Protein AF-A0A3L7Q4C2-F1 (afdb_monomer)

Secondary structure (DSSP, 8-state):
--------------------------PPPP-EEEEEESHHHH--BTTB-GGGSHHHHHHHHHHHTT-TT-EEEE---TT--HHHHHHHHHHHTGGG--SEEEEE--HHHH-B-TT--SBSS-HHHHHHHHHHHHHHHHHTT-EEEEEEPPPPPTTPPB-TTSSBTHHHHHHHHHHHHHHHHHHT--EEEHHHHHHHHHHTT--GGGGBSSSSSB-HHHHHHHHHHHHHHHHHTSPTTSSTTS--EE-HHHHTTSSSS-EEEETTEEEEE-SSTT--EEEEEPBSS-EEEEEEESSSS-B-TTEEEEE-SSEEEEEE-TTS-TTPEEEEEESSS--BTTS--EEPB-TTS-EEEEGGGPEEESSS-EEE-BTTT-EEE----TT-EEEEEEEESS-EEEEEEEEEE-SS----EEEEEETTEEEEEEPPP-SSTT--EEEEEEEEEE---EEEEEEEEEEE--SS---EEEEEEEEEBTB-SS-PBPGGGS--S--PPPEE-SPP-TT-EEEEEETTEEEEEEEE--TT--TTS-EEEEEEE---SSEE-TT--EE---GGG--HHHHHHTTSSSEEEEPPEE-TT--EESSSSSSTTT--SHHHHHHHHHHHHHHHHHH-EEEEEEEEEEETHHHHHHHHTTTSSHHHHTS-SEEEEES--TTSS--SSTT-SHHHHHHHHGGGTT--EEEEEPPPSSS--HHHHHHHHHHHTT----EEEEE-SBS---GGGGGS--HHHHHHHHHHHHHT--

Sequence (754 aa):
MNMRRWFVAWTLWGIFVLSGRHVPAEEFPPLSVMTLGDSITKGARPGVTDDQTFAAELQRQLRVQGHPEAEITNVGIGGETAGQGLRRLERDVVARKPSIVTIMYGHNDSYVDVGKTEVRVPVARFRSDLSQLVQRLREAGITAILMTPPAYAEKSGPNGLGEHCNVKLSQYAEITRQVADTLQTPLIDHYAAWAERSQRGADLNEWTTDGYHPNPLGHVDLATRMLSVVQEQIPPGYFAKVPRENWSELNARLSGGSCWRKPGQLFLDIPGPDARQVKLPRLNNVVRSVSWIMDGPPHFDGVSLSQTPSEWTVQISENVPSEAVIALEVDGMPRLALTPAVSRPGAEGVITLSAHDAVVHGEKLQFEPLTHKNTVGYWVNPKDYAEWSYGIDTPGEFEVLIHQGCGGHAGSEVELGFPEGAVPFVVEETGHFQNFVWRSIGRISLKELGVQQVRLRCTKLAKGAVMDMRQIRLVPVGAATANPRDMRDVAPDLVPPAFSIKTPAPGQHVLRLLPNQPPGHGLYLPTNWNGGRKWPILVEWTGNGPYRNDRGDVSTGEFEQSQLAFGLSGGYDAICLSLPLVDERGASLFQWWGEAPDYDPAATVRYLKAAIADTCEKYGGDPSHVILVGFSRGSIAVNAVGLSSDEAAGLWKAAVCFSHYDGVQEWPFAGSDAPSARTRLQRLGNKPQFIVSESSASGPSQVDQTKNYLDMTELKGDFTFAATGFLNHSDRWALRPSPARQQIREWLKRQMAP

Foldseek 3Di:
DDDDDDDDDDDDDDDDPPPPDPPDPPDDAAQEEEEEEECQLCQDDVQGHPCLFLQNLLQVQCCLVPRVRYDYHGDYYYLDALQRSLVCCVVPPLVVPHQEYEYEHQLNQQFAAAPGDDGPHDLVRSLVSLLSSCVVCVVSNHAYEYEQAADFFPPAAAGNVRHRSNVRSVSNLVSSVVSCVVVVHHYQYNHCVNVVVVVVPDGCVLQAPRRRHGRSQVSNVSNQSVNVVVVVSPDPCPVVPQDKAFDVPFCVFKPAFGWIWDWQKIKTAQRFLPRQKIKTWQWLWAWAAKFKDDDDDTHRPQWDWDDFATMIMIGGHNPDGNNIMIMTGTHTITGHLPDQDAFEQDPQRKTKFFLSSKRKDDGQFHQDRYPLQQWRDSAQDQPIKIKHKYFDPDWAKWFKKWFWADAPFWFFWKWKDWPQGIQIDTGDHQNGLSNTDIDGRGMDTGDDGTMTMIMIGTPGGDDRGGIITGMMMTRGDVQFDPQQALCVVFDFSADQAREECDDADASYWYFDDFVSADDTWIKHHANPADPPAAAAEEEEFFAADQDADPSGAGTHRDLNPFDQSCLLQVRHRHIYIRDAQEEPSNDGDRHQHYDPQASDLVSVLVRLVRVQVCCCVPRRYDQARYEYEYAHSSLQCCQVNCLVDLSSVSRHQAYEHEAAYQQLDDDSHPQSHNVSSLVSCVSCQARAYEYEYADDSDDDGNQRSVVVSVVVSPDDYRYHYDYLSHNHSHSCSSSGDDPSSVVSNVVSVVSRDD

Solvent-accessible surface area (backbone atoms only — not comparable to full-atom values): 39335 Å² total; per-residue (Å²): 137,84,83,89,83,90,88,87,85,89,81,90,84,81,94,75,87,74,77,77,73,79,72,73,80,77,79,77,79,59,54,34,35,33,39,39,29,12,44,70,52,41,31,53,48,93,79,25,50,67,74,43,15,31,54,43,42,32,34,54,53,44,31,64,76,74,35,76,58,47,44,57,47,73,62,27,39,71,77,36,34,47,64,57,53,53,75,41,38,59,76,74,44,60,73,69,65,41,56,31,36,38,39,34,49,35,66,51,24,40,37,29,50,79,91,37,91,56,51,70,39,54,70,72,56,50,45,52,29,52,49,49,46,44,49,55,36,47,75,71,73,22,44,47,31,42,31,30,42,63,52,55,17,89,80,31,69,53,34,30,78,71,42,58,54,51,74,43,34,53,56,44,37,49,44,48,50,50,48,22,59,76,68,72,35,55,74,40,60,38,27,62,54,44,47,53,42,40,75,74,69,47,67,46,47,79,28,23,68,70,18,72,41,57,21,43,42,31,18,49,56,52,15,58,60,43,46,63,59,55,58,73,66,52,65,87,61,73,70,75,74,64,81,76,43,75,39,65,76,59,35,79,54,35,78,49,49,50,41,37,38,39,80,33,34,39,37,34,42,49,63,39,80,84,52,48,58,50,40,35,63,36,54,46,34,42,34,75,46,58,30,36,34,77,76,83,75,77,40,58,76,51,48,49,81,49,72,47,66,63,33,32,34,38,38,37,39,94,86,50,65,46,84,26,32,37,36,36,34,30,56,50,58,81,38,68,60,84,60,77,48,66,28,49,52,45,99,83,54,33,29,58,49,46,20,52,44,45,48,62,41,68,91,56,28,20,56,40,40,44,68,86,61,40,15,34,25,64,32,54,53,56,86,25,35,37,33,40,36,35,41,33,91,68,68,47,46,22,36,34,34,38,29,38,8,12,44,91,20,42,58,11,32,32,34,43,36,43,92,83,46,69,41,60,41,66,38,63,68,46,76,29,51,77,39,62,44,80,39,80,55,47,69,50,66,48,68,75,70,44,81,46,59,39,36,44,39,46,77,40,75,60,54,79,30,49,47,24,39,32,35,38,34,39,36,43,63,87,60,50,72,79,60,34,35,60,53,87,82,46,72,62,81,53,80,79,55,62,74,38,82,55,84,83,44,59,51,34,27,15,60,40,75,50,86,98,40,50,60,39,28,30,38,30,36,12,54,78,57,58,87,89,50,73,28,24,30,35,39,27,30,42,28,45,27,86,38,73,52,98,86,69,30,57,31,63,19,49,28,81,71,58,34,41,50,49,29,50,51,68,45,38,83,33,36,33,35,20,39,54,35,14,24,85,88,34,46,72,30,32,55,70,40,25,52,85,74,60,31,50,42,63,44,32,49,53,50,51,54,51,53,52,49,53,36,30,73,76,66,26,35,29,77,83,31,20,29,42,32,14,28,37,51,14,10,23,35,52,46,59,41,35,22,64,40,73,70,40,36,66,59,46,50,35,37,37,27,28,50,38,55,62,28,66,54,79,52,90,39,73,60,24,42,48,69,51,26,50,62,30,54,60,61,50,51,76,39,40,35,40,38,31,10,40,27,46,58,74,70,85,29,50,40,53,50,44,50,55,46,49,66,72,64,74,63,83,59,46,73,44,80,42,49,50,59,21,52,48,77,35,50,63,55,36,20,23,90,36,72,38,48,52,53,50,38,60,50,46,54,63,66,56,51,132

Structure (mmCIF, N/CA/C/O backbone):
data_AF-A0A3L7Q4C2-F1
#
_entry.id   AF-A0A3L7Q4C2-F1
#
loop_
_atom_site.group_PDB
_atom_site.id
_atom_site.type_symbol
_atom_site.label_atom_id
_atom_site.label_alt_id
_atom_site.label_comp_id
_atom_site.label_asym_id
_atom_site.label_entity_id
_atom_site.label_seq_id
_atom_site.pdbx_PDB_ins_code
_atom_site.Cartn_x
_atom_site.Cartn_y
_atom_site.Cartn_z
_atom_site.occupancy
_atom_site.B_iso_or_equiv
_atom_site.auth_seq_id
_atom_site.auth_comp_id
_atom_site.auth_asym_id
_atom_site.auth_atom_id
_atom_site.pdbx_PDB_model_num
ATOM 1 N N . MET A 1 1 ? -71.084 -14.582 -32.164 1.00 32.91 1 MET A N 1
ATOM 2 C CA . MET A 1 1 ? -70.789 -15.960 -31.719 1.00 32.91 1 MET A CA 1
ATOM 3 C C . MET A 1 1 ? -69.400 -16.329 -32.237 1.00 32.91 1 MET A C 1
ATOM 5 O O . MET A 1 1 ? -69.170 -16.156 -33.421 1.00 32.91 1 MET A O 1
ATOM 9 N N . ASN A 1 2 ? -68.509 -16.770 -31.343 1.00 30.44 2 ASN A N 1
ATOM 10 C CA . ASN A 1 2 ? -67.251 -17.509 -31.575 1.00 30.44 2 ASN A CA 1
ATOM 11 C C . ASN A 1 2 ? -66.002 -16.835 -32.202 1.00 30.44 2 ASN A C 1
ATOM 13 O O . ASN A 1 2 ? -65.804 -16.795 -33.407 1.00 30.44 2 ASN A O 1
ATOM 17 N N . MET A 1 3 ? -65.126 -16.385 -31.292 1.00 29.05 3 MET A N 1
ATOM 18 C CA . MET A 1 3 ? -63.702 -16.746 -31.094 1.00 29.05 3 MET A CA 1
ATOM 19 C C . MET A 1 3 ? -62.798 -17.227 -32.262 1.00 29.05 3 MET A C 1
ATOM 21 O O . MET A 1 3 ? -62.945 -18.335 -32.755 1.00 29.05 3 MET A O 1
ATOM 25 N N . ARG A 1 4 ? -61.718 -16.442 -32.474 1.00 35.22 4 ARG A N 1
ATOM 26 C CA . ARG A 1 4 ? -60.267 -16.797 -32.431 1.00 35.22 4 ARG A CA 1
ATOM 27 C C . ARG A 1 4 ? -59.747 -17.990 -33.273 1.00 35.22 4 ARG A C 1
ATOM 29 O O . ARG A 1 4 ? -59.949 -19.123 -32.864 1.00 35.22 4 ARG A O 1
ATOM 36 N N . ARG A 1 5 ? -58.820 -17.746 -34.225 1.00 33.69 5 ARG A N 1
ATOM 37 C CA . ARG A 1 5 ? -57.328 -17.801 -34.081 1.00 33.69 5 ARG A CA 1
ATOM 38 C C . ARG A 1 5 ? -56.581 -17.885 -35.443 1.00 33.69 5 ARG A C 1
ATOM 40 O O . ARG A 1 5 ? -56.856 -18.770 -36.232 1.00 33.69 5 ARG A O 1
ATOM 47 N N . TRP A 1 6 ? -55.618 -16.968 -35.619 1.00 32.31 6 TRP A N 1
ATOM 48 C CA . TRP A 1 6 ? -54.246 -17.076 -36.172 1.00 32.31 6 TRP A CA 1
ATOM 49 C C . TRP A 1 6 ? -53.910 -17.983 -37.376 1.00 32.31 6 TRP A C 1
ATOM 51 O O . TRP A 1 6 ? -53.972 -19.198 -37.254 1.00 32.31 6 TRP A O 1
ATOM 61 N N . PHE A 1 7 ? -53.313 -17.382 -38.422 1.00 27.55 7 PHE A N 1
ATOM 62 C CA . PHE A 1 7 ? -52.179 -17.957 -39.169 1.00 27.55 7 PHE A CA 1
ATOM 63 C C . PHE A 1 7 ? -51.220 -16.870 -39.698 1.00 27.55 7 PHE A C 1
ATOM 65 O O . PHE A 1 7 ? -51.619 -15.753 -40.016 1.00 27.55 7 PHE A O 1
ATOM 72 N N . VAL A 1 8 ? -49.942 -17.242 -39.712 1.00 29.05 8 VAL A N 1
ATOM 73 C CA . VAL A 1 8 ? -48.707 -16.488 -39.984 1.00 29.05 8 VAL A CA 1
ATOM 74 C C . VAL A 1 8 ? -48.360 -16.543 -41.482 1.00 29.05 8 VAL A C 1
ATOM 76 O O . VAL A 1 8 ? -48.523 -17.613 -42.056 1.00 29.05 8 VAL A O 1
ATOM 79 N N . ALA A 1 9 ? -47.829 -15.458 -42.079 1.00 25.72 9 ALA A N 1
ATOM 80 C CA . ALA A 1 9 ? -46.531 -15.425 -42.797 1.00 25.72 9 ALA A CA 1
ATOM 81 C C . ALA A 1 9 ? -46.402 -14.408 -43.967 1.00 25.72 9 ALA A C 1
ATOM 83 O O . ALA A 1 9 ? -47.035 -14.562 -45.001 1.00 25.72 9 ALA A O 1
ATOM 84 N N . TRP A 1 10 ? -45.451 -13.475 -43.782 1.00 28.27 10 TRP A N 1
ATOM 85 C CA . TRP A 1 10 ? -44.392 -12.982 -44.697 1.00 28.27 10 TRP A CA 1
ATOM 86 C C . TRP A 1 10 ? -44.692 -12.286 -46.043 1.00 28.27 10 TRP A C 1
ATOM 88 O O . TRP A 1 10 ? -45.126 -12.921 -46.990 1.00 28.27 10 TRP A O 1
ATOM 98 N N . THR A 1 11 ? -44.217 -11.029 -46.154 1.00 28.94 11 THR A N 1
ATOM 99 C CA . THR A 1 11 ? -43.082 -10.588 -47.022 1.00 28.94 11 THR A CA 1
ATOM 100 C C . THR A 1 11 ? -42.619 -9.180 -46.577 1.00 28.94 11 THR A C 1
ATOM 102 O O . THR A 1 11 ? -43.465 -8.307 -46.422 1.00 28.94 11 THR A O 1
ATOM 105 N N . LEU A 1 12 ? -41.376 -9.008 -46.081 1.00 28.61 12 LEU A N 1
ATOM 106 C CA . LEU A 1 12 ? -40.164 -8.477 -46.773 1.00 28.61 12 LEU A CA 1
ATOM 107 C C . LEU A 1 12 ? -40.313 -7.001 -47.218 1.00 28.61 12 LEU A C 1
ATOM 109 O O . LEU A 1 12 ? -41.323 -6.656 -47.803 1.00 28.61 12 LEU A O 1
ATOM 113 N N . TRP A 1 13 ? -39.375 -6.059 -47.085 1.00 26.27 13 TRP A N 1
ATOM 114 C CA . TRP A 1 13 ? -38.007 -5.963 -46.562 1.00 26.27 13 TRP A CA 1
ATOM 115 C C . TRP A 1 13 ? -37.682 -4.454 -46.574 1.00 26.27 13 TRP A C 1
ATOM 117 O O . TRP A 1 13 ? -38.100 -3.749 -47.491 1.00 26.27 13 TRP A O 1
ATOM 127 N N . GLY A 1 14 ? -36.933 -3.947 -45.599 1.00 25.38 14 GLY A N 1
ATOM 128 C CA . GLY A 1 14 ? -36.539 -2.538 -45.557 1.00 25.38 14 GLY A CA 1
ATOM 129 C C . GLY A 1 14 ? -35.443 -2.324 -44.527 1.00 25.38 14 GLY A C 1
ATOM 130 O O . GLY A 1 14 ? -35.717 -2.185 -43.340 1.00 25.38 14 GLY A O 1
ATOM 131 N N . ILE A 1 15 ? -34.203 -2.373 -45.004 1.00 33.50 15 ILE A N 1
ATOM 132 C CA . ILE A 1 15 ? -32.959 -2.206 -44.253 1.00 33.50 15 ILE A CA 1
ATOM 133 C C . ILE A 1 15 ? -32.944 -0.815 -43.604 1.00 33.50 15 ILE A C 1
ATOM 135 O O . ILE A 1 15 ? -32.848 0.191 -44.302 1.00 33.50 15 ILE A O 1
ATOM 139 N N . PHE A 1 16 ? -32.998 -0.764 -42.272 1.00 29.28 16 PHE A N 1
ATOM 140 C CA . PHE A 1 16 ? -32.572 0.400 -41.498 1.00 29.28 16 PHE A CA 1
ATOM 141 C C . PHE A 1 16 ? -31.271 0.048 -40.782 1.00 29.28 16 PHE A C 1
ATOM 143 O O . PHE A 1 16 ? -31.238 -0.773 -39.866 1.00 29.28 16 PHE A O 1
ATOM 150 N N . VAL A 1 17 ? -30.192 0.687 -41.229 1.00 30.56 17 VAL A N 1
ATOM 151 C CA . VAL A 1 17 ? -28.940 0.808 -40.485 1.00 30.56 17 VAL A CA 1
ATOM 152 C C . VAL A 1 17 ? -29.261 1.635 -39.241 1.00 30.56 17 VAL A C 1
ATOM 154 O O . VAL A 1 17 ? -29.408 2.853 -39.316 1.00 30.56 17 VAL A O 1
ATOM 157 N N . LEU A 1 18 ? -29.435 0.971 -38.099 1.00 29.44 18 LEU A N 1
ATOM 158 C CA . LEU A 1 18 ? -29.481 1.651 -36.812 1.00 29.44 18 LEU A CA 1
ATOM 159 C C . LEU A 1 18 ? -28.047 2.021 -36.442 1.00 29.44 18 LEU A C 1
ATOM 161 O O . LEU A 1 18 ? -27.258 1.185 -36.007 1.00 29.44 18 LEU A O 1
ATOM 165 N N . SER A 1 19 ? -27.725 3.298 -36.632 1.00 29.88 19 SER A N 1
ATOM 166 C CA . SER A 1 19 ? -26.672 3.969 -35.887 1.00 29.88 19 SER A CA 1
ATOM 167 C C . SER A 1 19 ? -26.883 3.664 -34.405 1.00 29.88 19 SER A C 1
ATOM 169 O O . SER A 1 19 ? -27.889 4.051 -33.806 1.00 29.88 19 SER A O 1
ATOM 171 N N . GLY A 1 20 ? -25.955 2.900 -33.827 1.00 26.09 20 GLY A N 1
ATOM 172 C CA . GLY A 1 20 ? -25.941 2.611 -32.403 1.00 26.09 20 GLY A CA 1
ATOM 173 C C . GLY A 1 20 ? -25.861 3.927 -31.647 1.00 26.09 20 GLY A C 1
ATOM 174 O O . GLY A 1 20 ? -24.797 4.535 -31.560 1.00 26.09 20 GLY A O 1
ATOM 175 N N . ARG A 1 21 ? -26.999 4.387 -31.119 1.00 29.67 21 ARG A N 1
ATOM 176 C CA . ARG A 1 21 ? -27.008 5.381 -30.053 1.00 29.67 21 ARG A CA 1
ATOM 177 C C . ARG A 1 21 ? -26.105 4.818 -28.962 1.00 29.67 21 ARG A C 1
ATOM 179 O O . ARG A 1 21 ? -26.407 3.761 -28.414 1.00 29.67 21 ARG A O 1
ATOM 186 N N . HIS A 1 22 ? -24.997 5.503 -28.690 1.00 27.50 22 HIS A N 1
ATOM 187 C CA . HIS A 1 22 ? -24.302 5.378 -27.418 1.00 27.50 22 HIS A CA 1
ATOM 188 C C . HIS A 1 22 ? -25.359 5.588 -26.335 1.00 27.50 22 HIS A C 1
ATOM 190 O O . HIS A 1 22 ? -25.834 6.703 -26.125 1.00 27.50 22 HIS A O 1
ATOM 196 N N . VAL A 1 23 ? -25.789 4.494 -25.713 1.00 27.69 23 VAL A N 1
ATOM 197 C CA . VAL A 1 23 ? -26.370 4.564 -24.382 1.00 27.69 23 VAL A CA 1
ATOM 198 C C . VAL A 1 23 ? -25.198 5.015 -23.512 1.00 27.69 23 VAL A C 1
ATOM 200 O O . VAL A 1 23 ? -24.172 4.329 -23.527 1.00 27.69 23 VAL A O 1
ATOM 203 N N . PRO A 1 24 ? -25.261 6.185 -22.852 1.00 31.33 24 PRO A N 1
ATOM 204 C CA . PRO A 1 24 ? -24.234 6.553 -21.891 1.00 31.33 24 PRO A CA 1
ATOM 205 C C . PRO A 1 24 ? -24.116 5.402 -20.896 1.00 31.33 24 PRO A C 1
ATOM 207 O O . PRO A 1 24 ? -25.141 4.862 -20.476 1.00 31.33 24 PRO A O 1
ATOM 210 N N . ALA A 1 25 ? -22.895 4.999 -20.551 1.00 32.59 25 ALA A N 1
ATOM 211 C CA . ALA A 1 25 ? -22.706 4.168 -19.375 1.00 32.59 25 ALA A CA 1
ATOM 212 C C . ALA A 1 25 ? -23.351 4.929 -18.208 1.00 32.59 25 ALA A C 1
ATOM 214 O O . ALA A 1 25 ? -22.879 6.008 -17.859 1.00 32.59 25 ALA A O 1
ATOM 215 N N . GLU A 1 26 ? -24.480 4.443 -17.689 1.00 34.06 26 GLU A N 1
ATOM 216 C CA . GLU A 1 26 ? -25.013 4.958 -16.433 1.00 34.06 26 GLU A CA 1
ATOM 217 C C . GLU A 1 26 ? -23.908 4.767 -15.393 1.00 34.06 26 GLU A C 1
ATOM 219 O O . GLU A 1 26 ? -23.515 3.640 -15.092 1.00 34.06 26 GLU A O 1
ATOM 224 N N . GLU A 1 27 ? -23.351 5.879 -14.911 1.00 40.12 27 GLU A N 1
ATOM 225 C CA . GLU A 1 27 ? -22.444 5.889 -13.773 1.00 40.12 27 GLU A CA 1
ATOM 226 C C . GLU A 1 27 ? -23.186 5.279 -12.584 1.00 40.12 27 GLU A C 1
ATOM 228 O O . GLU A 1 27 ? -24.219 5.778 -12.133 1.00 40.12 27 GLU A O 1
ATOM 233 N N . PHE A 1 28 ? -22.683 4.145 -12.112 1.00 47.75 28 PHE A N 1
ATOM 234 C CA . PHE A 1 28 ? -23.269 3.440 -10.985 1.00 47.75 28 PHE A CA 1
ATOM 235 C C . PHE A 1 28 ? -22.963 4.228 -9.700 1.00 47.75 28 PHE A C 1
ATOM 237 O O . PHE A 1 28 ? -21.791 4.518 -9.448 1.00 47.75 28 PHE A O 1
ATOM 244 N N . PRO A 1 29 ? -23.972 4.611 -8.892 1.00 54.22 29 PRO A N 1
ATOM 245 C CA . PRO A 1 29 ? -23.731 5.446 -7.723 1.00 54.22 29 PRO A CA 1
ATOM 246 C C . PRO A 1 29 ? -22.935 4.682 -6.648 1.00 54.22 29 PRO A C 1
ATOM 248 O O . PRO A 1 29 ? -23.190 3.492 -6.444 1.00 54.22 29 PRO A O 1
ATOM 251 N N . PRO A 1 30 ? -22.002 5.355 -5.947 1.00 65.19 30 PRO A N 1
ATOM 252 C CA . PRO A 1 30 ? -21.197 4.755 -4.885 1.00 65.19 30 PRO A CA 1
ATOM 253 C C . PRO A 1 30 ? -22.060 4.261 -3.715 1.00 65.19 30 PRO A C 1
ATOM 255 O O . PRO A 1 30 ? -23.120 4.824 -3.423 1.00 65.19 30 PRO A O 1
ATOM 258 N N . LEU A 1 31 ? -21.586 3.238 -2.995 1.00 81.31 31 LEU A N 1
ATOM 259 C CA . LEU A 1 31 ? -22.186 2.807 -1.731 1.00 81.31 31 LEU A CA 1
ATOM 260 C C . LEU A 1 31 ? -22.113 3.959 -0.711 1.00 81.31 31 LEU A C 1
ATOM 262 O O . LEU A 1 31 ? -21.039 4.257 -0.196 1.00 81.31 31 LEU A O 1
ATOM 266 N N . SER A 1 32 ? -23.253 4.591 -0.409 1.00 91.06 32 SER A N 1
ATOM 267 C CA . SER A 1 32 ? -23.339 5.730 0.516 1.00 91.06 32 SER A CA 1
ATOM 268 C C . SER A 1 32 ? -23.854 5.315 1.897 1.00 91.06 32 SER A C 1
ATOM 270 O O . SER A 1 32 ? -24.974 4.809 2.027 1.00 91.06 32 SER A O 1
ATOM 272 N N . VAL A 1 33 ? -23.052 5.563 2.935 1.00 95.75 33 VAL A N 1
ATOM 273 C CA . VAL A 1 33 ? -23.385 5.320 4.349 1.00 95.75 33 VAL A CA 1
ATOM 274 C C . VAL A 1 33 ? -23.340 6.644 5.120 1.00 95.75 33 VAL A C 1
ATOM 276 O O . VAL A 1 33 ? -22.473 7.480 4.879 1.00 95.75 33 VAL A O 1
ATOM 279 N N . MET A 1 34 ? -24.247 6.869 6.071 1.00 98.00 34 MET A N 1
ATOM 280 C CA . MET A 1 34 ? -24.184 8.037 6.962 1.00 98.00 34 MET A CA 1
ATOM 281 C C . MET A 1 34 ? -24.193 7.639 8.435 1.00 98.00 34 MET A C 1
ATOM 283 O O . MET A 1 34 ? -24.920 6.731 8.826 1.00 98.00 34 MET A O 1
ATOM 287 N N . THR A 1 35 ? -23.427 8.349 9.264 1.00 98.50 35 THR A N 1
ATOM 288 C CA . THR A 1 35 ? -23.383 8.130 10.716 1.00 98.50 35 THR A CA 1
ATOM 289 C C . THR A 1 35 ? -24.075 9.285 11.447 1.00 98.50 35 THR A C 1
ATOM 291 O O . THR A 1 35 ? -23.672 10.444 11.350 1.00 98.50 35 THR A O 1
ATOM 294 N N . LEU A 1 36 ? -25.160 8.980 12.162 1.00 98.62 36 LEU A N 1
ATOM 295 C CA . LEU A 1 36 ? -25.996 9.930 12.898 1.00 98.62 36 LEU A CA 1
ATOM 296 C C . LEU A 1 36 ? -25.818 9.742 14.407 1.00 98.62 36 LEU A C 1
ATOM 298 O O . LEU A 1 36 ? -25.983 8.637 14.920 1.00 98.62 36 LEU A O 1
ATOM 302 N N . GLY A 1 37 ? -25.533 10.821 15.136 1.00 98.12 37 GLY A N 1
ATOM 303 C CA . GLY A 1 37 ? -25.372 10.729 16.583 1.00 98.12 37 GLY A CA 1
ATOM 304 C C . GLY A 1 37 ? -24.876 11.999 17.260 1.00 98.12 37 GLY A C 1
ATOM 305 O O . GLY A 1 37 ? -24.975 13.103 16.721 1.00 98.12 37 GLY A O 1
ATOM 306 N N . ASP A 1 38 ? -24.336 11.818 18.461 1.00 97.69 38 ASP A N 1
ATOM 307 C CA . ASP A 1 38 ? -23.908 12.892 19.355 1.00 97.69 38 ASP A CA 1
ATOM 308 C C . ASP A 1 38 ? -22.407 13.254 19.236 1.00 97.69 38 ASP A C 1
ATOM 310 O O . ASP A 1 38 ? -21.814 13.169 18.156 1.00 97.69 38 ASP A O 1
ATOM 314 N N . SER A 1 39 ? -21.773 13.674 20.341 1.00 96.25 39 SER A N 1
ATOM 315 C CA . SER A 1 39 ? -20.336 13.969 20.405 1.00 96.25 39 SER A CA 1
ATOM 316 C C . SER A 1 39 ? -19.453 12.764 20.092 1.00 96.25 39 SER A C 1
ATOM 318 O O . SER A 1 39 ? -18.375 12.963 19.539 1.00 96.25 39 SER A O 1
ATOM 320 N N . ILE A 1 40 ? -19.891 11.539 20.393 1.00 97.25 40 ILE A N 1
ATOM 321 C CA . ILE A 1 40 ? -19.150 10.318 20.055 1.00 97.25 40 ILE A CA 1
ATOM 322 C C . ILE A 1 40 ? -19.155 10.115 18.540 1.00 97.25 40 ILE A C 1
ATOM 324 O O . ILE A 1 40 ? -18.134 9.757 17.961 1.00 97.25 40 ILE A O 1
ATOM 328 N N . THR A 1 41 ? -20.290 10.397 17.888 1.00 98.06 41 THR A N 1
ATOM 329 C CA . THR A 1 41 ? -20.393 10.332 16.423 1.00 98.06 41 THR A CA 1
ATOM 330 C C . THR A 1 41 ? -19.618 11.448 15.761 1.00 98.06 41 THR A C 1
ATOM 332 O O . THR A 1 41 ? -18.844 11.164 14.856 1.00 98.06 41 THR A O 1
ATOM 335 N N . LYS A 1 42 ? -19.740 12.688 16.253 1.00 97.00 42 LYS A N 1
ATOM 336 C CA . LYS A 1 42 ? -18.914 13.803 15.779 1.00 97.00 42 LYS A CA 1
ATOM 337 C C . LYS A 1 42 ? -17.432 13.427 15.838 1.00 97.00 42 LYS A C 1
ATOM 339 O O . LYS A 1 42 ? -16.722 13.663 14.871 1.00 97.00 42 LYS A O 1
ATOM 344 N N . GLY A 1 43 ? -17.002 12.815 16.943 1.00 90.75 43 GLY A N 1
ATOM 345 C CA . GLY A 1 43 ? -15.699 12.172 17.115 1.00 90.75 43 GLY A CA 1
ATOM 346 C C . GLY A 1 43 ? -14.527 13.146 17.224 1.00 90.75 43 GLY A C 1
ATOM 347 O O . GLY A 1 43 ? -13.744 13.034 18.156 1.00 90.75 43 GLY A O 1
ATOM 348 N N . ALA A 1 44 ? -14.446 14.150 16.350 1.00 83.31 44 ALA A N 1
ATOM 349 C CA . ALA A 1 44 ? -13.373 15.132 16.346 1.00 83.31 44 ALA A CA 1
ATOM 350 C C . ALA A 1 44 ? -13.422 16.060 17.569 1.00 83.31 44 ALA A C 1
ATOM 352 O O . ALA A 1 44 ? -14.403 16.782 17.810 1.00 83.31 44 ALA A O 1
ATOM 353 N N . ARG A 1 45 ? -12.343 16.019 18.354 1.00 85.81 45 ARG A N 1
ATOM 354 C CA . ARG A 1 45 ? -12.172 16.693 19.651 1.00 85.81 45 ARG A CA 1
ATOM 355 C C . ARG A 1 45 ? -10.685 16.705 20.043 1.00 85.81 45 ARG A C 1
ATOM 357 O O . ARG A 1 45 ? -9.887 16.045 19.386 1.00 85.81 45 ARG A O 1
ATOM 364 N N . PRO A 1 46 ? -10.270 17.390 21.125 1.00 81.00 46 PRO A N 1
ATOM 365 C CA . PRO A 1 46 ? -8.898 17.261 21.617 1.00 81.00 46 PRO A CA 1
ATOM 366 C C . PRO A 1 46 ? -8.522 15.784 21.840 1.00 81.00 46 PRO A C 1
ATOM 368 O O . PRO A 1 46 ? -9.176 15.093 22.621 1.00 81.00 46 PRO A O 1
ATOM 371 N N . GLY A 1 47 ? -7.502 15.310 21.117 1.00 70.31 47 GLY A N 1
ATOM 372 C CA . GLY A 1 47 ? -7.042 13.915 21.126 1.00 70.31 47 GLY A CA 1
ATOM 373 C C . GLY A 1 47 ? -7.611 13.002 20.028 1.00 70.31 47 GLY A C 1
ATOM 374 O O . GLY A 1 47 ? -7.216 11.842 19.988 1.00 70.31 47 GLY A O 1
ATOM 375 N N . VAL A 1 48 ? -8.507 13.489 19.156 1.00 76.88 48 VAL A N 1
ATOM 376 C CA . VAL A 1 48 ? -9.060 12.744 18.004 1.00 76.88 48 VAL A CA 1
ATOM 377 C C . VAL A 1 48 ? -9.310 13.694 16.827 1.00 76.88 48 VAL A C 1
ATOM 379 O O . VAL A 1 48 ? -10.090 14.642 16.947 1.00 76.88 48 VAL A O 1
ATOM 382 N N . THR A 1 49 ? -8.687 13.438 15.679 1.00 77.31 49 THR A N 1
ATOM 383 C CA . THR A 1 49 ? -8.900 14.192 14.427 1.00 77.31 49 THR A CA 1
ATOM 384 C C . THR A 1 49 ? -10.075 13.639 13.603 1.00 77.31 49 THR A C 1
ATOM 386 O O . THR A 1 49 ? -10.578 12.550 13.878 1.00 77.31 49 THR A O 1
A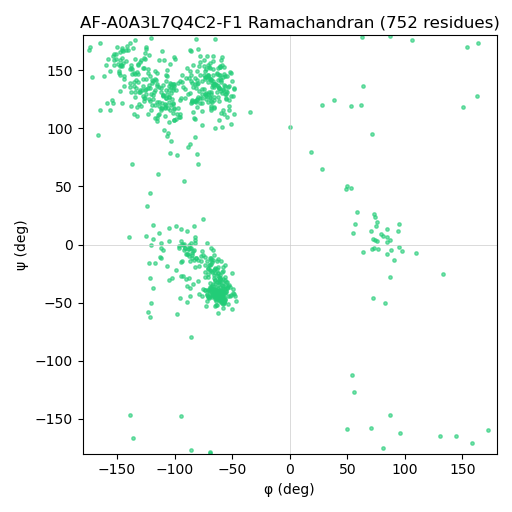TOM 389 N N . ASP A 1 50 ? -10.544 14.378 12.587 1.00 78.94 50 ASP A N 1
ATOM 390 C CA . ASP A 1 50 ? -11.684 13.967 11.739 1.00 78.94 50 ASP A CA 1
ATOM 391 C C . ASP A 1 50 ? -11.459 12.605 11.042 1.00 78.94 50 ASP A C 1
ATOM 393 O O . ASP A 1 50 ? -12.378 11.786 10.946 1.00 78.94 50 ASP A O 1
ATOM 397 N N . ASP A 1 51 ? -10.229 12.334 10.604 1.00 73.19 51 ASP A N 1
ATOM 398 C CA . ASP A 1 51 ? -9.789 11.082 9.971 1.00 73.19 51 ASP A CA 1
ATOM 399 C C . ASP A 1 51 ? -9.574 9.925 10.961 1.00 73.19 51 ASP A C 1
ATOM 401 O O . ASP A 1 51 ? -9.551 8.767 10.556 1.00 73.19 51 ASP A O 1
ATOM 405 N N . GLN A 1 52 ? -9.510 10.213 12.262 1.00 71.38 52 GLN A N 1
ATOM 406 C CA . GLN A 1 52 ? -9.446 9.211 13.333 1.00 71.38 52 GLN A CA 1
ATOM 407 C C . GLN A 1 52 ? -10.826 8.859 13.904 1.00 71.38 52 GLN A C 1
ATOM 409 O O . GLN A 1 52 ? -10.936 8.050 14.827 1.00 71.38 52 GLN A O 1
ATOM 414 N N . THR A 1 53 ? -11.898 9.464 13.387 1.00 90.50 53 THR A N 1
ATOM 415 C CA . THR A 1 53 ? -13.259 9.124 13.809 1.00 90.50 53 THR A CA 1
ATOM 416 C C . THR A 1 53 ? -13.662 7.745 13.297 1.00 90.50 53 THR A C 1
ATOM 418 O O . THR A 1 53 ? -13.215 7.288 12.246 1.00 90.50 53 THR A O 1
ATOM 421 N N . PHE A 1 54 ? -14.596 7.088 13.989 1.00 94.75 54 PHE A N 1
ATOM 422 C CA . PHE A 1 54 ? -15.064 5.763 13.566 1.00 94.75 54 PHE A CA 1
ATOM 423 C C . PHE A 1 54 ? -15.728 5.792 12.177 1.00 94.75 54 PHE A C 1
ATOM 425 O O . PHE A 1 54 ? -15.784 4.775 11.497 1.00 94.75 54 PHE A O 1
ATOM 432 N N . ALA A 1 55 ? -16.254 6.948 11.753 1.00 95.94 55 ALA A N 1
ATOM 433 C CA . ALA A 1 55 ? -16.857 7.116 10.435 1.00 95.94 55 ALA A CA 1
ATOM 434 C C . ALA A 1 55 ? -15.791 7.066 9.328 1.00 95.94 55 ALA A C 1
ATOM 436 O O . ALA A 1 55 ? -15.962 6.347 8.343 1.00 95.94 55 ALA A O 1
ATOM 437 N N . ALA A 1 56 ? -14.682 7.788 9.519 1.00 77.25 56 ALA A N 1
ATOM 438 C CA . ALA A 1 56 ? -13.543 7.764 8.607 1.00 77.25 56 ALA A CA 1
ATOM 439 C C . ALA A 1 56 ? -12.883 6.377 8.576 1.00 77.25 56 ALA A C 1
ATOM 441 O O . ALA A 1 56 ? -12.627 5.823 7.505 1.00 77.25 56 ALA A O 1
ATOM 442 N N . GLU A 1 57 ? -12.714 5.768 9.746 1.00 75.44 57 GLU A N 1
ATOM 443 C CA . GLU A 1 57 ? -12.139 4.435 9.879 1.00 75.44 57 GLU A CA 1
ATOM 444 C C . GLU A 1 57 ? -13.013 3.349 9.226 1.00 75.44 57 GLU A C 1
ATOM 446 O O . GLU A 1 57 ? -12.509 2.493 8.500 1.00 75.44 57 GLU A O 1
ATOM 451 N N . LEU A 1 58 ? -14.339 3.404 9.384 1.00 87.25 58 LEU A N 1
ATOM 452 C CA . LEU A 1 58 ? -15.247 2.466 8.716 1.00 87.25 58 LEU A CA 1
ATOM 453 C C . LEU A 1 58 ? -15.164 2.582 7.186 1.00 87.25 58 LEU A C 1
ATOM 455 O O . LEU A 1 58 ? -15.156 1.565 6.488 1.00 87.25 58 LEU A O 1
ATOM 459 N N . GLN A 1 59 ? -15.069 3.805 6.654 1.00 84.50 59 GLN A N 1
ATOM 460 C CA . GLN A 1 59 ? -14.869 4.022 5.220 1.00 84.50 59 GLN A CA 1
ATOM 461 C C . GLN A 1 59 ? -13.581 3.354 4.732 1.00 84.50 59 GLN A C 1
ATOM 463 O O . GLN A 1 59 ? -13.582 2.672 3.704 1.00 84.50 59 GLN A O 1
ATOM 468 N N . ARG A 1 60 ? -12.486 3.528 5.481 1.00 60.19 60 ARG A N 1
ATOM 469 C CA . ARG A 1 60 ? -11.193 2.909 5.182 1.00 60.19 60 ARG A CA 1
ATOM 470 C C . ARG A 1 60 ? -11.313 1.385 5.140 1.00 60.19 60 ARG A C 1
ATOM 472 O O . ARG A 1 60 ? -10.879 0.764 4.169 1.00 60.19 60 ARG A O 1
ATOM 479 N N . GLN A 1 61 ? -11.962 0.791 6.140 1.00 66.19 61 GLN A N 1
ATOM 480 C CA . GLN A 1 61 ? -12.141 -0.658 6.222 1.00 66.19 61 GLN A CA 1
ATOM 481 C C . GLN A 1 61 ? -12.993 -1.226 5.074 1.00 66.19 61 GLN A C 1
ATOM 483 O O . GLN A 1 61 ? -12.607 -2.230 4.474 1.00 66.19 61 GLN A O 1
ATOM 488 N N . LEU A 1 62 ? -14.102 -0.578 4.698 1.00 67.19 62 LEU A N 1
ATOM 489 C CA . LEU A 1 62 ? -14.944 -1.021 3.574 1.00 67.19 62 LEU A CA 1
ATOM 490 C C . LEU A 1 62 ? -14.186 -1.015 2.240 1.00 67.19 62 LEU A C 1
ATOM 492 O O . LEU A 1 62 ? -14.287 -1.968 1.463 1.00 67.19 62 LEU A O 1
ATOM 496 N N . ARG A 1 63 ? -13.375 0.020 1.994 1.00 69.50 63 ARG A N 1
ATOM 497 C CA . ARG A 1 63 ? -12.561 0.122 0.773 1.00 69.50 63 ARG A CA 1
ATOM 498 C C . ARG A 1 63 ? -11.534 -0.999 0.667 1.00 69.50 63 ARG A C 1
ATOM 500 O O . ARG A 1 63 ? -11.357 -1.561 -0.412 1.00 69.50 63 ARG A O 1
ATOM 507 N N . VAL A 1 64 ? -10.906 -1.366 1.785 1.00 45.12 64 VAL A N 1
ATOM 508 C CA . VAL A 1 64 ? -9.963 -2.496 1.855 1.00 45.12 64 VAL A CA 1
ATOM 509 C C . VAL A 1 64 ? -10.659 -3.836 1.587 1.00 45.12 64 VAL A C 1
ATOM 511 O O . VAL A 1 64 ? -10.068 -4.713 0.964 1.00 45.12 64 VAL A O 1
ATOM 514 N N . GLN A 1 65 ? -11.919 -3.993 1.998 1.00 47.81 65 GLN A N 1
ATOM 515 C CA . GLN A 1 65 ? -12.694 -5.230 1.828 1.00 47.81 65 GLN A CA 1
ATOM 516 C C . GLN A 1 65 ? -13.354 -5.380 0.443 1.00 47.81 65 GLN A C 1
ATOM 518 O O . GLN A 1 65 ? -14.235 -6.218 0.266 1.00 47.81 65 GLN A O 1
ATOM 523 N N . GLY A 1 66 ? -12.923 -4.599 -0.553 1.00 45.97 66 GLY A N 1
ATOM 524 C CA . GLY A 1 66 ? -13.399 -4.732 -1.933 1.00 45.97 66 GLY A CA 1
ATOM 525 C C . GLY A 1 66 ? -14.560 -3.812 -2.310 1.00 45.97 66 GLY A C 1
ATOM 526 O O . GLY A 1 66 ? -15.184 -4.044 -3.342 1.00 45.97 66 GLY A O 1
ATOM 527 N N . HIS A 1 67 ? -14.807 -2.755 -1.528 1.00 57.88 67 HIS A N 1
ATOM 528 C CA . HIS A 1 67 ? -15.752 -1.679 -1.857 1.00 57.88 67 HIS A CA 1
ATOM 529 C C . HIS A 1 67 ? -15.016 -0.342 -2.070 1.00 57.88 67 HIS A C 1
ATOM 531 O O . HIS A 1 67 ? -15.212 0.597 -1.290 1.00 57.88 67 HIS A O 1
ATOM 537 N N . PRO A 1 68 ? -14.098 -0.232 -3.056 1.00 53.25 68 PRO A N 1
ATOM 538 C CA . PRO A 1 68 ? -13.286 0.972 -3.269 1.00 53.25 68 PRO A CA 1
ATOM 539 C C . PRO A 1 68 ? -14.116 2.244 -3.519 1.00 53.25 68 PRO A C 1
ATOM 541 O O . PRO A 1 68 ? -13.603 3.346 -3.341 1.00 53.25 68 PRO A O 1
ATOM 544 N N . GLU A 1 69 ? -15.381 2.095 -3.906 1.00 66.19 69 GLU A N 1
ATOM 545 C CA . GLU A 1 69 ? -16.363 3.151 -4.142 1.00 66.19 69 GLU A CA 1
ATOM 546 C C . GLU A 1 69 ? -17.137 3.601 -2.891 1.00 66.19 69 GLU A C 1
ATOM 548 O O . GLU A 1 69 ? -17.965 4.498 -2.995 1.00 66.19 69 GLU A O 1
ATOM 553 N N . ALA A 1 70 ? -16.932 2.986 -1.722 1.00 76.81 70 ALA A N 1
ATOM 554 C CA . ALA A 1 70 ? -17.694 3.323 -0.520 1.00 76.81 70 ALA A CA 1
ATOM 555 C C . ALA A 1 70 ? -17.417 4.758 -0.028 1.00 76.81 70 ALA A C 1
ATOM 557 O O . ALA A 1 70 ? -16.257 5.170 0.085 1.00 76.81 70 ALA A O 1
ATOM 558 N N . GLU A 1 71 ? -18.480 5.482 0.327 1.00 88.75 71 GLU A N 1
ATOM 559 C CA . GLU A 1 71 ? -18.461 6.853 0.855 1.00 88.75 71 GLU A CA 1
ATOM 560 C C . GLU A 1 71 ? -19.256 6.930 2.166 1.00 88.75 71 GLU A C 1
ATOM 562 O O . GLU A 1 71 ? -20.424 6.530 2.222 1.00 88.75 71 GLU A O 1
ATOM 567 N N . ILE A 1 72 ? -18.640 7.469 3.222 1.00 94.75 72 ILE A N 1
ATOM 568 C CA . ILE A 1 72 ? -19.247 7.627 4.546 1.00 94.75 72 ILE A CA 1
ATOM 569 C C . ILE A 1 72 ? -19.306 9.096 4.942 1.00 94.75 72 ILE A C 1
ATOM 571 O O . ILE A 1 72 ? -18.297 9.790 4.996 1.00 94.75 72 ILE A O 1
ATOM 575 N N . THR A 1 73 ? -20.504 9.569 5.285 1.00 96.50 73 THR A N 1
ATOM 576 C CA . THR A 1 73 ? -20.709 10.935 5.783 1.00 96.50 73 THR A CA 1
ATOM 577 C C . THR A 1 73 ? -21.027 10.944 7.273 1.00 96.50 73 THR A C 1
ATOM 579 O O . THR A 1 73 ? -22.045 10.403 7.706 1.00 96.50 73 THR A O 1
ATOM 582 N N . ASN A 1 74 ? -20.194 11.635 8.048 1.00 97.50 74 ASN A N 1
ATOM 583 C CA . ASN A 1 74 ? -20.434 11.892 9.463 1.00 97.50 74 ASN A CA 1
ATOM 584 C C . ASN A 1 74 ? -21.367 13.095 9.652 1.00 97.50 74 ASN A C 1
ATOM 586 O O . ASN A 1 74 ? -21.081 14.191 9.170 1.00 97.50 74 ASN A O 1
ATOM 590 N N . VAL A 1 75 ? -22.483 12.903 10.357 1.00 97.56 75 VAL A N 1
ATOM 591 C CA . VAL A 1 75 ? -23.426 13.978 10.700 1.00 97.56 75 VAL A CA 1
ATOM 592 C C . VAL A 1 75 ? -23.665 14.084 12.206 1.00 97.56 75 VAL A C 1
ATOM 594 O O . VAL A 1 75 ? -24.769 14.427 12.626 1.00 97.56 75 VAL A O 1
ATOM 597 N N . GLY A 1 76 ? -22.659 13.791 13.033 1.00 97.56 76 GLY A N 1
ATOM 598 C CA . GLY A 1 76 ? -22.744 13.900 14.491 1.00 97.56 76 GLY A CA 1
ATOM 599 C C . GLY A 1 76 ? -22.726 15.340 15.028 1.00 97.56 76 GLY A C 1
ATOM 600 O O . GLY A 1 76 ? -22.012 16.200 14.508 1.00 97.56 76 GLY A O 1
ATOM 601 N N . ILE A 1 77 ? -23.479 15.612 16.102 1.00 97.44 77 ILE A N 1
ATOM 602 C CA . ILE A 1 77 ? -23.510 16.924 16.780 1.00 97.44 77 ILE A CA 1
ATOM 603 C C . ILE A 1 77 ? -23.212 16.768 18.276 1.00 97.44 77 ILE A C 1
ATOM 605 O O . ILE A 1 77 ? -23.869 16.027 18.998 1.00 97.44 77 ILE A O 1
ATOM 609 N N . GLY A 1 78 ? -22.219 17.510 18.773 1.00 96.25 78 GLY A N 1
ATOM 610 C CA . GLY A 1 78 ? -21.808 17.443 20.177 1.00 96.25 78 GLY A CA 1
ATOM 611 C C . GLY A 1 78 ? -22.914 17.851 21.157 1.00 96.25 78 GLY A C 1
ATOM 612 O O . GLY A 1 78 ? -23.570 18.870 20.958 1.00 96.25 78 GLY A O 1
ATOM 613 N N . GLY A 1 79 ? -23.095 17.063 22.222 1.00 94.94 79 GLY A N 1
ATOM 614 C CA . GLY A 1 79 ? -24.116 17.303 23.251 1.00 94.94 79 GLY A CA 1
ATOM 615 C C . GLY A 1 79 ? -25.549 16.953 22.831 1.00 94.94 79 GLY A C 1
ATOM 616 O O . GLY A 1 79 ? -26.480 17.182 23.602 1.00 94.94 79 GLY A O 1
ATOM 617 N N . GLU A 1 80 ? -25.738 16.421 21.621 1.00 97.31 80 GLU A N 1
ATOM 618 C CA . GLU A 1 80 ? -27.056 16.117 21.076 1.00 97.31 80 GLU A CA 1
ATOM 619 C C . GLU A 1 80 ? -27.702 14.895 21.758 1.00 97.31 80 GLU A C 1
ATOM 621 O O . GLU A 1 80 ? -27.032 13.931 22.128 1.00 97.31 80 GLU A O 1
ATOM 626 N N . THR A 1 81 ? -29.022 14.956 21.919 1.00 98.69 81 THR A N 1
ATOM 627 C CA . THR A 1 81 ? -29.916 13.870 22.358 1.00 98.69 81 THR A CA 1
ATOM 628 C C . THR A 1 81 ? -30.631 13.248 21.158 1.00 98.69 81 THR A C 1
ATOM 630 O O . THR A 1 81 ? -30.784 13.900 20.119 1.00 98.69 81 THR A O 1
ATOM 633 N N . ALA A 1 82 ? -31.169 12.034 21.291 1.00 98.31 82 ALA A N 1
ATOM 634 C CA . ALA A 1 82 ? -31.872 11.368 20.185 1.00 98.31 82 ALA A CA 1
ATOM 635 C C . ALA A 1 82 ? -33.019 12.226 19.609 1.00 98.31 82 ALA A C 1
ATOM 637 O O . ALA A 1 82 ? -33.175 12.354 18.392 1.00 98.31 82 ALA A O 1
ATOM 638 N N . GLY A 1 83 ? -33.788 12.891 20.477 1.00 98.19 83 GLY A N 1
ATOM 639 C CA . GLY A 1 83 ? -34.887 13.766 20.065 1.00 98.19 83 GLY A CA 1
ATOM 640 C C . GLY A 1 83 ? -34.445 15.039 19.335 1.00 98.19 83 GLY A C 1
ATOM 641 O O . GLY A 1 83 ? -35.233 15.617 18.584 1.00 98.19 83 GLY A O 1
ATOM 642 N N . GLN A 1 84 ? -33.211 15.510 19.536 1.00 98.50 84 GLN A N 1
ATOM 643 C CA . GLN A 1 84 ? -32.629 16.602 18.746 1.00 98.50 84 GLN A CA 1
ATOM 644 C C . GLN A 1 84 ? -32.205 16.118 17.355 1.00 98.50 84 GLN A C 1
ATOM 646 O O . GLN A 1 84 ? -32.580 16.762 16.373 1.00 98.50 84 GLN A O 1
ATOM 651 N N . GLY A 1 85 ? -31.550 14.954 17.264 1.00 98.06 85 GLY A N 1
ATOM 652 C CA . GLY A 1 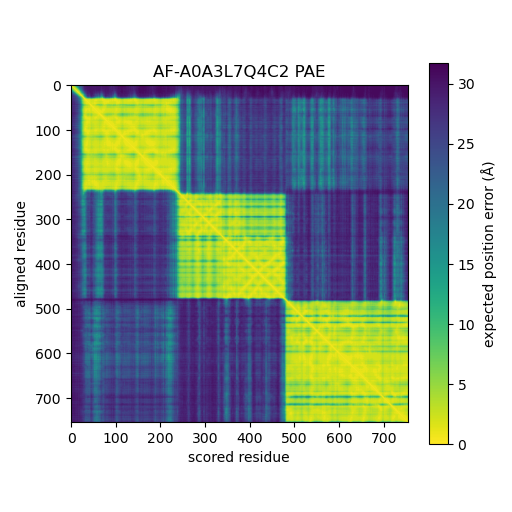85 ? -31.226 14.312 15.985 1.00 98.06 85 GLY A CA 1
ATOM 653 C C . GLY A 1 85 ? -32.469 14.064 15.127 1.00 98.06 85 GLY A C 1
ATOM 654 O O . GLY A 1 85 ? -32.496 14.385 13.939 1.00 98.06 85 GLY A O 1
ATOM 655 N N . LEU A 1 86 ? -33.562 13.615 15.754 1.00 98.50 86 LEU A N 1
ATOM 656 C CA . LEU A 1 86 ? -34.851 13.415 15.088 1.00 98.50 86 LEU A CA 1
ATOM 657 C C . LEU A 1 86 ? -35.400 14.693 14.433 1.00 98.50 86 LEU A C 1
ATOM 659 O O . LEU A 1 86 ? -35.989 14.627 13.358 1.00 98.50 86 LEU A O 1
ATOM 663 N N . ARG A 1 87 ? -35.190 15.875 15.030 1.00 98.31 87 ARG A N 1
ATOM 664 C CA . ARG A 1 87 ? -35.700 17.143 14.472 1.00 98.31 87 ARG A CA 1
ATOM 665 C C . ARG A 1 87 ? -35.003 17.573 13.184 1.00 98.31 87 ARG A C 1
ATOM 667 O O . ARG A 1 87 ? -35.570 18.373 12.444 1.00 98.31 87 ARG A O 1
ATOM 674 N N . ARG A 1 88 ? -33.789 17.082 12.928 1.00 98.06 88 ARG A N 1
ATOM 675 C CA . ARG A 1 88 ? -32.986 17.440 11.746 1.00 98.06 88 ARG A CA 1
ATOM 676 C C . ARG A 1 88 ? -32.811 16.301 10.744 1.00 98.06 88 ARG A C 1
ATOM 678 O O . ARG A 1 88 ? -32.222 16.539 9.692 1.00 98.06 88 ARG A O 1
ATOM 685 N N . LEU A 1 89 ? -33.337 15.112 11.049 1.00 98.19 89 LEU A N 1
ATOM 686 C CA . LEU A 1 89 ? -33.220 13.901 10.232 1.00 98.19 89 LEU A CA 1
ATOM 687 C C . LEU A 1 89 ? -33.532 14.173 8.753 1.00 98.19 89 LEU A C 1
ATOM 689 O O . LEU A 1 89 ? -32.768 13.787 7.869 1.00 98.19 89 LEU A O 1
ATOM 693 N N . GLU A 1 90 ? -34.596 14.929 8.490 1.00 97.12 90 GLU A N 1
ATOM 694 C CA . GLU A 1 90 ? -35.089 15.094 7.123 1.00 97.12 90 GLU A CA 1
ATOM 695 C C . GLU A 1 90 ? -34.160 15.965 6.284 1.00 97.12 90 GLU A C 1
ATOM 697 O O . GLU A 1 90 ? -33.844 15.635 5.142 1.00 97.12 90 GLU A O 1
ATOM 702 N N . ARG A 1 91 ? -33.681 17.059 6.883 1.00 96.25 91 ARG A N 1
ATOM 703 C CA . ARG A 1 91 ? -32.766 18.013 6.251 1.00 96.25 91 ARG A CA 1
ATOM 704 C C . ARG A 1 91 ? -31.373 17.414 6.070 1.00 96.25 91 ARG A C 1
ATOM 706 O O . ARG A 1 91 ? -30.762 17.600 5.021 1.00 96.25 91 ARG A O 1
ATOM 713 N N . ASP A 1 92 ? -30.865 16.740 7.098 1.00 95.62 92 ASP A N 1
ATOM 714 C CA . ASP A 1 92 ? -29.453 16.362 7.158 1.00 95.62 92 ASP A CA 1
ATOM 715 C C . ASP A 1 92 ? -29.178 14.972 6.587 1.00 95.62 92 ASP A C 1
ATOM 717 O O . ASP A 1 92 ? -28.070 14.748 6.105 1.00 95.62 92 ASP A O 1
ATOM 721 N N . VAL A 1 93 ? -30.161 14.064 6.619 1.00 97.44 93 VAL A N 1
ATOM 722 C CA . VAL A 1 93 ? -29.983 12.648 6.266 1.00 97.44 93 VAL A CA 1
ATOM 723 C C . VAL A 1 93 ? -30.901 12.235 5.120 1.00 97.44 93 VAL A C 1
ATOM 725 O O . VAL A 1 93 ? -30.412 11.889 4.047 1.00 97.44 93 VAL A O 1
ATOM 728 N N . VAL A 1 94 ? -32.225 12.310 5.294 1.00 96.50 94 VAL A N 1
ATOM 729 C CA . VAL A 1 94 ? -33.188 11.779 4.304 1.00 96.50 94 VAL A CA 1
ATOM 730 C C . VAL A 1 94 ? -33.045 12.471 2.948 1.00 96.50 94 VAL A C 1
ATOM 732 O O . VAL A 1 94 ? -33.026 11.804 1.914 1.00 96.50 94 VAL A O 1
ATOM 735 N N . ALA A 1 95 ? -32.858 13.795 2.933 1.00 94.12 95 ALA A N 1
ATOM 736 C CA . ALA A 1 95 ? -32.654 14.560 1.703 1.00 94.12 95 ALA A CA 1
ATOM 737 C C . ALA A 1 95 ? -31.435 14.101 0.875 1.00 94.12 95 ALA A C 1
ATOM 739 O O . ALA A 1 95 ? -31.408 14.322 -0.336 1.00 94.12 95 ALA A O 1
ATOM 740 N N . ARG A 1 96 ? -30.446 13.448 1.504 1.00 93.38 96 ARG A N 1
ATOM 741 C CA . ARG A 1 96 ? -29.225 12.954 0.848 1.00 93.38 96 ARG A CA 1
ATOM 742 C C . ARG A 1 96 ? -29.352 11.535 0.292 1.00 93.38 96 ARG A C 1
ATOM 744 O O . ARG A 1 96 ? -28.464 11.111 -0.436 1.00 93.38 96 ARG A O 1
ATOM 751 N N . LYS A 1 97 ? -30.450 10.831 0.596 1.00 91.56 97 LYS A N 1
ATOM 752 C CA . LYS A 1 97 ? -30.764 9.479 0.097 1.00 91.56 97 LYS A CA 1
ATOM 753 C C . LYS A 1 97 ? -29.618 8.453 0.255 1.00 91.56 97 LYS A C 1
ATOM 755 O O . LYS A 1 97 ? -29.274 7.792 -0.726 1.00 91.56 97 LYS A O 1
ATOM 760 N N . PRO A 1 98 ? -29.009 8.307 1.445 1.00 93.69 98 PRO A N 1
ATOM 761 C CA . PRO A 1 98 ? -28.000 7.273 1.657 1.00 93.69 98 PRO A CA 1
ATOM 762 C C . PRO A 1 98 ? -28.602 5.866 1.576 1.00 93.69 98 PRO A C 1
ATOM 764 O O . PRO A 1 98 ? -29.793 5.676 1.817 1.00 93.69 98 PRO A O 1
ATOM 767 N N . SER A 1 99 ? -27.769 4.862 1.308 1.00 90.69 99 SER A N 1
ATOM 768 C CA . SER A 1 99 ? -28.190 3.455 1.335 1.00 90.69 99 SER A CA 1
ATOM 769 C C . SER A 1 99 ? -28.383 2.959 2.771 1.00 90.69 99 SER A C 1
ATOM 771 O O . SER A 1 99 ? -29.315 2.205 3.062 1.00 90.69 99 SER A O 1
ATOM 773 N N . ILE A 1 100 ? -27.490 3.383 3.671 1.00 96.06 100 ILE A N 1
ATOM 774 C CA . ILE A 1 100 ? -27.427 2.934 5.066 1.00 96.06 100 ILE A CA 1
ATOM 775 C C . ILE A 1 100 ? -27.228 4.141 5.989 1.00 96.06 100 ILE A C 1
ATOM 777 O O . ILE A 1 100 ? -26.440 5.039 5.689 1.00 96.06 100 ILE A O 1
ATOM 781 N N . VAL A 1 101 ? -27.904 4.146 7.138 1.00 98.50 101 VAL A N 1
ATOM 782 C CA . VAL A 1 101 ? -27.691 5.105 8.228 1.00 98.50 101 VAL A CA 1
ATOM 783 C C . VAL A 1 101 ? -27.456 4.355 9.531 1.00 98.50 101 VAL A C 1
ATOM 785 O O . VAL A 1 101 ? -28.306 3.575 9.960 1.00 98.50 101 VAL A O 1
ATOM 788 N N . THR A 1 102 ? -26.329 4.619 10.189 1.00 98.69 102 THR A N 1
ATOM 789 C CA . THR A 1 102 ? -26.061 4.135 11.548 1.00 98.69 102 THR A CA 1
ATOM 790 C C . THR A 1 102 ? -26.441 5.206 12.569 1.00 98.69 102 THR A C 1
ATOM 792 O O . THR A 1 102 ? -26.226 6.392 12.326 1.00 98.69 102 THR A O 1
ATOM 795 N N . ILE A 1 103 ? -27.027 4.817 13.704 1.00 98.88 103 ILE A N 1
ATOM 796 C CA . ILE A 1 103 ? -27.616 5.748 14.680 1.00 98.88 103 ILE A CA 1
ATOM 797 C C . ILE A 1 103 ? -27.079 5.444 16.078 1.00 98.88 103 ILE A C 1
ATOM 799 O O . ILE A 1 103 ? -27.335 4.359 16.602 1.00 98.88 103 ILE A O 1
ATOM 803 N N . MET A 1 104 ? -26.402 6.408 16.708 1.00 98.69 104 MET A N 1
ATOM 804 C CA . MET A 1 104 ? -25.845 6.261 18.056 1.00 98.69 104 MET A CA 1
ATOM 805 C C . MET A 1 104 ? -26.168 7.462 18.955 1.00 98.69 104 MET A C 1
ATOM 807 O O . MET A 1 104 ? -25.618 8.550 18.787 1.00 98.69 104 MET A O 1
ATOM 811 N N . TYR A 1 105 ? -27.024 7.232 19.953 1.00 98.69 105 TYR A N 1
ATOM 812 C CA . TYR A 1 105 ? -27.380 8.182 21.015 1.00 98.69 105 TYR A CA 1
ATOM 813 C C . TYR A 1 105 ? -27.513 7.450 22.357 1.00 98.69 105 TYR A C 1
ATOM 815 O O . TYR A 1 105 ? -27.580 6.221 22.395 1.00 98.69 105 TYR A O 1
ATOM 823 N N . GLY A 1 106 ? -27.581 8.197 23.461 1.00 97.38 106 GLY A N 1
ATOM 824 C CA . GLY A 1 106 ? -27.780 7.644 24.804 1.00 97.38 106 GLY A CA 1
ATOM 825 C C . GLY A 1 106 ? -26.832 8.211 25.860 1.00 97.38 106 GLY A C 1
ATOM 826 O O . GLY A 1 106 ? -27.206 8.259 27.031 1.00 97.38 106 GLY A O 1
ATOM 827 N N . HIS A 1 107 ? -25.648 8.705 25.474 1.00 97.00 107 HIS A N 1
ATOM 828 C CA . HIS A 1 107 ? -24.720 9.353 26.412 1.00 97.00 107 HIS A CA 1
ATOM 829 C C . HIS A 1 107 ? -25.354 10.608 27.019 1.00 97.00 107 HIS A C 1
ATOM 831 O O . HIS A 1 107 ? -25.545 10.690 28.229 1.00 97.00 107 HIS A O 1
ATOM 837 N N . ASN A 1 108 ? -25.747 11.568 26.177 1.00 97.88 108 ASN A N 1
ATOM 838 C CA . ASN A 1 108 ? -26.360 12.807 26.658 1.00 97.88 108 ASN A CA 1
ATOM 839 C C . ASN A 1 108 ? -27.752 12.574 27.243 1.00 97.88 108 ASN A C 1
ATOM 841 O O . ASN A 1 108 ? -28.104 13.210 28.229 1.00 97.88 108 ASN A O 1
ATOM 845 N N . ASP A 1 109 ? -28.531 11.665 26.660 1.00 98.50 109 ASP A N 1
ATOM 846 C CA . ASP A 1 109 ? -29.891 11.348 27.097 1.00 98.50 109 ASP A CA 1
ATOM 847 C C . ASP A 1 109 ? -29.928 10.807 28.538 1.00 98.50 109 ASP A C 1
ATOM 849 O O . ASP A 1 109 ? -30.811 11.179 29.314 1.00 98.50 109 ASP A O 1
ATOM 853 N N . SER A 1 110 ? -28.947 9.970 28.901 1.00 97.94 110 SER A N 1
ATOM 854 C CA . SER A 1 110 ? -28.853 9.304 30.208 1.00 97.94 110 SER A CA 1
ATOM 855 C C . SER A 1 110 ? -28.134 10.108 31.293 1.00 97.94 110 SER A C 1
ATOM 857 O O . SER A 1 110 ? -28.165 9.720 32.464 1.00 97.94 110 SER A O 1
ATOM 859 N N . TYR A 1 111 ? -27.485 11.219 30.935 1.00 97.19 111 TYR A N 1
ATOM 860 C CA . TYR A 1 111 ? -26.682 11.996 31.873 1.00 97.19 111 TYR A CA 1
ATOM 861 C C . TYR A 1 111 ? -27.554 12.734 32.900 1.00 97.19 111 TYR A C 1
ATOM 863 O O . TYR A 1 111 ? -28.644 13.209 32.577 1.00 97.19 111 TYR A O 1
ATOM 871 N N . VAL A 1 112 ? -27.048 12.869 34.129 1.00 97.56 112 VAL A N 1
ATOM 872 C CA . VAL A 1 112 ? -27.626 13.736 35.168 1.00 97.56 112 VAL A CA 1
ATOM 873 C C . VAL A 1 112 ? -26.665 14.892 35.400 1.00 97.56 112 VAL A C 1
ATOM 875 O O . VAL A 1 112 ? -25.503 14.669 35.731 1.00 97.56 112 VAL A O 1
ATOM 878 N N . ASP A 1 113 ? -27.132 16.124 35.219 1.00 95.88 113 ASP A N 1
ATOM 879 C CA . ASP A 1 113 ? -26.305 17.319 35.397 1.00 95.88 113 ASP A CA 1
ATOM 880 C C . ASP A 1 113 ? -26.013 17.613 36.876 1.00 95.88 113 ASP A C 1
ATOM 882 O O . ASP A 1 113 ? -26.818 17.317 37.760 1.00 95.88 113 ASP A O 1
ATOM 886 N N . VAL A 1 114 ? -24.864 18.236 37.160 1.00 94.31 114 VAL A N 1
ATOM 887 C CA . VAL A 1 114 ? -24.482 18.629 38.527 1.00 94.31 114 VAL A CA 1
ATOM 888 C C . VAL A 1 114 ? -25.558 19.531 39.140 1.00 94.31 114 VAL A C 1
ATOM 890 O O . VAL A 1 114 ? -25.990 20.512 38.535 1.00 94.31 114 VAL A O 1
ATOM 893 N N . GLY A 1 115 ? -26.000 19.190 40.353 1.00 94.56 115 GLY A N 1
ATOM 894 C CA . GLY A 1 115 ? -27.083 19.897 41.045 1.00 94.56 115 GLY A CA 1
ATOM 895 C C . GLY A 1 115 ? -28.492 19.524 40.566 1.00 94.56 115 GLY A C 1
ATOM 896 O O . GLY A 1 115 ? -29.458 20.178 40.964 1.00 94.56 115 GLY A O 1
ATOM 897 N N . LYS A 1 116 ? -28.632 18.496 39.720 1.00 95.81 116 LYS A N 1
ATOM 898 C CA . LYS A 1 116 ? -29.914 17.911 39.306 1.00 95.81 116 LYS A CA 1
ATOM 899 C C . LYS A 1 116 ? -30.055 16.484 39.827 1.00 95.81 116 LYS A C 1
ATOM 901 O O . LYS A 1 116 ? -29.074 15.820 40.141 1.00 95.81 116 LYS A O 1
ATOM 906 N N . THR A 1 117 ? -31.301 16.020 39.894 1.00 93.69 117 THR A N 1
ATOM 907 C CA . THR A 1 117 ? -31.655 14.654 40.312 1.00 93.69 117 THR A CA 1
ATOM 908 C C . THR A 1 117 ? -32.250 13.807 39.187 1.00 93.69 117 THR A C 1
ATOM 910 O O . THR A 1 117 ? -32.403 12.601 39.342 1.00 93.69 117 THR A O 1
ATOM 913 N N . GLU A 1 118 ? -32.588 14.434 38.062 1.00 95.62 118 GLU A N 1
ATOM 914 C CA . GLU A 1 118 ? -33.267 13.824 36.916 1.00 95.62 118 GLU A CA 1
ATOM 915 C C . GLU A 1 118 ? -32.289 13.651 35.747 1.00 95.62 118 GLU A C 1
ATOM 917 O O . GLU A 1 118 ? -31.416 14.495 35.524 1.00 95.62 118 GLU A O 1
ATOM 922 N N . VAL A 1 119 ? -32.464 12.577 34.974 1.00 97.12 119 VAL A N 1
ATOM 923 C CA . VAL A 1 119 ? -31.781 12.384 33.683 1.00 97.12 119 VAL A CA 1
ATOM 924 C C . VAL A 1 119 ? -32.263 13.416 32.659 1.00 97.12 119 VAL A C 1
ATOM 926 O O . VAL A 1 119 ? -33.417 13.845 32.706 1.00 97.12 119 VAL A O 1
ATOM 929 N N . ARG A 1 120 ? -31.413 13.799 31.697 1.00 97.81 120 ARG A N 1
ATOM 930 C CA . ARG A 1 120 ? -31.776 14.803 30.676 1.00 97.81 120 ARG A CA 1
ATOM 931 C C . ARG A 1 120 ? -32.974 14.389 29.817 1.00 97.81 120 ARG A C 1
ATOM 933 O O . ARG A 1 120 ? -33.779 15.246 29.454 1.00 97.81 120 ARG A O 1
ATOM 940 N N . VAL A 1 121 ? -33.102 13.103 29.480 1.00 98.31 121 VAL A N 1
ATOM 941 C CA . VAL A 1 121 ? -34.212 12.581 28.664 1.00 98.31 121 VAL A CA 1
ATOM 942 C C . VAL A 1 121 ? -34.753 11.294 29.279 1.00 98.31 121 VAL A C 1
ATOM 944 O O . VAL A 1 121 ? -34.064 10.287 29.210 1.00 98.31 121 VAL A O 1
ATOM 947 N N . PRO A 1 122 ? -35.984 11.244 29.815 1.00 98.06 122 PRO A N 1
ATOM 948 C CA . PRO A 1 122 ? -36.544 10.019 30.391 1.00 98.06 122 PRO A CA 1
ATOM 949 C C . PRO A 1 122 ? -36.559 8.835 29.409 1.00 98.06 122 PRO A C 1
ATOM 951 O O . PRO A 1 122 ? -36.842 9.011 28.223 1.00 98.06 122 PRO A O 1
ATOM 954 N N . VAL A 1 123 ? -36.351 7.608 29.903 1.00 97.00 123 VAL A N 1
ATOM 955 C CA . VAL A 1 123 ? -36.248 6.383 29.074 1.00 97.00 123 VAL A CA 1
ATOM 956 C C . VAL A 1 123 ? -37.427 6.170 28.114 1.00 97.00 123 VAL A C 1
ATOM 958 O O . VAL A 1 123 ? -37.237 5.715 26.988 1.00 97.00 123 VAL A O 1
ATOM 961 N N . ALA A 1 124 ? -38.648 6.548 28.514 1.00 97.06 124 ALA A N 1
ATOM 962 C CA . ALA A 1 124 ? -39.832 6.463 27.656 1.00 97.06 124 ALA A CA 1
ATOM 963 C C . ALA A 1 124 ? -39.746 7.414 26.450 1.00 97.06 124 ALA A C 1
ATOM 965 O O . ALA A 1 124 ? -40.134 7.051 25.337 1.00 97.06 124 ALA A O 1
ATOM 966 N N . ARG A 1 125 ? -39.198 8.617 26.657 1.00 98.38 125 ARG A N 1
ATOM 967 C CA . ARG A 1 125 ? -38.980 9.589 25.587 1.00 98.38 125 ARG A CA 1
ATOM 968 C C . ARG A 1 125 ? -37.855 9.134 24.663 1.00 98.38 125 ARG A C 1
ATOM 970 O O . ARG A 1 125 ? -38.057 9.128 23.455 1.00 98.38 125 ARG A O 1
ATOM 977 N N . PHE A 1 126 ? -36.740 8.668 25.223 1.00 98.69 126 PHE A N 1
ATOM 978 C CA . PHE A 1 126 ? -35.619 8.129 24.450 1.00 98.69 126 PHE A CA 1
ATOM 979 C C . PHE A 1 126 ? -36.045 6.964 23.542 1.00 98.69 126 PHE A C 1
ATOM 981 O O . PHE A 1 126 ? -35.751 6.968 22.348 1.00 98.69 126 PHE A O 1
ATOM 988 N N . ARG A 1 127 ? -36.838 6.016 24.070 1.00 98.62 127 ARG A N 1
ATOM 989 C CA . ARG A 1 127 ? -37.431 4.924 23.279 1.00 98.62 127 ARG A CA 1
ATOM 990 C C . ARG A 1 127 ? -38.256 5.453 22.105 1.00 98.62 127 ARG A C 1
ATOM 992 O O . ARG A 1 127 ? -38.126 4.954 20.988 1.00 98.62 127 ARG A O 1
ATOM 999 N N . SER A 1 128 ? -39.118 6.436 22.368 1.00 98.31 128 SER A N 1
ATOM 1000 C CA . SER A 1 128 ? -39.975 7.054 21.351 1.00 98.31 128 SER A CA 1
ATOM 1001 C C . SER A 1 128 ? -39.154 7.757 20.267 1.00 98.31 128 SER A C 1
ATOM 1003 O O . SER A 1 128 ? -39.447 7.592 19.084 1.00 98.31 128 SER A O 1
ATOM 1005 N N . ASP A 1 129 ? -38.106 8.489 20.647 1.00 98.62 129 ASP A N 1
ATOM 1006 C CA . ASP A 1 129 ? -37.244 9.206 19.705 1.00 98.62 129 ASP A CA 1
ATOM 1007 C C . ASP A 1 129 ? -36.438 8.236 18.817 1.00 98.62 129 ASP A C 1
ATOM 1009 O O . ASP A 1 129 ? -36.444 8.390 17.595 1.00 98.62 129 ASP A O 1
ATOM 1013 N N . LEU A 1 130 ? -35.830 7.182 19.387 1.00 98.62 130 LEU A N 1
ATOM 1014 C CA . LEU A 1 130 ? -35.145 6.141 18.602 1.00 98.62 130 LEU A CA 1
ATOM 1015 C C . LEU A 1 130 ? -36.095 5.402 17.654 1.00 98.62 130 LEU A C 1
ATOM 1017 O O . LEU A 1 130 ? -35.748 5.153 16.499 1.00 98.62 130 LEU A O 1
ATOM 1021 N N . SER A 1 131 ? -37.303 5.075 18.122 1.00 98.62 131 SER A N 1
ATOM 1022 C CA . SER A 1 131 ? -38.291 4.376 17.294 1.00 98.62 131 SER A CA 1
ATOM 1023 C C . SER A 1 131 ? -38.692 5.215 16.079 1.00 98.62 131 SER A C 1
ATOM 1025 O O . SER A 1 131 ? -38.767 4.697 14.967 1.00 98.62 131 SER A O 1
ATOM 1027 N N . GLN A 1 132 ? -38.885 6.522 16.273 1.00 98.62 132 GLN A N 1
ATOM 1028 C CA . GLN A 1 132 ? -39.219 7.447 15.190 1.00 98.62 132 GLN A CA 1
ATOM 1029 C C . GLN A 1 132 ? -38.063 7.659 14.207 1.00 98.62 132 GLN A C 1
ATOM 1031 O O . GLN A 1 132 ? -38.315 7.740 13.007 1.00 98.62 132 GLN A O 1
ATOM 1036 N N . LEU A 1 133 ? -36.812 7.721 14.680 1.00 98.75 133 LEU A N 1
ATOM 1037 C CA . LEU A 1 133 ? -35.634 7.796 13.806 1.00 98.75 133 LEU A CA 1
ATOM 1038 C C . LEU A 1 133 ? -35.589 6.603 12.836 1.00 98.75 133 LEU A C 1
ATOM 1040 O O . LEU A 1 133 ? -35.480 6.792 11.626 1.00 98.75 133 LEU A O 1
ATOM 1044 N N . VAL A 1 134 ? -35.734 5.380 13.359 1.00 98.62 134 VAL A N 1
ATOM 1045 C CA . VAL A 1 134 ? -35.730 4.149 12.549 1.00 98.62 134 VAL A CA 1
ATOM 1046 C C . VAL A 1 134 ? -36.911 4.113 11.579 1.00 98.62 134 VAL A C 1
ATOM 1048 O O . VAL A 1 134 ? -36.727 3.796 10.404 1.00 98.62 134 VAL A O 1
ATOM 1051 N N . GLN A 1 135 ? -38.118 4.448 12.046 1.00 98.19 135 GLN A N 1
ATOM 1052 C CA . GLN A 1 135 ? -39.326 4.424 11.217 1.00 98.19 135 GLN A CA 1
ATOM 1053 C C . GLN A 1 135 ? -39.236 5.402 10.041 1.00 98.19 135 GLN A C 1
ATOM 1055 O O . GLN A 1 135 ? -39.469 4.992 8.909 1.00 98.19 135 GLN A O 1
ATOM 1060 N N . ARG A 1 136 ? -38.810 6.650 10.272 1.00 98.19 136 ARG A N 1
ATOM 1061 C CA . ARG A 1 136 ? -38.687 7.663 9.208 1.00 98.19 136 ARG A CA 1
ATOM 1062 C C . ARG A 1 136 ? -37.641 7.303 8.155 1.00 98.19 136 ARG A C 1
ATOM 1064 O O . ARG A 1 136 ? -37.874 7.493 6.965 1.00 98.19 136 ARG A O 1
ATOM 1071 N N . LEU A 1 137 ? -36.502 6.746 8.571 1.00 98.12 137 LEU A N 1
ATOM 1072 C CA . LEU A 1 137 ? -35.486 6.255 7.633 1.00 98.12 137 LEU A CA 1
ATOM 1073 C C . LEU A 1 137 ? -36.028 5.105 6.779 1.00 98.12 137 LEU A C 1
ATOM 1075 O O .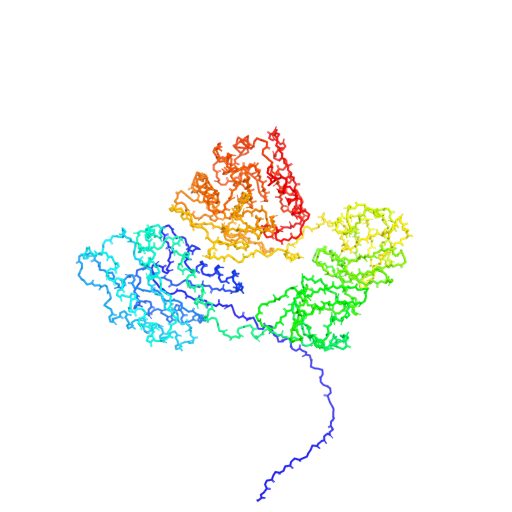 LEU A 1 137 ? -35.864 5.108 5.560 1.00 98.12 137 LEU A O 1
ATOM 1079 N N . ARG A 1 138 ? -36.740 4.164 7.405 1.00 95.62 138 ARG A N 1
ATOM 1080 C CA . ARG A 1 138 ? -37.365 3.036 6.708 1.00 95.62 138 ARG A CA 1
ATOM 1081 C C . ARG A 1 138 ? -38.438 3.494 5.719 1.00 95.62 138 ARG A C 1
ATOM 1083 O O . ARG A 1 138 ? -38.469 2.998 4.598 1.00 95.62 138 ARG A O 1
ATOM 1090 N N . GLU A 1 139 ? -39.279 4.452 6.103 1.00 95.94 139 GLU A N 1
ATOM 1091 C CA . GLU A 1 139 ? -40.280 5.075 5.223 1.00 95.94 139 GLU A CA 1
ATOM 1092 C C . GLU A 1 139 ? -39.638 5.760 4.005 1.00 95.94 139 GLU A C 1
ATOM 1094 O O . GLU A 1 139 ? -40.220 5.763 2.922 1.00 95.94 139 GLU A O 1
ATOM 1099 N N . ALA A 1 140 ? -38.413 6.274 4.151 1.00 94.81 140 ALA A N 1
ATOM 1100 C CA . ALA A 1 140 ? -37.620 6.844 3.063 1.00 94.81 140 ALA A CA 1
ATOM 1101 C C . ALA A 1 140 ? -36.848 5.805 2.219 1.00 94.81 140 ALA A C 1
ATOM 1103 O O . ALA A 1 140 ? -36.130 6.190 1.295 1.00 94.81 140 ALA A O 1
ATOM 1104 N N . GLY A 1 141 ? -36.973 4.505 2.513 1.00 92.44 141 GLY A N 1
ATOM 1105 C CA . GLY A 1 141 ? -36.249 3.434 1.817 1.00 92.44 141 GLY A CA 1
ATOM 1106 C C . GLY A 1 141 ? -34.774 3.305 2.213 1.00 92.44 141 GLY A C 1
ATOM 1107 O O . GLY A 1 141 ? -33.993 2.726 1.462 1.00 92.44 141 GLY A O 1
ATOM 1108 N N . ILE A 1 142 ? -34.390 3.846 3.371 1.00 94.88 142 ILE A N 1
ATOM 1109 C CA . ILE A 1 142 ? -33.018 3.846 3.888 1.00 94.88 142 ILE A CA 1
ATOM 1110 C C . ILE A 1 142 ? -32.876 2.753 4.950 1.00 94.88 142 ILE A C 1
ATOM 1112 O O . ILE A 1 142 ? -33.709 2.634 5.855 1.00 94.88 142 ILE A O 1
ATOM 1116 N N . THR A 1 143 ? -31.794 1.976 4.886 1.00 95.56 143 THR A N 1
ATOM 1117 C CA . THR A 1 143 ? -31.516 0.950 5.898 1.00 95.56 143 THR A CA 1
ATOM 1118 C C . THR A 1 143 ? -30.994 1.598 7.175 1.00 95.56 143 THR A C 1
ATOM 1120 O O . THR A 1 143 ? -29.908 2.173 7.185 1.00 95.56 143 THR A O 1
ATOM 1123 N N . ALA A 1 144 ? -31.753 1.503 8.265 1.00 97.75 144 ALA A N 1
ATOM 1124 C CA . ALA A 1 144 ? -31.333 1.987 9.578 1.00 97.75 144 ALA A CA 1
ATOM 1125 C C . ALA A 1 144 ? -30.632 0.877 10.373 1.00 97.75 144 ALA A C 1
ATOM 1127 O O . ALA A 1 144 ? -31.165 -0.229 10.466 1.00 97.75 144 ALA A O 1
ATOM 1128 N N . ILE A 1 145 ? -29.492 1.198 10.988 1.00 98.62 145 ILE A N 1
ATOM 1129 C CA . ILE A 1 145 ? -28.744 0.344 11.922 1.00 98.62 145 ILE A CA 1
ATOM 1130 C C . ILE A 1 145 ? -28.637 1.082 13.259 1.00 98.62 145 ILE A C 1
ATOM 1132 O O . ILE A 1 145 ? -28.143 2.210 13.312 1.00 98.62 145 ILE A O 1
ATOM 1136 N N . LEU A 1 146 ? -29.094 0.464 14.347 1.00 98.81 146 LEU A N 1
ATOM 1137 C CA . LEU A 1 146 ? -28.971 1.036 15.688 1.00 98.81 146 LEU A CA 1
ATOM 1138 C C . LEU A 1 146 ? -27.632 0.653 16.320 1.00 98.81 146 LEU A C 1
ATOM 1140 O O . LEU A 1 146 ? -27.153 -0.467 16.168 1.00 98.81 146 LEU A O 1
ATOM 1144 N N . MET A 1 147 ? -27.046 1.579 17.072 1.00 98.75 147 MET A N 1
ATOM 1145 C CA . MET A 1 147 ? -25.816 1.370 17.828 1.00 98.75 147 MET A CA 1
ATOM 1146 C C . MET A 1 147 ? -26.072 1.716 19.293 1.00 98.75 147 MET A C 1
ATOM 1148 O O . MET A 1 147 ? -26.569 2.803 19.604 1.00 98.75 147 MET A O 1
ATOM 1152 N N . THR A 1 148 ? -25.718 0.824 20.218 1.00 98.62 148 THR A N 1
ATOM 1153 C CA . THR A 1 148 ? -25.646 1.232 21.627 1.00 98.62 148 THR A CA 1
ATOM 1154 C C . THR A 1 148 ? -24.443 2.163 21.818 1.00 98.62 148 THR A C 1
ATOM 1156 O O . THR A 1 148 ? -23.401 1.904 21.213 1.00 98.62 148 THR A O 1
ATOM 1159 N N . PRO A 1 149 ? -24.515 3.165 22.703 1.00 97.12 149 PRO A N 1
ATOM 1160 C CA . PRO A 1 149 ? -23.330 3.923 23.102 1.00 97.12 149 PRO A CA 1
ATOM 1161 C C . PRO A 1 149 ? -22.268 3.007 23.753 1.00 97.12 149 PRO A C 1
ATOM 1163 O O . PRO A 1 149 ? -22.660 2.105 24.493 1.00 97.12 149 PRO A O 1
ATOM 1166 N N . PRO A 1 150 ? -20.949 3.202 23.531 1.00 97.44 150 PRO A N 1
ATOM 1167 C CA . PRO A 1 150 ? -19.917 2.487 24.294 1.00 97.44 150 PRO A CA 1
ATOM 1168 C C . PRO A 1 150 ? -20.030 2.752 25.804 1.00 97.44 150 PRO A C 1
ATOM 1170 O O . PRO A 1 150 ? -20.559 3.781 26.215 1.00 97.44 150 PRO A O 1
ATOM 1173 N N . ALA A 1 151 ? -19.539 1.827 26.634 1.00 97.00 151 ALA A N 1
ATOM 1174 C CA . ALA A 1 151 ? -19.543 1.998 28.087 1.00 97.00 151 ALA A CA 1
ATOM 1175 C C . ALA A 1 151 ? -18.540 3.079 28.537 1.00 97.00 151 ALA A C 1
ATOM 1177 O O . ALA A 1 151 ? -17.438 3.168 27.999 1.00 97.00 151 ALA A O 1
ATOM 1178 N N . TYR A 1 152 ? -18.897 3.850 29.569 1.00 96.69 152 TYR A N 1
ATOM 1179 C CA . TYR A 1 152 ? -17.970 4.753 30.256 1.00 96.69 152 TYR A CA 1
ATOM 1180 C C . TYR A 1 152 ? -16.820 3.974 30.892 1.00 96.69 152 TYR A C 1
ATOM 1182 O O . TYR A 1 152 ? -17.028 2.867 31.401 1.00 96.69 152 TYR A O 1
ATOM 1190 N N . ALA A 1 153 ? -15.638 4.581 30.921 1.00 93.88 153 ALA A N 1
ATOM 1191 C CA . ALA A 1 153 ? -14.473 3.985 31.550 1.00 93.88 153 ALA A CA 1
ATOM 1192 C C . ALA A 1 153 ? -14.540 4.030 33.082 1.00 93.88 153 ALA A C 1
ATOM 1194 O O . ALA A 1 153 ? -15.215 4.879 33.663 1.00 93.88 153 ALA A O 1
ATOM 1195 N N . GLU A 1 154 ? -13.781 3.156 33.742 1.00 88.12 154 GLU A N 1
ATOM 1196 C CA . GLU A 1 154 ? -13.845 2.907 35.189 1.00 88.12 154 GLU A CA 1
ATOM 1197 C C . GLU A 1 154 ? -13.510 4.139 36.039 1.00 88.12 154 GLU A C 1
ATOM 1199 O O . GLU A 1 154 ? -13.972 4.253 37.172 1.00 88.12 154 GLU A O 1
ATOM 1204 N N . LYS A 1 155 ? -12.692 5.056 35.504 1.00 86.00 155 LYS A N 1
ATOM 1205 C CA . LYS A 1 155 ? -12.247 6.280 36.186 1.00 86.00 155 LYS A CA 1
ATOM 1206 C C . LYS A 1 155 ? -12.978 7.514 35.651 1.00 86.00 155 LYS A C 1
ATOM 1208 O O . LYS A 1 155 ? -12.547 8.637 35.909 1.00 86.00 155 LYS A O 1
ATOM 1213 N N . SER A 1 156 ? -14.071 7.319 34.908 1.00 90.00 156 SER A N 1
ATOM 1214 C CA . SER A 1 156 ? -14.940 8.419 34.502 1.00 90.00 156 SER A CA 1
ATOM 1215 C C . SER A 1 156 ? -15.467 9.160 35.733 1.00 90.00 156 SER A C 1
ATOM 1217 O O . SER A 1 156 ? -15.713 8.576 36.793 1.00 90.00 156 SER A O 1
ATOM 1219 N N . GLY A 1 157 ? -15.608 10.478 35.605 1.00 89.44 157 GLY A N 1
ATOM 1220 C CA . GLY A 1 157 ? -16.215 11.287 36.659 1.00 89.44 157 GLY A CA 1
ATOM 1221 C C . GLY A 1 157 ? -17.664 10.854 36.928 1.00 89.44 157 GLY A C 1
ATOM 1222 O O . GLY A 1 157 ? -18.338 10.322 36.037 1.00 89.44 157 GLY A O 1
ATOM 1223 N N . PRO A 1 158 ? -18.165 11.060 38.156 1.00 94.25 158 PRO A N 1
ATOM 1224 C CA . PRO A 1 158 ? -19.542 10.728 38.465 1.00 94.25 158 PRO A CA 1
ATOM 1225 C C . PRO A 1 158 ? -20.507 11.679 37.750 1.00 94.25 158 PRO A C 1
ATOM 1227 O O . PRO A 1 158 ? -20.178 12.830 37.450 1.00 94.25 158 PRO A O 1
ATOM 1230 N N . ASN A 1 159 ? -21.738 11.218 37.548 1.00 94.25 159 ASN A N 1
ATOM 1231 C CA . ASN A 1 159 ? -22.835 12.094 37.151 1.00 94.25 159 ASN A CA 1
ATOM 1232 C C . ASN A 1 159 ? -23.227 13.044 38.309 1.00 94.25 159 ASN A C 1
ATOM 1234 O O . ASN A 1 159 ? -22.684 12.988 39.414 1.00 94.25 159 ASN A O 1
ATOM 1238 N N . GLY A 1 160 ? -24.230 13.896 38.090 1.00 94.00 160 GLY A N 1
ATOM 1239 C CA . GLY A 1 160 ? -24.727 14.847 39.089 1.00 94.00 160 GLY A CA 1
ATOM 1240 C C . GLY A 1 160 ? -25.269 14.241 40.392 1.00 94.00 160 GLY A C 1
ATOM 1241 O O . GLY A 1 160 ? -25.416 14.979 41.363 1.00 94.00 160 GLY A O 1
ATOM 1242 N N . LEU A 1 161 ? -25.521 12.925 40.438 1.00 95.25 161 LEU A N 1
ATOM 1243 C CA . LEU A 1 161 ? -25.926 12.184 41.640 1.00 95.25 161 LEU A CA 1
ATOM 1244 C C . LEU A 1 161 ? -24.743 11.587 42.418 1.00 95.25 161 LEU A C 1
ATOM 1246 O O . LEU A 1 161 ? -24.953 10.996 43.474 1.00 95.25 161 LEU A O 1
ATOM 1250 N N . GLY A 1 162 ? -23.512 11.698 41.913 1.00 94.75 162 GLY A N 1
ATOM 1251 C CA . GLY A 1 162 ? -22.363 10.997 42.489 1.00 94.75 162 GLY A CA 1
ATOM 1252 C C . GLY A 1 162 ? -22.252 9.528 42.054 1.00 94.75 162 GLY A C 1
ATOM 1253 O O . GLY A 1 162 ? -21.415 8.804 42.585 1.00 94.75 162 GLY A O 1
ATOM 1254 N N . GLU A 1 163 ? -23.075 9.070 41.105 1.00 95.75 163 GLU A N 1
ATOM 1255 C CA . GLU A 1 163 ? -23.048 7.697 40.588 1.00 95.75 163 GLU A CA 1
ATOM 1256 C C . GLU A 1 163 ? -22.087 7.579 39.397 1.00 95.75 163 GLU A C 1
ATOM 1258 O O . GLU A 1 163 ? -21.923 8.519 38.615 1.00 95.75 163 GLU A O 1
ATOM 1263 N N . HIS A 1 164 ? -21.520 6.389 39.186 1.00 95.88 164 HIS A N 1
ATOM 1264 C CA . HIS A 1 164 ? -20.813 6.090 37.941 1.00 95.88 164 HIS A CA 1
ATOM 1265 C C . HIS A 1 164 ? -21.780 6.182 36.747 1.00 95.88 164 HIS A C 1
ATOM 1267 O O . HIS A 1 164 ? -22.876 5.617 36.784 1.00 95.88 164 HIS A O 1
ATOM 1273 N N . CYS A 1 165 ? -21.379 6.835 35.654 1.00 95.25 165 CYS A N 1
ATOM 1274 C CA . CYS A 1 165 ? -22.286 7.154 34.545 1.00 95.25 165 CYS A CA 1
ATOM 1275 C C . CYS A 1 165 ? -22.914 5.909 33.868 1.00 95.25 165 CYS A C 1
ATOM 1277 O O . CYS A 1 165 ? -24.069 5.950 33.434 1.00 95.25 165 CYS A O 1
ATOM 1279 N N . ASN A 1 166 ? -22.220 4.761 33.879 1.00 96.50 166 ASN A N 1
ATOM 1280 C CA . ASN A 1 166 ? -22.765 3.466 33.423 1.00 96.50 166 ASN A CA 1
ATOM 1281 C C . ASN A 1 166 ? -24.040 3.000 34.161 1.00 96.50 166 ASN A C 1
ATOM 1283 O O . ASN A 1 166 ? -24.818 2.228 33.595 1.00 96.50 166 ASN A O 1
ATOM 1287 N N . VAL A 1 167 ? -24.306 3.482 35.384 1.00 96.00 167 VAL A N 1
ATOM 1288 C CA . VAL A 1 167 ? -25.534 3.146 36.135 1.00 96.00 167 VAL A CA 1
ATOM 1289 C C . VAL A 1 167 ? -26.783 3.590 35.372 1.00 96.00 167 VAL A C 1
ATOM 1291 O O . VAL A 1 167 ? -27.762 2.845 35.311 1.00 96.00 167 VAL A O 1
ATOM 1294 N N . LYS A 1 168 ? -26.751 4.778 34.752 1.00 97.25 168 LYS A N 1
ATOM 1295 C CA . LYS A 1 168 ? -27.845 5.246 33.890 1.00 97.25 168 LYS A CA 1
ATOM 1296 C C . LYS A 1 168 ? -27.676 4.742 32.460 1.00 97.25 168 LYS A C 1
ATOM 1298 O O . LYS A 1 168 ? -28.643 4.238 31.899 1.00 97.25 168 LYS A O 1
ATOM 1303 N N . LEU A 1 169 ? -26.466 4.802 31.890 1.00 98.00 169 LEU A N 1
ATOM 1304 C CA . LEU A 1 169 ? -26.229 4.448 30.482 1.00 98.00 169 LEU A CA 1
ATOM 1305 C C . LEU A 1 169 ? -26.653 3.013 30.135 1.00 98.00 169 LEU A C 1
ATOM 1307 O O . LEU A 1 169 ? -27.234 2.796 29.073 1.00 98.00 169 LEU A O 1
ATOM 1311 N N . SER A 1 170 ? -26.433 2.048 31.037 1.00 97.75 170 SER A N 1
ATOM 1312 C CA . SER A 1 170 ? -26.854 0.649 30.848 1.00 97.75 170 SER A CA 1
ATOM 1313 C C . SER A 1 170 ? -28.344 0.506 30.532 1.00 97.75 170 SER A C 1
ATOM 1315 O O . SER A 1 170 ? -28.718 -0.307 29.688 1.00 97.75 170 SER A O 1
ATOM 1317 N N . GLN A 1 171 ? -29.193 1.333 31.151 1.00 98.06 171 GLN A N 1
ATOM 1318 C CA . GLN A 1 171 ? -30.633 1.332 30.903 1.00 98.06 171 GLN A CA 1
ATOM 1319 C C . GLN A 1 171 ? -30.938 1.806 29.480 1.00 98.06 171 GLN A C 1
ATOM 1321 O O . GLN A 1 171 ? -31.797 1.238 28.822 1.00 98.06 171 GLN A O 1
ATOM 1326 N N . TYR A 1 172 ? -30.211 2.801 28.968 1.00 98.62 172 TYR A N 1
ATOM 1327 C CA . TYR A 1 172 ? -30.416 3.346 27.622 1.00 98.62 172 TYR A CA 1
ATOM 1328 C C . TYR A 1 172 ? -29.867 2.407 26.552 1.00 98.62 172 TYR A C 1
ATOM 1330 O O . TYR A 1 172 ? -30.524 2.220 25.533 1.00 98.62 172 TYR A O 1
ATOM 1338 N N . ALA A 1 173 ? -28.728 1.755 26.803 1.00 98.44 173 ALA A N 1
ATOM 1339 C CA . ALA A 1 173 ? -28.243 0.673 25.951 1.00 98.44 173 ALA A CA 1
ATOM 1340 C C . ALA A 1 173 ? -29.292 -0.446 25.838 1.00 98.44 173 ALA A C 1
ATOM 1342 O O . ALA A 1 173 ? -29.571 -0.920 24.739 1.00 98.44 173 ALA A O 1
ATOM 1343 N N . GLU A 1 174 ? -29.943 -0.800 26.949 1.00 98.38 174 GLU A N 1
ATOM 1344 C CA . GLU A 1 174 ? -31.032 -1.776 26.957 1.00 98.38 174 GLU A CA 1
ATOM 1345 C C . GLU A 1 174 ? -32.275 -1.294 26.190 1.00 98.38 174 GLU A C 1
ATOM 1347 O O . GLU A 1 174 ? -32.852 -2.051 25.412 1.00 98.38 174 GLU A O 1
ATOM 1352 N N . ILE A 1 175 ? -32.656 -0.017 26.309 1.00 98.56 175 ILE A N 1
ATOM 1353 C CA . ILE A 1 175 ? -33.712 0.557 25.460 1.00 98.56 175 ILE A CA 1
ATOM 1354 C C . ILE A 1 175 ? -33.342 0.449 23.976 1.00 98.56 175 ILE A C 1
ATOM 1356 O O . ILE A 1 175 ? -34.192 0.057 23.178 1.00 98.56 175 ILE A O 1
ATOM 1360 N N . THR A 1 176 ? -32.100 0.758 23.594 1.00 98.75 176 THR A N 1
ATOM 1361 C CA . THR A 1 176 ? -31.637 0.643 22.204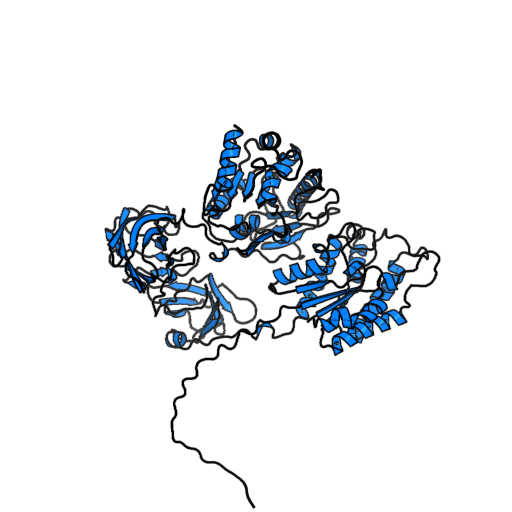 1.00 98.75 176 THR A CA 1
ATOM 1362 C C . THR A 1 176 ? -31.745 -0.794 21.696 1.00 98.75 176 THR A C 1
ATOM 1364 O O . THR A 1 176 ? -32.278 -0.997 20.605 1.00 98.75 176 THR A O 1
ATOM 1367 N N . ARG A 1 177 ? -31.333 -1.793 22.495 1.00 98.62 177 ARG A N 1
ATOM 1368 C CA . ARG A 1 177 ? -31.518 -3.221 22.166 1.00 98.62 177 ARG A CA 1
ATOM 1369 C C . ARG A 1 177 ? -32.982 -3.557 21.933 1.00 98.62 177 ARG A C 1
ATOM 1371 O O . ARG A 1 177 ? -33.326 -4.138 20.912 1.00 98.62 177 ARG A O 1
ATOM 1378 N N . GLN A 1 178 ? -33.849 -3.140 22.851 1.00 97.75 178 GLN A N 1
ATOM 1379 C CA . GLN A 1 178 ? -35.279 -3.415 22.764 1.00 97.75 178 GLN A CA 1
ATOM 1380 C C . GLN A 1 178 ? -35.932 -2.743 21.557 1.00 97.75 178 GLN A C 1
ATOM 1382 O O . GLN A 1 178 ? -36.830 -3.326 20.962 1.00 97.75 178 GLN A O 1
ATOM 1387 N N . VAL A 1 179 ? -35.516 -1.529 21.182 1.00 98.25 179 VAL A N 1
ATOM 1388 C CA . VAL A 1 179 ? -36.017 -0.866 19.966 1.00 98.25 179 VAL A CA 1
ATOM 1389 C C . VAL A 1 179 ? -35.523 -1.594 18.717 1.00 98.25 179 VAL A C 1
ATOM 1391 O O . VAL A 1 179 ? -36.325 -1.819 17.812 1.00 98.25 179 VAL A O 1
ATOM 1394 N N . ALA A 1 180 ? -34.247 -1.988 18.670 1.00 97.94 180 ALA A N 1
ATOM 1395 C CA . ALA A 1 180 ? -33.691 -2.761 17.559 1.00 97.94 180 ALA A CA 1
ATOM 1396 C C . ALA A 1 180 ? -34.438 -4.087 17.370 1.00 97.94 180 ALA A C 1
ATOM 1398 O O . ALA A 1 180 ? -34.876 -4.383 16.261 1.00 97.94 180 ALA A O 1
ATOM 1399 N N . ASP A 1 181 ? -34.679 -4.816 18.460 1.00 96.88 181 ASP A N 1
ATOM 1400 C CA . ASP A 1 181 ? -35.459 -6.053 18.462 1.00 96.88 181 ASP A CA 1
ATOM 1401 C C . ASP A 1 181 ? -36.924 -5.805 18.064 1.00 96.88 181 ASP A C 1
ATOM 1403 O O . ASP A 1 181 ? -37.421 -6.383 17.101 1.00 96.88 181 ASP A O 1
ATOM 1407 N N . THR A 1 182 ? -37.610 -4.854 18.705 1.00 96.44 182 THR A N 1
ATOM 1408 C CA . THR A 1 182 ? -39.028 -4.552 18.417 1.00 96.44 182 THR A CA 1
ATOM 1409 C C . THR A 1 182 ? -39.249 -4.149 16.959 1.00 96.44 182 THR A C 1
ATOM 1411 O O . THR A 1 182 ? -40.244 -4.535 16.346 1.00 96.44 182 THR A O 1
ATOM 1414 N N . LEU A 1 183 ? -38.342 -3.350 16.392 1.00 96.25 183 LEU A N 1
ATOM 1415 C CA . LEU A 1 183 ? -38.453 -2.873 15.016 1.00 96.25 183 LEU A CA 1
ATOM 1416 C C . LEU A 1 183 ? -37.771 -3.796 14.004 1.00 96.25 183 LEU A C 1
ATOM 1418 O O . LEU A 1 183 ? -37.880 -3.516 12.807 1.00 96.25 183 LEU A O 1
ATOM 1422 N N . GLN A 1 184 ? -37.111 -4.870 14.451 1.00 95.19 184 GLN A N 1
ATOM 1423 C CA . GLN A 1 184 ? -36.330 -5.791 13.619 1.00 95.19 184 GLN A CA 1
ATOM 1424 C C . GLN A 1 184 ? -35.296 -5.043 12.761 1.00 95.19 184 GLN A C 1
ATOM 1426 O O . GLN A 1 184 ? -35.226 -5.198 11.543 1.00 95.19 184 GLN A O 1
ATOM 1431 N N . THR A 1 185 ? -34.537 -4.156 13.401 1.00 94.62 185 THR A N 1
ATOM 1432 C CA . THR A 1 185 ? -33.449 -3.389 12.787 1.00 94.62 185 THR A CA 1
ATOM 1433 C C . THR A 1 185 ? -32.106 -3.931 13.289 1.00 94.62 185 THR A C 1
ATOM 1435 O O . THR A 1 185 ? -32.003 -4.238 14.478 1.00 94.62 185 THR A O 1
ATOM 1438 N N . PRO A 1 186 ? -31.068 -4.031 12.433 1.00 95.81 186 PRO A N 1
ATOM 1439 C CA . PRO A 1 186 ? -29.742 -4.469 12.859 1.00 95.81 186 PRO A CA 1
ATOM 1440 C C . PRO A 1 186 ? -29.193 -3.637 14.024 1.00 95.81 186 PRO A C 1
ATOM 1442 O O . PRO A 1 186 ? -29.409 -2.422 14.092 1.00 95.81 186 PRO A O 1
ATOM 1445 N N . LEU A 1 187 ? -28.458 -4.299 14.919 1.00 97.62 187 LEU A N 1
ATOM 1446 C CA . LEU A 1 187 ? -27.871 -3.709 16.118 1.00 97.62 187 LEU A CA 1
ATOM 1447 C C . LEU A 1 187 ? -26.353 -3.902 16.135 1.00 97.62 187 LEU A C 1
ATOM 1449 O O . LEU A 1 187 ? -25.862 -5.006 15.911 1.00 97.62 187 LEU A O 1
ATOM 1453 N N . ILE A 1 188 ? -25.626 -2.852 16.512 1.00 97.31 188 ILE A N 1
ATOM 1454 C CA . ILE A 1 188 ? -24.210 -2.912 16.882 1.00 97.31 188 ILE A CA 1
ATOM 1455 C C . ILE A 1 188 ? -24.084 -2.559 18.373 1.00 97.31 188 ILE A C 1
ATOM 1457 O O . ILE A 1 188 ? -24.338 -1.426 18.787 1.00 97.31 188 ILE A O 1
ATOM 1461 N N . ASP A 1 189 ? -23.711 -3.537 19.201 1.00 96.81 189 ASP A N 1
ATOM 1462 C CA . ASP A 1 189 ? -23.718 -3.401 20.666 1.00 96.81 189 ASP A CA 1
ATOM 1463 C C . ASP A 1 189 ? -22.331 -3.063 21.240 1.00 96.81 189 ASP A C 1
ATOM 1465 O O . ASP A 1 189 ? -21.612 -3.913 21.775 1.00 96.81 189 ASP A O 1
ATOM 1469 N N . HIS A 1 190 ? -21.931 -1.797 21.111 1.00 96.56 190 HIS A N 1
ATOM 1470 C CA . HIS A 1 190 ? -20.697 -1.289 21.717 1.00 96.56 190 HIS A CA 1
ATOM 1471 C C . HIS A 1 190 ? -20.712 -1.307 23.250 1.00 96.56 190 HIS A C 1
ATOM 1473 O O . HIS A 1 190 ? -19.656 -1.483 23.857 1.00 96.56 190 HIS A O 1
ATOM 1479 N N . TYR A 1 191 ? -21.877 -1.151 23.888 1.00 97.75 191 TYR A N 1
ATOM 1480 C CA . TYR A 1 191 ? -21.970 -1.142 25.346 1.00 97.75 191 TYR A CA 1
ATOM 1481 C C . TYR A 1 191 ? -21.575 -2.506 25.907 1.00 97.75 191 TYR A C 1
ATOM 1483 O O . TYR A 1 191 ? -20.699 -2.587 26.766 1.00 97.75 191 TYR A O 1
ATOM 1491 N N . ALA A 1 192 ? -22.202 -3.579 25.408 1.00 90.12 192 ALA A N 1
ATOM 1492 C CA . ALA A 1 192 ? -21.904 -4.940 25.844 1.00 90.12 192 ALA A CA 1
ATOM 1493 C C . ALA A 1 192 ? -20.441 -5.290 25.570 1.00 90.12 192 ALA A C 1
ATOM 1495 O O . ALA A 1 192 ? -19.762 -5.814 26.448 1.00 90.12 192 ALA A O 1
ATOM 1496 N N . ALA A 1 193 ? -19.940 -4.923 24.391 1.00 81.75 193 ALA A N 1
ATOM 1497 C CA . ALA A 1 193 ? -18.557 -5.143 24.008 1.00 81.75 193 ALA A CA 1
ATOM 1498 C C . ALA A 1 193 ? -17.542 -4.505 24.967 1.00 81.75 193 ALA A C 1
ATOM 1500 O O . ALA A 1 193 ? -16.586 -5.156 25.388 1.00 81.75 193 ALA A O 1
ATOM 1501 N N . TRP A 1 194 ? -17.730 -3.228 25.302 1.00 90.69 194 TRP A N 1
ATOM 1502 C CA . TRP A 1 194 ? -16.806 -2.504 26.174 1.00 90.69 194 TRP A CA 1
ATOM 1503 C C . TRP A 1 194 ? -16.961 -2.948 27.630 1.00 90.69 194 TRP A C 1
ATOM 1505 O O . TRP A 1 194 ? -15.960 -3.168 28.311 1.00 90.69 194 TRP A O 1
ATOM 1515 N N . ALA A 1 195 ? -18.194 -3.187 28.088 1.00 88.75 195 ALA A N 1
ATOM 1516 C CA . ALA A 1 195 ? -18.459 -3.713 29.424 1.00 88.75 195 ALA A CA 1
ATOM 1517 C C . ALA A 1 195 ? -17.853 -5.113 29.633 1.00 88.75 195 ALA A C 1
ATOM 1519 O O . ALA A 1 195 ? -17.222 -5.360 30.657 1.00 88.75 195 ALA A O 1
ATOM 1520 N N . GLU A 1 196 ? -17.988 -6.020 28.663 1.00 75.00 196 GLU A N 1
ATOM 1521 C CA . GLU A 1 196 ? -17.369 -7.349 28.715 1.00 75.00 196 GLU A CA 1
ATOM 1522 C C . GLU A 1 196 ? -15.840 -7.249 28.764 1.00 75.00 196 GLU A C 1
ATOM 1524 O O . GLU A 1 196 ? -15.178 -7.978 29.506 1.00 75.00 196 GLU A O 1
ATOM 1529 N N . ARG A 1 197 ? -15.258 -6.324 27.998 1.00 76.38 197 ARG A N 1
ATOM 1530 C CA . ARG A 1 197 ? -13.810 -6.109 27.983 1.00 76.38 197 ARG A CA 1
ATOM 1531 C C . ARG A 1 197 ? -13.292 -5.625 29.340 1.00 76.38 197 ARG A C 1
ATOM 1533 O O . ARG A 1 197 ? -12.300 -6.163 29.829 1.00 76.38 197 ARG A O 1
ATOM 1540 N N . SER A 1 198 ? -13.995 -4.672 29.948 1.00 78.94 198 SER A N 1
ATOM 1541 C CA . SER A 1 198 ? -13.744 -4.196 31.314 1.00 78.94 198 SER A CA 1
ATOM 1542 C C . SER A 1 198 ? -13.815 -5.340 32.331 1.00 78.94 198 SER A C 1
ATOM 1544 O O . SER A 1 198 ? -12.882 -5.560 33.101 1.00 78.94 198 SER A O 1
ATOM 1546 N N . GLN A 1 199 ? -14.861 -6.171 32.261 1.00 76.62 199 GLN A N 1
ATOM 1547 C CA . GLN A 1 199 ? -15.023 -7.345 33.133 1.00 76.62 199 GLN A CA 1
ATOM 1548 C C . GLN A 1 199 ? -13.888 -8.367 32.986 1.00 76.62 199 GLN A C 1
ATOM 1550 O O . GLN A 1 199 ? -13.550 -9.060 33.944 1.00 76.62 199 GLN A O 1
ATOM 1555 N N . ARG A 1 200 ? -13.275 -8.453 31.801 1.00 63.38 200 ARG A N 1
ATOM 1556 C CA . ARG A 1 200 ? -12.096 -9.291 31.527 1.00 63.38 200 ARG A CA 1
ATOM 1557 C C . ARG A 1 200 ? -10.770 -8.641 31.954 1.00 63.38 200 ARG A C 1
ATOM 1559 O O . ARG A 1 200 ? -9.714 -9.209 31.688 1.00 63.38 200 ARG A O 1
ATOM 1566 N N . GLY A 1 201 ? -10.816 -7.489 32.623 1.00 62.88 201 GLY A N 1
ATOM 1567 C CA . GLY A 1 201 ? -9.666 -6.823 33.235 1.00 62.88 201 GLY A CA 1
ATOM 1568 C C . GLY A 1 201 ? -8.986 -5.760 32.371 1.00 62.88 201 GLY A C 1
ATOM 1569 O O . GLY A 1 201 ? -7.888 -5.334 32.721 1.00 62.88 201 GLY A O 1
ATOM 1570 N N . ALA A 1 202 ? -9.584 -5.337 31.253 1.00 63.16 202 ALA A N 1
ATOM 1571 C CA . ALA A 1 202 ? -9.055 -4.214 30.477 1.00 63.16 202 ALA A CA 1
ATOM 1572 C C . ALA A 1 202 ? -9.440 -2.869 31.112 1.00 63.16 202 ALA A C 1
ATOM 1574 O O . ALA A 1 202 ? -10.586 -2.698 31.512 1.00 63.16 202 ALA A O 1
ATOM 1575 N N . ASP A 1 203 ? -8.516 -1.906 31.142 1.00 79.81 203 ASP A N 1
ATOM 1576 C CA . ASP A 1 203 ? -8.805 -0.529 31.562 1.00 79.81 203 ASP A CA 1
ATOM 1577 C C . ASP A 1 203 ? -9.387 0.257 30.370 1.00 79.81 203 ASP A C 1
ATOM 1579 O O . ASP A 1 203 ? -8.679 0.568 29.409 1.00 79.81 203 ASP A O 1
ATOM 1583 N N . LEU A 1 204 ? -10.684 0.584 30.406 1.00 79.50 204 LEU A N 1
ATOM 1584 C CA . LEU A 1 204 ? -11.341 1.341 29.331 1.00 79.50 204 LEU A CA 1
ATOM 1585 C C . LEU A 1 204 ? -10.872 2.803 29.270 1.00 79.50 204 LEU A C 1
ATOM 1587 O O . LEU A 1 204 ? -11.126 3.497 28.280 1.00 79.50 204 LEU A O 1
ATOM 1591 N N . ASN A 1 205 ? -10.154 3.294 30.283 1.00 89.25 205 ASN A N 1
ATOM 1592 C CA . ASN A 1 205 ? -9.551 4.623 30.225 1.00 89.25 205 ASN A CA 1
ATOM 1593 C C . ASN A 1 205 ? -8.455 4.676 29.148 1.00 89.25 205 ASN A C 1
ATOM 1595 O O . ASN A 1 205 ? -8.263 5.725 28.546 1.00 89.25 205 ASN A O 1
ATOM 1599 N N . GLU A 1 206 ? -7.817 3.547 28.806 1.00 75.62 206 GLU A N 1
ATOM 1600 C CA . GLU A 1 206 ? -6.865 3.461 27.683 1.00 75.62 206 GLU A CA 1
ATOM 1601 C C . GLU A 1 206 ? -7.539 3.666 26.310 1.00 75.62 206 GLU A C 1
ATOM 1603 O O . GLU A 1 206 ? -6.862 3.820 25.294 1.00 75.62 206 GLU A O 1
ATOM 1608 N N . TRP A 1 207 ? -8.873 3.622 26.251 1.00 80.69 207 TRP A N 1
ATOM 1609 C CA . TRP A 1 207 ? -9.685 3.668 25.027 1.00 80.69 207 TRP A CA 1
ATOM 1610 C C . TRP A 1 207 ? -10.497 4.957 24.907 1.00 80.69 207 TRP A C 1
ATOM 1612 O O . TRP A 1 207 ? -11.244 5.150 23.946 1.00 80.69 207 TRP A O 1
ATOM 1622 N N . THR A 1 208 ? -10.350 5.856 25.878 1.00 87.69 208 THR A N 1
ATOM 1623 C CA . THR A 1 208 ? -11.069 7.124 25.949 1.00 87.69 208 THR A CA 1
ATOM 1624 C C . THR A 1 208 ? -10.100 8.281 26.176 1.00 87.69 208 THR A C 1
ATOM 1626 O O . THR A 1 208 ? -8.966 8.098 26.605 1.00 87.69 208 THR A O 1
ATOM 1629 N N . THR A 1 209 ? -10.526 9.492 25.831 1.00 86.12 209 THR A N 1
ATOM 1630 C CA . THR A 1 209 ? -9.753 10.724 26.061 1.00 86.12 209 THR A CA 1
ATOM 1631 C C . THR A 1 209 ? -10.006 11.315 27.445 1.00 86.12 209 THR A C 1
ATOM 1633 O O . THR A 1 209 ? -9.139 11.977 28.003 1.00 86.12 209 THR A O 1
ATOM 1636 N N . ASP A 1 210 ? -11.196 11.093 28.001 1.00 89.81 210 ASP A N 1
ATOM 1637 C CA . ASP A 1 210 ? -11.657 11.694 29.257 1.00 89.81 210 ASP A CA 1
ATOM 1638 C C . ASP A 1 210 ? -12.435 10.712 30.155 1.00 89.81 210 ASP A C 1
ATOM 1640 O O . ASP A 1 210 ? -12.999 11.122 31.167 1.00 89.81 210 ASP A O 1
ATOM 1644 N N . GLY A 1 211 ? -12.495 9.427 29.793 1.00 90.75 211 GLY A N 1
ATOM 1645 C CA . GLY A 1 211 ? -13.362 8.425 30.423 1.00 90.75 211 GLY A CA 1
ATOM 1646 C C . GLY A 1 211 ? -14.769 8.330 29.816 1.00 90.75 211 GLY A C 1
ATOM 1647 O O . GLY A 1 211 ? -15.537 7.447 30.198 1.00 90.75 211 GLY A O 1
ATOM 1648 N N . TYR A 1 212 ? -15.107 9.209 28.864 1.00 91.00 212 TYR A N 1
ATOM 1649 C CA . TYR A 1 212 ? -16.423 9.313 28.222 1.00 91.00 212 TYR A CA 1
ATOM 1650 C C . TYR A 1 212 ? -16.309 9.107 26.708 1.00 91.00 212 TYR A C 1
ATOM 1652 O O . TYR A 1 212 ? -17.041 8.319 26.120 1.00 91.00 212 TYR A O 1
AT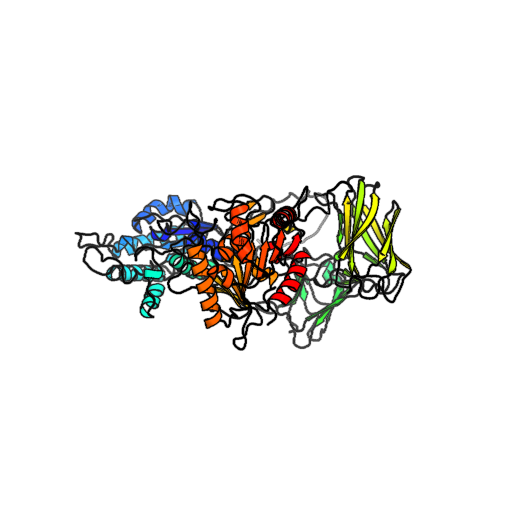OM 1660 N N . HIS A 1 213 ? -15.386 9.818 26.065 1.00 95.00 213 HIS A N 1
ATOM 1661 C CA . HIS A 1 213 ? -15.270 9.885 24.617 1.00 95.00 213 HIS A CA 1
ATOM 1662 C C . HIS A 1 213 ? -14.120 9.013 24.128 1.00 95.00 213 HIS A C 1
ATOM 1664 O O . HIS A 1 213 ? -13.012 9.179 24.646 1.00 95.00 213 HIS A O 1
ATOM 1670 N N . PRO A 1 214 ? -14.341 8.145 23.125 1.00 92.62 214 PRO A N 1
ATOM 1671 C CA . PRO A 1 214 ? -13.295 7.335 22.531 1.00 92.62 214 PRO A CA 1
ATOM 1672 C C . PRO A 1 214 ? -12.080 8.172 22.132 1.00 92.62 214 PRO A C 1
ATOM 1674 O O . PRO A 1 214 ? -12.214 9.295 21.652 1.00 92.62 214 PRO A O 1
ATOM 1677 N N . ASN A 1 215 ? -10.895 7.621 22.354 1.00 81.62 215 ASN A N 1
ATOM 1678 C CA . ASN A 1 215 ? -9.681 8.072 21.683 1.00 81.62 215 ASN A CA 1
ATOM 1679 C C . ASN A 1 215 ? -9.570 7.342 20.321 1.00 81.62 215 ASN A C 1
ATOM 1681 O O . ASN A 1 215 ? -10.481 6.578 19.975 1.00 81.62 215 ASN A O 1
ATOM 1685 N N . PRO A 1 216 ? -8.496 7.526 19.532 1.00 79.62 216 PRO A N 1
ATOM 1686 C CA . PRO A 1 216 ? -8.379 6.860 18.233 1.00 79.62 216 PRO A CA 1
ATOM 1687 C C . PRO A 1 216 ? -8.507 5.331 18.325 1.00 79.62 216 PRO A C 1
ATOM 1689 O O . PRO A 1 216 ? -9.154 4.713 17.484 1.00 79.62 216 PRO A O 1
ATOM 1692 N N . LEU A 1 217 ? -7.992 4.718 19.397 1.00 65.62 217 LEU A N 1
ATOM 1693 C CA . LEU A 1 217 ? -8.120 3.278 19.626 1.00 65.62 217 LEU A CA 1
ATOM 1694 C C . LEU A 1 217 ? -9.577 2.850 19.844 1.00 65.62 217 LEU A C 1
ATOM 1696 O O . LEU A 1 217 ? -10.041 1.878 19.245 1.00 65.62 217 LEU A O 1
ATOM 1700 N N . GLY A 1 218 ? -10.314 3.596 20.667 1.00 73.56 218 GLY A N 1
ATOM 1701 C CA . GLY A 1 218 ? -11.740 3.358 20.854 1.00 73.56 218 GLY A CA 1
ATOM 1702 C C . GLY A 1 218 ? -12.523 3.521 19.546 1.00 73.56 218 GLY A C 1
ATOM 1703 O O . GLY A 1 218 ? -13.372 2.688 19.239 1.00 73.56 218 GLY A O 1
ATOM 1704 N N . HIS A 1 219 ? -12.202 4.532 18.732 1.00 89.50 219 HIS A N 1
ATOM 1705 C CA . HIS A 1 219 ? -12.832 4.737 17.423 1.00 89.50 219 HIS A CA 1
ATOM 1706 C C . HIS A 1 219 ? -12.587 3.582 16.440 1.00 89.50 219 HIS A C 1
ATOM 1708 O O . HIS A 1 219 ? -13.523 3.197 15.734 1.00 89.50 219 HIS A O 1
ATOM 1714 N N . VAL A 1 220 ? -11.393 2.981 16.437 1.00 71.56 220 VAL A N 1
ATOM 1715 C CA . VAL A 1 220 ? -11.095 1.786 15.628 1.00 71.56 220 VAL A CA 1
ATOM 1716 C C . VAL A 1 220 ? -11.937 0.584 16.051 1.00 71.56 220 VAL A C 1
ATOM 1718 O O . VAL A 1 220 ? -12.482 -0.113 15.192 1.00 71.56 220 VAL A O 1
ATOM 1721 N N . ASP A 1 221 ? -12.119 0.343 17.353 1.00 81.56 221 ASP A N 1
ATOM 1722 C CA . ASP A 1 221 ? -13.004 -0.738 17.812 1.00 81.56 221 ASP A CA 1
ATOM 1723 C C . ASP A 1 221 ? -14.462 -0.497 17.403 1.00 81.56 221 ASP A C 1
ATOM 1725 O O . ASP A 1 221 ? -15.113 -1.424 16.911 1.00 81.56 221 ASP A O 1
ATOM 1729 N N . LEU A 1 222 ? -14.959 0.742 17.537 1.00 89.31 222 LEU A N 1
ATOM 1730 C CA . LEU A 1 222 ? -16.309 1.089 17.089 1.00 89.31 222 LEU A CA 1
ATOM 1731 C C . LEU A 1 222 ? -16.477 0.794 15.593 1.00 89.31 222 LEU A C 1
ATOM 1733 O O . LEU A 1 222 ? -17.354 0.018 15.215 1.00 89.31 222 LEU A O 1
ATOM 1737 N N . ALA A 1 223 ? -15.602 1.345 14.751 1.00 79.88 223 ALA A N 1
ATOM 1738 C CA . ALA A 1 223 ? -15.653 1.163 13.303 1.00 79.88 223 ALA A CA 1
ATOM 1739 C C . ALA A 1 223 ? -15.575 -0.311 12.895 1.00 79.88 223 ALA A C 1
ATOM 1741 O O . ALA A 1 223 ? -16.331 -0.767 12.037 1.00 79.88 223 ALA A O 1
ATOM 1742 N N . THR A 1 224 ? -14.719 -1.089 13.556 1.00 67.25 224 THR A N 1
ATOM 1743 C CA . THR A 1 224 ? -14.547 -2.490 13.176 1.00 67.25 224 THR A CA 1
ATOM 1744 C C . THR A 1 224 ? -15.765 -3.348 13.495 1.00 67.25 224 THR A C 1
ATOM 1746 O O . THR A 1 224 ? -16.102 -4.266 12.749 1.00 67.25 224 THR A O 1
ATOM 1749 N N . ARG A 1 225 ? -16.478 -3.031 14.576 1.00 82.00 225 ARG A N 1
ATOM 1750 C CA . ARG A 1 225 ? -17.759 -3.680 14.888 1.00 82.00 225 ARG A CA 1
ATOM 1751 C C . ARG A 1 225 ? -18.866 -3.261 13.931 1.00 82.00 225 ARG A C 1
ATOM 1753 O O . ARG A 1 225 ? -19.790 -4.035 13.703 1.00 82.00 225 ARG A O 1
ATOM 1760 N N . MET A 1 226 ? -18.778 -2.052 13.377 1.00 92.81 226 MET A N 1
ATOM 1761 C CA . MET A 1 226 ? -19.710 -1.602 12.348 1.00 92.81 226 MET A CA 1
ATOM 1762 C C . MET A 1 226 ? -19.502 -2.350 11.030 1.00 92.81 226 MET A C 1
ATOM 1764 O O . MET A 1 226 ? -20.492 -2.669 10.377 1.00 92.81 226 MET A O 1
ATOM 1768 N N . LEU A 1 227 ? -18.253 -2.651 10.651 1.00 76.50 227 LEU A N 1
ATOM 1769 C CA . LEU A 1 227 ? -17.902 -3.212 9.342 1.00 76.50 227 LEU A CA 1
ATOM 1770 C C . LEU A 1 227 ? -18.750 -4.431 8.959 1.00 76.50 227 LEU A C 1
ATOM 1772 O O . LEU A 1 227 ? -19.395 -4.406 7.913 1.00 76.50 227 LEU A O 1
ATOM 1776 N N . SER A 1 228 ? -18.783 -5.471 9.798 1.00 72.62 228 SER A N 1
ATOM 1777 C CA . SER A 1 228 ? -19.489 -6.718 9.468 1.00 72.62 228 SER A CA 1
ATOM 1778 C C . SER A 1 228 ? -20.986 -6.490 9.275 1.00 72.62 228 SER A C 1
ATOM 1780 O O . SER A 1 228 ? -21.560 -6.935 8.286 1.00 72.62 228 SER A O 1
ATOM 1782 N N . VAL A 1 229 ? -21.603 -5.727 10.180 1.00 84.19 229 VAL A N 1
ATOM 1783 C CA . VAL A 1 229 ? -23.042 -5.450 10.134 1.00 84.19 229 VAL A CA 1
ATOM 1784 C C . VAL A 1 229 ? -23.381 -4.603 8.911 1.00 84.19 229 VAL A C 1
ATOM 1786 O O . VAL A 1 229 ? -24.341 -4.898 8.209 1.00 84.19 229 VAL A O 1
ATOM 1789 N N . VAL A 1 230 ? -22.580 -3.579 8.606 1.00 89.38 230 VAL A N 1
ATOM 1790 C CA . VAL A 1 230 ? -22.782 -2.730 7.423 1.00 89.38 230 VAL A CA 1
ATOM 1791 C C . VAL A 1 230 ? -22.638 -3.538 6.133 1.00 89.38 230 VAL A C 1
ATOM 1793 O O . VAL A 1 230 ? -23.466 -3.377 5.240 1.00 89.38 230 VAL A O 1
ATOM 1796 N N . GLN A 1 231 ? -21.649 -4.433 6.041 1.00 81.06 231 GLN A N 1
ATOM 1797 C CA . GLN A 1 231 ? -21.464 -5.302 4.874 1.00 81.06 231 GLN A CA 1
ATOM 1798 C C . GLN A 1 231 ? -22.649 -6.246 4.652 1.00 81.06 231 GLN A C 1
ATOM 1800 O O . GLN A 1 231 ? -23.104 -6.398 3.520 1.00 81.06 231 GLN A O 1
ATOM 1805 N N . GLU A 1 232 ? -23.187 -6.838 5.719 1.00 79.62 232 GLU A N 1
ATOM 1806 C CA . GLU A 1 232 ? -24.378 -7.696 5.650 1.00 79.62 232 GLU A CA 1
ATOM 1807 C C . GLU A 1 232 ? -25.622 -6.950 5.150 1.00 79.62 232 GLU A C 1
ATOM 1809 O O . GLU A 1 232 ? -26.511 -7.559 4.558 1.00 79.62 232 GLU A O 1
ATOM 1814 N N . GLN A 1 233 ? -25.683 -5.632 5.367 1.00 85.38 233 GLN A N 1
ATOM 1815 C CA . GLN A 1 233 ? -26.785 -4.790 4.901 1.00 85.38 233 GLN A CA 1
ATOM 1816 C C . GLN A 1 233 ? -26.596 -4.260 3.469 1.00 85.38 233 GLN A C 1
ATOM 1818 O O . GLN A 1 233 ? -27.475 -3.558 2.962 1.00 85.38 233 GLN A O 1
ATOM 1823 N N . ILE A 1 234 ? -25.488 -4.579 2.787 1.00 79.44 234 ILE A N 1
ATOM 1824 C CA . ILE A 1 234 ? -25.316 -4.222 1.373 1.00 79.44 234 ILE A CA 1
ATOM 1825 C C . ILE A 1 234 ? -26.319 -5.046 0.540 1.00 79.44 234 ILE A C 1
ATOM 1827 O O . ILE A 1 234 ? -26.297 -6.277 0.605 1.00 79.44 234 ILE A O 1
ATOM 1831 N N . PRO A 1 235 ? -27.197 -4.417 -0.269 1.00 59.38 235 PRO A N 1
ATOM 1832 C CA . PRO A 1 235 ? -28.265 -5.128 -0.968 1.00 59.38 235 PRO A CA 1
ATOM 1833 C C . PRO A 1 235 ? -27.766 -6.294 -1.853 1.00 59.38 235 PRO A C 1
ATOM 1835 O O . PRO A 1 235 ? -26.904 -6.087 -2.718 1.00 59.38 235 PRO A O 1
ATOM 1838 N N . PRO A 1 236 ? -28.336 -7.511 -1.723 1.00 45.78 236 PRO A N 1
ATOM 1839 C CA . PRO A 1 236 ? -28.039 -8.632 -2.613 1.00 45.78 236 PRO A CA 1
ATOM 1840 C C . PRO A 1 236 ? -28.292 -8.277 -4.085 1.00 45.78 236 PRO A C 1
ATOM 1842 O O . PRO A 1 236 ? -29.304 -7.670 -4.430 1.00 45.78 236 PRO A O 1
ATOM 1845 N N . GLY A 1 237 ? -27.378 -8.667 -4.979 1.00 42.53 237 GLY A N 1
ATOM 1846 C CA . GLY A 1 237 ? -27.487 -8.372 -6.414 1.00 42.53 237 GLY A CA 1
ATOM 1847 C C . GLY A 1 237 ? -26.896 -7.027 -6.848 1.00 42.53 237 GLY A C 1
ATOM 1848 O O . GLY A 1 237 ? -26.929 -6.722 -8.040 1.00 42.53 237 GLY A O 1
ATOM 1849 N N . TYR A 1 238 ? -26.273 -6.276 -5.934 1.00 51.12 238 TYR A N 1
ATOM 1850 C CA . TYR A 1 238 ? -25.424 -5.130 -6.281 1.00 51.12 238 TYR A CA 1
ATOM 1851 C C . TYR A 1 238 ? -24.396 -5.493 -7.384 1.00 51.12 238 TYR A C 1
ATOM 1853 O O . TYR A 1 238 ? -24.245 -4.749 -8.349 1.00 51.12 238 TYR A O 1
ATOM 1861 N N . PHE A 1 239 ? -23.819 -6.709 -7.343 1.00 47.59 239 PHE A N 1
ATOM 1862 C CA . PHE A 1 239 ? -22.863 -7.233 -8.344 1.00 47.59 239 PHE A CA 1
ATOM 1863 C C . PHE A 1 239 ? -23.468 -8.066 -9.491 1.00 47.59 239 PHE A C 1
ATOM 1865 O O . PHE A 1 239 ? -22.805 -8.292 -10.503 1.00 47.59 239 PHE A O 1
ATOM 1872 N N . ALA A 1 240 ? -24.725 -8.517 -9.386 1.00 40.53 240 ALA A N 1
ATOM 1873 C CA . ALA A 1 240 ? -25.400 -9.285 -10.447 1.00 40.53 240 ALA A CA 1
ATOM 1874 C C . ALA A 1 240 ? -25.698 -8.440 -11.704 1.00 40.53 240 ALA A C 1
ATOM 1876 O O . ALA A 1 240 ? -26.195 -8.949 -12.705 1.00 40.53 240 ALA A O 1
ATOM 1877 N N . LYS A 1 241 ? -25.374 -7.147 -11.650 1.00 38.81 241 LYS A N 1
ATOM 1878 C CA . LYS A 1 241 ? -25.518 -6.182 -12.737 1.00 38.81 241 LYS A CA 1
ATOM 1879 C C . LYS A 1 241 ? -24.260 -6.059 -13.615 1.00 38.81 241 LYS A C 1
ATOM 1881 O O . LYS A 1 241 ? -24.292 -5.299 -14.576 1.00 38.81 241 LYS A O 1
ATOM 1886 N N . VAL A 1 242 ? -23.179 -6.809 -13.334 1.00 45.56 242 VAL A N 1
ATOM 1887 C CA . VAL A 1 242 ? -21.984 -6.879 -14.203 1.00 45.56 242 VAL A CA 1
ATOM 1888 C C . VAL A 1 242 ? -22.240 -7.857 -15.367 1.00 45.56 242 VAL A C 1
ATOM 1890 O O . VAL A 1 242 ? -22.457 -9.045 -15.111 1.00 45.56 242 VAL A O 1
ATOM 1893 N N . PRO A 1 243 ? -22.213 -7.418 -16.641 1.00 45.94 243 PRO A N 1
ATOM 1894 C CA . PRO A 1 243 ? -22.542 -8.284 -17.777 1.00 45.94 243 PRO A CA 1
ATOM 1895 C C . PRO A 1 243 ? -21.569 -9.468 -17.949 1.00 45.94 243 PRO A C 1
ATOM 1897 O O . PRO A 1 243 ? -20.353 -9.294 -17.876 1.00 45.94 243 PRO A O 1
ATOM 1900 N N . ARG A 1 244 ? -22.101 -10.670 -18.226 1.00 66.19 244 ARG A N 1
ATOM 1901 C CA . ARG A 1 244 ? -21.347 -11.878 -18.631 1.00 66.19 244 ARG A CA 1
ATOM 1902 C C . ARG A 1 244 ? -21.528 -12.116 -20.133 1.00 66.19 244 ARG A C 1
ATOM 1904 O O . ARG A 1 244 ? -22.657 -12.041 -20.613 1.00 66.19 244 ARG A O 1
ATOM 1911 N N . GLU A 1 245 ? -20.460 -12.445 -20.859 1.00 75.00 245 GLU A N 1
ATOM 1912 C CA . GLU A 1 245 ? -20.513 -12.700 -22.308 1.00 75.00 245 GLU A CA 1
ATOM 1913 C C . GLU A 1 245 ? -20.237 -14.182 -22.617 1.00 75.00 245 GLU A C 1
ATOM 1915 O O . GLU A 1 245 ? -19.145 -14.683 -22.349 1.00 75.00 245 GLU A O 1
ATOM 1920 N N . ASN A 1 246 ? -21.212 -14.889 -23.203 1.00 83.81 246 ASN A N 1
ATOM 1921 C CA . ASN A 1 246 ? -20.982 -16.208 -23.805 1.00 83.81 246 ASN A CA 1
ATOM 1922 C C . ASN A 1 246 ? -20.124 -16.037 -25.066 1.00 83.81 246 ASN A C 1
ATOM 1924 O O . ASN A 1 246 ? -20.486 -15.260 -25.952 1.00 83.81 246 ASN A O 1
ATOM 1928 N N . TRP A 1 247 ? -19.011 -16.766 -25.164 1.00 88.50 247 TRP A N 1
ATOM 1929 C CA . TRP A 1 247 ? -18.066 -16.601 -26.265 1.00 88.50 247 TRP A CA 1
ATOM 1930 C C . TRP A 1 247 ? -18.182 -17.729 -27.296 1.00 88.50 247 TRP A C 1
ATOM 1932 O O . TRP A 1 247 ? -17.371 -18.653 -27.361 1.00 88.50 247 TRP A O 1
ATOM 1942 N N . SER A 1 248 ? -19.203 -17.623 -28.148 1.00 87.38 248 SER A N 1
ATOM 1943 C CA . SER A 1 248 ? -19.528 -18.609 -29.191 1.00 87.38 248 SER A CA 1
ATOM 1944 C C . SER A 1 248 ? -18.360 -18.937 -30.129 1.00 87.38 248 SER A C 1
ATOM 1946 O O . SER A 1 248 ? -18.196 -20.084 -30.543 1.00 87.38 248 SER A O 1
ATOM 1948 N N . GLU A 1 249 ? -17.525 -17.948 -30.445 1.00 89.00 249 GLU A N 1
ATOM 1949 C CA . GLU A 1 249 ? -16.357 -18.133 -31.301 1.00 89.00 249 GLU A CA 1
ATOM 1950 C C . GLU A 1 249 ? -15.307 -19.058 -30.667 1.00 89.00 249 GLU A C 1
ATOM 1952 O O . GLU A 1 249 ? -14.791 -19.949 -31.348 1.00 89.00 249 GLU A O 1
ATOM 1957 N N . LEU A 1 250 ? -15.007 -18.887 -29.375 1.00 89.31 250 LEU A N 1
ATOM 1958 C CA . LEU A 1 250 ? -14.079 -19.772 -28.673 1.00 89.31 250 LEU A CA 1
ATOM 1959 C C . LEU A 1 250 ? -14.701 -21.161 -28.469 1.00 89.31 250 LEU A C 1
ATOM 1961 O O . LEU A 1 250 ? -14.024 -22.152 -28.726 1.00 89.31 250 LEU A O 1
ATOM 1965 N N . ASN A 1 251 ? -15.995 -21.240 -28.131 1.00 90.12 251 ASN A N 1
ATOM 1966 C CA . ASN A 1 251 ? -16.729 -22.506 -27.973 1.00 90.12 251 ASN A CA 1
ATOM 1967 C C . ASN A 1 251 ? -16.576 -23.445 -29.175 1.00 90.12 251 ASN A C 1
ATOM 1969 O O . ASN A 1 251 ? -16.321 -24.632 -29.004 1.00 90.12 251 ASN A O 1
ATOM 1973 N N . ALA A 1 252 ? -16.665 -22.916 -30.398 1.00 88.81 252 ALA A N 1
ATOM 1974 C CA . ALA A 1 252 ? -16.528 -23.705 -31.626 1.00 88.81 252 ALA A CA 1
ATOM 1975 C C . ALA A 1 252 ? -15.125 -24.314 -31.840 1.00 88.81 252 ALA A C 1
ATOM 1977 O O . ALA A 1 252 ? -14.930 -25.086 -32.777 1.00 88.81 252 ALA A O 1
ATOM 1978 N N . ARG A 1 253 ? -14.139 -23.929 -31.022 1.00 89.31 253 ARG A N 1
ATOM 1979 C CA . ARG A 1 253 ? -12.721 -24.301 -31.146 1.00 89.31 253 ARG A CA 1
ATOM 1980 C C . ARG A 1 253 ? -12.188 -25.045 -29.922 1.00 89.31 253 ARG A C 1
ATOM 1982 O O . ARG A 1 253 ? -11.008 -25.387 -29.902 1.00 89.31 253 ARG A O 1
ATOM 1989 N N . LEU A 1 254 ? -13.019 -25.273 -28.906 1.00 88.75 254 LEU A N 1
ATOM 1990 C CA . LEU A 1 254 ? -12.646 -26.088 -27.753 1.00 88.75 254 LEU A CA 1
ATOM 1991 C C . LEU A 1 254 ? -12.639 -27.572 -28.129 1.00 88.75 254 LEU A C 1
ATOM 1993 O O . LEU A 1 254 ? -13.403 -28.014 -28.987 1.00 88.75 254 LEU A O 1
ATOM 1997 N N . SER A 1 255 ? -11.841 -28.372 -27.420 1.00 81.75 255 SER A N 1
ATOM 1998 C CA . SER A 1 255 ? -11.928 -29.840 -27.497 1.00 81.75 255 SER A CA 1
ATOM 1999 C C . SER A 1 255 ? -13.236 -30.417 -26.923 1.00 81.75 255 SER A C 1
ATOM 2001 O O . SER A 1 255 ? -13.442 -31.626 -26.988 1.00 81.75 255 SER A O 1
ATOM 2003 N N . GLY A 1 256 ? -14.090 -29.569 -26.339 1.00 82.31 256 GLY A N 1
ATOM 2004 C CA . GLY A 1 256 ? -15.399 -29.865 -25.751 1.00 82.31 256 GLY A CA 1
ATOM 2005 C C . GLY A 1 256 ? -15.757 -28.845 -24.656 1.00 82.31 256 GLY A C 1
ATOM 2006 O O . GLY A 1 256 ? -14.900 -28.057 -24.263 1.00 82.31 256 GLY A O 1
ATOM 2007 N N . GLY A 1 257 ? -17.000 -28.860 -24.162 1.00 83.75 257 GLY A N 1
ATOM 2008 C CA . GLY A 1 257 ? -17.488 -27.908 -23.147 1.00 83.75 257 GLY A CA 1
ATOM 2009 C C . GLY A 1 257 ? -17.913 -26.543 -23.713 1.00 83.75 257 GLY A C 1
ATOM 2010 O O . GLY A 1 257 ? -17.950 -26.344 -24.929 1.00 83.75 257 GLY A O 1
ATOM 2011 N N . SER A 1 258 ? -18.270 -25.607 -22.828 1.00 89.19 258 SER A N 1
ATOM 2012 C CA . SER A 1 258 ? -18.587 -24.217 -23.173 1.00 89.19 258 SER A CA 1
ATOM 2013 C C . SER A 1 258 ? -17.736 -23.222 -22.377 1.00 89.19 258 SER A C 1
ATOM 2015 O O . SER A 1 258 ? -17.000 -23.597 -21.469 1.00 89.19 258 SER A O 1
ATOM 2017 N N . CYS A 1 259 ? -17.783 -21.946 -22.753 1.00 91.88 259 CYS A N 1
ATOM 2018 C CA . CYS A 1 259 ? -17.015 -20.882 -22.135 1.00 91.88 259 CYS A CA 1
ATOM 2019 C C . CYS A 1 259 ? -17.766 -19.550 -22.104 1.00 91.88 259 CYS A C 1
ATOM 2021 O O . CYS A 1 259 ? -18.603 -19.234 -22.962 1.00 91.88 259 CYS A O 1
ATOM 2023 N N . TRP A 1 260 ? -17.403 -18.731 -21.123 1.00 89.50 260 TRP A N 1
ATOM 2024 C CA . TRP A 1 260 ? -17.827 -17.341 -21.018 1.00 89.50 260 TRP A CA 1
ATOM 2025 C C . TRP A 1 260 ? -16.689 -16.478 -20.489 1.00 89.50 260 TRP A C 1
ATOM 2027 O O . TRP A 1 260 ? -15.756 -16.957 -19.843 1.00 89.50 260 TRP A O 1
ATOM 2037 N N . ARG A 1 261 ? -16.764 -15.178 -20.768 1.00 86.50 261 ARG A N 1
ATOM 2038 C CA . ARG A 1 261 ? -15.732 -14.215 -20.388 1.00 86.50 261 ARG A CA 1
ATOM 2039 C C . ARG A 1 261 ? -16.308 -12.947 -19.775 1.00 86.50 261 ARG A C 1
ATOM 2041 O O . ARG A 1 261 ? -17.474 -12.598 -19.972 1.00 86.50 261 ARG A O 1
ATOM 2048 N N . LYS A 1 262 ? -15.439 -12.251 -19.052 1.00 73.81 262 LYS A N 1
ATOM 2049 C CA . LYS A 1 262 ? -15.574 -10.854 -18.627 1.00 73.81 262 LYS A CA 1
ATOM 2050 C C . LYS A 1 262 ? -14.164 -10.251 -18.505 1.00 73.81 262 LYS A C 1
ATOM 2052 O O . LYS A 1 262 ? -13.191 -11.009 -18.570 1.00 73.81 262 LYS A O 1
ATOM 2057 N N . PRO A 1 263 ? -14.005 -8.928 -18.329 1.00 65.56 263 PRO A N 1
ATOM 2058 C CA . PRO A 1 263 ? -12.683 -8.351 -18.117 1.00 65.56 263 PRO A CA 1
ATOM 2059 C C . PRO A 1 263 ? -11.955 -9.051 -16.961 1.00 65.56 263 PRO A C 1
ATOM 2061 O O . PRO A 1 263 ? -12.495 -9.156 -15.861 1.00 65.56 263 PRO A O 1
ATOM 2064 N N . GLY A 1 264 ? -10.757 -9.562 -17.238 1.00 59.56 264 GLY A N 1
ATOM 2065 C CA . GLY A 1 264 ? -9.899 -10.257 -16.282 1.00 59.56 264 GLY A CA 1
ATOM 2066 C C . GLY A 1 264 ? -10.081 -11.776 -16.196 1.00 59.56 264 GLY A C 1
ATOM 2067 O O . GLY A 1 264 ? -9.231 -12.432 -15.608 1.00 59.56 264 GLY A O 1
ATOM 2068 N N . GLN A 1 265 ? -11.150 -12.361 -16.755 1.00 78.69 265 GLN A N 1
ATOM 2069 C CA . GLN A 1 265 ? -11.474 -13.777 -16.517 1.00 78.69 265 GLN A CA 1
ATOM 2070 C C . GLN A 1 265 ? -12.057 -14.487 -17.749 1.00 78.69 265 GLN A C 1
ATOM 2072 O O . GLN A 1 265 ? -12.964 -13.976 -18.415 1.00 78.69 265 GLN A O 1
ATOM 2077 N N . LEU A 1 266 ? -11.576 -15.709 -17.998 1.00 90.06 266 LEU A N 1
ATOM 2078 C CA . LEU A 1 266 ? -12.167 -16.699 -18.902 1.00 90.06 266 LEU A CA 1
ATOM 2079 C C . LEU A 1 266 ? -12.574 -17.932 -18.096 1.00 90.06 266 LEU A C 1
ATOM 2081 O O . LEU A 1 266 ? -11.778 -18.457 -17.327 1.00 90.06 266 LEU A O 1
ATOM 2085 N N . PHE A 1 267 ? -13.783 -18.421 -18.322 1.00 91.19 267 PHE A N 1
ATOM 2086 C CA . PHE A 1 267 ? -14.306 -19.620 -17.684 1.00 91.19 267 PHE A CA 1
ATOM 2087 C C . PHE A 1 267 ? -14.546 -20.702 -18.736 1.00 91.19 267 PHE A C 1
ATOM 2089 O O . PHE A 1 267 ? -15.043 -20.375 -19.814 1.00 91.19 267 PHE A O 1
ATOM 2096 N N . LEU A 1 268 ? -14.189 -21.952 -18.440 1.00 93.44 268 LEU A N 1
ATOM 2097 C CA . LEU A 1 268 ? -14.322 -23.116 -19.318 1.00 93.44 268 LEU A CA 1
ATOM 2098 C C . LEU A 1 268 ? -15.003 -24.261 -18.558 1.00 93.44 268 LEU A C 1
ATOM 2100 O O . LEU A 1 268 ? -14.573 -24.611 -17.460 1.00 93.44 268 LEU A O 1
ATOM 2104 N N . ASP A 1 269 ? -16.000 -24.891 -19.165 1.00 91.62 269 ASP A N 1
ATOM 2105 C CA . ASP A 1 269 ? -16.560 -26.139 -18.650 1.00 91.62 269 ASP A CA 1
ATOM 2106 C C . ASP A 1 269 ? -15.609 -27.312 -18.904 1.00 91.62 269 ASP A C 1
ATOM 2108 O O . ASP A 1 269 ? -14.908 -27.366 -19.923 1.00 91.62 269 ASP A O 1
ATOM 2112 N N . ILE A 1 270 ? -15.642 -28.300 -18.011 1.00 90.88 270 ILE A N 1
ATOM 2113 C CA . ILE A 1 270 ? -14.953 -29.573 -18.214 1.00 90.88 270 ILE A CA 1
ATOM 2114 C C . ILE A 1 270 ? -15.794 -30.437 -19.185 1.00 90.88 270 ILE A C 1
ATOM 2116 O O . ILE A 1 270 ? -16.978 -30.659 -18.936 1.00 90.88 270 ILE A O 1
ATOM 2120 N N . PRO A 1 271 ? -15.228 -30.948 -20.302 1.00 85.81 271 PRO A N 1
ATOM 2121 C CA . PRO A 1 271 ? -15.978 -31.617 -21.373 1.00 85.81 271 PRO A CA 1
ATOM 2122 C C . PRO A 1 271 ? -16.719 -32.903 -20.978 1.00 85.81 271 PRO A C 1
ATOM 2124 O O . PRO A 1 271 ? -17.502 -33.420 -21.774 1.00 85.81 271 PRO A O 1
ATOM 2127 N N . GLY A 1 272 ? -16.433 -33.455 -19.798 1.00 84.69 272 GLY A N 1
ATOM 2128 C CA . GLY A 1 272 ? -17.029 -34.683 -19.284 1.00 84.69 272 GLY A CA 1
ATOM 2129 C C . GLY A 1 272 ? -16.235 -35.275 -18.113 1.00 84.69 272 GLY A C 1
ATOM 2130 O O . GLY A 1 272 ? -15.136 -34.806 -17.816 1.00 84.69 272 GLY A O 1
ATOM 2131 N N . PRO A 1 273 ? -16.756 -36.330 -17.465 1.00 82.50 273 PRO A N 1
ATOM 2132 C CA . PRO A 1 273 ? -16.206 -36.864 -16.215 1.00 82.50 273 PRO A CA 1
ATOM 2133 C C . PRO A 1 273 ? -14.808 -37.480 -16.333 1.00 82.50 273 PRO A C 1
ATOM 2135 O O . PRO A 1 273 ? -14.024 -37.413 -15.389 1.00 82.50 273 PRO A O 1
ATOM 2138 N N . ASP A 1 274 ? -14.465 -38.009 -17.507 1.00 86.50 274 ASP A N 1
ATOM 2139 C CA . ASP A 1 274 ? -13.150 -38.603 -17.773 1.00 86.50 274 ASP A CA 1
ATOM 2140 C C . ASP A 1 274 ? -12.163 -37.608 -18.410 1.00 86.50 274 ASP A C 1
ATOM 2142 O O . ASP A 1 274 ? -11.045 -37.975 -18.785 1.00 86.50 274 ASP A O 1
ATOM 2146 N N . ALA A 1 275 ? -12.557 -36.340 -18.586 1.00 90.00 275 ALA A N 1
ATOM 2147 C CA . ALA A 1 275 ? -11.710 -35.354 -19.239 1.00 90.00 275 ALA A CA 1
ATOM 2148 C C . ALA A 1 275 ? -10.494 -35.024 -18.362 1.00 90.00 275 ALA A C 1
ATOM 2150 O O . ALA A 1 275 ? -10.606 -34.455 -17.280 1.00 90.00 275 ALA A O 1
ATOM 2151 N N . ARG A 1 276 ? -9.303 -35.353 -18.868 1.00 93.19 276 ARG A N 1
ATOM 2152 C CA . ARG A 1 276 ? -8.016 -35.008 -18.237 1.00 93.19 276 ARG A CA 1
ATOM 2153 C C . ARG A 1 276 ? -7.383 -33.745 -18.802 1.00 93.19 276 ARG A C 1
ATOM 2155 O O . ARG A 1 276 ? -6.313 -33.343 -18.364 1.00 93.19 276 ARG A O 1
ATOM 2162 N N . GLN A 1 277 ? -8.020 -33.121 -19.790 1.00 94.44 277 GLN A N 1
ATOM 2163 C CA . GLN A 1 277 ? -7.565 -31.854 -20.339 1.00 94.44 277 GLN A CA 1
ATOM 2164 C C . GLN A 1 277 ? -8.672 -31.101 -21.082 1.00 94.44 277 GLN A C 1
ATOM 2166 O O . GLN A 1 277 ? -9.568 -31.714 -21.664 1.00 94.44 277 GLN A O 1
ATOM 2171 N N . VAL A 1 278 ? -8.538 -29.778 -21.143 1.00 94.06 278 VAL A N 1
ATOM 2172 C CA . VAL A 1 278 ? -9.288 -28.883 -22.033 1.00 94.06 278 VAL A CA 1
ATOM 2173 C C . VAL A 1 278 ? -8.292 -28.217 -22.972 1.00 94.06 278 VAL A C 1
ATOM 2175 O O . VAL A 1 278 ? -7.378 -27.526 -22.519 1.00 94.06 278 VAL A O 1
ATOM 2178 N N . LYS A 1 279 ? -8.452 -28.409 -24.283 1.00 94.38 279 LYS A N 1
ATOM 2179 C CA . LYS A 1 279 ? -7.662 -27.701 -25.294 1.00 94.38 279 LYS A CA 1
ATOM 2180 C C . LYS A 1 279 ? -8.431 -26.506 -25.827 1.00 94.38 279 LYS A C 1
ATOM 2182 O O . LYS A 1 279 ? -9.628 -26.604 -26.099 1.00 94.38 279 LYS A O 1
ATOM 2187 N N . LEU A 1 280 ? -7.715 -25.407 -26.010 1.00 93.94 280 LEU A N 1
ATOM 2188 C CA . LEU A 1 280 ? -8.222 -24.178 -26.593 1.00 93.94 280 LEU A CA 1
ATOM 2189 C C . LEU A 1 280 ? -7.176 -23.581 -27.544 1.00 93.94 280 LEU A C 1
ATOM 2191 O O . LEU A 1 280 ? -5.975 -23.770 -27.331 1.00 93.94 280 LEU A O 1
ATOM 2195 N N . PRO A 1 281 ? -7.590 -22.846 -28.589 1.00 92.56 281 PRO A N 1
ATOM 2196 C CA . PRO A 1 281 ? -6.654 -22.071 -29.393 1.00 92.56 281 PRO A CA 1
ATOM 2197 C C . PRO A 1 281 ? -5.889 -21.080 -28.511 1.00 92.56 281 PRO A C 1
ATOM 2199 O O . PRO A 1 281 ? -6.397 -20.609 -27.490 1.00 92.56 281 PRO A O 1
ATOM 2202 N N . ARG A 1 282 ? -4.672 -20.728 -28.929 1.00 91.00 282 ARG A N 1
ATOM 2203 C CA . ARG A 1 282 ? -3.876 -19.699 -28.258 1.00 91.00 282 ARG A CA 1
ATOM 2204 C C . ARG A 1 282 ? -4.679 -18.397 -28.113 1.00 91.00 282 ARG A C 1
ATOM 2206 O O . ARG A 1 282 ? -5.305 -17.918 -29.064 1.00 91.00 282 ARG A O 1
ATOM 2213 N N . LEU A 1 283 ? -4.581 -17.789 -26.932 1.00 91.19 283 LEU A N 1
ATOM 2214 C CA . LEU A 1 283 ? -5.095 -16.449 -26.656 1.00 91.19 283 LEU A CA 1
ATOM 2215 C C . LEU A 1 283 ? -3.952 -15.419 -26.618 1.00 91.19 283 LEU A C 1
ATOM 2217 O O . LEU A 1 283 ? -2.805 -15.754 -26.312 1.00 91.19 283 LEU A O 1
ATOM 2221 N N . ASN A 1 284 ? -4.276 -14.153 -26.889 1.00 88.06 284 ASN A N 1
ATOM 2222 C CA . ASN A 1 284 ? -3.362 -13.011 -26.748 1.00 88.06 284 ASN A CA 1
ATOM 2223 C C . ASN A 1 284 ? -3.502 -12.384 -25.357 1.00 88.06 284 ASN A C 1
ATOM 2225 O O . ASN A 1 284 ? -3.800 -11.193 -25.205 1.00 88.06 284 ASN A O 1
ATOM 2229 N N . ASN A 1 285 ? -3.336 -13.221 -24.335 1.00 86.69 285 ASN A N 1
ATOM 2230 C CA . ASN A 1 285 ? -3.456 -12.838 -22.938 1.00 86.69 285 ASN A CA 1
ATOM 2231 C C . ASN A 1 285 ? -2.326 -13.459 -22.118 1.00 86.69 285 ASN A C 1
ATOM 2233 O O . ASN A 1 285 ? -1.895 -14.580 -22.378 1.00 86.69 285 ASN A O 1
ATOM 2237 N N . VAL A 1 286 ? -1.880 -12.743 -21.092 1.00 78.12 286 VAL A N 1
ATOM 2238 C CA . VAL A 1 286 ? -1.059 -13.324 -20.027 1.00 78.12 286 VAL A CA 1
ATOM 2239 C C . VAL A 1 286 ? -2.001 -14.015 -19.046 1.00 78.12 286 VAL A C 1
ATOM 2241 O O . VAL A 1 286 ? -3.032 -13.448 -18.686 1.00 78.12 286 VAL A O 1
ATOM 2244 N N . VAL A 1 287 ? -1.664 -15.229 -18.624 1.00 78.56 287 VAL A N 1
ATOM 2245 C CA . VAL A 1 287 ? -2.428 -16.013 -17.648 1.00 78.56 287 VAL A CA 1
ATOM 2246 C C . VAL A 1 287 ? -1.794 -15.827 -16.270 1.00 78.56 287 VAL A C 1
ATOM 2248 O O . VAL A 1 287 ? -0.631 -16.186 -16.061 1.00 78.56 287 VAL A O 1
ATOM 2251 N N . ARG A 1 288 ? -2.556 -15.254 -15.332 1.00 63.25 288 ARG A N 1
ATOM 2252 C CA . ARG A 1 288 ? -2.156 -15.034 -13.932 1.00 63.25 288 ARG A CA 1
ATOM 2253 C C . ARG A 1 288 ? -2.272 -16.304 -13.111 1.00 63.25 288 ARG A C 1
ATOM 2255 O O . ARG A 1 288 ? -1.378 -16.610 -12.327 1.00 63.25 288 ARG A O 1
ATOM 2262 N N . SER A 1 289 ? -3.356 -17.038 -13.312 1.00 66.75 289 SER A N 1
ATOM 2263 C CA . SER A 1 289 ? -3.595 -18.318 -12.665 1.00 66.75 289 SER A CA 1
ATOM 2264 C C . SER A 1 289 ? -4.599 -19.143 -13.461 1.00 66.75 289 SER A C 1
ATOM 2266 O O . SER A 1 289 ? -5.366 -18.626 -14.275 1.00 66.75 289 SER A O 1
ATOM 2268 N N . VAL A 1 290 ? -4.568 -20.447 -13.211 1.00 81.81 290 VAL A N 1
ATOM 2269 C CA . VAL A 1 290 ? -5.606 -21.385 -13.623 1.00 81.81 290 VAL A CA 1
ATOM 2270 C C . VAL A 1 290 ? -6.134 -22.015 -12.346 1.00 81.81 290 VAL A C 1
ATOM 2272 O O . VAL A 1 290 ? -5.351 -22.444 -11.502 1.00 81.81 290 VAL A O 1
ATOM 2275 N N . SER A 1 291 ? -7.447 -22.005 -12.187 1.00 80.50 291 SER A N 1
ATOM 2276 C CA . SER A 1 291 ? -8.155 -22.547 -11.031 1.00 80.50 291 SER A CA 1
ATOM 2277 C C . SER A 1 291 ? -9.398 -23.293 -11.491 1.00 80.50 291 SER A C 1
ATOM 2279 O O . SER A 1 291 ? -9.743 -23.247 -12.672 1.00 80.50 291 SER A O 1
ATOM 2281 N N . TRP A 1 292 ? -10.079 -23.967 -10.577 1.00 86.62 292 TRP A N 1
ATOM 2282 C CA . TRP A 1 292 ? -11.412 -24.503 -10.796 1.00 86.62 292 TRP A CA 1
ATOM 2283 C C . TRP A 1 292 ? -12.373 -24.052 -9.690 1.00 86.62 292 TRP A C 1
ATOM 2285 O O . TRP A 1 292 ? -11.957 -23.736 -8.573 1.00 86.62 292 TRP A O 1
ATOM 2295 N N . ILE A 1 293 ? -13.659 -23.957 -10.021 1.00 73.25 293 ILE A N 1
ATOM 2296 C CA . ILE A 1 293 ? -14.726 -23.446 -9.153 1.00 73.25 293 ILE A CA 1
ATOM 2297 C C . ILE A 1 293 ? -15.914 -24.404 -9.239 1.00 73.25 293 ILE A C 1
ATOM 2299 O O . ILE A 1 293 ? -16.345 -24.737 -10.339 1.00 73.25 293 ILE A O 1
ATOM 2303 N N . MET A 1 294 ? -16.461 -24.817 -8.097 1.00 68.81 294 MET A N 1
ATOM 2304 C CA . MET A 1 294 ? -17.693 -25.615 -8.026 1.00 68.81 294 MET A CA 1
ATOM 2305 C C . MET A 1 294 ? -18.731 -24.898 -7.156 1.00 68.81 294 MET A C 1
ATOM 2307 O O . MET A 1 294 ? -19.766 -24.499 -7.671 1.00 68.81 294 MET A O 1
ATOM 2311 N N . ASP A 1 295 ? -18.386 -24.607 -5.896 1.00 56.62 295 ASP A N 1
ATOM 2312 C CA . ASP A 1 295 ? -19.141 -23.748 -4.977 1.00 56.62 295 ASP A CA 1
ATOM 2313 C C . ASP A 1 295 ? -18.163 -23.007 -4.048 1.00 56.62 295 ASP A C 1
ATOM 2315 O O . ASP A 1 295 ? -17.271 -23.619 -3.462 1.00 56.62 295 ASP A O 1
ATOM 2319 N N . GLY A 1 296 ? -18.318 -21.688 -3.890 1.00 46.94 296 GLY A N 1
ATOM 2320 C CA . GLY A 1 296 ? -17.443 -20.883 -3.027 1.00 46.94 296 GLY A CA 1
ATOM 2321 C C . GLY A 1 296 ? -16.161 -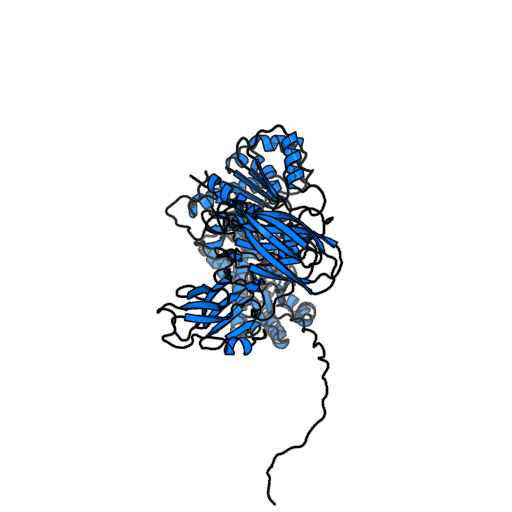20.366 -3.715 1.00 46.94 296 GLY A C 1
ATOM 2322 O O . GLY A 1 296 ? -16.221 -19.974 -4.883 1.00 46.94 296 GLY A O 1
ATOM 2323 N N . PRO A 1 297 ? -15.030 -20.234 -2.991 1.00 42.75 297 PRO A N 1
ATOM 2324 C CA . PRO A 1 297 ? -13.797 -19.642 -3.523 1.00 42.75 297 PRO A CA 1
ATOM 2325 C C . PRO A 1 297 ? -13.081 -20.555 -4.548 1.00 42.75 297 PRO A C 1
ATOM 2327 O O . PRO A 1 297 ? -13.339 -21.754 -4.585 1.00 42.75 297 PRO A O 1
ATOM 2330 N N . PRO A 1 298 ? -12.164 -20.017 -5.379 1.00 56.94 298 PRO A N 1
ATOM 2331 C CA . PRO A 1 298 ? -11.431 -20.794 -6.387 1.00 56.94 298 PRO A CA 1
ATOM 2332 C C . PRO A 1 298 ? -10.382 -21.753 -5.794 1.00 56.94 298 PRO A C 1
ATOM 2334 O O . PRO A 1 298 ? -9.695 -21.418 -4.826 1.00 56.94 298 PRO A O 1
ATOM 2337 N N . HIS A 1 299 ? -10.207 -22.911 -6.438 1.00 64.69 299 HIS A N 1
ATOM 2338 C CA . HIS A 1 299 ? -9.240 -23.965 -6.100 1.00 64.69 299 HIS A CA 1
ATOM 2339 C C . HIS A 1 299 ? -8.123 -24.057 -7.151 1.00 64.69 299 HIS A C 1
ATOM 2341 O O . HIS A 1 299 ? -8.395 -23.994 -8.345 1.00 64.69 299 HIS A O 1
ATOM 2347 N N . PHE A 1 300 ? -6.863 -24.218 -6.740 1.00 71.81 300 PHE A N 1
ATOM 2348 C CA . PHE A 1 300 ? -5.698 -24.150 -7.648 1.00 71.81 300 PHE A CA 1
ATOM 2349 C C . PHE A 1 300 ? -4.970 -25.485 -7.841 1.00 71.81 300 PHE A C 1
ATOM 2351 O O . PHE A 1 300 ? -4.099 -25.602 -8.701 1.00 71.81 300 PHE A O 1
ATOM 2358 N N . ASP A 1 301 ? -5.285 -26.490 -7.033 1.00 81.69 301 ASP A N 1
ATOM 2359 C CA . ASP A 1 301 ? -4.734 -27.831 -7.152 1.00 81.69 301 ASP A CA 1
ATOM 2360 C C . ASP A 1 301 ? -5.417 -28.621 -8.276 1.00 81.69 301 ASP A C 1
ATOM 2362 O O . ASP A 1 301 ? -6.566 -28.376 -8.641 1.00 81.69 301 ASP A O 1
ATOM 2366 N N . GLY A 1 302 ? -4.691 -29.585 -8.846 1.00 90.50 302 GLY A N 1
ATOM 2367 C CA . GLY A 1 302 ? -5.234 -30.487 -9.861 1.00 90.50 302 GLY A CA 1
ATOM 2368 C C . GLY A 1 302 ? -5.432 -29.874 -11.251 1.00 90.50 302 GLY A C 1
ATOM 2369 O O . GLY A 1 302 ? -5.911 -30.567 -12.140 1.00 90.50 302 GLY A O 1
ATOM 2370 N N . VAL A 1 303 ? -5.034 -28.621 -11.479 1.00 93.69 303 VAL A N 1
ATOM 2371 C CA . VAL A 1 303 ? -5.074 -27.978 -12.801 1.00 93.69 303 VAL A CA 1
ATOM 2372 C C . VAL A 1 303 ? -3.719 -27.374 -13.167 1.00 93.69 303 VAL A C 1
ATOM 2374 O O . VAL A 1 303 ? -3.011 -26.840 -12.317 1.00 93.69 303 VAL A O 1
ATOM 2377 N N . SER A 1 304 ? -3.322 -27.455 -14.437 1.00 92.25 304 SER A N 1
ATOM 2378 C CA . SER A 1 304 ? -2.108 -26.783 -14.931 1.00 92.25 304 SER A CA 1
ATOM 2379 C C . SER A 1 304 ? -2.224 -26.408 -16.403 1.00 92.25 304 SER A C 1
ATOM 2381 O O . SER A 1 304 ? -3.045 -26.965 -17.120 1.00 92.25 304 SER A O 1
ATOM 2383 N N . LEU A 1 305 ? -1.417 -25.453 -16.866 1.00 93.50 305 LEU A N 1
ATOM 2384 C CA . LEU A 1 305 ? -1.435 -24.976 -18.249 1.00 93.50 305 LEU A CA 1
ATOM 2385 C C . LEU A 1 305 ? -0.151 -25.380 -18.975 1.00 93.50 305 LEU A C 1
ATOM 2387 O O . LEU A 1 305 ? 0.949 -25.125 -18.484 1.00 93.50 305 LEU A O 1
ATOM 2391 N N . SER A 1 306 ? -0.296 -25.943 -20.170 1.00 93.12 306 SER A N 1
ATOM 2392 C CA . SER A 1 306 ? 0.779 -26.110 -21.147 1.00 93.12 306 SER A CA 1
ATOM 2393 C C . SER A 1 306 ? 0.391 -25.492 -22.491 1.00 93.12 306 SER A C 1
ATOM 2395 O O . SER A 1 306 ? -0.775 -25.170 -22.734 1.00 93.12 306 SER A O 1
ATOM 2397 N N . GLN A 1 307 ? 1.372 -25.289 -23.370 1.00 93.25 307 GLN A N 1
ATOM 2398 C CA . GLN A 1 307 ? 1.171 -24.581 -24.628 1.00 93.25 307 GLN A CA 1
ATOM 2399 C C . GLN A 1 307 ? 2.056 -25.118 -25.753 1.00 93.25 307 GLN A C 1
ATOM 2401 O O . GLN A 1 307 ? 3.140 -25.654 -25.519 1.00 93.25 307 GLN A O 1
ATOM 2406 N N . THR A 1 308 ? 1.562 -24.919 -26.969 1.00 91.88 308 THR A N 1
ATOM 2407 C CA . THR A 1 308 ? 2.255 -25.061 -28.253 1.00 91.88 308 THR A CA 1
ATOM 2408 C C . THR A 1 308 ? 2.222 -23.700 -28.978 1.00 91.88 308 THR A C 1
ATOM 2410 O O . THR A 1 308 ? 1.590 -22.766 -28.466 1.00 91.88 308 THR A O 1
ATOM 2413 N N . PRO A 1 309 ? 2.826 -23.538 -30.173 1.00 90.31 309 PRO A N 1
ATOM 2414 C CA . PRO A 1 309 ? 2.734 -22.280 -30.921 1.00 90.31 309 PRO A CA 1
ATOM 2415 C C . PRO A 1 309 ? 1.292 -21.796 -31.185 1.00 90.31 309 PRO A C 1
ATOM 2417 O O . PRO A 1 309 ? 1.047 -20.586 -31.197 1.00 90.31 309 PRO A O 1
ATOM 2420 N N . SER A 1 310 ? 0.334 -22.717 -31.359 1.00 89.06 310 SER A N 1
ATOM 2421 C CA . SER A 1 310 ? -1.048 -22.415 -31.772 1.00 89.06 310 SER A CA 1
ATOM 2422 C C . SER A 1 310 ? -2.137 -22.781 -30.758 1.00 89.06 310 SER A C 1
ATOM 2424 O O . SER A 1 310 ? -3.264 -22.306 -30.892 1.00 89.06 310 SER A O 1
ATOM 2426 N N . GLU A 1 311 ? -1.840 -23.606 -29.754 1.00 92.31 311 GLU A N 1
ATOM 2427 C CA . GLU A 1 311 ? -2.838 -24.139 -28.815 1.00 92.31 311 GLU A CA 1
ATOM 2428 C C . GLU A 1 311 ? -2.363 -24.059 -27.366 1.00 92.31 311 GLU A C 1
ATOM 2430 O O . GLU A 1 311 ? -1.184 -24.263 -27.069 1.00 92.31 311 GLU A O 1
ATOM 2435 N N . TRP A 1 312 ? -3.303 -23.837 -26.453 1.00 94.12 312 TRP A N 1
ATOM 2436 C CA . TRP A 1 312 ? -3.126 -24.027 -25.019 1.00 94.12 312 TRP A CA 1
ATOM 2437 C C . TRP A 1 312 ? -3.876 -25.272 -24.562 1.00 94.12 312 TRP A C 1
ATOM 2439 O O . TRP A 1 312 ? -4.900 -25.655 -25.127 1.00 94.12 312 TRP A O 1
ATOM 2449 N N . THR A 1 313 ? -3.360 -25.917 -23.525 1.00 95.75 313 THR A N 1
ATOM 2450 C CA . THR A 1 313 ? -3.986 -27.084 -22.912 1.00 95.75 313 THR A CA 1
ATOM 2451 C C . THR A 1 313 ? -4.010 -26.911 -21.403 1.00 95.75 313 THR A C 1
ATOM 2453 O O . THR A 1 313 ? -2.959 -26.837 -20.770 1.00 95.75 313 THR A O 1
ATOM 2456 N N . VAL A 1 314 ? -5.207 -26.871 -20.822 1.00 95.88 314 VAL A N 1
ATOM 2457 C CA . VAL A 1 314 ? -5.386 -27.014 -19.377 1.00 95.88 314 VAL A CA 1
ATOM 2458 C C . VAL A 1 314 ? -5.408 -28.503 -19.063 1.00 95.88 314 VAL A C 1
ATOM 2460 O O . VAL A 1 314 ? -6.316 -29.194 -19.507 1.00 95.88 314 VAL A O 1
ATOM 2463 N N . GLN A 1 315 ? -4.413 -29.007 -18.343 1.00 96.50 315 GLN A N 1
ATOM 2464 C CA . GLN A 1 315 ? -4.386 -30.363 -17.794 1.00 96.50 315 GLN A CA 1
ATOM 2465 C C . GLN A 1 315 ? -5.216 -30.412 -16.510 1.00 96.50 315 GLN A C 1
ATOM 2467 O O . GLN A 1 315 ? -5.164 -29.469 -15.721 1.00 96.50 315 GLN A O 1
ATOM 2472 N N . ILE A 1 316 ? -5.949 -31.505 -16.308 1.00 95.25 316 ILE A N 1
ATOM 2473 C CA . ILE A 1 316 ? -6.904 -31.716 -15.218 1.00 95.25 316 ILE A CA 1
ATOM 2474 C C . ILE A 1 316 ? -6.611 -33.076 -14.570 1.00 95.25 316 ILE A C 1
ATOM 2476 O O . ILE A 1 316 ? -6.639 -34.118 -15.229 1.00 95.25 316 ILE A O 1
ATOM 2480 N N . SER A 1 317 ? -6.315 -33.059 -13.276 1.00 93.69 317 SER A N 1
ATOM 2481 C CA . SER A 1 317 ? -6.060 -34.239 -12.452 1.00 93.69 317 SER A CA 1
ATOM 2482 C C . SER A 1 317 ? -7.355 -34.949 -12.058 1.00 93.69 317 SER A C 1
ATOM 2484 O O . SER A 1 317 ? -8.440 -34.375 -12.087 1.00 93.69 317 SER A O 1
ATOM 2486 N N . GLU A 1 318 ? -7.242 -36.206 -11.627 1.00 88.94 318 GLU A N 1
ATOM 2487 C CA . GLU A 1 318 ? -8.406 -37.046 -11.305 1.00 88.94 318 GLU A CA 1
ATOM 2488 C C . GLU A 1 318 ? -9.247 -36.552 -10.123 1.00 88.94 318 GLU A C 1
ATOM 2490 O O . GLU A 1 318 ? -10.405 -36.933 -9.997 1.00 88.94 318 GLU A O 1
ATOM 2495 N N . ASN A 1 319 ? -8.667 -35.719 -9.258 1.00 86.88 319 ASN A N 1
ATOM 2496 C CA . ASN A 1 319 ? -9.316 -35.174 -8.069 1.00 86.88 319 ASN A CA 1
ATOM 2497 C C . ASN A 1 319 ? -10.175 -33.927 -8.343 1.00 86.88 319 ASN A C 1
ATOM 2499 O O . ASN A 1 319 ? -10.828 -33.448 -7.419 1.00 86.88 319 ASN A O 1
ATOM 2503 N N . VAL A 1 320 ? -10.165 -33.390 -9.567 1.00 91.25 320 VAL A N 1
ATOM 2504 C CA . VAL A 1 320 ? -10.996 -32.240 -9.942 1.00 91.25 320 VAL A CA 1
ATOM 2505 C C . VAL A 1 320 ? -12.405 -32.734 -10.297 1.00 91.25 320 VAL A C 1
ATOM 2507 O O . VAL A 1 320 ? -12.530 -33.579 -11.188 1.00 91.25 320 VAL A O 1
ATOM 2510 N N . PRO A 1 321 ? -13.467 -32.236 -9.634 1.00 89.38 321 PRO A N 1
ATOM 2511 C CA . PRO A 1 321 ? -14.840 -32.626 -9.942 1.00 89.38 321 PRO A CA 1
ATOM 2512 C C . PRO A 1 321 ? -15.219 -32.294 -11.385 1.00 89.38 321 PRO A C 1
ATOM 2514 O O . PRO A 1 321 ? -14.872 -31.233 -11.896 1.00 89.38 321 PRO A O 1
ATOM 2517 N N . SER A 1 322 ? -15.975 -33.176 -12.033 1.00 86.31 322 SER A N 1
ATOM 2518 C CA . SER A 1 322 ? -16.365 -33.016 -13.440 1.00 86.31 322 SER A CA 1
ATOM 2519 C C . SER A 1 322 ? -17.340 -31.867 -13.696 1.00 86.31 322 SER A C 1
ATOM 2521 O O . SER A 1 322 ? -17.427 -31.353 -14.806 1.00 86.31 322 SER A O 1
ATOM 2523 N N . GLU A 1 323 ? -18.062 -31.464 -12.655 1.00 85.50 323 GLU A N 1
ATOM 2524 C CA . GLU A 1 323 ? -19.014 -30.361 -12.628 1.00 85.50 323 GLU A CA 1
ATOM 2525 C C . GLU A 1 323 ? -18.332 -29.009 -12.372 1.00 85.50 323 GLU A C 1
ATOM 2527 O O . GLU A 1 323 ? -18.985 -27.967 -12.437 1.00 85.50 323 GLU A O 1
ATOM 2532 N N . ALA A 1 324 ? -17.034 -29.012 -12.056 1.00 84.62 324 ALA A N 1
ATOM 2533 C CA . ALA A 1 324 ? -16.286 -27.792 -11.828 1.00 84.62 324 ALA A CA 1
ATOM 2534 C C . ALA A 1 324 ? -16.088 -26.994 -13.123 1.00 84.62 324 ALA A C 1
ATOM 2536 O O . ALA A 1 324 ? -15.975 -27.527 -14.227 1.00 84.62 324 ALA A O 1
ATOM 2537 N N . VAL A 1 325 ? -15.968 -25.683 -12.956 1.00 89.50 325 VAL A N 1
ATOM 2538 C CA . VAL A 1 325 ? -15.638 -24.731 -14.011 1.00 89.50 325 VAL A CA 1
ATOM 2539 C C . VAL A 1 325 ? -14.179 -24.346 -13.870 1.00 89.50 325 VAL A C 1
ATOM 2541 O O . VAL A 1 325 ? -13.773 -23.838 -12.827 1.00 89.50 325 VAL A O 1
ATOM 2544 N N . ILE A 1 326 ? -13.394 -24.513 -14.926 1.00 93.56 326 ILE A N 1
ATOM 2545 C CA . ILE A 1 326 ? -12.033 -23.988 -14.980 1.00 93.56 326 ILE A CA 1
ATOM 2546 C C . ILE A 1 326 ? -12.102 -22.469 -15.142 1.00 93.56 326 ILE A C 1
ATOM 2548 O O . ILE A 1 326 ? -12.735 -21.969 -16.067 1.00 93.56 326 ILE A O 1
ATOM 2552 N N . ALA A 1 327 ? -11.413 -21.723 -14.288 1.00 86.56 327 ALA A N 1
ATOM 2553 C CA . ALA A 1 327 ? -11.259 -20.280 -14.394 1.00 86.56 327 ALA A CA 1
ATOM 2554 C C . ALA A 1 327 ? -9.796 -19.924 -14.689 1.00 86.56 327 ALA A C 1
ATOM 2556 O O . ALA A 1 327 ? -8.893 -20.217 -13.900 1.00 86.56 327 ALA A O 1
ATOM 2557 N N . LEU A 1 328 ? -9.570 -19.278 -15.832 1.00 86.00 328 LEU A N 1
ATOM 2558 C CA . LEU A 1 328 ? -8.313 -18.633 -16.183 1.00 86.00 328 LEU A CA 1
ATOM 2559 C C . LEU A 1 328 ? -8.423 -17.153 -15.815 1.00 86.00 328 LEU A C 1
ATOM 2561 O O . LEU A 1 328 ? -9.168 -16.399 -16.448 1.00 86.00 328 LEU A O 1
ATOM 2565 N N . GLU A 1 329 ? -7.643 -16.737 -14.823 1.00 77.00 329 GLU A N 1
ATOM 2566 C CA . GLU A 1 329 ? -7.401 -15.321 -14.558 1.00 77.00 329 GLU A CA 1
ATOM 2567 C C . GLU A 1 329 ? -6.421 -14.807 -15.606 1.00 77.00 329 GLU A C 1
ATOM 2569 O O . GLU A 1 329 ? -5.303 -15.318 -15.730 1.00 77.00 329 GLU A O 1
ATOM 2574 N N . VAL A 1 330 ? -6.822 -13.796 -16.368 1.00 70.75 330 VAL A N 1
ATOM 2575 C CA . VAL A 1 330 ? -6.025 -13.264 -17.471 1.00 70.75 330 VAL A CA 1
ATOM 2576 C C . VAL A 1 330 ? -5.887 -11.752 -17.404 1.00 70.75 330 VAL A C 1
ATOM 2578 O O . VAL A 1 330 ? -6.719 -11.051 -16.837 1.00 70.75 330 VAL A O 1
ATOM 2581 N N . ASP A 1 331 ? -4.843 -11.221 -18.031 1.00 59.06 331 ASP A N 1
ATOM 2582 C CA . ASP A 1 331 ? -4.736 -9.779 -18.230 1.00 59.06 331 ASP A CA 1
ATOM 2583 C C . ASP A 1 331 ? -5.751 -9.299 -19.276 1.00 59.06 331 ASP A C 1
ATOM 2585 O O . ASP A 1 331 ? -5.750 -9.749 -20.426 1.00 59.06 331 ASP A O 1
ATOM 2589 N N . GLY A 1 332 ? -6.603 -8.351 -18.875 1.00 60.06 332 GLY A N 1
ATOM 2590 C CA . GLY A 1 332 ? -7.580 -7.706 -19.750 1.00 60.06 332 GLY A CA 1
ATOM 2591 C C . GLY A 1 332 ? -8.728 -8.620 -20.180 1.00 60.06 332 GLY A C 1
ATOM 2592 O O . GLY A 1 332 ? -9.076 -9.591 -19.513 1.00 60.06 332 GLY A O 1
ATOM 2593 N N . MET A 1 333 ? -9.374 -8.279 -21.294 1.00 77.81 333 MET A N 1
ATOM 2594 C CA . MET A 1 333 ? -10.423 -9.122 -21.869 1.00 77.81 333 MET A CA 1
ATOM 2595 C C . MET A 1 333 ? -9.782 -10.326 -22.581 1.00 77.81 333 MET A C 1
ATOM 2597 O O . MET A 1 333 ? -8.838 -10.110 -23.345 1.00 77.81 333 MET A O 1
ATOM 2601 N N . PRO A 1 334 ? -10.263 -11.571 -22.398 1.00 86.31 334 PRO A N 1
ATOM 2602 C CA . PRO A 1 334 ? -9.811 -12.715 -23.193 1.00 86.31 334 PRO A CA 1
ATOM 2603 C C . PRO A 1 334 ? -9.966 -12.467 -24.705 1.00 86.31 334 PRO A C 1
ATOM 2605 O O . PRO A 1 334 ? -11.059 -12.126 -25.165 1.00 86.31 334 PRO A O 1
ATOM 2608 N N . ARG A 1 335 ? -8.888 -12.633 -25.486 1.00 87.19 335 ARG A N 1
ATOM 2609 C CA . ARG A 1 335 ? -8.824 -12.379 -26.939 1.00 87.19 335 ARG A CA 1
ATOM 2610 C C . ARG A 1 335 ? -8.193 -13.556 -27.676 1.00 87.19 335 ARG A C 1
ATOM 2612 O O . ARG A 1 335 ? -7.111 -14.009 -27.319 1.00 87.19 335 ARG A O 1
ATOM 2619 N N . LEU A 1 336 ? -8.844 -14.009 -28.743 1.00 88.06 336 LEU A N 1
ATOM 2620 C CA . LEU A 1 336 ? -8.288 -15.012 -29.649 1.00 88.06 336 LEU A CA 1
ATOM 2621 C C . LEU A 1 336 ? -7.084 -14.444 -30.406 1.00 88.06 336 LEU A C 1
ATOM 2623 O O . LEU A 1 336 ? -7.136 -13.316 -30.893 1.00 88.06 336 LEU A O 1
ATOM 2627 N N . ALA A 1 337 ? -6.046 -15.259 -30.592 1.00 82.31 337 ALA A N 1
ATOM 2628 C CA . ALA A 1 337 ? -4.872 -14.907 -31.393 1.00 82.31 337 ALA A CA 1
ATOM 2629 C C . ALA A 1 337 ? -5.120 -14.947 -32.923 1.00 82.31 337 ALA A C 1
ATOM 2631 O O . ALA A 1 337 ? -4.183 -15.108 -33.698 1.00 82.31 337 ALA A O 1
ATOM 2632 N N . LEU A 1 338 ? -6.379 -14.846 -33.379 1.00 69.75 338 LEU A N 1
ATOM 2633 C CA . LEU A 1 338 ? -6.762 -14.978 -34.795 1.00 69.75 338 LEU A CA 1
ATOM 2634 C C . LEU A 1 338 ? -6.507 -13.708 -35.611 1.00 69.75 338 LEU A C 1
ATOM 2636 O O . LEU A 1 338 ? -6.244 -13.784 -36.807 1.00 69.75 338 LEU A O 1
ATOM 2640 N N . THR A 1 339 ? -6.614 -12.543 -34.972 1.00 64.69 339 THR A N 1
ATOM 2641 C CA . THR A 1 339 ? -6.294 -11.251 -35.585 1.00 64.69 339 THR A CA 1
ATOM 2642 C C . THR A 1 339 ? -5.067 -10.687 -34.875 1.00 64.69 339 THR A C 1
ATOM 2644 O O . THR A 1 339 ? -5.123 -10.527 -33.652 1.00 64.69 339 THR A O 1
ATOM 2647 N N . PRO A 1 340 ? -3.967 -10.392 -35.591 1.00 70.38 340 PRO A N 1
ATOM 2648 C CA . PRO A 1 340 ? -2.801 -9.755 -34.993 1.00 70.38 340 PRO A CA 1
ATOM 2649 C C . PRO A 1 340 ? -3.210 -8.453 -34.301 1.00 70.38 340 PRO A C 1
ATOM 2651 O O . PRO A 1 340 ? -3.842 -7.586 -34.910 1.00 70.38 340 PRO A O 1
ATOM 2654 N N . ALA A 1 341 ? -2.883 -8.322 -33.016 1.00 78.75 341 ALA A N 1
ATOM 2655 C CA . ALA A 1 341 ? -3.089 -7.063 -32.321 1.00 78.75 341 ALA A CA 1
ATOM 2656 C C . ALA A 1 341 ? -2.125 -6.022 -32.899 1.00 78.75 341 ALA A C 1
ATOM 2658 O O . ALA A 1 341 ? -0.950 -6.309 -33.127 1.00 78.75 341 ALA A O 1
ATOM 2659 N N . VAL A 1 342 ? -2.633 -4.816 -33.147 1.00 87.31 342 VAL A N 1
ATOM 2660 C CA . VAL A 1 342 ? -1.815 -3.701 -33.623 1.00 87.31 342 VAL A CA 1
ATOM 2661 C C . VAL A 1 342 ? -1.397 -2.869 -32.422 1.00 87.31 342 VAL A C 1
ATOM 2663 O O . VAL A 1 342 ? -2.221 -2.168 -31.831 1.00 87.31 342 VAL A O 1
ATOM 2666 N N . SER A 1 343 ? -0.114 -2.919 -32.083 1.00 80.06 343 SER A N 1
ATOM 2667 C CA . SER A 1 343 ? 0.465 -2.024 -31.088 1.00 80.06 343 SER A CA 1
ATOM 2668 C C . SER A 1 343 ? 0.488 -0.602 -31.629 1.00 80.06 343 SER A C 1
ATOM 2670 O O . SER A 1 343 ? 1.145 -0.314 -32.627 1.00 80.06 343 SER A O 1
ATOM 2672 N N . ARG A 1 344 ? -0.232 0.303 -30.972 1.00 76.75 344 ARG A N 1
ATOM 2673 C CA . ARG A 1 344 ? -0.223 1.729 -31.309 1.00 76.75 344 ARG A CA 1
ATOM 2674 C C . ARG A 1 344 ? 0.697 2.510 -30.371 1.00 76.75 344 ARG A C 1
ATOM 2676 O O . ARG A 1 344 ? 1.007 2.010 -29.286 1.00 76.75 344 ARG A O 1
ATOM 2683 N N . PRO A 1 345 ? 1.138 3.711 -30.774 1.00 63.34 345 PRO A N 1
ATOM 2684 C CA . PRO A 1 345 ? 1.904 4.579 -29.896 1.00 63.34 345 PRO A CA 1
ATOM 2685 C C . PRO A 1 345 ? 1.072 4.919 -28.656 1.00 63.34 345 PRO A C 1
ATOM 2687 O O . PRO A 1 345 ? -0.101 5.281 -28.766 1.00 63.34 345 PRO A O 1
ATOM 2690 N N . GLY A 1 346 ? 1.670 4.790 -27.472 1.00 45.88 346 GLY A N 1
ATOM 2691 C CA . GLY A 1 346 ? 1.111 5.371 -26.252 1.00 45.88 346 GLY A CA 1
ATOM 2692 C C . GLY A 1 346 ? 1.197 6.903 -26.274 1.00 45.88 346 GLY A C 1
ATOM 2693 O O . GLY A 1 346 ? 1.725 7.489 -27.217 1.00 45.88 346 GLY A O 1
ATOM 2694 N N . ALA A 1 347 ? 0.743 7.569 -25.208 1.00 45.22 347 ALA A N 1
ATOM 2695 C CA . ALA A 1 347 ? 0.802 9.036 -25.099 1.00 45.22 347 ALA A CA 1
ATOM 2696 C C . ALA A 1 347 ? 2.230 9.610 -25.259 1.00 45.22 347 ALA A C 1
ATOM 2698 O O . ALA A 1 347 ? 2.405 10.716 -25.755 1.00 45.22 347 ALA A O 1
ATOM 2699 N N . GLU A 1 348 ? 3.242 8.819 -24.895 1.00 48.97 348 GLU A N 1
ATOM 2700 C CA . GLU A 1 348 ? 4.679 9.122 -24.992 1.00 48.97 348 GLU A CA 1
ATOM 2701 C C . GLU A 1 348 ? 5.272 8.853 -26.395 1.00 48.97 348 GLU A C 1
ATOM 2703 O O . GLU A 1 348 ? 6.485 8.893 -26.588 1.00 48.97 348 GLU A O 1
ATOM 2708 N N . GLY A 1 349 ? 4.450 8.458 -27.373 1.00 61.72 349 GLY A N 1
ATOM 2709 C CA . GLY A 1 349 ? 4.898 8.032 -28.704 1.00 61.72 349 GLY A CA 1
ATOM 2710 C C . GLY A 1 349 ? 5.605 6.669 -28.735 1.00 61.72 349 GLY A C 1
ATOM 2711 O O . GLY A 1 349 ? 5.928 6.171 -29.811 1.00 61.72 349 GLY A O 1
ATOM 2712 N N . VAL A 1 350 ? 5.827 6.037 -27.575 1.00 68.88 350 VAL A N 1
ATOM 2713 C CA . VAL A 1 350 ? 6.429 4.702 -27.472 1.00 68.88 350 VAL A CA 1
ATOM 2714 C C . VAL A 1 350 ? 5.455 3.648 -27.975 1.00 68.88 350 VAL A C 1
ATOM 2716 O O . VAL A 1 350 ? 4.317 3.557 -27.508 1.00 68.88 350 VAL A O 1
ATOM 2719 N N . ILE A 1 351 ? 5.934 2.792 -28.868 1.00 79.50 351 ILE A N 1
ATOM 2720 C CA . ILE A 1 351 ? 5.195 1.626 -29.343 1.00 79.50 351 ILE A CA 1
ATOM 2721 C C . ILE A 1 351 ? 5.733 0.405 -28.613 1.00 79.50 351 ILE A C 1
ATOM 2723 O O . ILE A 1 351 ? 6.923 0.095 -28.686 1.00 79.50 351 ILE A O 1
ATOM 2727 N N . THR A 1 352 ? 4.849 -0.293 -27.906 1.00 74.75 352 THR A N 1
ATOM 2728 C CA . THR A 1 352 ? 5.207 -1.482 -27.132 1.00 74.75 352 THR A CA 1
ATOM 2729 C C . THR A 1 352 ? 4.685 -2.740 -27.810 1.00 74.75 352 THR A C 1
ATOM 2731 O O . THR A 1 352 ? 3.481 -2.913 -27.986 1.00 74.75 352 THR A O 1
ATOM 2734 N N . LEU A 1 353 ? 5.602 -3.634 -28.159 1.00 85.44 353 LEU A N 1
ATOM 2735 C CA . LEU A 1 353 ? 5.349 -4.905 -28.828 1.00 85.44 353 LEU A CA 1
ATOM 2736 C C . LEU A 1 353 ? 5.549 -6.022 -27.802 1.00 85.44 353 LEU A C 1
ATOM 2738 O O . LEU A 1 353 ? 6.668 -6.457 -27.526 1.00 85.44 353 LEU A O 1
ATOM 2742 N N . SER A 1 354 ? 4.463 -6.428 -27.155 1.00 82.81 354 SER A N 1
ATOM 2743 C CA . SER A 1 354 ? 4.499 -7.416 -26.075 1.00 82.81 354 SER A CA 1
ATOM 2744 C C . SER A 1 354 ? 4.449 -8.841 -26.626 1.00 82.81 354 SER A C 1
ATOM 2746 O O . SER A 1 354 ? 3.759 -9.104 -27.611 1.00 82.81 354 SER A O 1
ATOM 2748 N N . ALA A 1 355 ? 5.122 -9.789 -25.970 1.00 87.69 355 ALA A N 1
ATOM 2749 C CA . ALA A 1 355 ? 5.160 -11.191 -26.397 1.00 87.69 355 ALA A CA 1
ATOM 2750 C C . ALA A 1 355 ? 3.770 -11.813 -26.634 1.00 87.69 355 ALA A C 1
ATOM 2752 O O . ALA A 1 355 ? 3.592 -12.565 -27.591 1.00 87.69 355 ALA A O 1
ATOM 2753 N N . HIS A 1 356 ? 2.765 -11.449 -25.828 1.00 85.50 356 HIS A N 1
ATOM 2754 C CA . HIS A 1 356 ? 1.407 -11.980 -25.973 1.00 85.50 356 HIS A CA 1
ATOM 2755 C C . HIS A 1 356 ? 0.710 -11.593 -27.285 1.00 85.50 356 HIS A C 1
ATOM 2757 O O . HIS A 1 356 ? -0.195 -12.306 -27.704 1.00 85.50 356 HIS A O 1
ATOM 2763 N N . ASP A 1 357 ? 1.163 -10.530 -27.958 1.00 88.06 357 ASP A N 1
ATOM 2764 C CA . ASP A 1 357 ? 0.615 -10.076 -29.242 1.00 88.06 357 ASP A CA 1
ATOM 2765 C C . ASP A 1 357 ? 1.423 -10.613 -30.440 1.00 88.06 357 ASP A C 1
ATOM 2767 O O . ASP A 1 357 ? 1.052 -10.378 -31.588 1.00 88.06 357 ASP A O 1
ATOM 2771 N N . ALA A 1 358 ? 2.520 -11.340 -30.189 1.00 91.94 358 ALA A N 1
ATOM 2772 C CA . ALA A 1 358 ? 3.398 -11.861 -31.231 1.00 91.94 358 ALA A CA 1
ATOM 2773 C C . ALA A 1 358 ? 2.726 -12.986 -32.022 1.00 91.94 358 ALA A C 1
ATOM 2775 O O . ALA A 1 358 ? 2.266 -13.969 -31.437 1.00 91.94 358 ALA A O 1
ATOM 2776 N N . VAL A 1 359 ? 2.769 -12.930 -33.344 1.00 91.56 359 VAL A N 1
ATOM 2777 C CA . VAL A 1 359 ? 2.496 -14.085 -34.200 1.00 91.56 359 VAL A CA 1
ATOM 2778 C C . VAL A 1 359 ? 3.791 -14.882 -34.332 1.00 91.56 359 VAL A C 1
ATOM 2780 O O . VAL A 1 359 ? 4.825 -14.339 -34.709 1.00 91.56 359 VAL A O 1
ATOM 2783 N N . VAL A 1 360 ? 3.759 -16.165 -33.977 1.00 92.06 360 VAL A N 1
ATOM 2784 C CA . VAL A 1 360 ? 4.926 -17.055 -34.073 1.00 92.06 360 VAL A CA 1
ATOM 2785 C C . VAL A 1 360 ? 4.808 -17.924 -35.317 1.00 92.06 360 VAL A C 1
ATOM 2787 O O . VAL A 1 360 ? 3.733 -18.436 -35.628 1.00 92.06 360 VAL A O 1
ATOM 2790 N N . HIS A 1 361 ? 5.917 -18.090 -36.025 1.00 92.81 361 HIS A N 1
ATOM 2791 C CA . HIS A 1 361 ? 6.011 -18.889 -37.237 1.00 92.81 361 HIS A CA 1
ATOM 2792 C C . HIS A 1 361 ? 7.138 -19.904 -37.080 1.00 92.81 361 HIS A C 1
ATOM 2794 O O . HIS A 1 361 ? 8.275 -19.530 -36.793 1.00 92.81 361 HIS A O 1
ATOM 2800 N N . GLY A 1 362 ? 6.830 -21.180 -37.296 1.00 88.94 362 GLY A N 1
ATOM 2801 C CA . GLY A 1 362 ? 7.793 -22.266 -37.154 1.00 88.94 362 GLY A CA 1
ATOM 2802 C C . GLY A 1 362 ? 7.264 -23.413 -36.303 1.00 88.94 362 GLY A C 1
ATOM 2803 O O . GLY A 1 362 ? 6.060 -23.525 -36.078 1.00 88.94 362 GLY A O 1
ATOM 2804 N N . GLU A 1 363 ? 8.168 -24.283 -35.862 1.00 90.19 363 GLU A N 1
ATOM 2805 C CA . GLU A 1 363 ? 7.805 -25.546 -35.202 1.00 90.19 363 GLU A CA 1
ATOM 2806 C C . GLU A 1 363 ? 7.955 -25.519 -33.677 1.00 90.19 363 GLU A C 1
ATOM 2808 O O . GLU A 1 363 ? 7.271 -26.273 -32.982 1.00 90.19 363 GLU A O 1
ATOM 2813 N N . LYS A 1 364 ? 8.880 -24.712 -33.145 1.00 94.81 364 LYS A N 1
ATOM 2814 C CA . LYS A 1 364 ? 9.263 -24.719 -31.724 1.00 94.81 364 LYS A CA 1
ATOM 2815 C C . LYS A 1 364 ? 8.986 -23.393 -31.030 1.00 94.81 364 LYS A C 1
ATOM 2817 O O . LYS A 1 364 ? 8.572 -23.411 -29.874 1.00 94.81 364 LYS A O 1
ATOM 2822 N N . LEU A 1 365 ? 9.197 -22.273 -31.717 1.00 95.69 365 LEU A N 1
ATOM 2823 C CA . LEU A 1 365 ? 8.978 -20.938 -31.167 1.00 95.69 365 LEU A CA 1
ATOM 2824 C C . LEU A 1 365 ? 7.511 -20.728 -30.789 1.00 95.69 365 LEU A C 1
ATOM 2826 O O . LEU A 1 365 ? 6.613 -20.901 -31.612 1.00 95.69 365 LEU A O 1
ATOM 2830 N N . GLN A 1 366 ? 7.265 -20.318 -29.548 1.00 94.69 366 GLN A N 1
ATOM 2831 C CA . GLN A 1 366 ? 5.909 -20.172 -29.025 1.00 94.69 366 GLN A CA 1
ATOM 2832 C C . GLN A 1 366 ? 5.800 -19.064 -27.984 1.00 94.69 366 GLN A C 1
ATOM 2834 O O . GLN A 1 366 ? 6.772 -18.732 -27.309 1.00 94.69 366 GLN A O 1
ATOM 2839 N N . PHE A 1 367 ? 4.595 -18.512 -27.834 1.00 93.81 367 PHE A N 1
ATOM 2840 C CA . PHE A 1 367 ? 4.287 -17.620 -26.721 1.00 93.81 367 PHE A CA 1
ATOM 2841 C C . PHE A 1 367 ? 3.973 -18.432 -25.465 1.00 93.81 367 PHE A C 1
ATOM 2843 O O . PHE A 1 367 ? 3.079 -19.277 -25.464 1.00 93.81 367 PHE A O 1
ATOM 2850 N N . GLU A 1 368 ? 4.690 -18.144 -24.388 1.00 92.44 368 GLU A N 1
ATOM 2851 C CA . GLU A 1 368 ? 4.518 -18.766 -23.084 1.00 92.44 368 GLU A CA 1
ATOM 2852 C C . GLU A 1 368 ? 3.709 -17.841 -22.154 1.00 92.44 368 GLU A C 1
ATOM 2854 O O . GLU A 1 368 ? 4.247 -16.834 -21.686 1.00 92.44 368 GLU A O 1
ATOM 2859 N N . PRO A 1 369 ? 2.432 -18.151 -21.856 1.00 82.06 369 PRO A N 1
ATOM 2860 C CA . PRO A 1 369 ? 1.487 -17.170 -21.313 1.00 82.06 369 PRO A CA 1
ATOM 2861 C C . PRO A 1 369 ? 1.549 -16.945 -19.801 1.00 82.06 369 PRO A C 1
ATOM 2863 O O . PRO A 1 369 ? 0.952 -15.990 -19.314 1.00 82.06 369 PRO A O 1
ATOM 2866 N N . LEU A 1 370 ? 2.231 -17.801 -19.039 1.00 72.06 370 LEU A N 1
ATOM 2867 C CA . LEU A 1 370 ? 2.301 -17.673 -17.578 1.00 72.06 370 LEU A CA 1
ATOM 2868 C C . LEU A 1 370 ? 3.087 -16.418 -17.180 1.00 72.06 370 LEU A C 1
ATOM 2870 O O . LEU A 1 370 ? 4.139 -16.156 -17.754 1.00 72.06 370 LEU A O 1
ATOM 2874 N N . THR A 1 371 ? 2.634 -15.681 -16.165 1.00 56.38 371 THR A N 1
ATOM 2875 C CA . THR A 1 371 ? 3.220 -14.391 -15.723 1.00 56.38 371 THR A CA 1
ATOM 2876 C C . THR A 1 371 ? 4.739 -14.400 -15.527 1.00 56.38 371 THR A C 1
ATOM 2878 O O . THR A 1 371 ? 5.423 -13.467 -15.947 1.00 56.38 371 THR A O 1
ATOM 2881 N N . HIS A 1 372 ? 5.292 -15.461 -14.933 1.00 56.56 372 HIS A N 1
ATOM 2882 C CA . HIS A 1 372 ? 6.736 -15.600 -14.714 1.00 56.56 372 HIS A CA 1
ATOM 2883 C C . HIS A 1 372 ? 7.530 -15.860 -16.011 1.00 56.56 372 HIS A C 1
ATOM 2885 O O . HIS A 1 372 ? 8.725 -15.563 -16.056 1.00 56.56 372 HIS A O 1
ATOM 2891 N N . LYS A 1 373 ? 6.874 -16.347 -17.077 1.00 70.88 373 LYS A N 1
ATOM 2892 C CA . LYS A 1 373 ? 7.449 -16.606 -18.410 1.00 70.88 373 LYS A CA 1
ATOM 2893 C C . LYS A 1 373 ? 7.172 -15.478 -19.394 1.00 70.88 373 LYS A C 1
ATOM 2895 O O . LYS A 1 373 ? 8.135 -14.877 -19.854 1.00 70.88 373 LYS A O 1
ATOM 2900 N N . ASN A 1 374 ? 5.901 -15.174 -19.670 1.00 80.50 374 ASN A N 1
ATOM 2901 C CA . ASN A 1 374 ? 5.397 -14.092 -20.524 1.00 80.50 374 ASN A CA 1
ATOM 2902 C C . ASN A 1 374 ? 6.391 -13.699 -21.628 1.00 80.50 374 ASN A C 1
ATOM 2904 O O . ASN A 1 374 ? 7.009 -12.637 -21.568 1.00 80.50 374 ASN A O 1
ATOM 2908 N N . THR A 1 375 ? 6.651 -14.618 -22.553 1.00 90.56 375 THR A N 1
ATOM 2909 C CA . THR A 1 375 ? 7.742 -14.481 -23.522 1.00 90.56 375 THR A CA 1
ATOM 2910 C C . THR A 1 375 ? 7.445 -15.244 -24.796 1.00 90.56 375 THR A C 1
ATOM 2912 O O . THR A 1 375 ? 6.700 -16.221 -24.782 1.00 90.56 375 THR A O 1
ATOM 2915 N N . VAL A 1 376 ? 8.036 -14.803 -25.898 1.00 95.38 376 VAL A N 1
ATOM 2916 C CA . VAL A 1 376 ? 8.261 -15.644 -27.066 1.00 95.38 376 VAL A CA 1
ATOM 2917 C C . VAL A 1 376 ? 9.541 -16.437 -26.791 1.00 95.38 376 VAL A C 1
ATOM 2919 O O . VAL A 1 376 ? 10.626 -15.858 -26.753 1.00 95.38 376 VAL A O 1
ATOM 2922 N N . GLY A 1 377 ? 9.394 -17.735 -26.536 1.00 94.12 377 GLY A N 1
ATOM 2923 C CA . GLY A 1 377 ? 10.461 -18.628 -26.078 1.00 94.12 377 GLY A CA 1
ATOM 2924 C C . GLY A 1 377 ? 10.461 -19.966 -26.816 1.00 94.12 377 GLY A C 1
ATOM 2925 O O . GLY A 1 377 ? 9.821 -20.114 -27.860 1.00 94.12 377 GLY A O 1
ATOM 2926 N N . TYR A 1 378 ? 11.200 -20.950 -26.295 1.00 95.50 378 TYR A N 1
ATOM 2927 C CA . TYR A 1 378 ? 11.497 -22.221 -26.991 1.00 95.50 378 TYR A CA 1
ATOM 2928 C C . TYR A 1 378 ? 12.227 -22.029 -28.337 1.00 95.50 378 TYR A C 1
ATOM 2930 O O . TYR A 1 378 ? 12.139 -22.861 -29.247 1.00 95.50 378 TYR A O 1
ATOM 2938 N N . TRP A 1 379 ? 12.994 -20.943 -28.470 1.00 97.19 379 TRP A N 1
ATOM 2939 C CA . TRP A 1 379 ? 13.655 -20.598 -29.723 1.00 97.19 379 TRP A CA 1
ATOM 2940 C C . TRP A 1 379 ? 14.947 -21.393 -29.950 1.00 97.19 379 TRP A C 1
ATOM 2942 O O . TRP A 1 379 ? 16.056 -20.905 -29.740 1.00 97.19 379 TRP A O 1
ATOM 2952 N N . VAL A 1 380 ? 14.803 -22.647 -30.377 1.00 96.56 380 VAL A N 1
ATOM 2953 C CA . VAL A 1 380 ? 15.928 -23.560 -30.664 1.00 96.56 380 VAL A CA 1
ATOM 2954 C C . VAL A 1 380 ? 16.156 -23.793 -32.159 1.00 96.56 380 VAL A C 1
ATOM 2956 O O . VAL A 1 380 ? 17.233 -24.222 -32.563 1.00 96.56 380 VAL A O 1
ATOM 2959 N N . ASN A 1 381 ? 15.153 -23.503 -32.992 1.00 96.56 381 ASN A N 1
ATOM 2960 C CA . ASN A 1 381 ? 15.248 -23.604 -34.443 1.00 96.56 381 ASN A CA 1
ATOM 2961 C C . ASN A 1 381 ? 15.466 -22.207 -35.052 1.00 96.56 381 ASN A C 1
ATOM 2963 O O . ASN A 1 381 ? 14.563 -21.375 -34.963 1.00 96.56 381 ASN A O 1
ATOM 2967 N N . PRO A 1 382 ? 16.606 -21.931 -35.713 1.00 95.81 382 PRO A N 1
ATOM 2968 C CA . PRO A 1 382 ? 16.880 -20.609 -36.277 1.00 95.81 382 PRO A CA 1
ATOM 2969 C C . PRO A 1 382 ? 15.974 -20.248 -37.464 1.00 95.81 382 PRO A C 1
ATOM 2971 O O . PRO A 1 382 ? 15.930 -19.087 -37.854 1.00 95.81 382 PRO A O 1
ATOM 2974 N N . LYS A 1 383 ? 15.243 -21.218 -38.038 1.00 96.75 383 LYS A N 1
ATOM 2975 C CA . LYS A 1 383 ? 14.232 -20.959 -39.077 1.00 96.75 383 LYS A CA 1
ATOM 2976 C C . LYS A 1 383 ? 12.909 -20.428 -38.518 1.00 96.75 383 LYS A C 1
ATOM 2978 O O . LYS A 1 383 ? 12.126 -19.876 -39.288 1.00 96.75 383 LYS A O 1
ATOM 2983 N N . ASP A 1 384 ? 12.656 -20.612 -37.222 1.00 97.69 384 ASP A N 1
ATOM 2984 C CA . ASP A 1 384 ? 11.472 -20.057 -36.573 1.00 97.69 384 ASP A CA 1
ATOM 2985 C C . ASP A 1 384 ? 11.655 -18.544 -36.376 1.00 97.69 384 ASP A C 1
ATOM 2987 O O . ASP A 1 384 ? 12.768 -18.070 -36.127 1.00 97.69 384 ASP A O 1
ATOM 2991 N N . TYR A 1 385 ? 10.567 -17.782 -36.469 1.00 97.69 385 TYR A N 1
ATOM 2992 C CA . TYR A 1 385 ? 10.580 -16.330 -36.294 1.00 97.69 385 TYR A CA 1
ATOM 2993 C C . TYR A 1 385 ? 9.277 -15.820 -35.678 1.00 97.69 385 TYR A C 1
ATOM 2995 O O . TYR A 1 385 ? 8.237 -16.477 -35.746 1.00 97.69 385 TYR A O 1
ATOM 3003 N N . ALA A 1 386 ? 9.329 -14.631 -35.080 1.00 96.62 386 ALA A N 1
ATOM 3004 C CA . ALA A 1 386 ? 8.157 -13.958 -34.527 1.00 96.62 386 ALA A CA 1
ATOM 3005 C C . ALA A 1 386 ? 7.885 -12.637 -35.245 1.00 96.62 386 ALA A C 1
ATOM 3007 O O . ALA A 1 386 ? 8.805 -11.972 -35.722 1.00 96.62 386 ALA A O 1
ATOM 3008 N N . GLU A 1 387 ? 6.615 -12.267 -35.320 1.00 95.81 387 GLU A N 1
ATOM 3009 C CA . GLU A 1 387 ? 6.126 -11.075 -35.996 1.00 95.81 387 GLU A CA 1
ATOM 3010 C C . GLU A 1 387 ? 5.161 -10.305 -35.089 1.00 95.81 387 GLU A C 1
ATOM 3012 O O . GLU A 1 387 ? 4.324 -10.896 -34.410 1.00 95.81 387 GLU A O 1
ATOM 3017 N N . TRP A 1 388 ? 5.256 -8.978 -35.096 1.00 95.38 388 TRP A N 1
ATOM 3018 C CA . TRP A 1 388 ? 4.291 -8.086 -34.452 1.00 95.38 388 TRP A CA 1
ATOM 3019 C C . TRP A 1 388 ? 3.725 -7.109 -35.472 1.00 95.38 388 TRP A C 1
ATOM 3021 O O . TRP A 1 388 ? 4.414 -6.722 -36.415 1.00 95.38 388 TRP A O 1
ATOM 3031 N N . SER A 1 389 ? 2.485 -6.675 -35.249 1.00 94.12 389 SER A N 1
ATOM 3032 C CA . SER A 1 389 ? 1.885 -5.568 -35.994 1.00 94.12 389 SER A CA 1
ATOM 3033 C C . SER A 1 389 ? 1.937 -4.290 -35.163 1.00 94.12 389 SER A C 1
ATOM 3035 O O . SER A 1 389 ? 1.632 -4.308 -33.970 1.00 94.12 389 SER A O 1
ATOM 3037 N N . TYR A 1 390 ? 2.297 -3.172 -35.785 1.00 92.44 390 TYR A N 1
ATOM 3038 C CA . TYR A 1 390 ? 2.356 -1.871 -35.127 1.00 92.44 390 TYR A CA 1
ATOM 3039 C C . TYR A 1 390 ? 1.795 -0.758 -36.006 1.00 92.44 390 TYR A C 1
ATOM 3041 O O . TYR A 1 390 ? 1.810 -0.866 -37.224 1.00 92.44 390 TYR A O 1
ATOM 3049 N N . GLY A 1 391 ? 1.261 0.293 -35.389 1.00 89.94 391 GLY A N 1
ATOM 3050 C CA . GLY A 1 391 ? 0.755 1.476 -36.079 1.00 89.94 391 GLY A CA 1
ATOM 3051 C C . GLY A 1 391 ? 1.714 2.651 -35.945 1.00 89.94 391 GLY A C 1
ATOM 3052 O O . GLY A 1 391 ? 2.146 2.957 -34.835 1.00 89.94 391 GLY A O 1
ATOM 3053 N N . ILE A 1 392 ? 2.005 3.330 -37.051 1.00 87.12 392 ILE A N 1
ATOM 3054 C CA . ILE A 1 392 ? 2.707 4.616 -37.059 1.00 87.12 392 ILE A CA 1
ATOM 3055 C C . ILE A 1 392 ? 1.722 5.696 -37.491 1.00 87.12 392 ILE A C 1
ATOM 3057 O O . ILE A 1 392 ? 1.213 5.668 -38.611 1.00 87.12 392 ILE A O 1
ATOM 3061 N N . ASP A 1 393 ? 1.471 6.653 -36.601 1.00 80.81 393 ASP A N 1
ATOM 3062 C CA . ASP A 1 393 ? 0.617 7.812 -36.887 1.00 80.81 393 ASP A CA 1
ATOM 3063 C C . ASP A 1 393 ? 1.456 9.062 -37.244 1.00 80.81 393 ASP A C 1
ATOM 3065 O O . ASP A 1 393 ? 0.980 9.944 -37.958 1.00 80.81 393 ASP A O 1
ATOM 3069 N N . THR A 1 394 ? 2.731 9.099 -36.827 1.00 80.06 394 THR A N 1
ATOM 3070 C CA . THR A 1 394 ? 3.687 10.181 -37.118 1.00 80.06 394 THR A CA 1
ATOM 3071 C C . THR A 1 394 ? 5.062 9.593 -37.463 1.00 80.06 394 THR A C 1
ATOM 3073 O O . THR A 1 394 ? 5.551 8.763 -36.694 1.00 80.06 394 THR A O 1
ATOM 3076 N N . PRO A 1 395 ? 5.724 10.016 -38.560 1.00 87.62 395 PRO A N 1
ATOM 3077 C CA . PRO A 1 395 ? 7.073 9.561 -38.895 1.00 87.62 395 PRO A CA 1
ATOM 3078 C C . PRO A 1 395 ? 8.094 9.974 -37.831 1.00 87.62 395 PRO A C 1
ATOM 3080 O O . PRO A 1 395 ? 7.983 11.059 -37.256 1.00 87.62 395 PRO A O 1
ATOM 3083 N N . GLY A 1 396 ? 9.131 9.167 -37.613 1.00 88.50 396 GLY A N 1
ATOM 3084 C CA . GLY A 1 396 ? 10.162 9.490 -36.630 1.00 88.50 396 GLY A CA 1
ATOM 3085 C C . GLY A 1 396 ? 11.343 8.525 -36.606 1.00 88.50 396 GLY A C 1
ATOM 3086 O O . GLY A 1 396 ? 11.310 7.439 -37.179 1.00 88.50 396 GLY A O 1
ATOM 3087 N N . GLU A 1 397 ? 12.403 8.942 -35.921 1.00 92.06 397 GLU A N 1
ATOM 3088 C CA . GLU A 1 397 ? 13.494 8.061 -35.500 1.00 92.06 397 GLU A CA 1
ATOM 3089 C C . GLU A 1 397 ? 13.106 7.388 -34.183 1.00 92.06 397 GLU A C 1
ATOM 3091 O O . GLU A 1 397 ? 12.577 8.054 -33.297 1.00 92.06 397 GLU A O 1
ATOM 3096 N N . PHE A 1 398 ? 13.406 6.101 -34.023 1.00 87.31 398 PHE A N 1
ATOM 3097 C CA . PHE A 1 398 ? 13.116 5.333 -32.814 1.00 87.31 398 PHE A CA 1
ATOM 3098 C C . PHE A 1 398 ? 14.356 4.572 -32.341 1.00 87.31 398 PHE A C 1
ATOM 3100 O O . PHE A 1 398 ? 14.997 3.876 -33.122 1.00 87.31 398 PHE A O 1
ATOM 3107 N N . GLU A 1 399 ? 14.687 4.679 -31.058 1.00 89.56 399 GLU A N 1
ATOM 3108 C CA . GLU A 1 399 ? 15.551 3.747 -30.350 1.00 89.56 399 GLU A CA 1
ATOM 3109 C C . GLU A 1 399 ? 14.795 2.437 -30.126 1.00 89.56 399 GLU A C 1
ATOM 3111 O O . GLU A 1 399 ? 13.665 2.416 -29.633 1.00 89.56 399 GLU A O 1
ATOM 3116 N N . VAL A 1 400 ? 15.423 1.332 -30.514 1.00 92.62 400 VAL A N 1
ATOM 3117 C CA . VAL A 1 400 ? 14.849 -0.003 -30.403 1.00 92.62 400 VAL A CA 1
ATOM 3118 C C . VAL A 1 400 ? 15.398 -0.657 -29.146 1.00 92.62 400 VAL A C 1
ATOM 3120 O O . VAL A 1 400 ? 16.585 -0.982 -29.063 1.00 92.62 400 VAL A O 1
ATOM 3123 N N . LEU A 1 401 ? 14.517 -0.862 -28.171 1.00 77.81 401 LEU A N 1
ATOM 3124 C CA . LEU A 1 401 ? 14.824 -1.586 -26.946 1.00 77.81 401 LEU A CA 1
ATOM 3125 C C . LEU A 1 401 ? 14.210 -2.982 -26.997 1.00 77.81 401 LEU A C 1
ATOM 3127 O O . LEU A 1 401 ? 13.055 -3.142 -27.386 1.00 77.81 401 LEU A O 1
ATOM 3131 N N . ILE A 1 402 ? 14.943 -3.983 -26.528 1.00 88.88 402 ILE A N 1
ATOM 3132 C CA . ILE A 1 402 ? 14.439 -5.346 -26.362 1.00 88.88 402 ILE A CA 1
ATOM 3133 C C . ILE A 1 402 ? 14.559 -5.799 -24.911 1.00 88.88 402 ILE A C 1
ATOM 3135 O O . ILE A 1 402 ? 15.521 -5.455 -24.225 1.00 88.88 402 ILE A O 1
ATOM 3139 N N . HIS A 1 403 ? 13.592 -6.585 -24.445 1.00 82.12 403 HIS A N 1
ATOM 3140 C CA . HIS A 1 403 ? 13.606 -7.250 -23.145 1.00 82.12 403 HIS A CA 1
ATOM 3141 C C . HIS A 1 403 ? 13.942 -8.725 -23.360 1.00 82.12 403 HIS A C 1
ATOM 3143 O O . HIS A 1 403 ? 13.060 -9.551 -23.607 1.00 82.12 403 HIS A O 1
ATOM 3149 N N . GLN A 1 404 ? 15.241 -9.017 -23.338 1.00 91.69 404 GLN A N 1
ATOM 3150 C CA . GLN A 1 404 ? 15.825 -10.294 -23.743 1.00 91.69 404 GLN A CA 1
ATOM 3151 C C . GLN A 1 404 ? 16.213 -11.134 -22.525 1.00 91.69 404 GLN A C 1
ATOM 3153 O O . GLN A 1 404 ? 16.831 -10.610 -21.603 1.00 91.69 404 GLN A O 1
ATOM 3158 N N . GLY A 1 405 ? 15.948 -12.439 -22.561 1.00 82.00 405 GLY A N 1
ATOM 3159 C CA . GLY A 1 405 ? 16.548 -13.426 -21.662 1.00 82.00 405 GLY A CA 1
ATOM 3160 C C . GLY A 1 405 ? 17.353 -14.480 -22.427 1.00 82.00 405 GLY A C 1
ATOM 3161 O O . GLY A 1 405 ? 16.957 -14.915 -23.504 1.00 82.00 405 GLY A O 1
ATOM 3162 N N . CYS A 1 406 ? 18.504 -14.894 -21.904 1.00 93.81 406 CYS A N 1
ATOM 3163 C CA . CYS A 1 406 ? 19.331 -15.949 -22.488 1.00 93.81 406 CYS A CA 1
ATOM 3164 C C . CYS A 1 406 ? 20.253 -16.528 -21.409 1.00 93.81 406 CYS A C 1
ATOM 3166 O O . CYS A 1 406 ? 21.030 -15.782 -20.825 1.00 93.81 406 CYS A O 1
ATOM 3168 N N . GLY A 1 407 ? 20.176 -17.840 -21.149 1.00 88.81 407 GLY A N 1
ATOM 3169 C CA . GLY A 1 407 ? 20.987 -18.516 -20.127 1.00 88.81 407 GLY A CA 1
ATOM 3170 C C . GLY A 1 407 ? 21.958 -19.534 -20.713 1.00 88.81 407 GLY A C 1
ATOM 3171 O O . GLY A 1 407 ? 21.526 -20.598 -21.130 1.00 88.81 407 GLY A O 1
ATOM 3172 N N . GLY A 1 408 ? 23.256 -19.246 -20.751 1.00 89.25 408 GLY A N 1
ATOM 3173 C CA . GLY A 1 408 ? 24.311 -20.139 -21.254 1.00 89.25 408 GLY A CA 1
ATOM 3174 C C . GLY A 1 408 ? 24.416 -20.240 -22.786 1.00 89.25 408 GLY A C 1
ATOM 3175 O O . GLY A 1 408 ? 25.340 -20.882 -23.304 1.00 89.25 408 GLY A O 1
ATOM 3176 N N . HIS A 1 409 ? 23.515 -19.584 -23.524 1.00 95.75 409 HIS A N 1
ATOM 3177 C CA . HIS A 1 409 ? 23.334 -19.720 -24.977 1.00 95.75 409 HIS A CA 1
ATOM 3178 C C . HIS A 1 409 ? 23.685 -18.467 -25.803 1.00 95.75 409 HIS A C 1
ATOM 3180 O O . HIS A 1 409 ? 23.431 -18.440 -27.005 1.00 95.75 409 HIS A O 1
ATOM 3186 N N . ALA A 1 410 ? 24.310 -17.459 -25.188 1.00 94.69 410 ALA A N 1
ATOM 3187 C CA . ALA A 1 410 ? 24.614 -16.186 -25.841 1.00 94.69 410 ALA A CA 1
ATOM 3188 C C . ALA A 1 410 ? 25.512 -16.313 -27.088 1.00 94.69 410 ALA A C 1
ATOM 3190 O O . ALA A 1 410 ? 26.274 -17.275 -27.240 1.00 94.69 410 ALA A O 1
ATOM 3191 N N . GLY A 1 411 ? 25.456 -15.289 -27.944 1.00 97.31 411 GLY A N 1
ATOM 3192 C CA . GLY A 1 411 ? 26.290 -15.133 -29.138 1.00 97.31 411 GLY A CA 1
ATOM 3193 C C . GLY A 1 411 ? 25.556 -15.290 -30.470 1.00 97.31 411 GLY A C 1
ATOM 3194 O O . GLY A 1 411 ? 26.164 -15.054 -31.510 1.00 97.31 411 GLY A O 1
ATOM 3195 N N . SER A 1 412 ? 24.280 -15.692 -30.468 1.00 98.44 412 SER A N 1
ATOM 3196 C CA . SER A 1 412 ? 23.491 -15.809 -31.701 1.00 98.44 412 SER A CA 1
ATOM 3197 C C . SER A 1 412 ? 23.301 -14.433 -32.349 1.00 98.44 412 SER A C 1
ATOM 3199 O O . SER A 1 412 ? 23.044 -13.451 -31.653 1.00 98.44 412 SER A O 1
ATOM 3201 N N . GLU A 1 413 ? 23.426 -14.361 -33.671 1.00 98.50 413 GLU A N 1
ATOM 3202 C CA . GLU A 1 413 ? 23.163 -13.153 -34.456 1.00 98.50 413 GLU A CA 1
ATOM 3203 C C . GLU A 1 413 ? 21.672 -13.136 -34.826 1.00 98.50 413 GLU A C 1
ATOM 3205 O O . GLU A 1 413 ? 21.105 -14.143 -35.274 1.00 98.50 413 GLU A O 1
ATOM 3210 N N . VAL A 1 414 ? 21.019 -12.007 -34.562 1.00 98.56 414 VAL A N 1
ATOM 3211 C CA . VAL A 1 414 ? 19.573 -11.809 -34.689 1.00 98.56 414 VAL A CA 1
ATOM 3212 C C . VAL A 1 414 ? 19.324 -10.450 -35.334 1.00 98.56 414 VAL A C 1
ATOM 3214 O O . VAL A 1 414 ? 20.117 -9.523 -35.186 1.00 98.56 414 VAL A O 1
ATOM 3217 N N . GLU A 1 415 ? 18.218 -10.311 -36.049 1.00 97.81 415 GLU A N 1
ATOM 3218 C CA . GLU A 1 415 ? 17.777 -9.031 -36.590 1.00 97.81 415 GLU A CA 1
ATOM 3219 C C . GLU A 1 415 ? 16.304 -8.769 -36.289 1.00 97.81 415 GLU A C 1
ATOM 3221 O O . GLU A 1 415 ? 15.477 -9.689 -36.247 1.00 97.81 415 GLU A O 1
ATOM 3226 N N . LEU A 1 416 ? 15.986 -7.489 -36.102 1.00 98.12 416 LEU A N 1
ATOM 3227 C CA . LEU A 1 416 ? 14.625 -6.981 -36.098 1.00 98.12 416 LEU A CA 1
ATOM 3228 C C . LEU A 1 416 ? 14.371 -6.232 -37.414 1.00 98.12 416 LEU A C 1
ATOM 3230 O O . LEU A 1 416 ? 14.895 -5.139 -37.617 1.00 98.12 416 LEU A O 1
ATOM 3234 N N . GLY A 1 417 ? 13.619 -6.850 -38.324 1.00 97.50 417 GLY A N 1
ATOM 3235 C CA . GLY A 1 417 ? 13.330 -6.341 -39.662 1.00 97.50 417 GLY A CA 1
ATOM 3236 C C . GLY A 1 417 ? 12.012 -5.571 -39.734 1.00 97.50 417 GLY A C 1
ATOM 3237 O O . GLY A 1 417 ? 10.961 -6.108 -39.388 1.00 97.50 417 GLY A O 1
ATOM 3238 N N . PHE A 1 418 ? 12.088 -4.347 -40.237 1.00 96.88 418 PHE A N 1
ATOM 3239 C CA . PHE A 1 418 ? 11.005 -3.417 -40.557 1.00 96.88 418 PHE A CA 1
ATOM 3240 C C . PHE A 1 418 ? 10.905 -3.251 -42.090 1.00 96.88 418 PHE A C 1
ATOM 3242 O O . PHE A 1 418 ? 11.837 -3.639 -42.802 1.00 96.88 418 PHE A O 1
ATOM 3249 N N . PRO A 1 419 ? 9.824 -2.660 -42.633 1.00 93.31 419 PRO A N 1
ATOM 3250 C CA . PRO A 1 419 ? 9.754 -2.313 -44.056 1.00 93.31 419 PRO A CA 1
ATOM 3251 C C . PRO A 1 419 ? 10.904 -1.399 -44.509 1.00 93.31 419 PRO A C 1
ATOM 3253 O O . PRO A 1 419 ? 11.453 -1.579 -45.594 1.00 93.31 419 PRO A O 1
ATOM 3256 N N . GLU A 1 420 ? 11.307 -0.450 -43.660 1.00 91.44 420 GLU A N 1
ATOM 3257 C CA . GLU A 1 420 ? 12.328 0.555 -43.970 1.00 91.44 420 GLU A CA 1
ATOM 3258 C C . GLU A 1 420 ? 13.778 0.093 -43.744 1.00 91.44 420 GLU A C 1
ATOM 3260 O O . GLU A 1 420 ? 14.715 0.798 -44.125 1.00 91.44 420 GLU A O 1
ATOM 3265 N N . GLY A 1 421 ? 13.995 -1.073 -43.131 1.00 94.75 421 GLY A N 1
ATOM 3266 C CA . GLY A 1 421 ? 15.334 -1.582 -42.831 1.00 94.75 421 GLY A CA 1
ATOM 3267 C C . GLY A 1 421 ? 15.346 -2.606 -41.702 1.00 94.75 421 GLY A C 1
ATOM 3268 O O . GLY A 1 421 ? 14.304 -3.051 -41.240 1.00 94.75 421 GLY A O 1
ATOM 3269 N N . ALA A 1 422 ? 16.530 -2.987 -41.231 1.00 96.75 422 ALA A N 1
ATOM 3270 C CA . ALA A 1 422 ? 16.676 -3.939 -40.133 1.00 96.75 422 ALA A CA 1
ATOM 3271 C C . ALA A 1 422 ? 17.670 -3.437 -39.083 1.00 96.75 422 ALA A C 1
ATOM 3273 O O . ALA A 1 422 ? 18.637 -2.750 -39.412 1.00 96.75 422 ALA A O 1
ATOM 3274 N N . VAL A 1 423 ? 17.436 -3.813 -37.826 1.00 98.00 423 VAL A N 1
ATOM 3275 C CA . VAL A 1 423 ? 18.331 -3.545 -36.696 1.00 98.00 423 VAL A CA 1
ATOM 3276 C C . VAL A 1 423 ? 18.979 -4.868 -36.268 1.00 98.00 423 VAL A C 1
ATOM 3278 O O . VAL A 1 423 ? 18.325 -5.664 -35.584 1.00 98.00 423 VAL A O 1
ATOM 3281 N N . PRO A 1 424 ? 20.221 -5.159 -36.704 1.00 98.06 424 PRO A N 1
ATOM 3282 C CA . PRO A 1 424 ? 20.934 -6.370 -36.313 1.00 98.06 424 PRO A CA 1
ATOM 3283 C C . PRO A 1 424 ? 21.520 -6.236 -34.904 1.00 98.06 424 PRO A C 1
ATOM 3285 O O . PRO A 1 424 ? 21.975 -5.165 -34.507 1.00 98.06 424 PRO A O 1
ATOM 3288 N N . PHE A 1 425 ? 21.566 -7.337 -34.162 1.00 98.25 425 PHE A N 1
ATOM 3289 C CA . PHE A 1 425 ? 22.195 -7.404 -32.848 1.00 98.25 425 PHE A CA 1
ATOM 3290 C C . PHE A 1 425 ? 22.667 -8.820 -32.514 1.00 98.25 425 PHE A C 1
ATOM 3292 O O . PHE A 1 425 ? 22.240 -9.814 -33.100 1.00 98.25 425 PHE A O 1
ATOM 3299 N N . VAL A 1 426 ? 23.563 -8.908 -31.534 1.00 98.25 426 VAL A N 1
ATOM 3300 C CA . VAL A 1 426 ? 24.027 -10.182 -30.979 1.00 98.25 426 VAL A CA 1
ATOM 3301 C C . VAL A 1 426 ? 23.343 -10.413 -29.636 1.00 98.25 426 VAL A C 1
ATOM 3303 O O . VAL A 1 426 ? 23.242 -9.499 -28.806 1.00 98.25 426 VAL A O 1
ATOM 3306 N N . VAL A 1 427 ? 22.860 -11.635 -29.420 1.00 98.06 427 VAL A N 1
ATOM 3307 C CA . VAL A 1 427 ? 22.259 -12.058 -28.153 1.00 98.06 427 VAL A CA 1
ATOM 3308 C C . VAL A 1 427 ? 23.319 -12.057 -27.054 1.00 98.06 427 VAL A C 1
ATOM 3310 O O . VAL A 1 427 ? 24.279 -12.824 -27.111 1.00 98.06 427 VAL A O 1
ATOM 3313 N N . GLU A 1 428 ? 23.123 -11.226 -26.032 1.00 96.00 428 GLU A N 1
ATOM 3314 C CA . GLU A 1 428 ? 23.941 -11.224 -24.812 1.00 96.00 428 GLU A CA 1
ATOM 3315 C C . GLU A 1 428 ? 23.490 -12.250 -23.764 1.00 96.00 428 GLU A C 1
ATOM 3317 O O . GLU A 1 428 ? 22.328 -12.647 -23.697 1.00 96.00 428 GLU A O 1
ATOM 3322 N N . GLU A 1 429 ? 24.437 -12.667 -22.927 1.00 95.31 429 GLU A N 1
ATOM 3323 C CA . GLU A 1 429 ? 24.185 -13.546 -21.789 1.00 95.31 429 GLU A CA 1
ATOM 3324 C C . GLU A 1 429 ? 23.461 -12.776 -20.686 1.00 95.31 429 GLU A C 1
ATOM 3326 O O . GLU A 1 429 ? 23.906 -11.703 -20.281 1.00 95.31 429 GLU A O 1
ATOM 3331 N N . THR A 1 430 ? 22.372 -13.340 -20.170 1.00 80.19 430 THR A N 1
ATOM 3332 C CA . THR A 1 430 ? 21.649 -12.781 -19.022 1.00 80.19 430 THR A CA 1
ATOM 3333 C C . THR A 1 430 ? 21.623 -13.740 -17.833 1.00 80.19 430 THR A C 1
ATOM 3335 O O . THR A 1 430 ? 21.006 -13.451 -16.814 1.00 80.19 430 THR A O 1
ATOM 3338 N N . GLY A 1 431 ? 22.303 -14.884 -17.910 1.00 79.19 431 GLY A N 1
ATOM 3339 C CA . GLY A 1 431 ? 22.436 -15.865 -16.834 1.00 79.19 431 GLY A CA 1
ATOM 3340 C C . GLY A 1 431 ? 21.299 -16.888 -16.783 1.00 79.19 431 GLY A C 1
ATOM 3341 O O . GLY A 1 431 ? 21.522 -18.021 -16.363 1.00 79.19 431 GLY A O 1
ATOM 3342 N N . HIS A 1 432 ? 20.092 -16.538 -17.238 1.00 85.44 432 HIS A N 1
ATOM 3343 C CA . HIS A 1 432 ? 18.955 -17.458 -17.343 1.00 85.44 432 HIS A CA 1
ATOM 3344 C C . HIS A 1 432 ? 17.953 -16.973 -18.403 1.00 85.44 432 HIS A C 1
ATOM 3346 O O . HIS A 1 432 ? 17.756 -15.771 -18.557 1.00 85.44 432 HIS A O 1
ATOM 3352 N N . PHE A 1 433 ? 17.247 -17.887 -19.081 1.00 80.50 433 PHE A N 1
ATOM 3353 C CA . PHE A 1 433 ? 16.228 -17.535 -20.088 1.00 80.50 433 PHE A CA 1
ATOM 3354 C C . PHE A 1 433 ? 15.094 -16.657 -19.536 1.00 80.50 433 PHE A C 1
ATOM 3356 O O . PHE A 1 433 ? 14.578 -15.799 -20.237 1.00 80.50 433 PHE A O 1
ATOM 3363 N N . GLN A 1 434 ? 14.771 -16.794 -18.248 1.00 73.44 434 GLN A N 1
ATOM 3364 C CA . GLN A 1 434 ? 13.776 -15.951 -17.570 1.00 73.44 434 GLN A CA 1
ATOM 3365 C C . GLN A 1 434 ? 14.370 -14.713 -16.871 1.00 73.44 434 GLN A C 1
ATOM 3367 O O . GLN A 1 434 ? 13.625 -13.946 -16.259 1.00 73.44 434 GLN A O 1
ATOM 3372 N N . ASN A 1 435 ? 15.692 -14.503 -16.928 1.00 71.81 435 ASN A N 1
ATOM 3373 C CA . ASN A 1 435 ? 16.313 -13.272 -16.440 1.00 71.81 435 ASN A CA 1
ATOM 3374 C C . ASN A 1 435 ? 16.329 -12.240 -17.570 1.00 71.81 435 ASN A C 1
ATOM 3376 O O . ASN A 1 435 ? 17.293 -12.141 -18.329 1.00 71.81 435 ASN A O 1
ATOM 3380 N N . PHE A 1 436 ? 15.219 -11.526 -17.724 1.00 65.31 436 PHE A N 1
ATOM 3381 C CA . PHE A 1 436 ? 15.042 -10.592 -18.826 1.00 65.31 436 PHE A CA 1
ATOM 3382 C C . PHE A 1 436 ? 15.712 -9.245 -18.539 1.00 65.31 436 PHE A C 1
ATOM 3384 O O . PHE A 1 436 ? 15.344 -8.546 -17.590 1.00 65.31 436 PHE A O 1
ATOM 3391 N N . VAL A 1 437 ? 16.628 -8.838 -19.413 1.00 61.78 437 VAL A N 1
ATOM 3392 C CA . VAL A 1 437 ? 17.380 -7.582 -19.334 1.00 61.78 437 VAL A CA 1
ATOM 3393 C C . VAL A 1 437 ? 16.978 -6.672 -20.491 1.00 61.78 437 VAL A C 1
ATOM 3395 O O . VAL A 1 437 ? 16.818 -7.119 -21.627 1.00 61.78 437 VAL A O 1
ATOM 3398 N N . TRP A 1 438 ? 16.767 -5.388 -20.193 1.00 70.69 438 TRP A N 1
ATOM 3399 C CA . TRP A 1 438 ? 16.527 -4.375 -21.218 1.00 70.69 438 TRP A CA 1
ATOM 3400 C C . TRP A 1 438 ? 17.832 -4.011 -21.913 1.00 70.69 438 TRP A C 1
ATOM 3402 O O . TRP A 1 438 ? 18.815 -3.688 -21.251 1.00 70.69 438 TRP A O 1
ATOM 3412 N N . ARG A 1 439 ? 17.824 -4.032 -23.244 1.00 87.50 439 ARG A N 1
ATOM 3413 C CA . ARG A 1 439 ? 18.972 -3.665 -24.073 1.00 87.50 439 ARG A CA 1
ATOM 3414 C C . ARG A 1 439 ? 18.538 -2.731 -25.185 1.00 87.50 439 ARG A C 1
ATOM 3416 O O . ARG A 1 439 ? 17.539 -2.999 -25.847 1.00 87.50 439 ARG A O 1
ATOM 3423 N N . SER A 1 440 ? 19.310 -1.673 -25.400 1.00 87.56 440 SER A N 1
ATOM 3424 C CA . SER A 1 440 ? 19.238 -0.892 -26.633 1.00 87.56 440 SER A CA 1
ATOM 3425 C C . SER A 1 440 ? 20.022 -1.618 -27.716 1.00 87.56 440 SER A C 1
ATOM 3427 O O . SER A 1 440 ? 21.186 -1.955 -27.506 1.00 87.56 440 SER A O 1
ATOM 3429 N N . ILE A 1 441 ? 19.371 -1.911 -28.842 1.00 93.75 441 ILE A N 1
ATOM 3430 C CA . ILE A 1 441 ? 19.979 -2.664 -29.951 1.00 93.75 441 ILE A CA 1
ATOM 3431 C C . ILE A 1 441 ? 20.245 -1.811 -31.187 1.00 93.75 441 ILE A C 1
ATOM 3433 O O . ILE A 1 441 ? 20.844 -2.287 -32.146 1.00 93.75 441 ILE A O 1
ATOM 3437 N N . GLY A 1 442 ? 19.829 -0.547 -31.170 1.00 91.81 442 GLY A N 1
ATOM 3438 C CA . GLY A 1 442 ? 20.069 0.386 -32.260 1.00 91.81 442 GLY A CA 1
ATOM 3439 C C . GLY A 1 442 ? 18.916 1.353 -32.461 1.00 91.81 442 GLY A C 1
ATOM 3440 O O . GLY A 1 442 ? 18.055 1.522 -31.597 1.00 91.81 442 GLY A O 1
ATOM 3441 N N . ARG A 1 443 ? 18.917 2.008 -33.620 1.00 94.12 443 ARG A N 1
ATOM 3442 C CA . ARG A 1 443 ? 17.895 2.974 -34.024 1.00 94.12 443 ARG A CA 1
ATOM 3443 C C . ARG A 1 443 ? 17.315 2.602 -35.381 1.00 94.12 443 ARG A C 1
ATOM 3445 O O . ARG A 1 443 ? 18.009 1.999 -36.197 1.00 94.12 443 ARG A O 1
ATOM 3452 N N . ILE A 1 444 ? 16.066 2.982 -35.617 1.00 96.06 444 ILE A N 1
ATOM 3453 C CA . ILE A 1 444 ? 15.375 2.804 -36.893 1.00 96.06 444 ILE A CA 1
ATOM 3454 C C . ILE A 1 444 ? 14.560 4.054 -37.236 1.00 96.06 444 ILE A C 1
ATOM 3456 O O . ILE A 1 444 ? 13.928 4.654 -36.369 1.00 96.06 444 ILE A O 1
ATOM 3460 N N . SER A 1 445 ? 14.577 4.446 -38.509 1.00 95.31 445 SER A N 1
ATOM 3461 C CA . SER A 1 445 ? 13.771 5.548 -39.039 1.00 95.31 445 SER A CA 1
ATOM 3462 C C . SER A 1 445 ? 12.494 4.974 -39.647 1.00 95.31 445 SER A C 1
ATOM 3464 O O . SER A 1 445 ? 12.565 4.309 -40.680 1.00 95.31 445 SER A O 1
ATOM 3466 N N . LEU A 1 446 ? 11.344 5.209 -39.015 1.00 93.81 446 LEU A N 1
ATOM 3467 C CA . LEU A 1 446 ? 10.045 4.718 -39.485 1.00 93.81 446 LEU A CA 1
ATOM 3468 C C . LEU A 1 446 ? 9.290 5.870 -40.135 1.00 93.81 446 LEU A C 1
ATOM 3470 O O . LEU A 1 446 ? 9.060 6.912 -39.514 1.00 93.81 446 LEU A O 1
ATOM 3474 N N . LYS A 1 447 ? 8.957 5.703 -41.413 1.00 90.44 447 LYS A N 1
ATOM 3475 C CA . LYS A 1 447 ? 8.422 6.781 -42.258 1.00 90.44 447 LYS A CA 1
ATOM 3476 C C . LYS A 1 447 ? 7.062 6.445 -42.828 1.00 90.44 447 LYS A C 1
ATOM 3478 O O . LYS A 1 447 ? 6.285 7.359 -43.102 1.00 90.44 447 LYS A O 1
ATOM 3483 N N . GLU A 1 448 ? 6.786 5.164 -43.024 1.00 90.25 448 GLU A N 1
ATOM 3484 C CA . GLU A 1 448 ? 5.522 4.723 -43.575 1.00 90.25 448 GLU A CA 1
ATOM 3485 C C . GLU A 1 448 ? 4.434 4.761 -42.496 1.00 90.25 448 GLU A C 1
ATOM 3487 O O . GLU A 1 448 ? 4.550 4.144 -41.437 1.00 90.25 448 GLU A O 1
ATOM 3492 N N . LEU A 1 449 ? 3.376 5.528 -42.760 1.00 90.31 449 LEU A N 1
ATOM 3493 C CA . LEU A 1 449 ? 2.228 5.648 -41.865 1.00 90.31 449 LEU A CA 1
ATOM 3494 C C . LEU A 1 449 ? 1.302 4.435 -41.990 1.00 90.31 449 LEU A C 1
ATOM 3496 O O . LEU A 1 449 ? 1.230 3.787 -43.033 1.00 90.31 449 LEU A O 1
ATOM 3500 N N . GLY A 1 450 ? 0.517 4.186 -40.947 1.00 90.50 450 GLY A N 1
ATOM 3501 C CA . GLY A 1 450 ? -0.454 3.098 -40.907 1.00 90.50 450 GLY A CA 1
ATOM 3502 C C . GLY A 1 450 ? 0.083 1.842 -40.227 1.00 90.50 450 GLY A C 1
ATOM 3503 O O . GLY A 1 450 ? 1.024 1.896 -39.437 1.00 90.50 450 GLY A O 1
ATOM 3504 N N . VAL A 1 451 ? -0.590 0.715 -40.467 1.00 94.19 451 VAL A N 1
ATOM 3505 C CA . VAL A 1 451 ? -0.267 -0.566 -39.826 1.00 94.19 451 VAL A CA 1
ATOM 3506 C C . VAL A 1 451 ? 0.836 -1.269 -40.603 1.00 94.19 451 VAL A C 1
ATOM 3508 O O . VAL A 1 451 ? 0.664 -1.571 -41.779 1.00 94.19 451 VAL A O 1
ATOM 3511 N N . GLN A 1 452 ? 1.931 -1.561 -39.915 1.00 93.81 452 GLN A N 1
ATOM 3512 C CA . GLN A 1 452 ? 3.132 -2.199 -40.434 1.00 93.81 452 GLN A CA 1
ATOM 3513 C C . GLN A 1 452 ? 3.468 -3.456 -39.627 1.00 93.81 452 GLN A C 1
ATOM 3515 O O . GLN A 1 452 ? 2.908 -3.700 -38.553 1.00 93.81 452 GLN A O 1
ATOM 3520 N N . GLN A 1 453 ? 4.394 -4.259 -40.148 1.00 95.00 453 GLN A N 1
ATOM 3521 C CA . GLN A 1 453 ? 4.876 -5.472 -39.492 1.00 95.00 453 GLN A CA 1
ATOM 3522 C C . GLN A 1 453 ? 6.358 -5.372 -39.162 1.00 95.00 453 GLN A C 1
ATOM 3524 O O . GLN A 1 453 ? 7.150 -4.868 -39.955 1.00 95.00 453 GLN A O 1
ATOM 3529 N N . VAL A 1 454 ? 6.737 -5.919 -38.012 1.00 96.56 454 VAL A N 1
ATOM 3530 C CA . VAL A 1 454 ? 8.135 -6.084 -37.618 1.00 96.56 454 VAL A CA 1
ATOM 3531 C C . VAL A 1 454 ? 8.421 -7.547 -37.318 1.00 96.56 454 VAL A C 1
ATOM 3533 O O . VAL A 1 454 ? 7.637 -8.213 -36.641 1.00 96.56 454 VAL A O 1
ATOM 3536 N N . ARG A 1 455 ? 9.543 -8.054 -37.835 1.00 98.12 455 ARG A N 1
ATOM 3537 C CA . ARG A 1 455 ? 9.929 -9.467 -37.751 1.00 98.12 455 ARG A CA 1
ATOM 3538 C C . ARG A 1 455 ? 11.231 -9.649 -36.997 1.00 98.12 455 ARG A C 1
ATOM 3540 O O . ARG A 1 455 ? 12.239 -9.055 -37.355 1.00 98.12 455 ARG A O 1
ATOM 3547 N N . LEU A 1 456 ? 11.223 -10.531 -36.009 1.00 98.31 456 LEU A N 1
ATOM 3548 C CA . LEU A 1 456 ? 12.393 -10.927 -35.237 1.00 98.31 456 LEU A CA 1
ATOM 3549 C C . LEU A 1 456 ? 12.911 -12.277 -35.748 1.00 98.31 456 LEU A C 1
ATOM 3551 O O . LEU A 1 456 ? 12.188 -13.274 -35.678 1.00 98.31 456 LEU A O 1
ATOM 3555 N N . ARG A 1 457 ? 14.143 -12.316 -36.270 1.00 98.12 457 ARG A N 1
ATOM 3556 C CA . ARG A 1 457 ? 14.726 -13.494 -36.942 1.00 98.12 457 ARG A CA 1
ATOM 3557 C C . ARG A 1 457 ? 16.145 -13.778 -36.473 1.00 98.12 457 ARG A C 1
ATOM 3559 O O . ARG A 1 457 ? 16.934 -12.855 -36.315 1.00 98.12 457 ARG A O 1
ATOM 3566 N N . CYS A 1 458 ? 16.494 -15.053 -36.324 1.00 98.06 458 CYS A N 1
ATOM 3567 C CA . CYS A 1 458 ? 17.873 -15.469 -36.094 1.00 98.06 458 CYS A CA 1
ATOM 3568 C C . CYS A 1 458 ? 18.585 -15.625 -37.440 1.00 98.06 458 CYS A C 1
ATOM 3570 O O . CYS A 1 458 ? 18.159 -16.409 -38.285 1.00 98.06 458 CYS A O 1
ATOM 3572 N N . THR A 1 459 ? 19.670 -14.883 -37.643 1.00 97.75 459 THR A N 1
ATOM 3573 C CA . THR A 1 459 ? 20.485 -14.967 -38.861 1.00 97.75 459 THR A CA 1
ATOM 3574 C C . THR A 1 459 ? 21.593 -16.005 -38.716 1.00 97.75 459 THR A C 1
ATOM 3576 O O . THR A 1 459 ? 21.960 -16.661 -39.692 1.00 97.75 459 THR A O 1
ATOM 3579 N N . LYS A 1 460 ? 22.087 -16.220 -37.490 1.00 97.81 460 LYS A N 1
ATOM 3580 C CA . LYS A 1 460 ? 23.077 -17.255 -37.179 1.00 97.81 460 LYS A CA 1
ATOM 3581 C C . LYS A 1 460 ? 22.968 -17.710 -35.729 1.00 97.81 460 LYS A C 1
ATOM 3583 O O . LYS A 1 460 ? 23.152 -16.932 -34.797 1.00 97.81 460 LYS A O 1
ATOM 3588 N N . LEU A 1 461 ? 22.734 -19.003 -35.544 1.00 97.62 461 LEU A N 1
ATOM 3589 C CA . LEU A 1 461 ? 22.682 -19.630 -34.230 1.00 97.62 461 LEU A CA 1
ATOM 3590 C C . LEU A 1 461 ? 24.101 -19.896 -33.707 1.00 97.62 461 LEU A C 1
ATOM 3592 O O . LEU A 1 461 ? 24.899 -20.535 -34.392 1.00 97.62 461 LEU A O 1
ATOM 3596 N N . ALA A 1 462 ? 24.415 -19.438 -32.493 1.00 96.69 462 ALA A N 1
ATOM 3597 C CA . ALA A 1 462 ? 25.739 -19.649 -31.901 1.00 96.69 462 ALA A CA 1
ATOM 3598 C C . ALA A 1 462 ? 25.862 -20.947 -31.092 1.00 96.69 462 ALA A C 1
ATOM 3600 O O . ALA A 1 462 ? 26.925 -21.566 -31.080 1.00 96.69 462 ALA A O 1
ATOM 3601 N N . LYS A 1 463 ? 24.796 -21.350 -30.390 1.00 96.00 463 LYS A N 1
ATOM 3602 C CA . LYS A 1 463 ? 24.763 -22.539 -29.517 1.00 96.00 463 LYS A CA 1
ATOM 3603 C C . LYS A 1 463 ? 23.431 -23.290 -29.677 1.00 96.00 463 LYS A C 1
ATOM 3605 O O . LYS A 1 463 ? 22.883 -23.332 -30.762 1.00 96.00 463 LYS A O 1
ATOM 3610 N N . GLY A 1 464 ? 22.907 -23.918 -28.620 1.00 94.56 464 GLY A N 1
ATOM 3611 C CA . GLY A 1 464 ? 21.658 -24.700 -28.681 1.00 94.56 464 GLY A CA 1
ATOM 3612 C C . GLY A 1 464 ? 20.335 -23.913 -28.710 1.00 94.56 464 GLY A C 1
ATOM 3613 O O . GLY A 1 464 ? 19.296 -24.526 -28.924 1.00 94.56 464 GLY A O 1
ATOM 3614 N N . ALA A 1 465 ? 20.344 -22.597 -28.481 1.00 97.06 465 ALA A N 1
ATOM 3615 C CA . ALA A 1 465 ? 19.145 -21.756 -28.458 1.00 97.06 465 ALA A CA 1
ATOM 3616 C C . ALA A 1 465 ? 19.489 -20.307 -28.838 1.00 97.06 465 ALA A C 1
ATOM 3618 O O . ALA A 1 465 ? 20.651 -19.904 -28.743 1.00 97.06 465 ALA A O 1
ATOM 3619 N N . VAL A 1 466 ? 18.484 -19.543 -29.272 1.00 97.88 466 VAL A N 1
ATOM 3620 C CA . VAL A 1 466 ? 18.616 -18.126 -29.633 1.00 97.88 466 VAL A CA 1
ATOM 3621 C C . VAL A 1 466 ? 18.473 -17.261 -28.383 1.00 97.88 466 VAL A C 1
ATOM 3623 O O . VAL A 1 466 ? 19.486 -16.830 -27.851 1.00 97.88 466 VAL A O 1
ATOM 3626 N N . MET A 1 467 ? 17.243 -17.015 -27.916 1.00 97.19 467 MET A N 1
ATOM 3627 C CA . MET A 1 467 ? 16.901 -16.235 -26.718 1.00 97.19 467 MET A CA 1
ATOM 3628 C C . MET A 1 467 ? 15.392 -16.324 -26.433 1.00 97.19 467 MET A C 1
ATOM 3630 O O . MET A 1 467 ? 14.626 -16.731 -27.306 1.00 97.19 467 MET A O 1
ATOM 3634 N N . ASP A 1 468 ? 14.979 -15.837 -25.267 1.00 96.25 468 ASP A N 1
ATOM 3635 C CA . ASP A 1 468 ? 13.591 -15.520 -24.936 1.00 96.25 468 ASP A CA 1
ATOM 3636 C C . ASP A 1 468 ? 13.345 -14.010 -25.113 1.00 96.25 468 ASP A C 1
ATOM 3638 O O . ASP A 1 468 ? 14.130 -13.179 -24.646 1.00 96.25 468 ASP A O 1
ATOM 3642 N N . MET A 1 469 ? 12.244 -13.641 -25.776 1.00 94.44 469 MET A N 1
ATOM 3643 C CA . MET A 1 469 ? 11.848 -12.251 -26.026 1.00 94.44 469 MET A CA 1
ATOM 3644 C C . MET A 1 469 ? 10.518 -11.917 -25.347 1.00 94.44 469 MET A C 1
ATOM 3646 O O . MET A 1 469 ? 9.450 -12.329 -25.806 1.00 94.44 469 MET A O 1
ATOM 3650 N N . ARG A 1 470 ? 10.561 -11.099 -24.290 1.00 83.12 470 ARG A N 1
ATOM 3651 C CA . ARG A 1 470 ? 9.359 -10.681 -23.549 1.00 83.12 470 ARG A CA 1
ATOM 3652 C C . ARG A 1 470 ? 8.682 -9.454 -24.152 1.00 83.12 470 ARG A C 1
ATOM 3654 O O . ARG A 1 470 ? 7.453 -9.356 -24.152 1.00 83.12 470 ARG A O 1
ATOM 3661 N N . GLN A 1 471 ? 9.466 -8.503 -24.648 1.00 82.31 471 GLN A N 1
ATOM 3662 C CA . GLN A 1 471 ? 8.941 -7.237 -25.151 1.00 82.31 471 GLN A CA 1
ATOM 3663 C C . GLN A 1 471 ? 9.952 -6.536 -26.058 1.00 82.31 471 GLN A C 1
ATOM 3665 O O . GLN A 1 471 ? 11.147 -6.551 -25.778 1.00 82.31 471 GLN A O 1
ATOM 3670 N N . ILE A 1 472 ? 9.462 -5.857 -27.091 1.00 88.94 472 ILE A N 1
ATOM 3671 C CA . ILE A 1 472 ? 10.225 -4.885 -27.880 1.00 88.94 472 ILE A CA 1
ATOM 3672 C C . ILE A 1 472 ? 9.570 -3.515 -27.686 1.00 88.94 472 ILE A C 1
ATOM 3674 O O . ILE A 1 472 ? 8.344 -3.412 -27.599 1.00 88.94 472 ILE A O 1
ATOM 3678 N N . ARG A 1 473 ? 10.366 -2.451 -27.595 1.00 79.00 473 ARG A N 1
ATOM 3679 C CA . ARG A 1 473 ? 9.880 -1.069 -27.581 1.00 79.00 473 ARG A CA 1
ATOM 3680 C C . ARG A 1 473 ? 10.548 -0.264 -28.674 1.00 79.00 473 ARG A C 1
ATOM 3682 O O . ARG A 1 473 ? 11.767 -0.296 -28.808 1.00 79.00 473 ARG A O 1
ATOM 3689 N N . LEU A 1 474 ? 9.733 0.491 -29.396 1.00 85.06 474 LEU A N 1
ATOM 3690 C CA . LEU A 1 474 ? 10.182 1.543 -30.296 1.00 85.06 474 LEU A CA 1
ATOM 3691 C C . LEU A 1 474 ? 9.988 2.854 -29.542 1.00 85.06 474 LEU A C 1
ATOM 3693 O O . LEU A 1 474 ? 8.854 3.270 -29.301 1.00 85.06 474 LEU A O 1
ATOM 3697 N N . VAL A 1 475 ? 11.086 3.457 -29.102 1.00 77.62 475 VAL A N 1
ATOM 3698 C CA . VAL A 1 475 ? 11.100 4.678 -28.290 1.00 77.62 475 VAL A CA 1
ATOM 3699 C C . VAL A 1 475 ? 11.541 5.837 -29.179 1.00 77.62 475 VAL A C 1
ATOM 3701 O O . VAL A 1 475 ? 12.662 5.783 -29.665 1.00 77.62 475 VAL A O 1
ATOM 3704 N N . PRO A 1 476 ? 10.728 6.877 -29.423 1.00 78.19 476 PRO A N 1
ATOM 3705 C CA . PRO A 1 476 ? 11.141 7.999 -30.267 1.00 78.19 476 PRO A CA 1
ATOM 3706 C C . PRO A 1 476 ? 12.504 8.586 -29.844 1.00 78.19 476 PRO A C 1
ATOM 3708 O O . PRO A 1 476 ? 12.711 8.921 -28.680 1.00 78.19 476 PRO A O 1
ATOM 3711 N N . VAL A 1 477 ? 13.457 8.718 -30.768 1.00 70.19 477 VAL A N 1
ATOM 3712 C CA . VAL A 1 477 ? 14.772 9.327 -30.507 1.00 70.19 477 VAL A CA 1
ATOM 3713 C C . VAL A 1 477 ? 14.579 10.819 -30.265 1.00 70.19 477 VAL A C 1
ATOM 3715 O O . VAL A 1 477 ? 13.993 11.519 -31.087 1.00 70.19 477 VAL A O 1
ATOM 3718 N N . GLY A 1 478 ? 15.089 11.308 -29.135 1.00 53.66 478 GLY A N 1
ATOM 3719 C CA . GLY A 1 478 ? 14.780 12.651 -28.636 1.00 53.66 478 GLY A CA 1
ATOM 3720 C C . GLY A 1 478 ? 13.670 12.660 -27.580 1.00 53.66 478 GLY A C 1
ATOM 3721 O O . GLY A 1 478 ? 13.458 13.698 -26.959 1.00 53.66 478 GLY A O 1
ATOM 3722 N N . ALA A 1 479 ? 13.036 11.512 -27.306 1.00 46.75 479 ALA A N 1
ATOM 3723 C CA . ALA A 1 479 ? 12.418 11.250 -26.010 1.00 46.75 479 ALA A CA 1
ATOM 3724 C C . ALA A 1 479 ? 13.530 10.967 -24.981 1.00 46.75 479 ALA A C 1
ATOM 3726 O O . ALA A 1 479 ? 14.488 10.245 -25.269 1.00 46.75 479 ALA A O 1
ATOM 3727 N N . ALA A 1 480 ? 13.457 11.571 -23.797 1.00 37.00 480 ALA A N 1
ATOM 3728 C CA . ALA A 1 480 ? 14.455 11.387 -22.747 1.00 37.00 480 ALA A CA 1
ATOM 3729 C C . ALA A 1 480 ? 14.405 9.949 -22.171 1.00 37.00 480 ALA A C 1
ATOM 3731 O O . ALA A 1 480 ? 13.338 9.359 -22.063 1.00 37.00 480 ALA A O 1
ATOM 3732 N N . THR A 1 481 ? 15.577 9.369 -21.863 1.00 41.22 481 THR A N 1
ATOM 3733 C CA . THR A 1 481 ? 15.842 8.068 -21.192 1.00 41.22 481 THR A CA 1
ATOM 3734 C C . THR A 1 481 ? 14.609 7.249 -20.783 1.00 41.22 481 THR A C 1
ATOM 3736 O O . THR A 1 481 ? 14.020 7.553 -19.751 1.00 41.22 481 THR A O 1
ATOM 3739 N N . ALA A 1 482 ? 14.264 6.218 -21.581 1.00 41.59 482 ALA A N 1
ATOM 3740 C CA . ALA A 1 482 ? 13.123 5.300 -21.420 1.00 41.59 482 ALA A CA 1
ATOM 3741 C C . ALA A 1 482 ? 12.054 5.860 -20.484 1.00 41.59 482 ALA A C 1
ATOM 3743 O O . ALA A 1 482 ? 12.066 5.488 -19.308 1.00 41.59 482 ALA A O 1
ATOM 3744 N N . ASN A 1 483 ? 11.214 6.764 -21.013 1.00 49.59 483 ASN A N 1
ATOM 3745 C CA . ASN A 1 483 ? 10.281 7.563 -20.223 1.00 49.59 483 ASN A CA 1
ATOM 3746 C C . ASN A 1 483 ? 9.771 6.739 -19.037 1.00 49.59 483 ASN A C 1
ATOM 3748 O O . ASN A 1 483 ? 9.178 5.668 -19.250 1.00 49.59 483 ASN A O 1
ATOM 3752 N N . PRO A 1 484 ? 10.124 7.137 -17.803 1.00 55.69 484 PRO A N 1
ATOM 3753 C CA . PRO A 1 484 ? 9.727 6.405 -16.617 1.00 55.69 484 PRO A CA 1
ATOM 3754 C C . PRO A 1 484 ? 8.234 6.115 -16.699 1.00 55.69 484 PRO A C 1
ATOM 3756 O O . PRO A 1 484 ? 7.437 6.943 -17.134 1.00 55.69 484 PRO A O 1
ATOM 3759 N N . ARG A 1 485 ? 7.871 4.874 -16.391 1.00 67.31 485 ARG A N 1
ATOM 3760 C CA . ARG A 1 485 ? 6.509 4.412 -16.643 1.00 67.31 485 ARG A CA 1
ATOM 3761 C C . ARG A 1 485 ? 5.599 4.878 -15.537 1.00 67.31 485 ARG A C 1
ATOM 3763 O O . ARG A 1 485 ? 6.010 4.928 -14.375 1.00 67.31 485 ARG A O 1
ATOM 3770 N N . ASP A 1 486 ? 4.349 5.107 -15.887 1.00 79.25 486 ASP A N 1
ATOM 3771 C CA . ASP A 1 486 ? 3.323 5.143 -14.872 1.00 79.25 486 ASP A CA 1
ATOM 3772 C C . ASP A 1 486 ? 3.135 3.723 -14.304 1.00 79.25 486 ASP A C 1
ATOM 3774 O O . ASP A 1 486 ? 3.021 2.737 -15.034 1.00 79.25 486 ASP A O 1
ATOM 3778 N N . MET A 1 487 ? 3.128 3.579 -12.982 1.00 79.69 487 MET A N 1
ATOM 3779 C CA . MET A 1 487 ? 2.931 2.306 -12.297 1.00 79.69 487 MET A CA 1
ATOM 3780 C C . MET A 1 487 ? 1.547 1.726 -12.595 1.00 79.69 487 MET A C 1
ATOM 3782 O O . MET A 1 487 ? 1.344 0.526 -12.426 1.00 79.69 487 MET A O 1
ATOM 3786 N N . ARG A 1 488 ? 0.576 2.548 -13.018 1.00 78.06 488 ARG A N 1
ATOM 3787 C CA . ARG A 1 488 ? -0.746 2.084 -13.464 1.00 78.06 488 ARG A CA 1
ATOM 3788 C C . ARG A 1 488 ? -0.654 1.191 -14.702 1.00 78.06 488 ARG A C 1
ATOM 3790 O O . ARG A 1 488 ? -1.496 0.312 -14.858 1.00 78.06 488 ARG A O 1
ATOM 3797 N N . ASP A 1 489 ? 0.413 1.330 -15.485 1.00 69.38 489 ASP A N 1
ATOM 3798 C CA . ASP A 1 489 ? 0.676 0.515 -16.674 1.00 69.38 489 ASP A CA 1
ATOM 3799 C C . ASP A 1 489 ? 1.334 -0.834 -16.340 1.00 69.38 489 ASP A C 1
ATOM 3801 O O . ASP A 1 489 ? 1.565 -1.664 -17.221 1.00 69.38 489 ASP A O 1
ATOM 3805 N N . VAL A 1 490 ? 1.669 -1.072 -15.068 1.00 60.59 490 VAL A N 1
ATOM 3806 C CA . VAL A 1 490 ? 2.258 -2.326 -14.593 1.00 60.59 490 VAL A CA 1
ATOM 3807 C C . VAL A 1 490 ? 1.367 -2.897 -13.502 1.00 60.59 490 VAL A C 1
ATOM 3809 O O . VAL A 1 490 ? 1.254 -2.339 -12.412 1.00 60.59 490 VAL A O 1
ATOM 3812 N N . ALA A 1 491 ? 0.718 -4.023 -13.786 1.00 57.84 491 ALA A N 1
ATOM 3813 C CA . ALA A 1 491 ? -0.118 -4.691 -12.800 1.00 57.84 491 ALA A CA 1
ATOM 3814 C C . ALA A 1 491 ? 0.720 -5.143 -11.586 1.00 57.84 491 ALA A C 1
ATOM 3816 O O . ALA A 1 491 ? 1.859 -5.592 -11.762 1.00 57.84 491 ALA A O 1
ATOM 3817 N N . PRO A 1 492 ? 0.187 -5.034 -10.356 1.00 68.81 492 PRO A N 1
ATOM 3818 C CA . PRO A 1 492 ? 0.827 -5.634 -9.197 1.00 68.81 492 PRO A CA 1
ATOM 3819 C C . PRO A 1 492 ? 0.814 -7.163 -9.324 1.00 68.81 492 PRO A C 1
ATOM 3821 O O . PRO A 1 492 ? -0.192 -7.751 -9.715 1.00 68.81 492 PRO A O 1
ATOM 3824 N N . ASP A 1 493 ? 1.931 -7.799 -8.985 1.00 53.28 493 ASP A N 1
ATOM 3825 C CA . ASP A 1 493 ? 2.081 -9.258 -8.894 1.00 53.28 493 ASP A CA 1
ATOM 3826 C C . ASP A 1 493 ? 2.111 -9.748 -7.437 1.00 53.28 493 ASP A C 1
ATOM 3828 O O . ASP A 1 493 ? 2.258 -10.940 -7.177 1.00 53.28 493 ASP A O 1
ATOM 3832 N N . LEU A 1 494 ? 1.946 -8.827 -6.487 1.00 64.06 494 LEU A N 1
ATOM 3833 C CA . LEU A 1 494 ? 1.734 -9.110 -5.077 1.00 64.06 494 LEU A CA 1
ATOM 3834 C C . LEU A 1 494 ? 0.416 -8.496 -4.637 1.00 64.06 494 LEU A C 1
ATOM 3836 O O . LEU A 1 494 ? 0.137 -7.327 -4.915 1.00 64.06 494 LEU A O 1
ATOM 3840 N N . VAL A 1 495 ? -0.360 -9.282 -3.901 1.00 76.25 495 VAL A N 1
ATOM 3841 C CA . VAL A 1 495 ? -1.583 -8.824 -3.251 1.00 76.25 495 VAL A CA 1
ATOM 3842 C C . VAL A 1 495 ? -1.359 -8.938 -1.747 1.00 76.25 495 VAL A C 1
ATOM 3844 O O . VAL A 1 495 ? -1.264 -10.055 -1.236 1.00 76.25 495 VAL A O 1
ATOM 3847 N N . PRO A 1 496 ? -1.222 -7.810 -1.038 1.00 76.31 496 PRO A N 1
ATOM 3848 C CA . PRO A 1 496 ? -1.200 -7.813 0.414 1.00 76.31 496 PRO A CA 1
ATOM 3849 C C . PRO A 1 496 ? -2.504 -8.402 0.945 1.00 76.31 496 PRO A C 1
ATOM 3851 O O . PRO A 1 496 ? -3.571 -8.107 0.394 1.00 76.31 496 PRO A O 1
ATOM 3854 N N . PRO A 1 497 ? -2.459 -9.215 2.009 1.00 73.56 497 PRO A N 1
ATOM 3855 C CA . PRO A 1 497 ? -3.683 -9.635 2.669 1.00 73.56 497 PRO A CA 1
ATOM 3856 C C . PRO A 1 497 ? -4.437 -8.408 3.193 1.00 73.56 497 PRO A C 1
ATOM 3858 O O . PRO A 1 497 ? -3.837 -7.422 3.631 1.00 73.56 497 PRO A O 1
ATOM 3861 N N . ALA A 1 498 ? -5.767 -8.488 3.165 1.00 72.25 498 ALA A N 1
ATOM 3862 C CA . ALA A 1 498 ? -6.611 -7.440 3.713 1.00 72.25 498 ALA A CA 1
ATOM 3863 C C . ALA A 1 498 ? -6.284 -7.216 5.195 1.00 72.25 498 ALA A C 1
ATOM 3865 O O . ALA A 1 498 ? -6.180 -8.170 5.973 1.00 72.25 498 ALA A O 1
ATOM 3866 N N . PHE A 1 499 ? -6.156 -5.948 5.576 1.00 71.56 499 PHE A N 1
ATOM 3867 C CA . PHE A 1 499 ? -5.998 -5.564 6.969 1.00 71.56 499 PHE A CA 1
ATOM 3868 C C . PHE A 1 499 ? -7.235 -5.988 7.771 1.00 71.56 499 PHE A C 1
ATOM 3870 O O . PHE A 1 499 ? -8.369 -5.802 7.323 1.00 71.56 499 PHE A O 1
ATOM 3877 N N . SER A 1 500 ? -7.034 -6.581 8.947 1.00 67.75 500 SER A N 1
ATOM 3878 C CA . SER A 1 500 ? -8.135 -7.045 9.799 1.00 67.75 500 SER A CA 1
ATOM 3879 C C . SER A 1 500 ? -7.819 -6.909 11.289 1.00 67.75 500 SER A C 1
ATOM 3881 O O . SER A 1 500 ? -6.682 -6.684 11.673 1.00 67.75 500 SER A O 1
ATOM 3883 N N . ILE A 1 501 ? -8.810 -7.085 12.162 1.00 65.00 501 ILE A N 1
ATOM 3884 C CA . ILE A 1 501 ? -8.595 -7.137 13.624 1.00 65.00 501 ILE A CA 1
ATOM 3885 C C . ILE A 1 501 ? -8.536 -8.570 14.168 1.00 65.00 501 ILE A C 1
ATOM 3887 O O . ILE A 1 501 ? -8.734 -8.805 15.361 1.00 65.00 501 ILE A O 1
ATOM 3891 N N . LYS A 1 502 ? -8.358 -9.553 13.280 1.00 64.06 502 LYS A N 1
ATOM 3892 C CA . LYS A 1 502 ? -8.313 -10.965 13.663 1.00 64.06 502 LYS A CA 1
ATOM 3893 C C . LYS A 1 502 ? -7.070 -11.245 14.508 1.00 64.06 502 LYS A C 1
ATOM 3895 O O . LYS A 1 502 ? -6.107 -10.482 14.518 1.00 64.06 502 LYS A O 1
ATOM 3900 N N . THR A 1 503 ? -7.088 -12.368 15.217 1.00 77.44 503 THR A N 1
ATOM 3901 C CA . THR A 1 503 ? -5.890 -12.866 15.896 1.00 77.44 503 THR A CA 1
ATOM 3902 C C . THR A 1 503 ? -4.771 -13.086 14.869 1.00 77.44 503 THR A C 1
ATOM 3904 O O . THR A 1 503 ? -5.045 -13.703 13.842 1.00 77.44 503 THR A O 1
ATOM 3907 N N . PRO A 1 504 ? -3.532 -12.623 15.129 1.00 87.69 504 PRO A N 1
ATOM 3908 C CA . PRO A 1 504 ? -2.418 -12.818 14.207 1.00 87.69 504 PRO A CA 1
ATOM 3909 C C . PRO A 1 504 ? -2.211 -14.293 13.851 1.00 87.69 504 PRO A C 1
ATOM 3911 O O . PRO A 1 504 ? -2.126 -15.146 14.735 1.00 87.69 504 PRO A O 1
ATOM 3914 N N . ALA A 1 505 ? -2.091 -14.575 12.556 1.00 83.50 505 ALA A N 1
ATOM 3915 C CA . ALA A 1 505 ? -1.784 -15.895 12.014 1.00 83.50 505 ALA A CA 1
ATOM 3916 C C . ALA A 1 505 ? -0.916 -15.757 10.745 1.00 83.50 505 ALA A C 1
ATOM 3918 O O . ALA A 1 505 ? -0.894 -14.675 10.150 1.00 83.50 505 ALA A O 1
ATOM 3919 N N . PRO A 1 506 ? -0.202 -16.817 10.314 1.00 87.31 506 PRO A N 1
ATOM 3920 C CA . PRO A 1 506 ? 0.570 -16.804 9.070 1.00 87.31 506 PRO A CA 1
ATOM 3921 C C . PRO A 1 506 ? -0.227 -16.267 7.882 1.00 87.31 506 PRO A C 1
ATOM 3923 O O . PRO A 1 506 ? -1.376 -16.657 7.670 1.00 87.31 506 PRO A O 1
ATOM 3926 N N . GLY A 1 507 ? 0.387 -15.375 7.108 1.00 75.06 507 GLY A N 1
ATOM 3927 C CA . GLY A 1 507 ? -0.226 -14.766 5.929 1.00 75.06 507 GLY A CA 1
ATOM 3928 C C . GLY A 1 507 ? -1.318 -13.737 6.238 1.00 75.06 507 GLY A C 1
ATOM 3929 O O . GLY A 1 507 ? -1.944 -13.233 5.308 1.00 75.06 507 GLY A O 1
ATOM 3930 N N . GLN A 1 508 ? -1.568 -13.404 7.508 1.00 85.56 508 GLN A N 1
ATOM 3931 C CA . GLN A 1 508 ? -2.538 -12.378 7.889 1.00 85.56 508 GLN A CA 1
ATOM 3932 C C . GLN A 1 508 ? -1.846 -11.067 8.240 1.00 85.56 508 GLN A C 1
ATOM 3934 O O . GLN A 1 508 ? -0.836 -11.059 8.942 1.00 85.56 508 GLN A O 1
ATOM 3939 N N . HIS A 1 509 ? -2.433 -9.962 7.778 1.00 88.31 509 HIS A N 1
ATOM 3940 C CA . HIS A 1 509 ? -2.087 -8.611 8.202 1.00 88.31 509 HIS A CA 1
ATOM 3941 C C . HIS A 1 509 ? -3.171 -8.114 9.153 1.00 88.31 509 HIS A C 1
ATOM 3943 O O . HIS A 1 509 ? -4.345 -8.011 8.782 1.00 88.31 509 HIS A O 1
ATOM 3949 N N . VAL A 1 510 ? -2.788 -7.880 10.404 1.00 84.19 510 VAL A N 1
ATOM 3950 C CA . VAL A 1 510 ? -3.734 -7.586 11.473 1.00 84.19 510 VAL A CA 1
ATOM 3951 C C . VAL A 1 510 ? -3.335 -6.368 12.292 1.00 84.19 510 VAL A C 1
ATOM 3953 O O . VAL A 1 510 ? -2.154 -6.044 12.403 1.00 84.19 510 VAL A O 1
ATOM 3956 N N . LEU A 1 511 ? -4.318 -5.719 12.908 1.00 87.06 511 LEU A N 1
ATOM 3957 C CA . LEU A 1 511 ? -4.087 -4.680 13.901 1.00 87.06 511 LEU A CA 1
ATOM 3958 C C . LEU A 1 511 ? -3.467 -5.286 15.164 1.00 87.06 511 LEU A C 1
ATOM 3960 O O . LEU A 1 511 ? -4.060 -6.147 15.821 1.00 87.06 511 LEU A O 1
ATOM 3964 N N . ARG A 1 512 ? -2.297 -4.782 15.548 1.00 89.69 512 ARG A N 1
ATOM 3965 C CA . ARG A 1 512 ? -1.634 -5.098 16.809 1.00 89.69 512 ARG A CA 1
ATOM 3966 C C . ARG A 1 512 ? -1.669 -3.888 17.734 1.00 89.69 512 ARG A C 1
ATOM 3968 O O . ARG A 1 512 ? -1.254 -2.791 17.377 1.00 89.69 512 ARG A O 1
ATOM 3975 N N . LEU A 1 513 ? -2.147 -4.116 18.956 1.00 78.19 513 LEU A N 1
ATOM 3976 C CA . LEU A 1 513 ? -2.207 -3.110 20.013 1.00 78.19 513 LEU A CA 1
ATOM 3977 C C . LEU A 1 513 ? -1.110 -3.357 21.044 1.00 78.19 513 LEU A C 1
ATOM 3979 O O . LEU A 1 513 ? -1.010 -4.453 21.613 1.00 78.19 513 LEU A O 1
ATOM 3983 N N . LEU A 1 514 ? -0.320 -2.321 21.305 1.00 77.81 514 LEU A N 1
ATOM 3984 C CA . LEU A 1 514 ? 0.606 -2.296 22.426 1.00 77.81 514 LEU A CA 1
ATOM 3985 C C . LEU A 1 514 ? -0.146 -1.849 23.690 1.00 77.81 514 LEU A C 1
ATOM 3987 O O . LEU A 1 514 ? -0.927 -0.897 23.616 1.00 77.81 514 LEU A O 1
ATOM 3991 N N . PRO A 1 515 ? 0.051 -2.517 24.842 1.00 70.00 515 PRO A N 1
ATOM 3992 C CA . PRO A 1 515 ? -0.543 -2.074 26.102 1.00 70.00 515 PRO A CA 1
ATOM 3993 C C . PRO A 1 515 ? -0.160 -0.621 26.402 1.00 70.00 515 PRO A C 1
ATOM 3995 O O . PRO A 1 515 ? 1.023 -0.289 26.321 1.00 70.00 515 PRO A O 1
ATOM 3998 N N . ASN A 1 516 ? -1.128 0.229 26.761 1.00 62.16 516 ASN A N 1
ATOM 3999 C CA . ASN A 1 516 ? -0.894 1.641 27.097 1.00 62.16 516 ASN A CA 1
ATOM 4000 C C . ASN A 1 516 ? -0.195 2.487 26.006 1.00 62.16 516 ASN A C 1
ATOM 4002 O O . ASN A 1 516 ? 0.326 3.559 26.305 1.00 62.16 516 ASN A O 1
ATOM 4006 N N . GLN A 1 517 ? -0.167 2.027 24.749 1.00 68.50 517 GLN A N 1
ATOM 4007 C CA . GLN A 1 517 ? 0.409 2.764 23.616 1.00 68.50 517 GLN A CA 1
ATOM 4008 C C . GLN A 1 517 ? -0.502 2.655 22.375 1.00 68.50 517 GLN A C 1
ATOM 4010 O O . GLN A 1 517 ? -0.154 1.970 21.403 1.00 68.50 517 GLN A O 1
ATOM 4015 N N . PRO A 1 518 ? -1.699 3.287 22.396 1.00 60.78 518 PRO A N 1
ATOM 4016 C CA . PRO A 1 518 ? -2.490 3.498 21.180 1.00 60.78 518 PRO A CA 1
ATOM 4017 C C . PRO A 1 518 ? -1.676 4.310 20.154 1.00 60.78 518 PRO A C 1
ATOM 4019 O O . PRO A 1 518 ? -0.702 4.943 20.553 1.00 60.78 518 PRO A O 1
ATOM 4022 N N . PRO A 1 519 ? -2.034 4.299 18.853 1.00 56.06 519 PRO A N 1
ATOM 4023 C CA . PRO A 1 519 ? -3.263 3.759 18.247 1.00 56.06 519 PRO A CA 1
ATOM 4024 C C . PRO A 1 519 ? -3.188 2.288 17.814 1.00 56.06 519 PRO A C 1
ATOM 4026 O O . PRO A 1 519 ? -4.212 1.696 17.485 1.00 56.06 519 PRO A O 1
ATOM 4029 N N . GLY A 1 520 ? -2.003 1.681 17.856 1.00 82.19 520 GLY A N 1
ATOM 4030 C CA . GLY A 1 520 ? -1.744 0.358 17.287 1.00 82.19 520 GLY A CA 1
ATOM 4031 C C . GLY A 1 520 ? -0.928 0.445 16.003 1.00 82.19 520 GLY A C 1
ATOM 4032 O O . GLY A 1 520 ? -0.583 1.531 15.546 1.00 82.19 520 GLY A O 1
ATOM 4033 N N . HIS A 1 521 ? -0.576 -0.710 15.457 1.00 93.81 521 HIS A N 1
ATOM 4034 C CA . HIS A 1 521 ? 0.209 -0.825 14.235 1.00 93.81 521 HIS A CA 1
ATOM 4035 C C . HIS A 1 521 ? -0.192 -2.073 13.449 1.00 93.81 521 HIS A C 1
ATOM 4037 O O . HIS A 1 521 ? -0.866 -2.964 13.970 1.00 93.81 521 HIS A O 1
ATOM 4043 N N . GLY A 1 522 ? 0.223 -2.149 12.189 1.00 94.62 522 GLY A N 1
ATOM 4044 C CA . GLY A 1 522 ? 0.030 -3.343 11.380 1.00 94.62 522 GLY A CA 1
ATOM 4045 C C . GLY A 1 522 ? 1.061 -4.409 11.712 1.00 94.62 522 GLY A C 1
ATOM 4046 O O . GLY A 1 522 ? 2.251 -4.120 11.795 1.00 94.62 522 GLY A O 1
ATOM 4047 N N . LEU A 1 523 ? 0.603 -5.642 11.905 1.00 97.25 523 LEU A N 1
ATOM 4048 C CA . LEU A 1 523 ? 1.433 -6.827 12.071 1.00 97.25 523 LEU A CA 1
ATOM 4049 C C . LEU A 1 523 ? 1.088 -7.816 10.966 1.00 97.25 523 LEU A C 1
ATOM 4051 O O . LEU A 1 523 ? -0.023 -8.346 10.924 1.00 97.25 523 LEU A O 1
ATOM 4055 N N . TYR A 1 524 ? 2.049 -8.092 10.096 1.00 97.12 524 TYR A N 1
ATOM 4056 C CA . TYR A 1 524 ? 1.966 -9.167 9.122 1.00 97.12 524 TYR A CA 1
ATOM 4057 C C . TYR A 1 524 ? 2.919 -10.298 9.508 1.00 97.12 524 TYR A C 1
ATOM 4059 O O . TYR A 1 524 ? 4.139 -10.112 9.563 1.00 97.12 524 TYR A O 1
ATOM 4067 N N . LEU A 1 525 ? 2.360 -11.483 9.759 1.00 95.12 525 LEU A N 1
ATOM 4068 C CA . LEU A 1 525 ? 3.157 -12.697 9.919 1.00 95.12 525 LEU A CA 1
ATOM 4069 C C . LEU A 1 525 ? 3.391 -13.317 8.537 1.00 95.12 525 LEU A C 1
ATOM 4071 O O . LEU A 1 525 ? 2.420 -13.513 7.801 1.00 95.12 525 LEU A O 1
ATOM 4075 N N . PRO A 1 526 ? 4.639 -13.662 8.170 1.00 88.62 526 PRO A N 1
ATOM 4076 C CA . PRO A 1 526 ? 4.922 -14.212 6.855 1.00 88.62 526 PRO A CA 1
ATOM 4077 C C . PRO A 1 526 ? 4.155 -15.510 6.631 1.00 88.62 526 PRO A C 1
ATOM 4079 O O . PRO A 1 526 ? 3.822 -16.232 7.569 1.00 88.62 526 PRO A O 1
ATOM 4082 N N . THR A 1 527 ? 3.880 -15.829 5.370 1.00 77.00 527 THR A N 1
ATOM 4083 C CA . THR A 1 527 ? 3.067 -17.004 5.014 1.00 77.00 527 THR A CA 1
ATOM 4084 C C . THR A 1 527 ? 3.679 -18.299 5.553 1.00 77.00 527 THR A C 1
ATOM 4086 O O . THR A 1 527 ? 2.969 -19.209 5.963 1.00 77.00 527 THR A O 1
ATOM 4089 N N . ASN A 1 528 ? 5.010 -18.367 5.612 1.00 79.44 528 ASN A N 1
ATOM 4090 C CA . ASN A 1 528 ? 5.754 -19.496 6.164 1.00 79.44 528 ASN A CA 1
ATOM 4091 C C . ASN A 1 528 ? 6.028 -19.392 7.678 1.00 79.44 528 ASN A C 1
ATOM 4093 O O . ASN A 1 528 ? 6.838 -20.167 8.197 1.00 79.44 528 ASN A O 1
ATOM 4097 N N . TRP A 1 529 ? 5.390 -18.451 8.385 1.00 93.62 529 TRP A N 1
ATOM 4098 C CA . TRP A 1 529 ? 5.598 -18.250 9.815 1.00 93.62 529 TRP A CA 1
ATOM 4099 C C . TRP A 1 529 ? 5.310 -19.517 10.619 1.00 93.62 529 TRP A C 1
ATOM 4101 O O . TRP A 1 529 ? 4.309 -20.205 10.420 1.00 93.62 529 TRP A O 1
ATOM 4111 N N . ASN A 1 530 ? 6.189 -19.794 11.576 1.00 86.56 530 ASN A N 1
ATOM 4112 C CA . ASN A 1 530 ? 5.994 -20.802 12.605 1.00 86.56 530 ASN A CA 1
ATOM 4113 C C . ASN A 1 530 ? 6.699 -20.356 13.891 1.00 86.56 530 ASN A C 1
ATOM 4115 O O . ASN A 1 530 ? 7.736 -19.691 13.839 1.00 86.56 530 ASN A O 1
ATOM 4119 N N . GLY A 1 531 ? 6.162 -20.760 15.043 1.00 82.19 531 GLY A N 1
ATOM 4120 C CA . GLY A 1 531 ? 6.711 -20.399 16.354 1.00 82.19 531 GLY A CA 1
ATOM 4121 C C . GLY A 1 531 ? 8.027 -21.098 16.726 1.00 82.19 531 GLY A C 1
ATOM 4122 O O . GLY A 1 531 ? 8.525 -20.889 17.825 1.00 82.19 531 GLY A O 1
ATOM 4123 N N . GLY A 1 532 ? 8.586 -21.942 15.849 1.00 82.31 532 GLY A N 1
ATOM 4124 C CA . GLY A 1 532 ? 9.761 -22.771 16.138 1.00 82.31 532 GLY A CA 1
ATOM 4125 C C . GLY A 1 532 ? 11.112 -22.113 15.848 1.00 82.31 532 GLY A C 1
ATOM 4126 O O . GLY A 1 532 ? 12.143 -22.726 16.118 1.00 82.31 532 GLY A O 1
ATOM 4127 N N . ARG A 1 533 ? 11.141 -20.893 15.291 1.00 88.62 533 ARG A N 1
ATOM 4128 C CA . ARG A 1 533 ? 12.385 -20.166 14.988 1.00 88.62 533 ARG A CA 1
ATOM 4129 C C . ARG A 1 533 ? 12.273 -18.667 15.242 1.00 88.62 533 ARG A C 1
ATOM 4131 O O . ARG A 1 533 ? 11.178 -18.132 15.402 1.00 88.62 533 ARG A O 1
ATOM 4138 N N . LYS A 1 534 ? 13.428 -18.004 15.233 1.00 95.44 534 LYS A N 1
ATOM 4139 C CA . LYS A 1 534 ? 13.536 -16.546 15.235 1.00 95.44 534 LYS A CA 1
ATOM 4140 C C . LYS A 1 534 ? 13.376 -15.984 13.818 1.00 95.44 534 LYS A C 1
ATOM 4142 O O . LYS A 1 534 ? 13.878 -16.579 12.865 1.00 95.44 534 LYS A O 1
ATOM 4147 N N . TRP A 1 535 ? 12.639 -14.882 13.687 1.00 97.38 535 TRP A N 1
ATOM 4148 C CA . TRP A 1 535 ? 12.267 -14.275 12.407 1.00 97.38 535 TRP A CA 1
ATOM 4149 C C . TRP A 1 535 ? 12.840 -12.862 12.264 1.00 97.38 535 TRP A C 1
ATOM 4151 O O . TRP A 1 535 ? 12.622 -12.046 13.160 1.00 97.38 535 TRP A O 1
ATOM 4161 N N . PRO A 1 536 ? 13.492 -12.532 11.136 1.00 98.31 536 PRO A N 1
ATOM 4162 C CA . PRO A 1 536 ? 13.803 -11.151 10.783 1.00 98.31 536 PRO A CA 1
ATOM 4163 C C . PRO A 1 536 ? 12.559 -10.257 10.840 1.00 98.31 536 PRO A C 1
ATOM 4165 O O . PRO A 1 536 ? 11.443 -10.713 10.564 1.00 98.31 536 PRO A O 1
ATOM 4168 N N . ILE A 1 537 ? 12.758 -8.984 11.176 1.00 98.75 537 ILE A N 1
ATOM 4169 C CA . ILE A 1 537 ? 11.683 -7.998 11.316 1.00 98.75 537 ILE A CA 1
ATOM 4170 C C . ILE A 1 537 ? 11.921 -6.868 10.315 1.00 98.75 537 ILE A C 1
ATOM 4172 O O . ILE A 1 537 ? 12.944 -6.188 10.382 1.00 98.75 537 ILE A O 1
ATOM 4176 N N . LEU A 1 538 ? 10.975 -6.645 9.403 1.00 98.81 538 LEU A N 1
ATOM 4177 C CA . LEU A 1 538 ? 10.926 -5.440 8.576 1.00 98.81 538 LEU A CA 1
ATOM 4178 C C . LEU A 1 538 ? 9.987 -4.436 9.232 1.00 98.81 538 LEU A C 1
ATOM 4180 O O . LEU A 1 538 ? 8.825 -4.754 9.466 1.00 98.81 538 LEU A O 1
ATOM 4184 N N . VAL A 1 539 ? 10.474 -3.233 9.508 1.00 98.81 539 VAL A N 1
ATOM 4185 C CA . VAL A 1 539 ? 9.681 -2.168 10.124 1.00 98.81 539 VAL A CA 1
ATOM 4186 C C . VAL A 1 539 ? 9.467 -1.052 9.117 1.00 98.81 539 VAL A C 1
ATOM 4188 O O . VAL A 1 539 ? 10.429 -0.422 8.692 1.00 98.81 539 VAL A O 1
ATOM 4191 N N . GLU A 1 540 ? 8.219 -0.811 8.736 1.00 98.56 540 GLU A N 1
ATOM 4192 C CA . GLU A 1 540 ? 7.826 0.177 7.740 1.00 98.56 540 GLU A CA 1
ATOM 4193 C C . GLU A 1 540 ? 7.278 1.460 8.367 1.00 98.56 540 GLU A C 1
ATOM 4195 O O . GLU A 1 540 ? 6.382 1.406 9.213 1.00 98.56 540 GLU A O 1
ATOM 4200 N N . TRP A 1 541 ? 7.758 2.604 7.869 1.00 98.31 541 TRP A N 1
ATOM 4201 C CA . TRP A 1 541 ? 7.109 3.907 8.020 1.00 98.31 541 TRP A CA 1
ATOM 4202 C C . TRP A 1 541 ? 6.649 4.462 6.668 1.00 98.31 541 TRP A C 1
ATOM 4204 O O . TRP A 1 541 ? 7.389 4.453 5.677 1.00 98.31 541 TRP A O 1
ATOM 4214 N N . THR A 1 542 ? 5.434 5.009 6.647 1.00 93.12 542 THR A N 1
ATOM 4215 C CA . THR A 1 542 ? 4.774 5.519 5.439 1.00 93.12 542 THR A CA 1
ATOM 4216 C C . THR A 1 542 ? 5.149 6.962 5.095 1.00 93.12 542 THR A C 1
ATOM 4218 O O . THR A 1 542 ? 5.706 7.718 5.903 1.00 93.12 542 THR A O 1
ATOM 4221 N N . GLY A 1 543 ? 4.802 7.367 3.870 1.00 91.12 543 GLY A N 1
ATOM 4222 C CA . GLY A 1 543 ? 4.935 8.742 3.396 1.00 91.12 543 GLY A CA 1
ATOM 4223 C C . GLY A 1 543 ? 4.049 9.738 4.144 1.00 91.12 543 GLY A C 1
ATOM 4224 O O . GLY A 1 543 ? 3.275 9.371 5.022 1.00 91.12 543 GLY A O 1
ATOM 4225 N N . ASN A 1 544 ? 4.169 11.023 3.798 1.00 88.69 544 ASN A N 1
ATOM 4226 C CA . ASN A 1 544 ? 3.222 12.032 4.275 1.00 88.69 544 ASN A CA 1
ATOM 4227 C C . ASN A 1 544 ? 1.844 11.768 3.659 1.00 88.69 544 ASN A C 1
ATOM 4229 O O . ASN A 1 544 ? 1.748 11.374 2.494 1.00 88.69 544 ASN A O 1
ATOM 4233 N N . GLY A 1 545 ? 0.791 12.045 4.413 1.00 78.12 545 GLY A N 1
ATOM 4234 C CA . GLY A 1 545 ? -0.560 12.146 3.895 1.00 78.12 545 GLY A CA 1
ATOM 4235 C C . GLY A 1 545 ? -1.327 13.342 4.459 1.00 78.12 545 GLY A C 1
ATOM 4236 O O . GLY A 1 545 ? -0.845 14.010 5.370 1.00 78.12 545 GLY A O 1
ATOM 4237 N N . PRO A 1 546 ? -2.498 13.663 3.895 1.00 78.38 546 PRO A N 1
ATOM 4238 C CA . PRO A 1 546 ? -2.985 13.148 2.621 1.00 78.38 546 PRO A CA 1
ATOM 4239 C C . PRO A 1 546 ? -2.144 13.696 1.453 1.00 78.38 546 PRO A C 1
ATOM 4241 O O . PRO A 1 546 ? -1.929 14.898 1.326 1.00 78.38 546 PRO A O 1
ATOM 4244 N N . TYR A 1 547 ? -1.677 12.806 0.582 1.00 81.12 547 TYR A N 1
ATOM 4245 C CA . TYR A 1 547 ? -0.989 13.126 -0.665 1.00 81.12 547 TYR A CA 1
ATOM 4246 C C . TYR A 1 547 ? -1.710 12.431 -1.814 1.00 81.12 547 TYR A C 1
ATOM 4248 O O . TYR A 1 547 ? -2.021 11.239 -1.732 1.00 81.12 547 TYR A O 1
ATOM 4256 N N . ARG A 1 548 ? -1.961 13.178 -2.890 1.00 80.25 548 ARG A N 1
ATOM 4257 C CA . ARG A 1 548 ? -2.449 12.656 -4.163 1.00 80.25 548 ARG A CA 1
ATOM 4258 C C . ARG A 1 548 ? -1.904 13.498 -5.306 1.00 80.25 548 ARG A C 1
ATOM 4260 O O . ARG A 1 548 ? -1.751 14.706 -5.150 1.00 80.25 548 ARG A O 1
ATOM 4267 N N . ASN A 1 549 ? -1.659 12.877 -6.452 1.00 76.88 549 ASN A N 1
ATOM 4268 C CA . ASN A 1 549 ? -1.333 13.591 -7.683 1.00 76.88 549 ASN A CA 1
ATOM 4269 C C . ASN A 1 549 ? -2.115 13.044 -8.892 1.00 76.88 549 ASN A C 1
ATOM 4271 O O . ASN A 1 549 ? -2.822 12.036 -8.798 1.00 76.88 549 ASN A O 1
ATOM 4275 N N . ASP A 1 550 ? -1.947 13.693 -10.043 1.00 73.44 550 ASP A N 1
ATOM 4276 C CA . ASP A 1 550 ? -2.647 13.360 -11.294 1.00 73.44 550 ASP A CA 1
ATOM 4277 C C . ASP A 1 550 ? -2.228 12.003 -11.899 1.00 73.44 550 ASP A C 1
ATOM 4279 O O . ASP A 1 550 ? -2.897 11.467 -12.786 1.00 73.44 550 ASP A O 1
ATOM 4283 N N . ARG A 1 551 ? -1.146 11.393 -11.390 1.00 78.06 551 ARG A N 1
ATOM 4284 C CA . ARG A 1 551 ? -0.717 10.028 -11.742 1.00 78.06 551 ARG A CA 1
ATOM 4285 C C . ARG A 1 551 ? -1.408 8.953 -10.903 1.00 78.06 551 ARG A C 1
ATOM 4287 O O . ARG A 1 551 ? -1.170 7.765 -11.093 1.00 78.06 551 ARG A O 1
ATOM 4294 N N . GLY A 1 552 ? -2.302 9.348 -9.996 1.00 75.12 552 GLY A N 1
ATOM 4295 C CA . GLY A 1 552 ? -2.993 8.422 -9.104 1.00 75.12 552 GLY A CA 1
ATOM 4296 C C . GLY A 1 552 ? -2.108 7.896 -7.976 1.00 75.12 552 GLY A C 1
ATOM 4297 O O . GLY A 1 552 ? -2.481 6.910 -7.334 1.00 75.12 552 GLY A O 1
ATOM 4298 N N . ASP A 1 553 ? -0.969 8.543 -7.720 1.00 86.75 553 ASP A N 1
ATOM 4299 C CA . ASP A 1 553 ? -0.183 8.283 -6.519 1.00 86.75 553 ASP A CA 1
ATOM 4300 C C . ASP A 1 553 ? -0.995 8.714 -5.311 1.00 86.75 553 ASP A C 1
ATOM 4302 O O . ASP A 1 553 ? -1.658 9.751 -5.342 1.00 86.75 553 ASP A O 1
ATOM 4306 N N . VAL A 1 554 ? -0.968 7.902 -4.260 1.00 75.81 554 VAL A N 1
ATOM 4307 C CA . VAL A 1 554 ? -1.671 8.181 -3.013 1.00 75.81 554 VAL A CA 1
ATOM 4308 C C . VAL A 1 554 ? -0.763 7.794 -1.862 1.00 75.81 554 VAL A C 1
ATOM 4310 O O . VAL A 1 554 ? -0.165 6.721 -1.880 1.00 75.81 554 VAL A O 1
ATOM 4313 N N . SER A 1 555 ? -0.702 8.659 -0.858 1.00 83.56 555 SER A N 1
ATOM 4314 C CA . SER A 1 555 ? -0.187 8.329 0.465 1.00 83.56 555 SER A CA 1
ATOM 4315 C C . SER A 1 555 ? -1.117 8.961 1.489 1.00 83.56 555 SER A C 1
ATOM 4317 O O . SER A 1 555 ? -1.309 10.176 1.488 1.00 83.56 555 SER A O 1
ATOM 4319 N N . THR A 1 556 ? -1.747 8.149 2.334 1.00 77.25 556 THR A N 1
ATOM 4320 C CA . THR A 1 556 ? -2.598 8.656 3.423 1.00 77.25 556 THR A CA 1
ATOM 4321 C C . THR A 1 556 ? -1.805 8.953 4.685 1.00 77.25 556 THR A C 1
ATOM 4323 O O . THR A 1 556 ? -2.298 9.655 5.556 1.00 77.25 556 THR A O 1
ATOM 4326 N N . GLY A 1 557 ? -0.562 8.472 4.775 1.00 76.56 557 GLY A N 1
ATOM 4327 C CA . GLY A 1 557 ? 0.242 8.542 5.995 1.00 76.56 557 GLY A CA 1
ATOM 4328 C C . GLY A 1 557 ? -0.208 7.565 7.084 1.00 76.56 557 GLY A C 1
ATOM 4329 O O . GLY A 1 557 ? 0.450 7.477 8.119 1.00 76.56 557 GLY A O 1
ATOM 4330 N N . GLU A 1 558 ? -1.283 6.811 6.844 1.00 80.69 558 GLU A N 1
ATOM 4331 C CA . GLU A 1 558 ? -1.794 5.749 7.711 1.00 80.69 558 GLU A CA 1
ATOM 4332 C C . GLU A 1 558 ? -0.923 4.501 7.584 1.00 80.69 558 GLU A C 1
ATOM 4334 O O . GLU A 1 558 ? -0.505 4.128 6.484 1.00 80.69 558 GLU A O 1
ATOM 4339 N N . PHE A 1 559 ? -0.667 3.819 8.696 1.00 86.06 559 PHE A N 1
ATOM 4340 C CA . PHE A 1 559 ? 0.180 2.631 8.687 1.00 86.06 559 PHE A CA 1
ATOM 4341 C C . PHE A 1 559 ? -0.529 1.422 8.064 1.00 86.06 559 PHE A C 1
ATOM 4343 O O . PHE A 1 559 ? 0.125 0.527 7.542 1.00 86.06 559 PHE A O 1
ATOM 4350 N N . GLU A 1 560 ? -1.857 1.383 8.053 1.00 81.00 560 GLU A N 1
ATOM 4351 C CA . GLU A 1 560 ? -2.639 0.269 7.509 1.00 81.00 560 GLU A CA 1
ATOM 4352 C C . GLU A 1 560 ? -2.583 0.182 5.988 1.00 81.00 560 GLU A C 1
ATOM 4354 O O . GLU A 1 560 ? -2.874 -0.867 5.412 1.00 81.00 560 GLU A O 1
ATOM 4359 N N . GLN A 1 561 ? -2.225 1.289 5.338 1.00 77.69 561 GLN A N 1
ATOM 4360 C CA . GLN A 1 561 ? -2.073 1.350 3.890 1.00 77.69 561 GLN A CA 1
ATOM 4361 C C . GLN A 1 561 ? -0.650 1.038 3.431 1.00 77.69 561 GLN A C 1
ATOM 4363 O O . GLN A 1 561 ? -0.445 0.962 2.224 1.00 77.69 561 GLN A O 1
ATOM 4368 N N . SER A 1 562 ? 0.285 0.817 4.359 1.00 89.19 562 SER A N 1
ATOM 4369 C CA . SER A 1 562 ? 1.675 0.440 4.090 1.00 89.19 562 SER A CA 1
ATOM 4370 C C . SER A 1 562 ? 1.778 -0.726 3.110 1.00 89.19 562 SER A C 1
ATOM 4372 O O . SER A 1 562 ? 1.161 -1.775 3.316 1.00 89.19 562 SER A O 1
ATOM 4374 N N . GLN A 1 563 ? 2.566 -0.552 2.049 1.00 92.94 563 GLN A N 1
ATOM 4375 C CA . GLN A 1 563 ? 2.782 -1.584 1.030 1.00 92.94 563 GLN A CA 1
ATOM 4376 C C . GLN A 1 563 ? 4.243 -1.978 0.848 1.00 92.94 563 GLN A C 1
ATOM 4378 O O . GLN A 1 563 ? 4.523 -3.001 0.213 1.00 92.94 563 GLN A O 1
ATOM 4383 N N . LEU A 1 564 ? 5.187 -1.179 1.345 1.00 97.25 564 LEU A N 1
ATOM 4384 C CA . LEU A 1 564 ? 6.585 -1.284 0.958 1.00 97.25 564 LEU A CA 1
ATOM 4385 C C . LEU A 1 564 ? 7.235 -2.533 1.556 1.00 97.25 564 LEU A C 1
ATOM 4387 O O . LEU A 1 564 ? 7.770 -3.346 0.808 1.00 97.25 564 LEU A O 1
ATOM 4391 N N . ALA A 1 565 ? 7.160 -2.754 2.869 1.00 97.81 565 ALA A N 1
ATOM 4392 C CA . ALA A 1 565 ? 7.797 -3.898 3.520 1.00 97.81 565 ALA A CA 1
ATOM 4393 C C . ALA A 1 565 ? 7.197 -5.228 3.052 1.00 97.81 565 ALA A C 1
ATOM 4395 O O . ALA A 1 565 ? 7.949 -6.155 2.744 1.00 97.81 565 ALA A O 1
ATOM 4396 N N . PHE A 1 566 ? 5.867 -5.310 2.915 1.00 94.69 566 PHE A N 1
ATOM 4397 C CA . PHE A 1 566 ? 5.215 -6.488 2.334 1.00 94.69 566 PHE A CA 1
ATOM 4398 C C . PHE A 1 566 ? 5.638 -6.699 0.873 1.00 94.69 566 PHE A C 1
ATOM 4400 O O . PHE A 1 566 ? 6.004 -7.807 0.482 1.00 94.69 566 PHE A O 1
ATOM 4407 N N . GLY A 1 567 ? 5.640 -5.640 0.057 1.00 92.00 567 GLY A N 1
ATOM 4408 C CA . GLY A 1 567 ? 6.039 -5.720 -1.347 1.00 92.00 567 GLY A CA 1
ATOM 4409 C C . GLY A 1 567 ? 7.490 -6.175 -1.524 1.00 92.00 567 GLY A C 1
ATOM 4410 O O . GLY A 1 567 ? 7.800 -7.029 -2.364 1.00 92.00 567 GLY A O 1
ATOM 4411 N N . LEU A 1 568 ? 8.388 -5.667 -0.681 1.00 96.44 568 LEU A N 1
ATOM 4412 C CA . LEU A 1 568 ? 9.801 -6.019 -0.695 1.00 96.44 568 LEU A CA 1
ATOM 4413 C C . LEU A 1 568 ? 10.046 -7.439 -0.172 1.00 96.44 568 LEU A C 1
ATOM 4415 O O . LEU A 1 568 ? 10.764 -8.180 -0.836 1.00 96.44 568 LEU A O 1
ATOM 4419 N N . SER A 1 569 ? 9.409 -7.872 0.920 1.00 90.62 569 SER A N 1
ATOM 4420 C CA . SER A 1 569 ? 9.528 -9.259 1.412 1.00 90.62 569 SER A CA 1
ATOM 4421 C C . SER A 1 569 ? 8.818 -10.276 0.513 1.00 90.62 569 SER A C 1
ATOM 4423 O O . SER A 1 569 ? 9.171 -11.453 0.489 1.00 90.62 569 SER A O 1
ATOM 4425 N N . GLY A 1 570 ? 7.807 -9.833 -0.237 1.00 74.06 570 GLY A N 1
ATOM 4426 C CA . GLY A 1 570 ? 6.901 -10.715 -0.968 1.00 74.06 570 GLY A CA 1
ATOM 4427 C C . GLY A 1 570 ? 5.961 -11.509 -0.065 1.00 74.06 570 GLY A C 1
ATOM 4428 O O . GLY A 1 570 ? 5.336 -12.450 -0.545 1.00 74.06 570 GLY A O 1
ATOM 4429 N N . GLY A 1 571 ? 5.877 -11.163 1.222 1.00 78.38 571 GLY A N 1
ATOM 4430 C CA . GLY A 1 571 ? 5.056 -11.865 2.201 1.00 78.38 571 GLY A CA 1
ATOM 4431 C C . GLY A 1 571 ? 5.711 -13.102 2.834 1.00 78.38 571 GLY A C 1
ATOM 4432 O O . GLY A 1 571 ? 5.011 -13.884 3.484 1.00 78.38 571 GLY A O 1
ATOM 4433 N N . TYR A 1 572 ? 7.021 -13.293 2.669 1.00 82.44 572 TYR A N 1
ATOM 4434 C CA . TYR A 1 572 ? 7.766 -14.447 3.184 1.00 82.44 572 TYR A CA 1
ATOM 4435 C C . TYR A 1 572 ? 8.973 -14.018 4.015 1.00 82.44 572 TYR A C 1
ATOM 4437 O O . TYR A 1 572 ? 9.461 -12.898 3.891 1.00 82.44 572 TYR A O 1
ATOM 4445 N N . ASP A 1 573 ? 9.465 -14.946 4.839 1.00 89.38 573 ASP A N 1
ATOM 4446 C CA . ASP A 1 573 ? 10.782 -14.904 5.495 1.00 89.38 573 ASP A CA 1
ATOM 4447 C C . ASP A 1 573 ? 11.040 -13.770 6.499 1.00 89.38 573 ASP A C 1
ATOM 4449 O O . ASP A 1 573 ? 12.033 -13.831 7.219 1.00 89.38 573 ASP A O 1
ATOM 4453 N N . ALA A 1 574 ? 10.126 -12.811 6.644 1.00 96.44 574 ALA A N 1
ATOM 4454 C CA . ALA A 1 574 ? 10.197 -11.762 7.651 1.00 96.44 574 ALA A CA 1
ATOM 4455 C C . ALA A 1 574 ? 8.816 -11.393 8.196 1.00 96.44 574 ALA A C 1
ATOM 4457 O O . ALA A 1 574 ? 7.825 -11.376 7.464 1.00 96.44 574 ALA A O 1
ATOM 4458 N N . ILE A 1 575 ? 8.771 -11.059 9.484 1.00 98.50 575 ILE A N 1
ATOM 4459 C CA . ILE A 1 575 ? 7.626 -10.379 10.093 1.00 98.50 575 ILE A CA 1
ATOM 4460 C C . ILE A 1 575 ? 7.658 -8.931 9.618 1.00 98.50 575 ILE A C 1
ATOM 4462 O O . ILE A 1 575 ? 8.699 -8.284 9.708 1.00 98.50 575 ILE A O 1
ATOM 4466 N N . CYS A 1 576 ? 6.542 -8.420 9.102 1.00 98.56 576 CYS A N 1
ATOM 4467 C CA . CYS A 1 576 ? 6.446 -7.015 8.716 1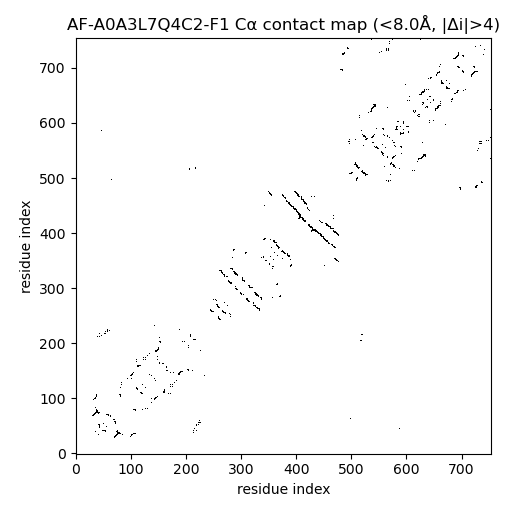.00 98.56 576 CYS A CA 1
ATOM 4468 C C . CYS A 1 576 ? 5.616 -6.257 9.752 1.00 98.56 576 CYS A C 1
ATOM 4470 O O . CYS A 1 576 ? 4.496 -6.656 10.071 1.00 98.56 576 CYS A O 1
ATOM 4472 N N . LEU A 1 577 ? 6.180 -5.171 10.268 1.00 98.50 577 LEU A N 1
ATOM 4473 C CA . LEU A 1 577 ? 5.506 -4.215 11.130 1.00 98.50 577 LEU A CA 1
ATOM 4474 C C . LEU A 1 577 ? 5.268 -2.938 10.334 1.00 98.50 577 LEU A C 1
ATOM 4476 O O . LEU A 1 577 ? 6.216 -2.372 9.802 1.00 98.50 577 LEU A O 1
ATOM 4480 N N . SER A 1 578 ? 4.033 -2.466 10.284 1.00 97.25 578 SER A N 1
ATOM 4481 C CA . SER A 1 578 ? 3.681 -1.173 9.701 1.00 97.25 578 SER A CA 1
ATOM 4482 C C . SER A 1 578 ? 3.383 -0.217 10.841 1.00 97.25 578 SER A C 1
ATOM 4484 O O . SER A 1 578 ? 2.290 -0.269 11.407 1.00 97.25 578 SER A O 1
ATOM 4486 N N . LEU A 1 579 ? 4.371 0.585 11.243 1.00 97.00 579 LEU A N 1
ATOM 4487 C CA . LEU A 1 579 ? 4.276 1.403 12.451 1.00 97.00 579 LEU A CA 1
ATOM 4488 C C . LEU A 1 579 ? 3.775 2.817 12.138 1.00 97.00 579 LEU A C 1
ATOM 4490 O O . LEU A 1 579 ? 4.135 3.387 11.105 1.00 97.00 579 LEU A O 1
ATOM 4494 N N . PRO A 1 580 ? 3.002 3.434 13.046 1.00 92.19 580 PRO A N 1
ATOM 4495 C CA . PRO A 1 580 ? 2.769 4.864 12.986 1.00 92.19 580 PRO A CA 1
ATOM 4496 C C . PRO A 1 580 ? 4.043 5.642 13.343 1.00 92.19 580 PRO A C 1
ATOM 4498 O O . PRO A 1 580 ? 4.888 5.189 14.119 1.00 92.19 580 PRO A O 1
ATOM 4501 N N . LEU A 1 581 ? 4.149 6.853 12.804 1.00 93.44 581 LEU A N 1
ATOM 4502 C CA . LEU A 1 581 ? 4.903 7.926 13.450 1.00 93.44 581 LEU A CA 1
ATOM 4503 C C . LEU A 1 581 ? 3.955 8.608 14.433 1.00 93.44 581 LEU A C 1
ATOM 4505 O O . LEU A 1 581 ? 2.770 8.740 14.122 1.00 93.44 581 LEU A O 1
ATOM 4509 N N . VAL A 1 582 ? 4.444 8.992 15.610 1.00 87.00 582 VAL A N 1
ATOM 4510 C CA . VAL A 1 582 ? 3.563 9.405 16.714 1.00 87.00 582 VAL A CA 1
ATOM 4511 C C . VAL A 1 582 ? 3.978 10.719 17.362 1.00 87.00 582 VAL A C 1
ATOM 4513 O O . VAL A 1 582 ? 5.145 11.114 17.291 1.00 87.00 582 VAL A O 1
ATOM 4516 N N . ASP A 1 583 ? 3.004 11.391 17.978 1.00 82.62 583 ASP A N 1
ATOM 4517 C CA . ASP A 1 583 ? 3.230 12.524 18.880 1.00 82.62 583 ASP A CA 1
ATOM 4518 C C . ASP A 1 583 ? 3.618 12.053 20.299 1.00 82.62 583 ASP A C 1
ATOM 4520 O O . ASP A 1 583 ? 3.626 10.856 20.598 1.00 82.62 583 ASP A O 1
ATOM 4524 N N . GLU A 1 584 ? 3.921 12.988 21.207 1.00 81.62 584 GLU A N 1
ATOM 4525 C CA . GLU A 1 584 ? 4.265 12.664 22.604 1.00 81.62 584 GLU A CA 1
ATOM 4526 C C . GLU A 1 584 ? 3.130 11.978 23.383 1.00 81.62 584 GLU A C 1
ATOM 4528 O O . GLU A 1 584 ? 3.386 11.298 24.379 1.00 81.62 584 GLU A O 1
ATOM 4533 N N . ARG A 1 585 ? 1.881 12.098 22.917 1.00 71.06 585 ARG A N 1
ATOM 4534 C CA . ARG A 1 585 ? 0.717 11.394 23.479 1.00 71.06 585 ARG A CA 1
ATOM 4535 C C . ARG A 1 585 ? 0.537 9.994 22.882 1.00 71.06 585 ARG A C 1
ATOM 4537 O O . ARG A 1 585 ? -0.361 9.271 23.308 1.00 71.06 585 ARG A O 1
ATOM 4544 N N . GLY A 1 586 ? 1.371 9.611 21.916 1.00 69.75 586 GLY A N 1
ATOM 4545 C CA . GLY A 1 586 ? 1.306 8.344 21.200 1.00 69.75 586 GLY A CA 1
ATOM 4546 C C . GLY A 1 586 ? 0.336 8.340 20.020 1.00 69.75 586 GLY A C 1
ATOM 4547 O O . GLY A 1 586 ? 0.211 7.309 19.378 1.00 69.75 586 GLY A O 1
ATOM 4548 N N . ALA A 1 587 ? -0.337 9.444 19.684 1.00 71.38 587 ALA A N 1
ATOM 4549 C CA . ALA A 1 587 ? -1.301 9.469 18.584 1.00 71.38 587 ALA A CA 1
ATOM 4550 C C . ALA A 1 587 ? -0.613 9.337 17.216 1.00 71.38 587 ALA A C 1
ATOM 4552 O O . ALA A 1 587 ? 0.447 9.919 16.998 1.00 71.38 587 ALA A O 1
ATOM 4553 N N . SER A 1 588 ? -1.244 8.616 16.278 1.00 81.69 588 SER A N 1
ATOM 4554 C CA . SER A 1 588 ? -0.776 8.527 14.888 1.00 81.69 588 SER A CA 1
ATOM 4555 C C . SER A 1 588 ? -0.715 9.902 14.246 1.00 81.69 588 SER A C 1
ATOM 4557 O O . SER A 1 588 ? -1.702 10.638 14.238 1.00 81.69 588 SER A O 1
ATOM 4559 N N . LEU A 1 589 ? 0.420 10.190 13.624 1.00 81.62 589 LEU A N 1
ATOM 4560 C CA . LEU A 1 589 ? 0.630 11.354 12.789 1.00 81.62 589 LEU A CA 1
ATOM 4561 C C . LEU A 1 589 ? 0.682 10.930 11.327 1.00 81.62 589 LEU A C 1
ATOM 4563 O O . LEU A 1 589 ? 1.409 10.010 10.943 1.00 81.62 589 LEU A O 1
ATOM 4567 N N . PHE A 1 590 ? -0.052 11.654 10.493 1.00 82.69 590 PHE A N 1
ATOM 4568 C CA . PHE A 1 590 ? -0.081 11.451 9.042 1.00 82.69 590 PHE A CA 1
ATOM 4569 C C . PHE A 1 590 ? 0.912 12.365 8.317 1.00 82.69 590 PHE A C 1
ATOM 4571 O O . PHE A 1 590 ? 1.277 12.105 7.172 1.00 82.69 590 PHE A O 1
ATOM 4578 N N . GLN A 1 591 ? 1.414 13.391 9.014 1.00 86.88 591 GLN A N 1
ATOM 4579 C CA . GLN A 1 591 ? 2.493 14.263 8.565 1.00 86.88 591 GLN A CA 1
ATOM 4580 C C . GLN A 1 591 ? 3.579 14.349 9.628 1.00 86.88 591 GLN A C 1
ATOM 4582 O O . GLN A 1 591 ? 3.278 14.565 10.796 1.00 86.88 591 GLN A O 1
ATOM 4587 N N . TRP A 1 592 ? 4.833 14.191 9.206 1.00 93.38 592 TRP A N 1
ATOM 4588 C CA . TRP A 1 592 ? 6.018 14.209 10.077 1.00 93.38 592 TRP A CA 1
ATOM 4589 C C . TRP A 1 592 ? 5.889 13.287 11.310 1.00 93.38 592 TRP A C 1
ATOM 4591 O O . TRP A 1 592 ? 5.162 12.290 11.258 1.00 93.38 592 TRP A O 1
ATOM 4601 N N . TRP A 1 593 ? 6.675 13.551 12.352 1.00 94.25 593 TRP A N 1
ATOM 4602 C CA . TRP A 1 593 ? 6.689 12.873 13.653 1.00 94.25 593 TRP A CA 1
ATOM 4603 C C . TRP A 1 593 ? 6.819 13.929 14.755 1.00 94.25 593 TRP A C 1
ATOM 4605 O O . TRP A 1 593 ? 7.367 14.998 14.496 1.00 94.25 593 TRP A O 1
ATOM 4615 N N . GLY A 1 594 ? 6.358 13.645 15.974 1.00 90.25 594 GLY A N 1
ATOM 4616 C CA . GLY A 1 594 ? 6.334 14.651 17.038 1.00 90.25 594 GLY A CA 1
ATOM 4617 C C . GLY A 1 594 ? 5.425 15.851 16.720 1.00 90.25 594 GLY A C 1
ATOM 4618 O O . GLY A 1 594 ? 4.798 15.933 15.663 1.00 90.25 594 GLY A O 1
ATOM 4619 N N . GLU A 1 595 ? 5.328 16.795 17.655 1.00 84.12 595 GLU A N 1
ATOM 4620 C CA . GLU A 1 595 ? 4.530 18.012 17.464 1.00 84.12 595 GLU A CA 1
ATOM 4621 C C . GLU A 1 595 ? 5.392 19.162 16.931 1.00 84.12 595 GLU A C 1
ATOM 4623 O O . GLU A 1 595 ? 6.526 19.368 17.365 1.00 84.12 595 GLU A O 1
ATOM 4628 N N . ALA A 1 596 ? 4.842 19.942 15.999 1.00 82.69 596 ALA A N 1
ATOM 4629 C CA . ALA A 1 596 ? 5.464 21.186 15.566 1.00 82.69 596 ALA A CA 1
ATOM 4630 C C . ALA A 1 596 ? 5.541 22.193 16.737 1.00 82.69 596 ALA A C 1
ATOM 4632 O O . ALA A 1 596 ? 4.613 22.252 17.546 1.00 82.69 596 ALA A O 1
ATOM 4633 N N . PRO A 1 597 ? 6.580 23.045 16.798 1.00 82.50 597 PRO A N 1
ATOM 4634 C CA . PRO A 1 597 ? 7.670 23.179 15.827 1.00 82.50 597 PRO A CA 1
ATOM 4635 C C . PRO A 1 597 ? 8.863 22.243 16.082 1.00 82.50 597 PRO A C 1
ATOM 4637 O O . PRO A 1 597 ? 9.797 22.245 15.284 1.00 82.50 597 PRO A O 1
ATOM 4640 N N . ASP A 1 598 ? 8.851 21.471 17.170 1.00 84.50 598 ASP A N 1
ATOM 4641 C CA . ASP A 1 598 ? 10.037 20.759 17.655 1.00 84.50 598 ASP A CA 1
ATOM 4642 C C . ASP A 1 598 ? 10.257 19.417 16.941 1.00 84.50 598 ASP A C 1
ATOM 4644 O O . ASP A 1 598 ? 11.399 19.035 16.690 1.00 84.50 598 ASP A O 1
ATOM 4648 N N . TYR A 1 599 ? 9.169 18.730 16.570 1.00 92.12 599 TYR A N 1
ATOM 4649 C CA . TYR A 1 599 ? 9.169 17.426 15.893 1.00 92.12 599 TYR A CA 1
ATOM 4650 C C . TYR A 1 599 ? 10.098 16.405 16.580 1.00 92.12 599 TYR A C 1
ATOM 4652 O O . TYR A 1 599 ? 10.919 15.742 15.938 1.00 92.12 599 TYR A O 1
ATOM 4660 N N . ASP A 1 600 ? 9.989 16.298 17.908 1.00 93.75 600 ASP A N 1
ATOM 4661 C CA . ASP A 1 600 ? 10.814 15.396 18.716 1.00 93.75 600 ASP A CA 1
ATOM 4662 C C . ASP A 1 600 ? 10.591 13.921 18.301 1.00 93.75 600 ASP A C 1
ATOM 4664 O O . ASP A 1 600 ? 9.453 13.436 18.303 1.00 93.75 600 ASP A O 1
ATOM 4668 N N . PRO A 1 601 ? 11.648 13.173 17.925 1.00 96.19 601 PRO A N 1
ATOM 4669 C CA . PRO A 1 601 ? 11.534 11.761 17.568 1.00 96.19 601 PRO A CA 1
ATOM 4670 C C . PRO A 1 601 ? 11.315 10.825 18.770 1.00 96.19 601 PRO A C 1
ATOM 4672 O O . PRO A 1 601 ? 11.037 9.640 18.559 1.00 96.19 601 PRO A O 1
ATOM 4675 N N . ALA A 1 602 ? 11.455 11.295 20.015 1.00 95.50 602 ALA A N 1
ATOM 4676 C CA . ALA A 1 602 ? 11.515 10.450 21.206 1.00 95.50 602 ALA A CA 1
ATOM 4677 C C . ALA A 1 602 ? 10.302 9.521 21.360 1.00 95.50 602 ALA A C 1
ATOM 4679 O O . ALA A 1 602 ? 10.482 8.320 21.582 1.00 95.50 602 ALA A O 1
ATOM 4680 N N . ALA A 1 603 ? 9.075 10.025 21.202 1.00 91.88 603 ALA A N 1
ATOM 4681 C CA . ALA A 1 603 ? 7.879 9.184 21.267 1.00 91.88 603 ALA A CA 1
ATOM 4682 C C . ALA A 1 603 ? 7.853 8.089 20.195 1.00 91.88 603 ALA A C 1
ATOM 4684 O O . ALA A 1 603 ? 7.531 6.936 20.490 1.00 91.88 603 ALA A O 1
ATOM 4685 N N . THR A 1 604 ? 8.282 8.416 18.975 1.00 96.38 604 THR A N 1
ATOM 4686 C CA . THR A 1 604 ? 8.378 7.442 17.882 1.00 96.38 604 THR A CA 1
ATOM 4687 C C . THR A 1 604 ? 9.440 6.378 18.170 1.00 96.38 604 THR A C 1
ATOM 4689 O O . THR A 1 604 ? 9.192 5.193 17.951 1.00 96.38 604 THR A O 1
ATOM 4692 N N . VAL A 1 605 ? 10.598 6.753 18.726 1.00 97.88 605 VAL A N 1
ATOM 4693 C CA . VAL A 1 605 ? 11.642 5.794 19.133 1.00 97.88 605 VAL A CA 1
ATOM 4694 C C . VAL A 1 605 ? 11.143 4.873 20.252 1.00 97.88 605 VAL A C 1
ATOM 4696 O O . VAL A 1 605 ? 11.367 3.660 20.196 1.00 97.88 605 VAL A O 1
ATOM 4699 N N . ARG A 1 606 ? 10.416 5.411 21.244 1.00 95.19 606 ARG A N 1
ATOM 4700 C CA . ARG A 1 606 ? 9.792 4.602 22.307 1.00 95.19 606 ARG A CA 1
ATOM 4701 C C . ARG A 1 606 ? 8.797 3.594 21.730 1.00 95.19 606 ARG A C 1
ATOM 4703 O O . ARG A 1 606 ? 8.838 2.426 22.122 1.00 95.19 606 ARG A O 1
ATOM 4710 N N . TYR A 1 607 ? 7.962 4.021 20.782 1.00 95.69 607 TYR A N 1
ATOM 4711 C CA . TYR A 1 607 ? 6.991 3.151 20.116 1.00 95.69 607 TYR A CA 1
ATOM 4712 C C . TYR A 1 607 ? 7.681 2.048 19.302 1.00 95.69 607 TYR A C 1
ATOM 4714 O O . TYR A 1 607 ? 7.344 0.874 19.442 1.00 95.69 607 TYR A O 1
ATOM 4722 N N . LEU A 1 608 ? 8.699 2.402 18.507 1.00 97.69 608 LEU A N 1
ATOM 4723 C CA . LEU A 1 608 ? 9.516 1.453 17.742 1.00 97.69 608 LEU A CA 1
ATOM 4724 C C . LEU A 1 608 ? 10.100 0.363 18.648 1.00 97.69 608 LEU A C 1
ATOM 4726 O O . LEU A 1 608 ? 9.942 -0.829 1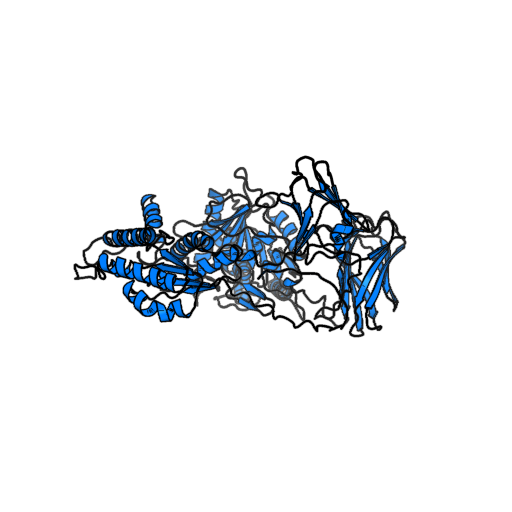8.379 1.00 97.69 608 LEU A O 1
ATOM 4730 N N . LYS A 1 609 ? 10.740 0.770 19.749 1.00 97.38 609 LYS A N 1
ATOM 4731 C CA . LYS A 1 609 ? 11.332 -0.147 20.728 1.00 97.38 609 LYS A CA 1
ATOM 4732 C C . LYS A 1 609 ? 10.285 -1.087 21.329 1.00 97.38 609 LYS A C 1
ATOM 4734 O O . LYS A 1 609 ? 10.532 -2.289 21.428 1.00 97.38 609 LYS A O 1
ATOM 4739 N N . ALA A 1 610 ? 9.123 -0.558 21.708 1.00 96.00 610 ALA A N 1
ATOM 4740 C CA . ALA A 1 610 ? 8.037 -1.346 22.283 1.00 96.00 610 ALA A CA 1
ATOM 4741 C C . ALA A 1 610 ? 7.440 -2.343 21.272 1.00 96.00 610 ALA A C 1
ATOM 4743 O O . ALA A 1 610 ? 7.215 -3.501 21.620 1.00 96.00 610 ALA A O 1
ATOM 4744 N N . ALA A 1 611 ? 7.251 -1.933 20.014 1.00 97.12 611 ALA A N 1
ATOM 4745 C CA . ALA A 1 611 ? 6.745 -2.796 18.948 1.00 97.12 611 ALA A CA 1
ATOM 4746 C C . ALA A 1 611 ? 7.710 -3.944 18.618 1.00 97.12 611 ALA A C 1
ATOM 4748 O O . ALA A 1 611 ? 7.282 -5.093 18.480 1.00 97.12 611 ALA A O 1
ATOM 4749 N N . ILE A 1 612 ? 9.017 -3.661 18.550 1.00 98.25 612 ILE A N 1
ATOM 4750 C CA . ILE A 1 612 ? 10.047 -4.692 18.360 1.00 98.25 612 ILE A CA 1
ATOM 4751 C C . ILE A 1 612 ? 10.024 -5.679 19.531 1.00 98.25 612 ILE A C 1
ATOM 4753 O O . ILE A 1 612 ? 9.994 -6.888 19.299 1.00 98.25 612 ILE A O 1
ATOM 4757 N N . ALA A 1 613 ? 9.996 -5.188 20.775 1.00 97.19 613 ALA A N 1
ATOM 4758 C CA . ALA A 1 613 ? 9.971 -6.036 21.966 1.00 97.19 613 ALA A CA 1
ATOM 4759 C C . ALA A 1 613 ? 8.738 -6.959 22.001 1.00 97.19 613 ALA A C 1
ATOM 4761 O O . ALA A 1 613 ? 8.897 -8.173 22.140 1.00 97.19 613 ALA A O 1
ATOM 4762 N N . ASP A 1 614 ? 7.536 -6.410 21.785 1.00 96.62 614 ASP A N 1
ATOM 4763 C CA . ASP A 1 614 ? 6.284 -7.180 21.720 1.00 96.62 614 ASP A CA 1
ATOM 4764 C C . ASP A 1 614 ? 6.336 -8.240 20.610 1.00 96.62 614 ASP A C 1
ATOM 4766 O O . ASP A 1 614 ? 5.935 -9.386 20.814 1.00 96.62 614 ASP A O 1
ATOM 4770 N N . THR A 1 615 ? 6.915 -7.891 19.458 1.00 97.44 615 THR A N 1
ATOM 4771 C CA . THR A 1 615 ? 7.072 -8.816 18.329 1.00 97.44 615 THR A CA 1
ATOM 4772 C C . THR A 1 615 ? 8.050 -9.948 18.631 1.00 97.44 615 THR A C 1
ATOM 4774 O O . THR A 1 615 ? 7.796 -11.110 18.297 1.00 97.44 615 THR A O 1
ATOM 4777 N N . CYS A 1 616 ? 9.162 -9.637 19.295 1.00 97.25 616 CYS A N 1
ATOM 4778 C CA . CYS A 1 616 ? 10.151 -10.625 19.715 1.00 97.25 616 CYS A CA 1
ATOM 4779 C C . CYS A 1 616 ? 9.575 -11.615 20.729 1.00 97.25 616 CYS A C 1
ATOM 4781 O O . CYS A 1 616 ? 9.834 -12.818 20.625 1.00 97.25 616 CYS A O 1
ATOM 4783 N N . GLU A 1 617 ? 8.805 -11.105 21.690 1.00 95.38 617 GLU A N 1
ATOM 4784 C CA . GLU A 1 617 ? 8.199 -11.883 22.766 1.00 95.38 617 GLU A CA 1
ATOM 4785 C C . GLU A 1 617 ? 7.057 -12.770 22.256 1.00 95.38 617 GLU A C 1
ATOM 4787 O O . GLU A 1 617 ? 7.033 -13.966 22.542 1.00 95.38 617 GLU A O 1
ATOM 4792 N N . LYS A 1 618 ? 6.128 -12.209 21.474 1.00 94.25 618 LYS A N 1
ATOM 4793 C CA . LYS A 1 618 ? 4.866 -12.887 21.131 1.00 94.25 618 LYS A CA 1
ATOM 4794 C C . LYS A 1 618 ? 4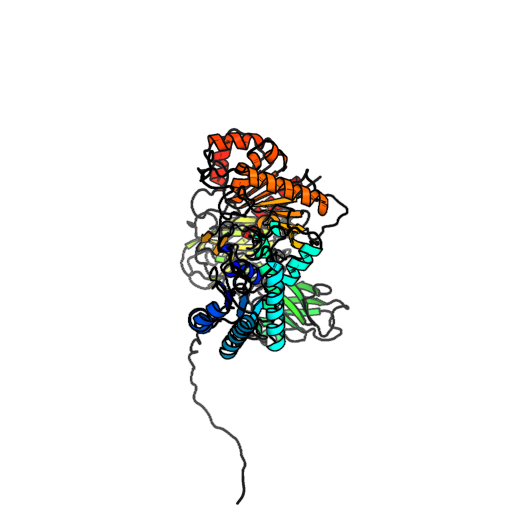.893 -13.640 19.812 1.00 94.25 618 LYS A C 1
ATOM 4796 O O . LYS A 1 618 ? 4.149 -14.606 19.656 1.00 94.25 618 LYS A O 1
ATOM 4801 N N . TYR A 1 619 ? 5.730 -13.214 18.867 1.00 95.69 619 TYR A N 1
ATOM 4802 C CA . TYR A 1 619 ? 5.720 -13.738 17.497 1.00 95.69 619 TYR A CA 1
ATOM 4803 C C . TYR A 1 619 ? 7.077 -14.282 17.044 1.00 95.69 619 TYR A C 1
ATOM 4805 O O . TYR A 1 619 ? 7.236 -14.658 15.884 1.00 95.69 619 TYR A O 1
ATOM 4813 N N . GLY A 1 620 ? 8.054 -14.369 17.951 1.00 96.62 620 GLY A N 1
ATOM 4814 C CA . GLY A 1 620 ? 9.362 -14.943 17.649 1.00 96.62 620 GLY A CA 1
ATOM 4815 C C . GLY A 1 620 ? 10.240 -14.043 16.782 1.00 96.62 620 GLY A C 1
ATOM 4816 O O . GLY A 1 620 ? 11.114 -14.548 16.088 1.00 96.62 620 GLY A O 1
ATOM 4817 N N . GLY A 1 621 ? 10.045 -12.724 16.817 1.00 97.88 621 GLY A N 1
ATOM 4818 C CA . GLY A 1 621 ? 10.966 -11.782 16.179 1.00 97.88 621 GLY A CA 1
ATOM 4819 C C . GLY A 1 621 ? 12.413 -11.916 16.685 1.00 97.88 621 GLY A C 1
ATOM 4820 O O . GLY A 1 621 ? 12.657 -12.269 17.850 1.00 97.88 621 GLY A O 1
ATOM 4821 N N . ASP A 1 622 ? 13.366 -11.661 15.792 1.00 97.69 622 ASP A N 1
ATOM 4822 C CA . ASP A 1 622 ? 14.797 -11.587 16.065 1.00 97.69 622 ASP A CA 1
ATOM 4823 C C . ASP A 1 622 ? 15.235 -10.119 16.212 1.00 97.69 622 ASP A C 1
ATOM 4825 O O . ASP A 1 622 ? 15.313 -9.399 15.211 1.00 97.69 622 ASP A O 1
ATOM 4829 N N . PRO A 1 623 ? 15.563 -9.660 17.433 1.00 96.69 623 PRO A N 1
ATOM 4830 C CA . PRO A 1 623 ? 15.979 -8.279 17.656 1.00 96.69 623 PRO A CA 1
ATOM 4831 C C . PRO A 1 623 ? 17.340 -7.950 17.020 1.00 96.69 623 PRO A C 1
ATOM 4833 O O . PRO A 1 623 ? 17.668 -6.778 16.875 1.00 96.69 623 PRO A O 1
ATOM 4836 N N . SER A 1 624 ? 18.133 -8.953 16.622 1.00 96.56 624 SER A N 1
ATOM 4837 C CA . SER A 1 624 ? 19.398 -8.743 15.906 1.00 96.56 624 SER A CA 1
ATOM 4838 C C . SER A 1 624 ? 19.223 -8.593 14.390 1.00 96.56 624 SER A C 1
ATOM 4840 O O . SER A 1 624 ? 20.152 -8.153 13.717 1.00 96.56 624 SER A O 1
ATOM 4842 N N . HIS A 1 625 ? 18.028 -8.894 13.861 1.00 97.50 625 HIS A N 1
ATOM 4843 C CA . HIS A 1 625 ? 17.677 -8.869 12.436 1.00 97.50 625 HIS A CA 1
ATOM 4844 C C . HIS A 1 625 ? 16.516 -7.912 12.130 1.00 97.50 625 HIS A C 1
ATOM 4846 O O . HIS A 1 625 ? 15.604 -8.236 11.368 1.00 97.50 625 HIS A O 1
ATOM 4852 N N . VAL A 1 626 ? 16.567 -6.713 12.715 1.00 98.75 626 VAL A N 1
ATOM 4853 C CA . VAL A 1 626 ? 15.604 -5.633 12.460 1.00 98.75 626 VAL A CA 1
ATOM 4854 C C . VAL A 1 626 ? 16.093 -4.744 11.317 1.00 98.75 626 VAL A C 1
ATOM 4856 O O . VAL A 1 626 ? 17.204 -4.211 11.364 1.00 98.75 626 VAL A O 1
ATOM 4859 N N . ILE A 1 627 ? 15.259 -4.561 10.296 1.00 98.81 627 ILE A N 1
ATOM 4860 C CA . ILE A 1 627 ? 15.544 -3.746 9.112 1.00 98.81 627 ILE A CA 1
ATOM 4861 C C . ILE A 1 627 ? 14.472 -2.664 8.997 1.00 98.81 627 ILE A C 1
ATOM 4863 O O . ILE A 1 627 ? 13.281 -2.975 8.955 1.00 98.81 627 ILE A O 1
ATOM 4867 N N . LEU A 1 628 ? 14.886 -1.399 8.923 1.00 98.81 628 LEU A N 1
ATOM 4868 C CA . LEU A 1 628 ? 13.952 -0.295 8.699 1.00 98.81 628 LEU A CA 1
ATOM 4869 C C . LEU A 1 628 ? 13.637 -0.141 7.208 1.00 98.81 628 LEU A C 1
ATOM 4871 O O . LEU A 1 628 ? 14.498 -0.311 6.349 1.00 98.81 628 LEU A O 1
ATOM 4875 N N . VAL A 1 629 ? 12.401 0.209 6.890 1.00 98.62 629 VAL A N 1
ATOM 4876 C CA . VAL A 1 629 ? 11.907 0.434 5.534 1.00 98.62 629 VAL A CA 1
ATOM 4877 C C . VAL A 1 629 ? 11.097 1.725 5.551 1.00 98.62 629 VAL A C 1
ATOM 4879 O O . VAL A 1 629 ? 10.202 1.892 6.372 1.00 98.62 629 VAL A O 1
ATOM 4882 N N . GLY A 1 630 ? 11.406 2.666 4.666 1.00 98.06 630 GLY A N 1
ATOM 4883 C CA . GLY A 1 630 ? 10.751 3.970 4.672 1.00 98.06 630 GLY A CA 1
ATOM 4884 C C . GLY A 1 630 ? 10.348 4.432 3.283 1.00 98.06 630 GLY A C 1
ATOM 4885 O O . GLY A 1 630 ? 11.146 4.356 2.352 1.00 98.06 630 GLY A O 1
ATOM 4886 N N . PHE A 1 631 ? 9.134 4.969 3.154 1.00 97.88 631 PHE A N 1
ATOM 4887 C CA . PHE A 1 631 ? 8.667 5.675 1.957 1.00 97.88 631 PHE A CA 1
ATOM 4888 C C . PHE A 1 631 ? 8.512 7.172 2.243 1.00 97.88 631 PHE A C 1
ATOM 4890 O O . PHE A 1 631 ? 7.833 7.551 3.191 1.00 97.88 631 PHE A O 1
ATOM 4897 N N . SER A 1 632 ? 9.102 8.041 1.415 1.00 96.00 632 SER A N 1
ATOM 4898 C CA . SER A 1 632 ? 8.947 9.501 1.476 1.00 96.00 632 SER A CA 1
ATOM 4899 C C . SER A 1 632 ? 9.270 10.050 2.877 1.00 96.00 632 SER A C 1
ATOM 4901 O O . SER A 1 632 ? 10.416 9.924 3.302 1.00 96.00 632 SER A O 1
ATOM 4903 N N . ARG A 1 633 ? 8.301 10.582 3.641 1.00 96.44 633 ARG A N 1
ATOM 4904 C CA . ARG A 1 633 ? 8.470 10.906 5.076 1.00 96.44 633 ARG A CA 1
ATOM 4905 C C . ARG A 1 633 ? 9.123 9.765 5.859 1.00 96.44 633 ARG A C 1
ATOM 4907 O O . ARG A 1 633 ? 10.071 10.007 6.597 1.00 96.44 633 ARG A O 1
ATOM 4914 N N . GLY A 1 634 ? 8.638 8.537 5.700 1.00 97.69 634 GLY A N 1
ATOM 4915 C CA . GLY A 1 634 ? 9.197 7.368 6.370 1.00 97.69 634 GLY A CA 1
ATOM 4916 C C . GLY A 1 634 ? 10.654 7.113 5.989 1.00 97.69 634 GLY A C 1
ATOM 4917 O O . GLY A 1 634 ? 11.444 6.721 6.836 1.00 97.69 634 GLY A O 1
ATOM 4918 N N . SER A 1 635 ? 11.042 7.410 4.744 1.00 98.25 635 SER A N 1
ATOM 4919 C CA . SER A 1 635 ? 12.435 7.318 4.278 1.00 98.25 635 SER A CA 1
ATOM 4920 C C . SER A 1 635 ? 13.341 8.365 4.934 1.00 98.25 635 SER A C 1
ATOM 4922 O O . SER A 1 635 ? 14.481 8.075 5.289 1.00 98.25 635 SER A O 1
ATOM 4924 N N . ILE A 1 636 ? 12.820 9.572 5.176 1.00 98.38 636 ILE A N 1
ATOM 4925 C CA . ILE A 1 636 ? 13.513 10.595 5.973 1.00 98.38 636 ILE A CA 1
ATOM 4926 C C . ILE A 1 636 ? 13.622 10.121 7.432 1.00 98.38 636 ILE A C 1
ATOM 4928 O O . ILE A 1 636 ? 14.700 10.193 8.022 1.00 98.38 636 ILE A O 1
ATOM 4932 N N . ALA A 1 637 ? 12.539 9.570 7.992 1.00 98.31 637 ALA A N 1
ATOM 4933 C CA . ALA A 1 637 ? 12.481 9.085 9.370 1.00 98.31 637 ALA A CA 1
ATOM 4934 C C . ALA A 1 637 ? 13.482 7.951 9.656 1.00 98.31 637 ALA A C 1
ATOM 4936 O O . ALA A 1 637 ? 14.030 7.909 10.756 1.00 98.31 637 ALA A O 1
ATOM 4937 N N . VAL A 1 638 ? 13.803 7.090 8.679 1.00 98.31 638 VAL A N 1
ATOM 4938 C CA . VAL A 1 638 ? 14.863 6.067 8.820 1.00 98.31 638 VAL A CA 1
ATOM 4939 C C . VAL A 1 638 ? 16.154 6.667 9.384 1.00 98.31 638 VAL A C 1
ATOM 4941 O O . VAL A 1 638 ? 16.761 6.084 10.279 1.00 98.31 638 VAL A O 1
ATOM 4944 N N . ASN A 1 639 ? 16.555 7.846 8.904 1.00 97.56 639 ASN A N 1
ATOM 4945 C CA . ASN A 1 639 ? 17.768 8.515 9.367 1.00 97.56 639 ASN A CA 1
ATOM 4946 C C . ASN A 1 639 ? 17.471 9.547 10.464 1.00 97.56 639 ASN A C 1
ATOM 4948 O O . ASN A 1 639 ? 18.122 9.534 11.505 1.00 97.56 639 ASN A O 1
ATOM 4952 N N . ALA A 1 640 ? 16.457 10.397 10.290 1.00 97.94 640 ALA A N 1
ATOM 4953 C CA . ALA A 1 640 ? 16.162 11.464 11.245 1.00 97.94 640 ALA A CA 1
ATOM 4954 C C . ALA A 1 640 ? 15.693 10.930 12.612 1.00 97.94 640 ALA A C 1
ATOM 4956 O O . ALA A 1 640 ? 16.165 11.389 13.650 1.00 97.94 640 ALA A O 1
ATOM 4957 N N . VAL A 1 641 ? 14.818 9.918 12.616 1.00 98.25 641 VAL A N 1
ATOM 4958 C CA . VAL A 1 641 ? 14.324 9.244 13.829 1.00 98.25 641 VAL A CA 1
ATOM 4959 C C . VAL A 1 641 ? 15.244 8.080 14.190 1.00 98.25 641 VAL A C 1
ATOM 4961 O O . VAL A 1 641 ? 15.703 7.983 15.330 1.00 98.25 641 VAL A O 1
ATOM 4964 N N . GLY A 1 642 ? 15.559 7.214 13.222 1.00 98.06 642 GLY A N 1
ATOM 4965 C CA . GLY A 1 642 ? 16.319 5.983 13.454 1.00 98.06 642 GLY A CA 1
ATOM 4966 C C . GLY A 1 642 ? 17.786 6.191 13.841 1.00 98.06 642 GLY A C 1
ATOM 4967 O O . GLY A 1 642 ? 18.385 5.267 14.386 1.00 98.06 642 GLY A O 1
ATOM 4968 N N . LEU A 1 643 ? 18.356 7.383 13.621 1.00 98.00 643 LEU A N 1
ATOM 4969 C CA . LEU A 1 643 ? 19.700 7.781 14.074 1.00 98.00 643 LEU A CA 1
ATOM 4970 C C . LEU A 1 643 ? 19.672 8.994 15.028 1.00 98.00 643 LEU A C 1
ATOM 4972 O O . LEU A 1 643 ? 20.701 9.644 15.249 1.00 98.00 643 LEU A O 1
ATOM 4976 N N . SER A 1 644 ? 18.507 9.316 15.602 1.00 97.31 644 SER A N 1
ATOM 4977 C CA . SER A 1 644 ? 18.343 10.445 16.535 1.00 97.31 644 SER A CA 1
ATOM 4978 C C . SER A 1 644 ? 19.191 10.295 17.805 1.00 97.31 644 SER A C 1
ATOM 4980 O O . SER A 1 644 ? 19.707 11.281 18.331 1.00 97.31 644 SER A O 1
ATOM 4982 N N . SER A 1 645 ? 19.399 9.058 18.259 1.00 97.69 645 SER A N 1
ATOM 4983 C CA . SER A 1 645 ? 20.209 8.700 19.424 1.00 97.69 645 SER A CA 1
ATOM 4984 C C . SER A 1 645 ? 20.940 7.372 19.203 1.00 97.69 645 SER A C 1
ATOM 4986 O O . SER A 1 645 ? 20.612 6.615 18.287 1.00 97.69 645 SER A O 1
ATOM 4988 N N . ASP A 1 646 ? 21.919 7.066 20.057 1.00 97.81 646 ASP A N 1
ATOM 4989 C CA . ASP A 1 646 ? 22.621 5.774 20.020 1.00 97.81 646 ASP A CA 1
ATOM 4990 C C . ASP A 1 646 ? 21.680 4.609 20.360 1.00 97.81 646 ASP A C 1
ATOM 4992 O O . ASP A 1 646 ? 21.828 3.513 19.823 1.00 97.81 646 ASP A O 1
ATOM 4996 N N . GLU A 1 647 ? 20.669 4.859 21.201 1.00 97.44 647 GLU A N 1
ATOM 4997 C CA . GLU A 1 647 ? 19.600 3.898 21.470 1.00 97.44 647 GLU A CA 1
ATOM 4998 C C . GLU A 1 647 ? 18.804 3.604 20.196 1.00 97.44 647 GLU A C 1
ATOM 5000 O O . GLU A 1 647 ? 18.678 2.440 19.829 1.00 97.44 647 GLU A O 1
ATOM 5005 N N . ALA A 1 648 ? 18.325 4.636 19.490 1.00 98.19 648 ALA A N 1
ATOM 5006 C CA . ALA A 1 648 ? 17.572 4.464 18.247 1.00 98.19 648 ALA A CA 1
ATOM 5007 C C . ALA A 1 648 ? 18.404 3.733 17.181 1.00 98.19 648 ALA A C 1
ATOM 5009 O O . ALA A 1 648 ? 17.933 2.768 16.577 1.00 98.19 648 ALA A O 1
ATOM 5010 N N . ALA A 1 649 ? 19.669 4.134 17.015 1.00 98.25 649 ALA A N 1
ATOM 5011 C CA . ALA A 1 649 ? 20.599 3.517 16.073 1.00 98.25 649 ALA A CA 1
ATOM 5012 C C . ALA A 1 649 ? 20.953 2.064 16.441 1.00 98.25 649 ALA A C 1
ATOM 5014 O O . ALA A 1 649 ? 21.393 1.305 15.578 1.00 98.25 649 ALA A O 1
ATOM 5015 N N . GLY A 1 650 ? 20.787 1.670 17.706 1.00 98.00 650 GLY A N 1
ATOM 5016 C CA . GLY A 1 650 ? 21.007 0.309 18.192 1.00 98.00 650 GLY A CA 1
ATOM 5017 C C . GLY A 1 650 ? 19.841 -0.654 17.944 1.00 98.00 650 GLY A C 1
ATOM 5018 O O . GLY A 1 650 ? 20.021 -1.856 18.117 1.00 98.00 650 GLY A O 1
ATOM 5019 N N . LEU A 1 651 ? 18.663 -0.161 17.537 1.00 98.31 651 LEU A N 1
ATOM 5020 C CA . LEU A 1 651 ? 17.458 -0.986 17.352 1.00 98.31 651 LEU A CA 1
ATOM 5021 C C . LEU A 1 651 ? 17.405 -1.734 16.013 1.00 98.31 651 LEU A C 1
ATOM 5023 O O . LEU A 1 651 ? 16.532 -2.580 15.836 1.00 98.31 651 LEU A O 1
ATOM 5027 N N . TRP A 1 652 ? 18.281 -1.414 15.057 1.00 98.50 652 TRP A N 1
ATOM 5028 C CA . TRP A 1 652 ? 18.207 -1.931 13.689 1.00 98.50 652 TRP A CA 1
ATOM 5029 C C . TRP A 1 652 ? 19.587 -2.118 13.047 1.00 98.50 652 TRP A C 1
ATOM 5031 O O . TRP A 1 652 ? 20.561 -1.459 13.414 1.00 98.50 652 TRP A O 1
ATOM 5041 N N . LYS A 1 653 ? 19.681 -3.041 12.079 1.00 97.62 653 LYS A N 1
ATOM 5042 C CA . LYS A 1 653 ? 20.949 -3.443 11.438 1.00 97.62 653 LYS A CA 1
ATOM 5043 C C . LYS A 1 653 ? 21.151 -2.894 10.027 1.00 97.62 653 LYS A C 1
ATOM 5045 O O . LYS A 1 653 ? 22.291 -2.712 9.619 1.00 97.62 653 LYS A O 1
ATOM 5050 N N . ALA A 1 654 ? 20.073 -2.677 9.278 1.00 98.50 654 ALA A N 1
ATOM 5051 C CA . ALA A 1 654 ? 20.099 -2.229 7.886 1.00 98.50 654 ALA A CA 1
ATOM 5052 C C . ALA A 1 654 ? 18.821 -1.446 7.548 1.00 98.50 654 ALA A C 1
ATOM 5054 O O . ALA A 1 654 ? 17.834 -1.558 8.281 1.00 98.50 654 ALA A O 1
ATOM 5055 N N . ALA A 1 655 ? 18.808 -0.687 6.448 1.00 98.62 655 ALA A N 1
ATOM 5056 C CA . ALA A 1 655 ? 17.586 0.002 6.029 1.00 98.62 655 ALA A CA 1
ATOM 5057 C C . ALA A 1 655 ? 17.369 0.122 4.513 1.00 98.62 655 ALA A C 1
ATOM 5059 O O . ALA A 1 655 ? 18.317 0.102 3.731 1.00 98.62 655 ALA A O 1
ATOM 5060 N N . VAL A 1 656 ? 16.107 0.283 4.107 1.00 98.75 656 VAL A N 1
ATOM 5061 C CA . VAL A 1 656 ? 15.690 0.642 2.745 1.00 98.75 656 VAL A CA 1
ATOM 5062 C C . VAL A 1 656 ? 15.010 2.012 2.768 1.00 98.75 656 VAL A C 1
ATOM 5064 O O . VAL A 1 656 ? 14.005 2.196 3.453 1.00 98.75 656 VAL A O 1
ATOM 5067 N N . CYS A 1 657 ? 15.534 2.954 1.990 1.00 98.50 657 CYS A N 1
ATOM 5068 C CA . CYS A 1 657 ? 15.077 4.339 1.910 1.00 98.50 657 CYS A CA 1
ATOM 5069 C C . CYS A 1 657 ? 14.489 4.611 0.519 1.00 98.50 657 CYS A C 1
ATOM 5071 O O . CYS A 1 657 ? 15.235 4.604 -0.459 1.00 98.50 657 CYS A O 1
ATOM 5073 N N . PHE A 1 658 ? 13.175 4.840 0.414 1.00 98.00 658 PHE A N 1
ATOM 5074 C CA . PHE A 1 658 ? 12.497 5.162 -0.843 1.00 98.00 658 PHE A CA 1
ATOM 5075 C C . PHE A 1 658 ? 12.061 6.641 -0.944 1.00 98.00 658 PHE A C 1
ATOM 5077 O O . PHE A 1 658 ? 11.285 7.134 -0.124 1.00 98.00 658 PHE A O 1
ATOM 5084 N N . SER A 1 659 ? 12.477 7.305 -2.029 1.00 94.81 659 SER A N 1
ATOM 5085 C CA . SER A 1 659 ? 12.112 8.652 -2.514 1.00 94.81 659 SER A CA 1
ATOM 5086 C C . SER A 1 659 ? 12.849 9.847 -1.900 1.00 94.81 659 SER A C 1
ATOM 5088 O O . SER A 1 659 ? 13.379 10.673 -2.639 1.00 94.81 659 SER A O 1
ATOM 5090 N N . HIS A 1 660 ? 12.921 9.951 -0.572 1.00 95.75 660 HIS A N 1
ATOM 5091 C CA . HIS A 1 660 ? 13.548 11.091 0.113 1.00 95.75 660 HIS A CA 1
ATOM 5092 C C . HIS A 1 660 ? 14.626 10.637 1.097 1.00 95.75 660 HIS A C 1
ATOM 5094 O O . HIS A 1 660 ? 14.620 9.491 1.542 1.00 95.75 660 HIS A O 1
ATOM 5100 N N . TYR A 1 661 ? 15.544 11.532 1.460 1.00 96.88 661 TYR A N 1
ATOM 5101 C CA . TYR A 1 661 ? 16.643 11.218 2.369 1.00 96.88 661 TYR A CA 1
ATOM 5102 C C . TYR A 1 661 ? 16.973 12.418 3.272 1.00 96.88 661 TYR A C 1
ATOM 5104 O O . TYR A 1 661 ? 16.892 13.573 2.849 1.00 96.88 661 TYR A O 1
ATOM 5112 N N . ASP A 1 662 ? 17.303 12.143 4.535 1.00 96.56 662 ASP A N 1
ATOM 5113 C CA . ASP A 1 662 ? 17.633 13.160 5.542 1.00 96.56 662 ASP A CA 1
ATOM 5114 C C . ASP A 1 662 ? 18.897 13.945 5.146 1.00 96.56 662 ASP A C 1
ATOM 5116 O O . ASP A 1 662 ? 19.904 13.347 4.771 1.00 96.56 662 ASP A O 1
ATOM 5120 N N . GLY A 1 663 ? 18.838 15.278 5.208 1.00 92.62 663 GLY A N 1
ATOM 5121 C CA . GLY A 1 663 ? 19.959 16.170 4.888 1.00 92.62 663 GLY A CA 1
ATOM 5122 C C . GLY A 1 663 ? 20.159 16.536 3.413 1.00 92.62 663 GLY A C 1
ATOM 5123 O O . GLY A 1 663 ? 20.963 17.423 3.135 1.00 92.62 663 GLY A O 1
ATOM 5124 N N . VAL A 1 664 ? 19.432 15.918 2.471 1.00 91.62 664 VAL A N 1
ATOM 5125 C CA . VAL A 1 664 ? 19.491 16.297 1.038 1.00 91.62 664 VAL A CA 1
ATOM 5126 C C . VAL A 1 664 ? 18.901 17.690 0.801 1.00 91.62 664 VAL A C 1
ATOM 5128 O O . VAL A 1 664 ? 19.396 18.448 -0.029 1.00 91.62 664 VAL A O 1
ATOM 5131 N N . GLN A 1 665 ? 17.858 18.032 1.553 1.00 92.25 665 GLN A N 1
ATOM 5132 C CA . GLN A 1 665 ? 17.245 19.356 1.606 1.00 92.25 665 GLN A CA 1
ATOM 5133 C C . GLN A 1 665 ? 16.747 19.628 3.028 1.00 92.25 665 GLN A C 1
ATOM 5135 O O . GLN A 1 665 ? 16.651 18.704 3.837 1.00 92.25 665 GLN A O 1
ATOM 5140 N N . GLU A 1 666 ? 16.403 20.881 3.317 1.00 91.94 666 GLU A N 1
ATOM 5141 C CA . GLU A 1 666 ? 15.788 21.236 4.593 1.00 91.94 666 GLU A CA 1
ATOM 5142 C C . GLU A 1 666 ? 14.351 20.707 4.684 1.00 91.94 666 GLU A C 1
ATOM 5144 O O . GLU A 1 666 ? 13.563 20.747 3.733 1.00 91.94 666 GLU A O 1
ATOM 5149 N N . TRP A 1 667 ? 14.021 20.215 5.872 1.00 93.75 667 TRP A N 1
ATOM 5150 C CA . TRP A 1 667 ? 12.722 19.667 6.241 1.00 93.75 667 TRP A CA 1
ATOM 5151 C C . TRP A 1 667 ? 12.149 20.444 7.441 1.00 93.75 667 TRP A C 1
ATOM 5153 O O . TRP A 1 667 ? 12.900 21.118 8.143 1.00 93.75 667 TRP A O 1
ATOM 5163 N N . PRO A 1 668 ? 10.841 20.341 7.739 1.00 89.31 668 PRO A N 1
ATOM 5164 C CA . PRO A 1 668 ? 10.189 21.140 8.782 1.00 89.31 668 PRO A CA 1
ATOM 5165 C C . PRO A 1 668 ? 10.680 20.913 10.217 1.00 89.31 668 PRO A C 1
ATOM 5167 O O . PRO A 1 668 ? 10.361 21.728 11.077 1.00 89.31 668 PRO A O 1
ATOM 5170 N N . PHE A 1 669 ? 11.429 19.839 10.487 1.00 90.62 669 PHE A N 1
ATOM 5171 C CA . PHE A 1 669 ? 11.975 19.558 11.814 1.00 90.62 669 PHE A CA 1
ATOM 5172 C C . PHE A 1 669 ? 13.322 20.249 12.053 1.00 90.62 669 PHE A C 1
ATOM 5174 O O . PHE A 1 669 ? 14.123 20.436 11.132 1.00 90.62 669 PHE A O 1
ATOM 5181 N N . ALA A 1 670 ? 13.585 20.604 13.311 1.00 86.00 670 ALA A N 1
ATOM 5182 C CA . ALA A 1 670 ? 14.828 21.251 13.708 1.00 86.00 670 ALA A CA 1
ATOM 5183 C C . ALA A 1 670 ? 16.047 20.348 13.443 1.00 86.00 670 ALA A C 1
ATOM 5185 O O . ALA A 1 670 ? 16.041 19.153 13.738 1.00 86.00 670 ALA A O 1
ATOM 5186 N N . GLY A 1 671 ? 17.120 20.927 12.899 1.00 88.56 671 GLY A N 1
ATOM 5187 C CA . GLY A 1 671 ? 18.329 20.176 12.557 1.00 88.56 671 GLY A CA 1
ATOM 5188 C C . GLY A 1 671 ? 18.178 19.295 11.313 1.00 88.56 671 GLY A C 1
ATOM 5189 O O . GLY A 1 671 ? 18.881 18.293 11.184 1.00 88.56 671 GLY A O 1
ATOM 5190 N N . SER A 1 672 ? 17.252 19.609 10.408 1.00 92.56 672 SER A N 1
ATOM 5191 C CA . SER A 1 672 ? 17.143 18.959 9.095 1.00 92.56 672 SER A CA 1
ATOM 5192 C C . SER A 1 672 ? 18.212 19.419 8.093 1.00 92.56 672 SER A C 1
ATOM 5194 O O . SER A 1 672 ? 18.351 18.819 7.028 1.00 92.56 672 SER A O 1
ATOM 5196 N N . ASP A 1 673 ? 18.983 20.456 8.436 1.00 91.25 673 ASP A N 1
ATOM 5197 C CA . ASP A 1 673 ? 20.093 20.962 7.637 1.00 91.25 673 ASP A CA 1
ATOM 5198 C C . ASP A 1 673 ? 21.193 19.905 7.430 1.00 91.25 673 ASP A C 1
ATOM 5200 O O . ASP A 1 673 ? 21.407 19.007 8.252 1.00 91.25 673 ASP A O 1
ATOM 5204 N N . ALA A 1 674 ? 21.921 20.027 6.317 1.00 89.38 674 ALA A N 1
ATOM 5205 C CA . ALA A 1 674 ? 22.948 19.070 5.910 1.00 89.38 674 ALA A CA 1
ATOM 5206 C C . ALA A 1 674 ? 24.022 18.789 6.993 1.00 89.38 674 ALA A C 1
ATOM 5208 O O . ALA A 1 674 ? 24.340 17.610 7.188 1.00 89.38 674 ALA A O 1
ATOM 5209 N N . PRO A 1 675 ? 24.579 19.792 7.712 1.00 91.06 675 PRO A N 1
ATOM 5210 C CA . PRO A 1 675 ? 25.476 19.559 8.849 1.00 91.06 675 PRO A CA 1
ATOM 5211 C C . PRO A 1 675 ? 24.861 18.714 9.971 1.00 91.06 675 PRO A C 1
ATOM 5213 O O . PRO A 1 675 ? 25.455 17.711 10.372 1.00 91.06 675 PRO A O 1
ATOM 5216 N N . SER A 1 676 ? 23.671 19.078 10.451 1.00 94.19 676 SER A N 1
ATOM 5217 C CA . SER A 1 676 ? 22.978 18.346 11.518 1.00 94.19 676 SER A CA 1
ATOM 5218 C C . SER A 1 676 ? 22.634 16.909 11.101 1.00 94.19 676 SER A C 1
ATOM 5220 O O . SER A 1 676 ? 22.837 15.963 11.871 1.00 94.19 676 SER A O 1
ATOM 5222 N N . ALA A 1 677 ? 22.186 16.719 9.857 1.00 94.69 677 ALA A N 1
ATOM 5223 C CA . ALA A 1 677 ? 21.943 15.402 9.275 1.00 94.69 677 ALA A CA 1
ATOM 5224 C C . ALA A 1 677 ? 23.226 14.568 9.164 1.00 94.69 677 ALA A C 1
ATOM 5226 O O . ALA A 1 677 ? 23.221 13.390 9.521 1.00 94.69 677 ALA A O 1
ATOM 5227 N N . ARG A 1 678 ? 24.361 15.173 8.781 1.00 93.38 678 ARG A N 1
ATOM 5228 C CA . ARG A 1 678 ? 25.672 14.499 8.765 1.00 93.38 678 ARG A CA 1
ATOM 5229 C C . ARG A 1 678 ? 26.066 14.005 10.158 1.00 93.38 678 ARG A C 1
ATOM 5231 O O . ARG A 1 678 ? 26.576 12.893 10.276 1.00 93.38 678 ARG A O 1
ATOM 5238 N N . THR A 1 679 ? 25.810 14.784 11.211 1.00 93.94 679 THR A N 1
ATOM 5239 C CA . THR A 1 679 ? 26.057 14.357 12.600 1.00 93.94 679 THR A CA 1
ATOM 5240 C C . THR A 1 679 ? 25.202 13.151 12.989 1.00 93.94 679 THR A C 1
ATOM 5242 O O . THR A 1 679 ? 25.725 12.213 13.585 1.00 93.94 679 THR A O 1
ATOM 5245 N N . ARG A 1 680 ? 23.911 13.116 12.625 1.00 94.94 680 ARG A N 1
ATOM 5246 C CA . ARG A 1 680 ? 23.080 11.912 12.828 1.00 94.94 680 ARG A CA 1
ATOM 5247 C C . ARG A 1 680 ? 23.608 10.725 12.026 1.00 94.94 680 ARG A C 1
ATOM 5249 O O . ARG A 1 680 ? 23.762 9.635 12.573 1.00 94.94 680 ARG A O 1
ATOM 5256 N N . LEU A 1 681 ? 23.947 10.949 10.758 1.00 95.25 681 LEU A N 1
ATOM 5257 C CA . LEU A 1 681 ? 24.408 9.922 9.829 1.00 95.25 681 LEU A CA 1
ATOM 5258 C C . LEU A 1 681 ? 25.705 9.235 10.291 1.00 95.25 681 LEU A C 1
ATOM 5260 O O . LEU A 1 681 ? 25.903 8.062 9.994 1.00 95.25 681 LEU A O 1
ATOM 5264 N N . GLN A 1 682 ? 26.551 9.891 11.094 1.00 94.62 682 GLN A N 1
ATOM 5265 C CA . GLN A 1 682 ? 27.715 9.245 11.724 1.00 94.62 682 GLN A CA 1
ATOM 5266 C C . GLN A 1 682 ? 27.338 8.013 12.569 1.00 94.62 682 GLN A C 1
ATOM 5268 O O . GLN A 1 682 ? 28.113 7.057 12.623 1.00 94.62 682 GLN A O 1
ATOM 5273 N N . ARG A 1 683 ? 26.141 7.983 13.177 1.00 96.19 683 ARG A N 1
ATOM 5274 C CA . ARG A 1 683 ? 25.648 6.827 13.955 1.00 96.19 683 ARG A CA 1
ATOM 5275 C C . ARG A 1 683 ? 25.274 5.621 13.093 1.00 96.19 683 ARG A C 1
ATOM 5277 O O . ARG A 1 683 ? 25.121 4.515 13.621 1.00 96.19 683 ARG A O 1
ATOM 5284 N N . LEU A 1 684 ? 25.148 5.806 11.776 1.00 95.50 684 LEU A N 1
ATOM 5285 C CA . LEU A 1 684 ? 24.937 4.704 10.840 1.00 95.50 684 LEU A CA 1
ATOM 5286 C C . LEU A 1 684 ? 26.102 3.707 10.921 1.00 95.50 684 LEU A C 1
ATOM 5288 O O . LEU A 1 684 ? 25.884 2.494 10.943 1.00 95.50 684 LEU A O 1
ATOM 5292 N N . GLY A 1 685 ? 27.336 4.213 11.034 1.00 91.88 685 GLY A N 1
ATOM 5293 C CA . GLY A 1 685 ? 28.545 3.395 11.004 1.00 91.88 685 GLY A CA 1
ATOM 5294 C C . GLY A 1 685 ? 28.609 2.561 9.721 1.00 91.88 685 GLY A C 1
ATOM 5295 O O . GLY A 1 685 ? 28.455 3.090 8.627 1.00 91.88 685 GLY A O 1
ATOM 5296 N N . ASN A 1 686 ? 28.785 1.245 9.866 1.00 91.38 686 ASN A N 1
ATOM 5297 C CA . ASN A 1 686 ? 28.857 0.303 8.742 1.00 91.38 686 ASN A CA 1
ATOM 5298 C C . ASN A 1 686 ? 27.506 -0.355 8.405 1.00 91.38 686 ASN A C 1
ATOM 5300 O O . ASN A 1 686 ? 27.486 -1.372 7.713 1.00 91.38 686 ASN A O 1
ATOM 5304 N N . LYS A 1 687 ? 26.383 0.148 8.937 1.00 95.69 687 LYS A N 1
ATOM 5305 C CA . LYS A 1 687 ? 25.063 -0.423 8.637 1.00 95.69 687 LYS A CA 1
ATOM 5306 C C . LYS A 1 687 ? 24.731 -0.203 7.159 1.00 95.69 687 LYS A C 1
ATOM 5308 O O . LYS A 1 687 ? 24.775 0.944 6.710 1.00 95.69 687 LYS A O 1
ATOM 5313 N N . PRO A 1 688 ? 24.373 -1.254 6.408 1.00 97.69 688 PRO A N 1
ATOM 5314 C CA . PRO A 1 688 ? 24.073 -1.105 4.999 1.00 97.69 688 PRO A CA 1
ATOM 5315 C C . PRO A 1 688 ? 22.722 -0.426 4.780 1.00 97.69 688 PRO A C 1
ATOM 5317 O O . PRO A 1 688 ? 21.741 -0.703 5.482 1.00 97.69 688 PRO A O 1
ATOM 5320 N N . GLN A 1 689 ? 22.654 0.421 3.756 1.00 98.12 689 GLN A N 1
ATOM 5321 C CA . GLN A 1 689 ? 21.417 1.040 3.294 1.00 98.12 689 GLN A CA 1
ATOM 5322 C C . GLN A 1 689 ? 21.205 0.844 1.796 1.00 98.12 689 GLN A C 1
ATOM 5324 O O . GLN A 1 689 ? 22.108 1.037 0.981 1.00 98.12 689 GLN A O 1
ATOM 5329 N N . PHE A 1 690 ? 19.972 0.505 1.430 1.00 98.44 690 PHE A N 1
ATOM 5330 C CA . PHE A 1 690 ? 19.515 0.514 0.049 1.00 98.44 690 PHE A CA 1
ATOM 5331 C C . PHE A 1 690 ? 18.687 1.776 -0.198 1.00 98.44 690 PHE A C 1
ATOM 5333 O O . PHE A 1 690 ? 17.593 1.927 0.340 1.00 98.44 690 PHE A O 1
ATOM 5340 N N . ILE A 1 691 ? 19.196 2.678 -1.027 1.00 98.00 691 ILE A N 1
ATOM 5341 C CA . ILE A 1 691 ? 18.588 3.968 -1.342 1.00 98.00 691 ILE A CA 1
ATOM 5342 C C . ILE A 1 691 ? 17.986 3.885 -2.741 1.00 98.00 691 ILE A C 1
ATOM 5344 O O . ILE A 1 691 ? 18.664 3.580 -3.722 1.00 98.00 691 ILE A O 1
ATOM 5348 N N . VAL A 1 692 ? 16.689 4.143 -2.836 1.00 96.12 692 VAL A N 1
ATOM 5349 C CA . VAL A 1 692 ? 15.933 4.037 -4.079 1.00 96.12 692 VAL A CA 1
ATOM 5350 C C . VAL A 1 692 ? 15.014 5.241 -4.256 1.00 96.12 692 VAL A C 1
ATOM 5352 O O . VAL A 1 692 ? 14.512 5.792 -3.285 1.00 96.12 692 VAL A O 1
ATOM 5355 N N . SER A 1 693 ? 14.762 5.677 -5.487 1.00 94.06 693 SER A N 1
ATOM 5356 C CA . SER A 1 693 ? 13.775 6.730 -5.765 1.00 94.06 693 SER A CA 1
ATOM 5357 C C . SER A 1 693 ? 12.977 6.470 -7.026 1.00 94.06 693 SER A C 1
ATOM 5359 O O . SER A 1 693 ? 13.315 5.597 -7.824 1.00 94.06 693 SER A O 1
ATOM 5361 N N . GLU A 1 694 ? 11.942 7.275 -7.233 1.00 91.19 694 GLU A N 1
ATOM 5362 C CA . GLU A 1 694 ? 11.271 7.407 -8.518 1.00 91.19 694 GLU A CA 1
ATOM 5363 C C . GLU A 1 694 ? 12.286 7.675 -9.625 1.00 91.19 694 GLU A C 1
ATOM 5365 O O . GLU A 1 694 ? 13.328 8.312 -9.424 1.00 91.19 694 GLU A O 1
ATOM 5370 N N . SER A 1 695 ? 11.965 7.178 -10.810 1.00 83.50 695 SER A N 1
ATOM 5371 C CA . SER A 1 695 ? 12.698 7.497 -12.021 1.00 83.50 695 SER A CA 1
ATOM 5372 C C . SER A 1 695 ? 12.247 8.857 -12.553 1.00 83.50 695 SER A C 1
ATOM 5374 O O . SER A 1 695 ? 11.057 9.164 -12.575 1.00 83.50 695 SER A O 1
ATOM 5376 N N . SER A 1 696 ? 13.200 9.670 -13.003 1.00 69.25 696 SER A N 1
ATOM 5377 C CA . SER A 1 696 ? 12.933 10.999 -13.559 1.00 69.25 696 SER A CA 1
ATOM 5378 C C . SER A 1 696 ? 12.764 10.941 -15.078 1.00 69.25 696 SER A C 1
ATOM 5380 O O . SER A 1 696 ? 13.541 10.272 -15.757 1.00 69.25 696 SER A O 1
ATOM 5382 N N . ALA A 1 697 ? 11.750 11.635 -15.611 1.00 55.19 697 ALA A N 1
ATOM 5383 C CA . ALA A 1 697 ? 11.542 11.774 -17.060 1.00 55.19 697 ALA A CA 1
ATOM 5384 C C . ALA A 1 697 ? 12.419 12.877 -17.662 1.00 55.19 697 ALA A C 1
ATOM 5386 O O . ALA A 1 697 ? 12.645 12.910 -18.866 1.00 55.19 697 ALA A O 1
ATOM 5387 N N . SER A 1 698 ? 12.911 13.793 -16.828 1.00 45.50 698 SER A N 1
ATOM 5388 C CA . SER A 1 698 ? 13.724 14.928 -17.250 1.00 45.50 698 SER A CA 1
ATOM 5389 C C . SER A 1 698 ? 14.583 15.415 -16.082 1.00 45.50 698 SER A C 1
ATOM 5391 O O . SER A 1 698 ? 14.050 15.902 -15.087 1.00 45.50 698 SER A O 1
ATOM 5393 N N . GLY A 1 699 ? 15.908 15.313 -16.203 1.00 48.78 699 GLY A N 1
ATOM 5394 C CA . GLY A 1 699 ? 16.858 15.768 -15.177 1.00 48.78 699 GLY A CA 1
ATOM 5395 C C . GLY A 1 699 ? 17.182 14.727 -14.089 1.00 48.78 699 GLY A C 1
ATOM 5396 O O . GLY A 1 699 ? 16.665 13.610 -14.138 1.00 48.78 699 GLY A O 1
ATOM 5397 N N . PRO A 1 700 ? 18.061 15.070 -13.126 1.00 50.59 700 PRO A N 1
ATOM 5398 C CA . PRO A 1 700 ? 18.542 14.149 -12.092 1.00 50.59 700 PRO A CA 1
ATOM 5399 C C . PRO A 1 700 ? 17.417 13.696 -11.152 1.00 50.59 700 PRO A C 1
ATOM 5401 O O . PRO A 1 700 ? 16.580 14.494 -10.731 1.00 50.59 700 PRO A O 1
ATOM 5404 N N . SER A 1 701 ? 17.408 12.408 -10.816 1.00 73.06 701 SER A N 1
ATOM 5405 C CA . SER A 1 701 ? 16.440 11.798 -9.898 1.00 73.06 701 SER A CA 1
ATOM 5406 C C . SER A 1 701 ? 16.786 12.065 -8.425 1.00 73.06 701 SER A C 1
ATOM 5408 O O . SER A 1 701 ? 17.887 12.517 -8.101 1.00 73.06 701 SER A O 1
ATOM 5410 N N . GLN A 1 702 ? 15.866 11.770 -7.499 1.00 83.44 702 GLN A N 1
ATOM 5411 C CA . GLN A 1 702 ? 16.122 11.956 -6.062 1.00 83.44 702 GLN A CA 1
ATOM 5412 C C . GLN A 1 702 ? 17.265 11.058 -5.556 1.00 83.44 702 GLN A C 1
ATOM 5414 O O . GLN A 1 702 ? 18.022 11.463 -4.671 1.00 83.44 702 GLN A O 1
ATOM 5419 N N . VAL A 1 703 ? 17.440 9.860 -6.128 1.00 84.31 703 VAL A N 1
ATOM 5420 C CA . VAL A 1 703 ? 18.578 8.993 -5.798 1.00 84.31 703 VAL A CA 1
ATOM 5421 C C . VAL A 1 703 ? 19.906 9.602 -6.260 1.00 84.31 703 VAL A C 1
ATOM 5423 O O . VAL A 1 703 ? 20.894 9.488 -5.539 1.00 84.31 703 VAL A O 1
ATOM 5426 N N . ASP A 1 704 ? 19.929 10.332 -7.382 1.00 76.38 704 ASP A N 1
ATOM 5427 C CA . ASP A 1 704 ? 21.123 11.057 -7.842 1.00 76.38 704 ASP A CA 1
ATOM 5428 C C . ASP A 1 704 ? 21.466 12.210 -6.892 1.00 76.38 704 ASP A C 1
ATOM 5430 O O . ASP A 1 704 ? 22.624 12.393 -6.518 1.00 76.38 704 ASP A O 1
ATOM 5434 N N . GLN A 1 705 ? 20.454 12.959 -6.443 1.00 81.69 705 GLN A N 1
ATOM 5435 C CA . GLN A 1 705 ? 20.632 14.018 -5.445 1.00 81.69 705 GLN A CA 1
ATOM 5436 C C . GLN A 1 705 ? 21.143 13.455 -4.115 1.00 81.69 705 GLN A C 1
ATOM 5438 O O . GLN A 1 705 ? 22.062 14.012 -3.517 1.00 81.69 705 GLN A O 1
ATOM 5443 N N . THR A 1 706 ? 20.601 12.313 -3.686 1.00 88.00 706 THR A N 1
ATOM 5444 C CA . THR A 1 706 ? 21.032 11.632 -2.460 1.00 88.00 706 THR A CA 1
ATOM 5445 C C . THR A 1 706 ? 22.465 11.127 -2.575 1.00 88.00 706 THR A C 1
ATOM 5447 O O . THR A 1 706 ? 23.249 11.299 -1.646 1.00 88.00 706 THR A O 1
ATOM 5450 N N . LYS A 1 707 ? 22.841 10.550 -3.720 1.00 83.88 707 LYS A N 1
ATOM 5451 C CA . LYS A 1 707 ? 24.215 10.115 -3.978 1.00 83.88 707 LYS A CA 1
ATOM 5452 C C . LYS A 1 707 ? 25.190 11.290 -3.908 1.00 83.88 707 LYS A C 1
ATOM 5454 O O . LYS A 1 707 ? 26.170 11.213 -3.177 1.00 83.88 707 LYS A O 1
ATOM 5459 N N . ASN A 1 708 ? 24.871 12.396 -4.582 1.00 80.50 708 ASN A N 1
ATOM 5460 C CA . ASN A 1 708 ? 25.684 13.612 -4.532 1.00 80.50 708 ASN A CA 1
ATOM 5461 C C . ASN A 1 708 ? 25.815 14.146 -3.098 1.00 80.50 708 ASN A C 1
ATOM 5463 O O . ASN A 1 708 ? 26.906 14.526 -2.684 1.00 80.50 708 ASN A O 1
ATOM 5467 N N . TYR A 1 709 ? 24.722 14.153 -2.328 1.00 87.38 709 TYR A N 1
ATOM 5468 C CA . TYR A 1 709 ? 24.749 14.532 -0.916 1.00 87.38 709 TYR A CA 1
ATOM 5469 C C . TYR A 1 709 ? 25.697 13.642 -0.104 1.00 87.38 709 TYR A C 1
ATOM 5471 O O . TYR A 1 709 ? 26.573 14.160 0.586 1.00 87.38 709 TYR A O 1
ATOM 5479 N N . LEU A 1 710 ? 25.569 12.318 -0.221 1.00 86.88 710 LEU A N 1
ATOM 5480 C CA . LEU A 1 710 ? 26.390 11.360 0.521 1.00 86.88 710 LEU A CA 1
ATOM 5481 C C . LEU A 1 710 ? 27.874 11.450 0.153 1.00 86.88 710 LEU A C 1
ATOM 5483 O O . LEU A 1 710 ? 28.709 11.443 1.060 1.00 86.88 710 LEU A O 1
ATOM 5487 N N . ASP A 1 711 ? 28.200 11.635 -1.129 1.00 82.19 711 ASP A N 1
ATOM 5488 C CA . ASP A 1 711 ? 29.576 11.834 -1.600 1.00 82.19 711 ASP A CA 1
ATOM 5489 C C . ASP A 1 711 ? 30.225 13.073 -0.944 1.00 82.19 711 ASP A C 1
ATOM 5491 O O . ASP A 1 711 ? 31.404 13.045 -0.587 1.00 82.19 711 ASP A O 1
ATOM 5495 N N . MET A 1 712 ? 29.450 14.137 -0.688 1.00 78.62 712 MET A N 1
ATOM 5496 C CA . MET A 1 712 ? 29.926 15.344 0.009 1.00 78.62 712 MET A CA 1
ATOM 5497 C C . MET A 1 712 ? 30.133 15.153 1.520 1.00 78.62 712 MET A C 1
ATOM 5499 O O . MET A 1 712 ? 30.811 15.962 2.154 1.00 78.62 712 MET A O 1
ATOM 5503 N N . THR A 1 713 ? 29.556 14.114 2.133 1.00 78.69 713 THR A N 1
ATOM 5504 C CA . THR A 1 713 ? 29.699 13.886 3.583 1.00 78.69 713 THR A CA 1
ATOM 5505 C C . THR A 1 713 ? 31.029 13.244 3.977 1.00 78.69 713 THR A C 1
ATOM 5507 O O . THR A 1 713 ? 31.343 13.212 5.170 1.00 78.69 713 THR A O 1
ATOM 5510 N N . GLU A 1 714 ? 31.796 12.711 3.019 1.00 75.56 714 GLU A N 1
ATOM 5511 C CA . GLU A 1 714 ? 33.025 11.920 3.232 1.00 75.56 714 GLU A CA 1
ATOM 5512 C C . GLU A 1 714 ? 32.848 10.693 4.157 1.00 75.56 714 GLU A C 1
ATOM 5514 O O . GLU A 1 714 ? 33.827 10.055 4.558 1.00 75.56 714 GLU A O 1
ATOM 5519 N N . LEU A 1 715 ? 31.608 10.338 4.514 1.00 77.38 715 LEU A N 1
ATOM 5520 C CA . LEU A 1 715 ? 31.310 9.169 5.330 1.00 77.38 715 LEU A CA 1
ATOM 5521 C C . LEU A 1 715 ? 31.423 7.911 4.466 1.00 77.38 715 LEU A C 1
ATOM 5523 O O . LEU A 1 715 ? 30.780 7.785 3.426 1.00 77.38 715 LEU A O 1
ATOM 5527 N N . LYS A 1 716 ? 32.230 6.948 4.915 1.00 75.81 716 LYS A N 1
ATOM 5528 C CA . LYS A 1 716 ? 32.317 5.626 4.287 1.00 75.81 716 LYS A CA 1
ATOM 5529 C C . LYS A 1 716 ? 31.165 4.757 4.796 1.00 75.81 716 LYS A C 1
ATOM 5531 O O . LYS A 1 716 ? 31.302 4.139 5.845 1.00 75.81 716 LYS A O 1
ATOM 5536 N N . GLY A 1 717 ? 30.045 4.748 4.078 1.00 79.25 717 GLY A N 1
ATOM 5537 C CA . GLY A 1 717 ? 28.903 3.866 4.347 1.00 79.25 717 GLY A CA 1
ATOM 5538 C C . GLY A 1 717 ? 28.739 2.778 3.283 1.00 79.25 717 GLY A C 1
ATOM 5539 O O . GLY A 1 717 ? 29.235 2.911 2.163 1.00 79.25 717 GLY A O 1
ATOM 5540 N N . ASP A 1 718 ? 28.043 1.697 3.635 1.00 92.56 718 ASP A N 1
ATOM 5541 C CA . ASP A 1 718 ? 27.649 0.642 2.694 1.00 92.56 718 ASP A CA 1
ATOM 5542 C C . ASP A 1 718 ? 26.311 1.023 2.039 1.00 92.56 718 ASP A C 1
ATOM 5544 O O . ASP A 1 718 ? 25.229 0.698 2.533 1.00 92.56 718 ASP A O 1
ATOM 5548 N N . PHE A 1 719 ? 26.394 1.797 0.955 1.00 94.69 719 PHE A N 1
ATOM 5549 C CA . PHE A 1 719 ? 25.235 2.312 0.230 1.00 94.69 719 PHE A CA 1
ATOM 5550 C C . PHE A 1 719 ? 25.041 1.586 -1.100 1.00 94.69 719 PHE A C 1
ATOM 5552 O O . PHE A 1 719 ? 25.948 1.497 -1.927 1.00 94.69 719 PHE A O 1
ATOM 5559 N N . THR A 1 720 ? 23.819 1.121 -1.343 1.00 94.69 720 THR A N 1
ATOM 5560 C CA . THR A 1 720 ? 23.374 0.627 -2.651 1.00 94.69 720 THR A CA 1
ATOM 5561 C C . THR A 1 720 ? 22.334 1.587 -3.220 1.00 94.69 720 THR A C 1
ATOM 5563 O O . THR A 1 720 ? 21.430 1.985 -2.495 1.00 94.69 720 THR A O 1
ATOM 5566 N N . PHE A 1 721 ? 22.434 1.948 -4.502 1.00 90.12 721 PHE A N 1
ATOM 5567 C CA . PHE A 1 721 ? 21.552 2.933 -5.141 1.00 90.12 721 PHE A CA 1
ATOM 5568 C C . PHE A 1 721 ? 20.775 2.326 -6.311 1.00 90.12 721 PHE A C 1
ATOM 5570 O O . PHE A 1 721 ? 21.354 1.602 -7.121 1.00 90.12 721 PHE A O 1
ATOM 5577 N N . ALA A 1 722 ? 19.492 2.669 -6.448 1.00 85.62 722 ALA A N 1
ATOM 5578 C CA . ALA A 1 722 ? 18.702 2.331 -7.632 1.00 85.62 722 ALA A CA 1
ATOM 5579 C C . ALA A 1 722 ? 17.593 3.357 -7.916 1.00 85.62 722 ALA A C 1
ATOM 5581 O O . ALA A 1 722 ? 17.180 4.110 -7.042 1.00 85.62 722 ALA A O 1
ATOM 5582 N N . ALA A 1 723 ? 17.039 3.332 -9.127 1.00 85.94 723 ALA A N 1
ATOM 5583 C CA . ALA A 1 723 ? 15.757 3.967 -9.430 1.00 85.94 723 ALA A CA 1
ATOM 5584 C C . ALA A 1 723 ? 14.673 2.892 -9.607 1.00 85.94 723 ALA A C 1
ATOM 5586 O O . ALA A 1 723 ? 14.954 1.815 -10.136 1.00 85.94 723 ALA A O 1
ATOM 5587 N N . THR A 1 724 ? 13.433 3.167 -9.192 1.00 90.06 724 THR A N 1
ATOM 5588 C CA . THR A 1 724 ? 12.331 2.185 -9.205 1.00 90.06 724 THR A CA 1
ATOM 5589 C C . THR A 1 724 ? 11.938 1.732 -10.611 1.00 90.06 724 THR A C 1
ATOM 5591 O O . THR A 1 724 ? 11.392 0.638 -10.773 1.00 90.06 724 THR A O 1
ATOM 5594 N N . GLY A 1 725 ? 12.206 2.561 -11.624 1.00 81.31 725 GLY A N 1
ATOM 5595 C CA . GLY A 1 725 ? 11.712 2.397 -12.990 1.00 81.31 725 GLY A CA 1
ATOM 5596 C C . GLY A 1 725 ? 10.305 2.966 -13.211 1.00 81.31 725 GLY A C 1
ATOM 5597 O O . GLY A 1 725 ? 9.737 2.753 -14.286 1.00 81.31 725 GLY A O 1
ATOM 5598 N N . PHE A 1 726 ? 9.744 3.657 -12.212 1.00 87.62 726 PHE A N 1
ATOM 5599 C CA . PHE A 1 726 ? 8.415 4.270 -12.238 1.00 87.62 726 PHE A CA 1
ATOM 5600 C C . PHE A 1 726 ? 8.489 5.773 -11.960 1.00 87.62 726 PHE A C 1
ATOM 5602 O O . PHE A 1 726 ? 9.318 6.210 -11.165 1.00 87.62 726 PHE A O 1
ATOM 5609 N N . LEU A 1 727 ? 7.580 6.541 -12.567 1.00 86.94 727 LEU A N 1
ATOM 5610 C CA . LEU A 1 727 ? 7.360 7.970 -12.280 1.00 86.94 727 LEU A CA 1
ATOM 5611 C C . LEU A 1 727 ? 6.745 8.225 -10.902 1.00 86.94 727 LEU A C 1
ATOM 5613 O O . LEU A 1 727 ? 6.698 9.361 -10.435 1.00 86.94 727 LEU A O 1
ATOM 5617 N N . ASN A 1 728 ? 6.171 7.178 -10.324 1.00 92.81 728 ASN A N 1
ATOM 5618 C CA . ASN A 1 728 ? 5.170 7.276 -9.283 1.00 92.81 728 ASN A CA 1
ATOM 5619 C C . ASN A 1 728 ? 5.798 7.415 -7.906 1.00 92.81 728 ASN A C 1
ATOM 5621 O O . ASN A 1 728 ? 6.530 6.532 -7.453 1.00 92.81 728 ASN A O 1
ATOM 5625 N N . HIS A 1 729 ? 5.406 8.479 -7.216 1.00 93.62 729 HIS A N 1
ATOM 5626 C CA . HIS A 1 729 ? 5.688 8.701 -5.810 1.00 93.62 729 HIS A CA 1
ATOM 5627 C C . HIS A 1 729 ? 4.721 7.887 -4.948 1.00 93.62 729 HIS A C 1
ATOM 5629 O O . HIS A 1 729 ? 3.806 8.424 -4.324 1.00 93.62 729 HIS A O 1
ATOM 5635 N N . SER A 1 730 ? 4.866 6.560 -4.970 1.00 93.62 730 SER A N 1
ATOM 5636 C CA . SER A 1 730 ? 3.975 5.643 -4.253 1.00 93.62 730 SER A CA 1
ATOM 5637 C C . SER A 1 730 ? 4.665 4.328 -3.917 1.00 93.62 730 SER A C 1
ATOM 5639 O O . SER A 1 730 ? 5.104 3.619 -4.817 1.00 93.62 730 SER A O 1
ATOM 5641 N N . ASP A 1 731 ? 4.681 3.955 -2.637 1.00 94.25 731 ASP A N 1
ATOM 5642 C CA . ASP A 1 731 ? 5.131 2.653 -2.112 1.00 94.25 731 ASP A CA 1
ATOM 5643 C C . ASP A 1 731 ? 4.515 1.426 -2.806 1.00 94.25 731 ASP A C 1
ATOM 5645 O O . ASP A 1 731 ? 5.134 0.361 -2.874 1.00 94.25 731 ASP A O 1
ATOM 5649 N N . ARG A 1 732 ? 3.335 1.583 -3.415 1.00 92.88 732 ARG A N 1
ATOM 5650 C CA . ARG A 1 732 ? 2.667 0.565 -4.238 1.00 92.88 732 ARG A CA 1
ATOM 5651 C C . ARG A 1 732 ? 3.533 0.073 -5.398 1.00 92.88 732 ARG A C 1
ATOM 5653 O O . ARG A 1 732 ? 3.238 -0.991 -5.950 1.00 92.88 732 ARG A O 1
ATOM 5660 N N . TRP A 1 733 ? 4.583 0.794 -5.795 1.00 94.62 733 TRP A N 1
ATOM 5661 C CA . TRP A 1 733 ? 5.553 0.297 -6.772 1.00 94.62 733 TRP A CA 1
ATOM 5662 C C . TRP A 1 733 ? 6.159 -1.049 -6.342 1.00 94.62 733 TRP A C 1
ATOM 5664 O O . TRP A 1 733 ? 6.414 -1.898 -7.192 1.00 94.62 733 TRP A O 1
ATOM 5674 N N . ALA A 1 734 ? 6.320 -1.293 -5.036 1.00 95.25 734 ALA A N 1
ATOM 5675 C CA . ALA A 1 734 ? 6.884 -2.534 -4.508 1.00 95.25 734 ALA A CA 1
ATOM 5676 C C . ALA A 1 734 ? 5.950 -3.741 -4.681 1.00 95.25 734 ALA A C 1
ATOM 5678 O O . ALA A 1 734 ? 6.397 -4.888 -4.682 1.00 95.25 734 ALA A O 1
ATOM 5679 N N . LEU A 1 735 ? 4.658 -3.512 -4.921 1.00 89.00 735 LEU A N 1
ATOM 5680 C CA . LEU A 1 735 ? 3.719 -4.572 -5.291 1.00 89.00 735 LEU A CA 1
ATOM 5681 C C . LEU A 1 735 ? 3.864 -5.010 -6.749 1.00 89.00 735 LEU A C 1
ATOM 5683 O O . LEU A 1 735 ? 3.193 -5.948 -7.166 1.00 89.00 735 LEU A O 1
ATOM 5687 N N . ARG A 1 736 ? 4.715 -4.334 -7.529 1.00 87.38 736 ARG A N 1
ATOM 5688 C CA . ARG A 1 736 ? 4.892 -4.555 -8.963 1.00 87.38 736 ARG A CA 1
ATOM 5689 C C . ARG A 1 736 ? 6.287 -5.066 -9.282 1.00 87.38 736 ARG A C 1
ATOM 5691 O O . ARG A 1 736 ? 7.261 -4.671 -8.634 1.00 87.38 736 ARG A O 1
ATOM 5698 N N . PRO A 1 737 ? 6.423 -5.901 -10.318 1.00 66.00 737 PRO A N 1
ATOM 5699 C CA . PRO A 1 737 ? 7.728 -6.341 -10.763 1.00 66.00 737 PRO A CA 1
ATOM 5700 C C . PRO A 1 737 ? 8.523 -5.159 -11.314 1.00 66.00 737 PRO A C 1
ATOM 5702 O O . PRO A 1 737 ? 8.113 -4.476 -12.254 1.00 66.00 737 PRO A O 1
ATOM 5705 N N . SER A 1 738 ? 9.704 -4.949 -10.744 1.00 82.12 738 SER A N 1
ATOM 5706 C CA . SER A 1 738 ? 10.711 -4.043 -11.277 1.00 82.12 738 SER A CA 1
ATOM 5707 C C . SER A 1 738 ? 12.115 -4.573 -10.978 1.00 82.12 738 SER A C 1
ATOM 5709 O O . SER A 1 738 ? 12.297 -5.306 -9.997 1.00 82.12 738 SER A O 1
ATOM 5711 N N . PRO A 1 739 ? 13.123 -4.197 -11.788 1.00 75.38 739 PRO A N 1
ATOM 5712 C CA . PRO A 1 739 ? 14.517 -4.532 -11.504 1.00 75.38 739 PRO A CA 1
ATOM 5713 C C . PRO A 1 739 ? 14.954 -4.064 -10.112 1.00 75.38 739 PRO A C 1
ATOM 5715 O O . PRO A 1 739 ? 15.605 -4.811 -9.387 1.00 75.38 739 PRO A O 1
ATOM 5718 N N . ALA A 1 740 ? 14.519 -2.869 -9.698 1.00 86.31 740 ALA A N 1
ATOM 5719 C CA . ALA A 1 740 ? 14.805 -2.339 -8.368 1.00 86.31 740 ALA A CA 1
ATOM 5720 C C . ALA A 1 740 ? 14.259 -3.243 -7.257 1.00 86.31 740 ALA A C 1
ATOM 5722 O O . ALA A 1 740 ? 14.974 -3.547 -6.306 1.00 86.31 740 ALA A O 1
ATOM 5723 N N . ARG A 1 741 ? 13.024 -3.747 -7.390 1.00 92.31 741 ARG A N 1
ATOM 5724 C CA . ARG A 1 741 ? 12.443 -4.644 -6.383 1.00 92.31 741 ARG A CA 1
ATOM 5725 C C . ARG A 1 741 ? 13.233 -5.944 -6.253 1.00 92.31 741 ARG A C 1
ATOM 5727 O O . ARG A 1 741 ? 13.417 -6.442 -5.145 1.00 92.31 741 ARG A O 1
ATOM 5734 N N . GLN A 1 742 ? 13.695 -6.502 -7.370 1.00 75.94 742 GLN A N 1
ATOM 5735 C CA . GLN A 1 742 ? 14.515 -7.712 -7.355 1.00 75.94 742 GLN A CA 1
ATOM 5736 C C . GLN A 1 742 ? 15.865 -7.470 -6.668 1.00 75.94 742 GLN A C 1
ATOM 5738 O O . GLN A 1 742 ? 16.239 -8.243 -5.787 1.00 75.94 742 GLN A O 1
ATOM 5743 N N . GLN A 1 743 ? 16.549 -6.375 -7.008 1.00 85.75 743 GLN A N 1
ATOM 5744 C CA . GLN A 1 743 ? 17.817 -6.004 -6.375 1.00 85.75 743 GLN A CA 1
ATOM 5745 C C . GLN A 1 743 ? 17.662 -5.836 -4.859 1.00 85.75 743 GLN A C 1
ATOM 5747 O O . GLN A 1 743 ? 18.468 -6.367 -4.093 1.00 85.75 743 GLN A O 1
ATOM 5752 N N . ILE A 1 744 ? 16.592 -5.169 -4.415 1.00 95.88 744 ILE A N 1
ATOM 5753 C CA . ILE A 1 744 ? 16.304 -5.007 -2.986 1.00 95.88 744 ILE A CA 1
ATOM 5754 C C . ILE A 1 744 ? 16.024 -6.356 -2.327 1.00 95.88 744 ILE A C 1
ATOM 5756 O O . ILE A 1 744 ? 16.516 -6.601 -1.235 1.00 95.88 744 ILE A O 1
ATOM 5760 N N . ARG A 1 745 ? 15.290 -7.269 -2.970 1.00 90.31 745 ARG A N 1
ATOM 5761 C CA . ARG A 1 745 ? 15.037 -8.617 -2.427 1.00 90.31 745 ARG A CA 1
ATOM 5762 C C . ARG A 1 745 ? 16.310 -9.428 -2.235 1.00 90.31 745 ARG A C 1
ATOM 5764 O O . ARG A 1 745 ? 16.475 -10.082 -1.209 1.00 90.31 745 ARG A O 1
ATOM 5771 N N . GLU A 1 746 ? 17.207 -9.399 -3.210 1.00 86.31 746 GLU A N 1
ATOM 5772 C CA . GLU A 1 746 ? 18.506 -10.068 -3.111 1.00 86.31 746 GLU A CA 1
ATOM 5773 C C . GLU A 1 746 ? 19.371 -9.444 -2.016 1.00 86.31 746 GLU A C 1
ATOM 5775 O O . GLU A 1 746 ? 20.044 -10.159 -1.271 1.00 86.31 746 GLU A O 1
ATOM 5780 N N . TRP A 1 747 ? 19.318 -8.119 -1.885 1.00 96.94 747 TRP A N 1
ATOM 5781 C CA . TRP A 1 747 ? 19.971 -7.399 -0.803 1.00 96.94 747 TRP A CA 1
ATOM 5782 C C . TRP A 1 747 ? 19.380 -7.766 0.566 1.00 96.94 747 TRP A C 1
ATOM 5784 O O . TRP A 1 747 ? 20.133 -8.164 1.453 1.00 96.94 747 TRP A O 1
ATOM 5794 N N . LEU A 1 748 ? 18.052 -7.760 0.719 1.00 96.56 748 LEU A N 1
ATOM 5795 C CA . LEU A 1 748 ? 17.348 -8.132 1.950 1.00 96.56 748 LEU A CA 1
ATOM 5796 C C . LEU A 1 748 ? 17.674 -9.562 2.373 1.00 96.56 748 LEU A C 1
ATOM 5798 O O . LEU A 1 748 ? 17.949 -9.788 3.544 1.00 96.56 748 LEU A O 1
ATOM 5802 N N . LYS A 1 749 ? 17.725 -10.521 1.440 1.00 91.81 749 LYS A N 1
ATOM 5803 C CA . LYS A 1 749 ? 18.125 -11.906 1.749 1.00 91.81 749 LYS A CA 1
ATOM 5804 C C . LYS A 1 749 ? 19.489 -11.987 2.436 1.00 91.81 749 LYS A C 1
ATOM 5806 O O . LYS A 1 749 ? 19.649 -12.801 3.337 1.00 91.81 749 LYS A O 1
ATOM 5811 N N . ARG A 1 750 ? 20.453 -11.145 2.044 1.00 94.62 750 ARG A N 1
ATOM 5812 C CA . ARG A 1 750 ? 21.767 -11.075 2.708 1.00 94.62 750 ARG A CA 1
ATOM 5813 C C . ARG A 1 750 ? 21.671 -10.439 4.092 1.00 94.62 750 ARG A C 1
ATOM 5815 O O . ARG A 1 750 ? 22.315 -10.920 5.013 1.00 94.62 750 ARG A O 1
ATOM 5822 N N . GLN A 1 751 ? 20.854 -9.398 4.249 1.00 95.62 751 GLN A N 1
ATOM 5823 C CA . GLN A 1 751 ? 20.699 -8.712 5.538 1.00 95.62 751 GLN A CA 1
ATOM 5824 C C . GLN A 1 751 ? 19.893 -9.516 6.564 1.00 95.62 751 GLN A C 1
ATOM 5826 O O . GLN A 1 751 ? 20.111 -9.362 7.762 1.00 95.62 751 GLN A O 1
ATOM 5831 N N . MET A 1 752 ? 18.979 -10.368 6.102 1.00 93.00 752 MET A N 1
ATOM 5832 C CA . MET A 1 752 ? 18.126 -11.234 6.921 1.00 93.00 752 MET A CA 1
ATOM 5833 C C . MET A 1 752 ? 18.760 -12.596 7.237 1.00 93.00 752 MET A C 1
ATOM 5835 O O . MET A 1 752 ? 18.184 -13.359 8.010 1.00 93.00 752 MET A O 1
ATOM 5839 N N . ALA A 1 753 ? 19.899 -12.926 6.622 1.00 87.69 753 ALA A N 1
ATOM 5840 C CA . ALA A 1 753 ? 20.616 -14.161 6.911 1.00 87.69 753 ALA A CA 1
ATOM 5841 C C . ALA A 1 753 ? 21.175 -14.134 8.354 1.00 87.69 753 ALA A C 1
ATOM 5843 O O . ALA A 1 753 ? 21.694 -13.081 8.732 1.00 87.69 753 ALA A O 1
ATOM 5844 N N . PRO A 1 754 ? 21.071 -15.246 9.119 1.00 70.31 754 PRO A N 1
ATOM 5845 C CA . PRO A 1 754 ? 21.519 -15.343 10.514 1.00 70.31 754 PRO A CA 1
ATOM 5846 C C . PRO A 1 754 ? 22.997 -15.039 10.757 1.00 70.31 754 PRO A C 1
ATOM 5848 O O . PRO A 1 754 ? 23.821 -15.351 9.863 1.00 70.31 754 PRO A O 1
#

Radius of gyration: 31.26 Å; Cα contacts (8 Å, |Δi|>4): 1734; chains: 1; bounding box: 104×62×90 Å

Mean predicted aligned error: 18.24 Å

Nearest PDB structures (foldseek):
  1yzf-assembly1_A  TM=8.826E-01  e=3.307E-12  Enterococcus faecalis V583
  7ddy-assembly1_D  TM=8.385E-01  e=3.755E-11  Arcticibacterium luteifluviistationis
  4q9a-assembly1_B  TM=7.937E-01  e=1.542E-10  Parabacteroides merdae ATCC 43184
  5x7r-assembly1_A  TM=4.299E-01  e=9.400E-06  Paenibacillus sp. 598K
  6f2p-assembly1_A  TM=3.761E-01  e=7.934E-06  Paenibacillus

pLDDT: mean 84.76, std 16.57, range [25.38, 98.88]